Protein AF-A0A317IAN6-F1 (afdb_monomer)

Mean predicted aligned error: 19.65 Å

pLDDT: mean 76.81, std 20.31, range [24.22, 98.81]

Sequence (917 aa):
MLVYQNNLIIELKQSNSSTKDEGGEEIFRGEESPQIKISDEYSNPWDTAHELKKQDPQLGFVEADLESDYHFQNPLADDSDLESFQKLSPCEKYAGYNSLWPFPTQKTGDALNEVWHLGDDFSQLSSARKSVAGLNNTIRIAHFDTGYDPTHICYDDKLIRHDLERNFVDDKTPFSAVDKYHDDLLEMPGHGTGTLGLLAGSVLDEKDWNFKDSIGLRKNIEIVPIRISDSVILFKNSAFAKALDYVISLYDDPSKRCHIVTMSMGGSASKLWADKVNEAYEKGIFIVSAAGNNFGRSTPRTLVYPARFNRVVAACGVTYDFSPYYKTFALETIKEMQGNFGPRKFMKTAIAAFTPNVPWARMGCRDVISLGGAGTSSATPQVASAAAIYYQKYYDLLEALPEAWMKPEAIRNAMFSTALKKINSKDKDIEIYFGNGILQANEMLKIAPDKSKLKKAEKDKISFSLFFQILSEISPFEVFEELGISEDEREMFETELQQLIQNSSKLQELLDHEEKDLEDLDKPTQEKFFNEILRMPEASNALKNVIKKQFNGENAKVAQTSKAATAAIKKPQVAKNMKIEWNQNLTSLNYILAGLYRRNIDEPEAVAEKAGVNTLVFELSGNPITFWYKLLRGVNDQGKMIPFINQILNPNERGGSADPAIKQTIEDLRDNLNTGYFPIIADGDVKSDFKAESGELQRIIGERSTLLPVSFLEKGLRSQKAVVRILVNGGKGSGFLIDNNWIITNNHVLPNEESAKIAVVQFNAQKTMQGIDADIEEFGLIVGVGHFFTSKADDWSCAKLNGDANKKYGSLEFSSAKVEVKDFVNIVQHPEGGPKQIAVYHNIVVGVDDDNINYLTDTLRGSSGSPVFNSDWEVVALHRKGGDTSLKDFENQTIYSNQGVNIKKIAAALKGLKIIN

Radius of gyration: 34.44 Å; Cα contacts (8 Å, |Δi|>4): 1797; chains: 1; bounding box: 71×97×86 Å

Secondary structure (DSSP, 8-state):
-EEEETTEEEEEPS-S-----SS----------------TT-SSHHHHHHHHHHH-TTEEEEEE----------TT--TT--GGG----TT-TT----TTS---B-TTS-B-----TTSTTTT-HHHHHHHHTT--PPEEEEEEES-B-TT-TTB-GGGB-TTT-EE-SSSS-TT--B------TT--TTHHHHHHHHHHBPBPPHHHHS--SBSS--TTEEEEEEE--SSSB-S-HHHHHHHHHHHHHTTT-TTT--SEEEE--BB---HHHHHHHHHHHHTT-EEEEE--EEETTSS-SS--BTTTSTTSEEEEEE-TTS-BS-----TTTTTSEEE----HHHHTTEEEEE-SSEEEE-TT-TT-EEEEE-SHHHHHHHHHHHHHHHHHHTHHHHHT-SSTTHHHHHHHHHHHHS-B----SSS--HHHHHBT-B--HHHHTTS---GGG--PPPPP----TTHHHHT-SS-HHHHHHHHT--HHHHHHHHHHHHHHHHH-HHHHHHTTTTTS-GGGS-HHHHHHHHHHHHH-TTS-HHHHHHHHHHHHHHHHHHHHHTTS--S----PPPPS-PPPP--HHHHHHHHHHHHHTTT-SHHHHHHHHHTT--GGGS---SSHHHHHHHHHHHHHHTT-HHHHHHHHT-TTSGGGSS-HHHHHHHHHHHHHHSS-------TTSB-S-----TT------BSS-----THHHHHHHHHGGGEEEEEETTEEEEEEEEGGGEEEE-TTTS-SHHHHHT-EEEE--SB-TTSSBP--EEEEEE-STTTEEEETTTTEEEEEESS--HHHH--PPBP-SPP-TT-B-EEEE-GGG-S-EEE-SS-BEEEE-SSEEEE-----TT-TTPEEE-TTS-EEEEEEEEEEEEE--STT--EEEEEEEEHHHHHHHHHHTTS--

Foldseek 3Di:
DWDDPDQKIWAADDDDDDPDDPDDDDDPDPDDDPDDDFDPPDPFQLQSQLVSCVVDVRIFFMARQAFQCLPPDDVPDDLQDLPLPPPDPLAPQEPDEDPVFDADADPVRHHAQAQPQCDQVHQVLQVLLVVLQPFQAAAEEEEEEQAAFCLAQFADNVQEPLQQAAELDPPPCGSHSHRDDDPDSQFDTHLSHFLVSQAGTDADDCVRRVGGGGNHHDHNYHYHYYRQDRHLERRTPVSLLVSLVSQLVQLVPPVRHHQEYFRAHAGFFDQSLLVSLLSCLQSQRAYEYEQDKDAALSAQLAGGPPLQWQRYEYEFEAEPVQAGQDDDDDPVRNSHIGGHWDDLVSLQRYAYGYDDQHWTGRPPHRHRIYSSRGGSSSRRSSLRRLLSSLCSLQVVVQVPDPTSSLNNQQLSVLFLVQADQDYDDPVSPCCGRGNSHHNHSNSSNVRHRDPVPGDRGDRDALDQCCPVVLLDVDHPVVSCVVVVPDPSNRSSLSSLVRRVCNSDSVLCVLCVNVNHGLVRHDPVSVVVNLVVLLPDPNRHPVNNVSSVVSVVVVVVVCVVVVVPDPDDDDDDDDDQQDQFPDDPLLLVVLVLVLVLCVPPLPQLVVLLVVLVQDPVVWDQDDHSSSNSSRVCNSCSVVSSNLSSLVSLCPCPGSSVDDDPVSSVSSVVSSVVSVPGDDPPPFVQQAPPDDPDPPDDPDDQGGPDRPDDPPVLVVLVVQLLQQKWWKDFDVAIAIWGFAPQQKIKFFCVRVVDLVRQQRIKIWGQLAADPSRHGDDIDIWGFDGDDLAKDHDPPLGMIMGHTPDDSCVPRNHAAADPDDDDFQFFKKWWFQAVSHHIDIWRPQGTFHDDDPFKTWTGTDHHGRRGHTFIAGSSRHGQFGWHDWFPDFDPDRPRDTDTTTMTTGVVVVVVVCVVSVVDD

Solvent-accessible surface area (backbone atoms only — not comparable to full-atom values): 49976 Å² total; per-residue (Å²): 91,82,45,80,55,96,56,28,38,37,33,45,55,94,81,89,84,86,78,84,68,100,66,100,67,95,72,91,68,95,66,81,74,83,84,72,91,75,81,93,84,59,95,46,57,52,40,49,26,54,50,49,43,68,75,38,73,69,47,44,45,45,40,49,38,48,61,48,77,76,64,84,63,55,99,87,54,62,94,86,62,44,67,72,64,58,88,59,62,68,61,54,62,70,43,60,63,56,80,93,47,63,69,62,57,44,100,88,65,49,77,51,63,50,74,61,60,38,36,79,94,44,29,13,45,54,62,32,48,62,74,43,62,85,55,82,56,69,45,28,34,35,39,43,32,35,16,30,49,92,75,34,60,43,41,61,69,88,32,51,39,69,92,66,19,26,24,54,48,96,75,90,43,54,64,45,18,62,42,75,86,57,100,47,96,84,47,39,67,34,51,22,24,17,37,44,23,43,30,34,9,37,70,47,58,43,92,80,26,74,32,78,50,54,66,26,52,69,76,45,42,37,35,29,45,30,14,40,27,60,27,58,49,34,52,37,60,60,21,57,37,52,51,47,47,51,50,52,70,29,48,88,42,79,95,60,29,50,46,33,40,35,28,49,36,32,36,64,62,46,56,63,49,26,53,44,51,43,51,35,29,55,67,22,32,31,39,35,16,8,9,31,55,23,43,53,88,53,45,52,60,29,45,26,28,66,13,53,37,70,69,20,32,13,15,12,20,22,26,72,73,39,21,56,28,63,79,82,93,45,92,86,46,47,56,36,73,26,32,10,37,26,29,58,91,46,17,80,41,20,31,12,26,60,11,46,52,34,68,23,33,32,46,98,22,47,84,31,51,24,30,56,22,44,48,5,33,45,6,22,29,52,55,46,44,37,48,46,49,45,43,50,69,40,40,71,65,49,72,64,44,95,50,43,41,51,39,33,35,37,47,48,51,22,45,44,74,42,21,42,89,70,64,48,55,94,84,58,57,47,47,46,50,18,23,42,16,32,47,29,34,42,58,22,63,73,51,72,81,51,80,92,76,54,67,88,69,70,81,50,72,54,73,60,95,46,67,68,33,78,58,36,104,51,58,57,72,62,52,32,66,76,69,70,55,50,74,45,57,50,43,39,51,35,28,52,50,47,34,51,41,63,74,26,70,66,52,22,54,78,24,60,59,53,63,41,57,78,84,75,43,54,70,74,54,43,53,50,52,54,53,49,52,66,67,40,83,88,50,31,66,66,57,43,48,55,57,54,56,38,70,57,45,58,64,57,55,54,63,65,61,63,76,75,72,89,73,88,83,79,87,79,78,85,78,89,69,70,64,66,78,93,44,72,59,59,52,51,50,24,5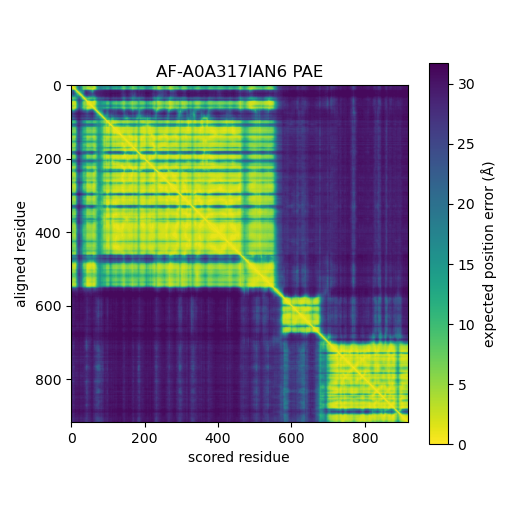2,55,51,24,62,75,44,69,88,49,77,71,58,60,54,55,46,34,42,76,35,72,37,76,64,90,84,52,80,78,62,71,58,55,56,50,23,34,44,42,47,54,48,52,30,23,77,69,40,30,49,67,53,30,53,55,44,41,57,31,68,90,34,81,68,33,56,89,54,72,68,61,47,52,50,53,52,56,43,55,63,59,61,76,65,60,92,68,83,77,78,54,96,60,52,51,61,85,80,74,80,79,70,90,82,74,93,76,81,72,70,39,75,60,76,84,84,70,62,74,65,50,56,56,47,44,66,50,50,52,48,20,40,30,40,36,40,35,95,95,48,52,15,11,20,31,30,26,67,92,28,27,37,36,29,24,10,90,71,40,74,45,62,74,49,37,60,64,23,41,39,28,30,51,49,22,60,43,98,85,70,45,79,38,80,66,47,75,35,45,42,42,66,55,95,93,28,56,50,70,35,77,91,71,43,29,20,38,35,28,44,60,63,73,54,38,85,80,30,42,54,56,51,72,50,85,72,85,84,52,68,71,37,60,39,32,38,49,29,12,44,71,50,44,53,50,46,73,41,76,62,70,23,36,24,75,39,69,58,86,63,34,38,28,26,40,56,84,79,46,63,20,23,37,11,9,47,28,17,38,82,84,60,26,32,51,22,38,29,63,52,69,66,76,47,69,47,84,72,64,87,86,40,82,44,69,26,27,36,16,34,22,33,66,54,54,51,54,51,34,40,76,68,65,70,48,132

Structure (mmCIF, N/CA/C/O backbone):
data_AF-A0A317IAN6-F1
#
_entry.id   AF-A0A317IAN6-F1
#
loop_
_atom_site.group_PDB
_atom_site.id
_atom_site.type_symbol
_atom_site.label_atom_id
_atom_site.label_alt_id
_atom_site.label_comp_id
_atom_site.label_asym_id
_atom_site.label_entity_id
_atom_site.label_seq_id
_atom_site.pdbx_PDB_ins_code
_atom_site.Cartn_x
_atom_site.Cartn_y
_atom_site.Cartn_z
_atom_site.occupancy
_atom_site.B_iso_or_equiv
_atom_site.auth_seq_id
_atom_site.auth_comp_id
_atom_site.auth_asym_id
_atom_site.auth_atom_id
_atom_site.pdbx_PDB_model_num
ATOM 1 N N . MET A 1 1 ? -13.229 -27.203 -6.835 1.00 66.25 1 MET A N 1
ATOM 2 C CA . MET A 1 1 ? -13.668 -26.334 -7.962 1.00 66.25 1 MET A CA 1
ATOM 3 C C . MET A 1 1 ? -13.889 -24.942 -7.394 1.00 66.25 1 MET A C 1
ATOM 5 O O . MET A 1 1 ? -14.358 -24.878 -6.267 1.00 66.25 1 MET A O 1
ATOM 9 N N . LEU A 1 2 ? -13.531 -23.869 -8.106 1.00 74.25 2 LEU A N 1
ATOM 10 C CA . LEU A 1 2 ? -13.764 -22.494 -7.643 1.00 74.25 2 LEU A CA 1
ATOM 11 C C . LEU A 1 2 ? -14.989 -21.899 -8.338 1.00 74.25 2 LEU A C 1
ATOM 13 O O . LEU A 1 2 ? -15.114 -22.010 -9.557 1.00 74.25 2 LEU A O 1
ATOM 17 N N . VAL A 1 3 ? -15.862 -21.263 -7.564 1.00 73.50 3 VAL A N 1
ATOM 18 C CA . VAL A 1 3 ? -17.023 -20.511 -8.050 1.00 73.50 3 VAL A CA 1
ATOM 19 C C . VAL A 1 3 ? -16.843 -19.046 -7.669 1.00 73.50 3 VAL A C 1
ATOM 21 O O . VAL A 1 3 ? -16.521 -18.736 -6.527 1.00 73.50 3 VAL A O 1
ATOM 24 N N . TYR A 1 4 ? -17.046 -18.148 -8.631 1.00 74.19 4 TYR A N 1
ATOM 25 C CA . TYR A 1 4 ? -17.002 -16.700 -8.426 1.00 74.19 4 TYR A CA 1
ATOM 26 C C . TYR A 1 4 ? -18.425 -16.157 -8.561 1.00 74.19 4 TYR A C 1
ATOM 28 O O . TYR A 1 4 ? -18.990 -16.220 -9.655 1.00 74.19 4 TYR A O 1
ATOM 36 N N . GLN A 1 5 ? -19.018 -15.669 -7.472 1.00 67.94 5 GLN A N 1
ATOM 37 C CA . GLN A 1 5 ? -20.414 -15.219 -7.459 1.00 67.94 5 GLN A CA 1
ATOM 38 C C . GLN A 1 5 ? -20.626 -14.132 -6.395 1.00 67.94 5 GLN A C 1
ATOM 40 O O . GLN A 1 5 ? -20.137 -14.282 -5.285 1.00 67.94 5 GLN A O 1
ATOM 45 N N . ASN A 1 6 ? -21.363 -13.059 -6.720 1.00 66.19 6 ASN A N 1
ATOM 46 C CA . ASN A 1 6 ? -21.745 -11.969 -5.800 1.00 66.19 6 ASN A CA 1
ATOM 47 C C . ASN A 1 6 ? -20.590 -11.443 -4.917 1.00 66.19 6 ASN A C 1
ATOM 49 O O . ASN A 1 6 ? -20.734 -11.352 -3.702 1.00 66.19 6 ASN A O 1
ATOM 53 N N . ASN A 1 7 ? -19.439 -11.118 -5.519 1.00 72.19 7 ASN A N 1
ATOM 54 C CA . ASN A 1 7 ? -18.226 -10.674 -4.813 1.00 72.19 7 ASN A CA 1
ATOM 55 C C . ASN A 1 7 ? -17.695 -11.681 -3.776 1.00 72.19 7 ASN A C 1
ATOM 57 O O . ASN A 1 7 ? -17.078 -11.295 -2.787 1.00 72.19 7 ASN A O 1
ATOM 61 N N . LEU A 1 8 ? -17.919 -12.976 -3.998 1.00 75.88 8 LEU A N 1
ATOM 62 C CA . LEU A 1 8 ? -17.329 -14.061 -3.224 1.00 75.88 8 LEU A CA 1
ATOM 63 C C . LEU A 1 8 ? -16.551 -15.010 -4.132 1.00 75.88 8 LEU A C 1
ATOM 65 O O . LEU A 1 8 ? -16.915 -15.249 -5.291 1.00 75.88 8 LEU A O 1
ATOM 69 N N . ILE A 1 9 ? -15.511 -15.605 -3.556 1.00 79.44 9 ILE A N 1
ATOM 70 C CA . ILE A 1 9 ? -14.750 -16.705 -4.134 1.00 79.44 9 ILE A CA 1
ATOM 71 C C . ILE A 1 9 ? -14.991 -17.947 -3.281 1.00 79.44 9 ILE A C 1
ATOM 73 O O . ILE A 1 9 ? -14.632 -17.982 -2.109 1.00 79.44 9 ILE A O 1
ATOM 77 N N . ILE A 1 10 ? -15.613 -18.966 -3.865 1.00 81.25 10 ILE A N 1
ATOM 78 C CA . ILE A 1 10 ? -16.128 -20.127 -3.138 1.00 81.25 10 ILE A CA 1
ATOM 79 C C . ILE A 1 10 ? -15.387 -21.377 -3.604 1.00 81.25 10 ILE A C 1
ATOM 81 O O . ILE A 1 10 ? -15.433 -21.740 -4.783 1.00 81.25 10 ILE A O 1
ATOM 85 N N . GLU A 1 11 ? -14.730 -22.068 -2.680 1.00 82.06 11 GLU A N 1
ATOM 86 C CA . GLU A 1 11 ? -14.150 -23.380 -2.933 1.00 82.06 11 GLU A CA 1
ATOM 87 C C . GLU A 1 11 ? -15.191 -24.480 -2.688 1.00 82.06 11 GLU A C 1
ATOM 89 O O . GLU A 1 11 ? -15.732 -24.626 -1.597 1.00 82.06 11 GLU A O 1
ATOM 94 N N . LEU A 1 12 ? -15.468 -25.296 -3.705 1.00 78.50 12 LEU A N 1
ATOM 95 C CA . LEU A 1 12 ? -16.311 -26.485 -3.585 1.00 78.50 12 LEU A CA 1
ATOM 96 C C . LEU A 1 12 ? -15.444 -27.713 -3.279 1.00 78.50 12 LEU A C 1
ATOM 98 O O . LEU A 1 12 ? -14.609 -28.098 -4.115 1.00 78.50 12 LEU A O 1
ATOM 102 N N . LYS A 1 13 ? -15.686 -28.360 -2.127 1.00 71.75 13 LYS A N 1
ATOM 103 C CA . LYS A 1 13 ? -15.127 -29.681 -1.802 1.00 71.75 13 LYS A CA 1
ATOM 104 C C . LYS A 1 13 ? -15.731 -30.713 -2.755 1.00 71.75 13 LYS A C 1
ATOM 106 O O . LYS A 1 13 ? -16.942 -30.762 -2.951 1.00 71.75 13 LYS A O 1
ATOM 111 N N . GLN A 1 14 ? -14.895 -31.519 -3.408 1.00 53.16 14 GLN A N 1
ATOM 112 C CA . GLN A 1 14 ? -15.376 -32.518 -4.365 1.00 53.16 14 GLN A CA 1
ATOM 113 C C . GLN A 1 14 ? -16.208 -33.610 -3.670 1.00 53.16 14 GLN A C 1
ATOM 115 O O . GLN A 1 14 ? -15.669 -34.598 -3.183 1.00 53.16 14 GLN A O 1
ATOM 120 N N . SER A 1 15 ? -17.532 -33.477 -3.723 1.00 44.19 15 SER A N 1
ATOM 121 C CA . SER A 1 15 ? -18.470 -34.601 -3.767 1.00 44.19 15 SER A CA 1
ATOM 122 C C . SER A 1 15 ? -19.781 -34.164 -4.422 1.00 44.19 15 SER A C 1
ATOM 124 O O . SER A 1 15 ? -20.711 -33.783 -3.723 1.00 44.19 15 SER A O 1
ATOM 126 N N . ASN A 1 16 ? -19.828 -34.159 -5.763 1.00 37.53 16 ASN A N 1
ATOM 127 C CA . ASN A 1 16 ? -21.004 -34.484 -6.595 1.00 37.53 16 ASN A CA 1
ATOM 128 C C . ASN A 1 16 ? -20.764 -34.109 -8.069 1.00 37.53 16 ASN A C 1
ATOM 130 O O . ASN A 1 16 ? -21.054 -32.999 -8.499 1.00 37.53 16 ASN A O 1
ATOM 134 N N . SER A 1 17 ? -20.225 -35.056 -8.841 1.00 35.28 17 SER A N 1
ATOM 135 C CA . SER A 1 17 ? -20.629 -35.367 -10.230 1.00 35.28 17 SER A CA 1
ATOM 136 C C . SER A 1 17 ? -19.626 -36.346 -10.844 1.00 35.28 17 SER A C 1
ATOM 138 O O . SER A 1 17 ? -18.781 -36.012 -11.664 1.00 35.28 17 SER A O 1
ATOM 140 N N . SER A 1 18 ? -19.719 -37.610 -10.431 1.00 29.70 18 SER A N 1
ATOM 141 C CA . SER A 1 18 ? -19.303 -38.708 -11.304 1.00 29.70 18 SER A CA 1
ATOM 142 C C . SER A 1 18 ? -20.559 -39.395 -11.827 1.00 29.70 18 SER A C 1
ATOM 144 O O . SER A 1 18 ? -20.943 -40.465 -11.371 1.00 29.70 18 SER A O 1
ATOM 146 N N . THR A 1 19 ? -21.228 -38.774 -12.795 1.00 28.28 19 THR A N 1
ATOM 147 C CA . THR A 1 19 ? -22.022 -39.539 -13.759 1.00 28.28 19 THR A CA 1
ATOM 148 C C . THR A 1 19 ? -21.132 -39.782 -14.962 1.00 28.28 19 THR A C 1
ATOM 150 O O . THR A 1 19 ? -20.947 -38.921 -15.815 1.00 28.28 19 THR A O 1
ATOM 153 N N . LYS A 1 20 ? -20.509 -40.963 -14.975 1.00 28.11 20 LYS A N 1
ATOM 154 C CA . LYS A 1 20 ? -19.954 -41.539 -16.197 1.00 28.11 20 LYS A CA 1
ATOM 155 C C . LYS A 1 20 ? -21.129 -41.866 -17.112 1.00 28.11 20 LYS A C 1
ATOM 157 O O . LYS A 1 20 ? -21.906 -42.746 -16.756 1.00 28.11 20 LYS A O 1
ATOM 162 N N . ASP A 1 21 ? -21.217 -41.208 -18.261 1.00 31.52 21 ASP A N 1
ATOM 163 C CA . ASP A 1 21 ? -21.993 -41.725 -19.387 1.00 31.52 21 ASP A CA 1
ATOM 164 C C . ASP A 1 21 ? -21.082 -42.513 -20.336 1.00 31.52 21 ASP A C 1
ATOM 166 O O . ASP A 1 21 ? -19.878 -42.267 -20.462 1.00 31.52 21 ASP A O 1
ATOM 170 N N . GLU A 1 22 ? -21.671 -43.537 -20.947 1.00 35.91 22 GLU A N 1
ATOM 171 C CA . GLU A 1 22 ? -21.025 -44.531 -21.798 1.00 35.91 22 GLU A CA 1
ATOM 172 C C . GLU A 1 22 ? -20.526 -43.913 -23.117 1.00 35.91 22 GLU A C 1
ATOM 174 O O . GLU A 1 22 ? -21.216 -43.908 -24.131 1.00 35.91 22 GLU A O 1
ATOM 179 N N . GLY A 1 23 ? -19.295 -43.401 -23.116 1.00 38.41 23 GLY A N 1
ATOM 180 C CA . GLY A 1 23 ? -18.594 -42.964 -24.326 1.00 38.41 23 GLY A CA 1
ATOM 181 C C . GLY A 1 23 ? -17.428 -42.047 -23.980 1.00 38.41 23 GLY A C 1
ATOM 182 O O . GLY A 1 23 ? -17.611 -40.849 -23.824 1.00 38.41 23 GLY A O 1
ATOM 183 N N . GLY A 1 24 ? -16.238 -42.620 -23.795 1.00 31.66 24 GLY A N 1
ATOM 184 C CA . GLY A 1 24 ? -15.072 -41.940 -23.226 1.00 31.66 24 GLY A CA 1
ATOM 185 C C . GLY A 1 24 ? -14.471 -40.807 -24.065 1.00 31.66 24 GLY A C 1
ATOM 186 O O . GLY A 1 24 ? -13.436 -41.012 -24.692 1.00 31.66 24 GLY A O 1
ATOM 187 N N . GLU A 1 25 ? -15.042 -39.606 -23.970 1.00 26.06 25 GLU A N 1
ATOM 188 C CA . GLU A 1 25 ? -14.387 -38.330 -24.295 1.00 26.06 25 GLU A CA 1
ATOM 189 C C . GLU A 1 25 ? -14.640 -37.300 -23.174 1.00 26.06 25 GLU A C 1
ATOM 191 O O . GLU A 1 25 ? -15.785 -36.983 -22.851 1.00 26.06 25 GLU A O 1
ATOM 196 N N . GLU A 1 26 ? -13.568 -36.764 -22.574 1.00 26.11 26 GLU A N 1
ATOM 197 C CA . GLU A 1 26 ? -13.634 -35.599 -21.678 1.00 26.11 26 GLU A CA 1
ATOM 198 C C . GLU A 1 26 ? -13.856 -34.333 -22.515 1.00 26.11 26 GLU A C 1
ATOM 200 O O . GLU A 1 26 ? -12.926 -33.742 -23.064 1.00 26.11 26 GLU A O 1
ATOM 205 N N . ILE A 1 27 ? -15.115 -33.915 -22.625 1.00 24.22 27 ILE A N 1
ATOM 206 C CA . ILE A 1 27 ? -15.494 -32.630 -23.211 1.00 24.22 27 ILE A CA 1
ATOM 207 C C . ILE A 1 27 ? -15.608 -31.616 -22.066 1.00 24.22 27 ILE A C 1
ATOM 209 O O . ILE A 1 27 ? -16.507 -31.727 -21.233 1.00 24.22 27 ILE A O 1
ATOM 213 N N . PHE A 1 28 ? -14.740 -30.597 -22.042 1.00 28.23 28 PHE A N 1
ATOM 214 C CA . PHE A 1 28 ? -14.951 -29.377 -21.250 1.00 28.23 28 PHE A CA 1
ATOM 215 C C . PHE A 1 28 ? -16.198 -28.655 -21.785 1.00 28.23 28 PHE A C 1
ATOM 217 O O . PHE A 1 28 ? -16.122 -27.843 -22.708 1.00 28.23 28 PHE A O 1
ATOM 224 N N . ARG A 1 29 ? -17.372 -28.984 -21.241 1.00 27.88 29 ARG A N 1
ATOM 225 C CA . ARG A 1 29 ? -18.595 -28.214 -21.467 1.00 27.88 29 ARG A CA 1
ATOM 226 C C . ARG A 1 29 ? -18.596 -27.002 -20.543 1.00 27.88 29 ARG A C 1
ATOM 228 O O . ARG A 1 29 ? -18.507 -27.143 -19.329 1.00 27.88 29 ARG A O 1
ATOM 235 N N . GLY A 1 30 ? -18.714 -25.816 -21.138 1.00 31.77 30 GLY A N 1
ATOM 236 C CA . GLY A 1 30 ? -19.088 -24.594 -20.434 1.00 31.77 30 GLY A CA 1
ATOM 237 C C . GLY A 1 30 ? -20.537 -24.681 -19.959 1.00 31.77 30 GLY A C 1
ATOM 238 O O . GLY A 1 30 ? -21.435 -24.194 -20.639 1.00 31.77 30 GLY A O 1
ATOM 239 N N . GLU A 1 31 ? -20.754 -25.332 -18.820 1.00 29.56 31 GLU A N 1
ATOM 240 C CA . GLU A 1 31 ? -22.033 -25.351 -18.112 1.00 29.56 31 GLU A CA 1
ATOM 241 C C . GLU A 1 31 ? -21.972 -24.374 -16.931 1.00 29.56 31 GLU A C 1
ATOM 243 O O . GLU A 1 31 ? -20.952 -24.255 -16.252 1.00 29.56 31 GLU A O 1
ATOM 248 N N . GLU A 1 32 ? -23.054 -23.612 -16.770 1.00 33.75 32 GLU A N 1
ATOM 249 C CA . GLU A 1 32 ? -23.240 -22.543 -15.789 1.00 33.75 32 GLU A CA 1
ATOM 250 C C . GLU A 1 32 ? -22.744 -22.949 -14.393 1.00 33.75 32 GLU A C 1
ATOM 252 O O . GLU A 1 32 ? -23.099 -24.010 -13.877 1.00 33.75 32 GLU A O 1
ATOM 257 N N . SER A 1 33 ? -21.935 -22.083 -13.769 1.00 38.72 33 SER A N 1
ATOM 258 C CA . SER A 1 33 ? -21.527 -22.234 -12.371 1.00 38.72 33 SER A CA 1
ATOM 259 C C . SER A 1 33 ? -22.756 -22.517 -11.495 1.00 38.72 33 SER A C 1
ATOM 261 O O . SER A 1 33 ? -23.781 -21.854 -11.688 1.00 38.72 33 SER A O 1
ATOM 263 N N . PRO A 1 34 ? -22.685 -23.444 -10.519 1.00 43.47 34 PRO A N 1
ATOM 264 C CA . PRO A 1 34 ? -23.796 -23.698 -9.608 1.00 43.47 34 PRO A CA 1
ATOM 265 C C . PRO A 1 34 ? -24.256 -22.378 -8.982 1.00 43.47 34 PRO A C 1
ATOM 267 O O . PRO A 1 34 ? -23.462 -21.717 -8.317 1.00 43.47 34 PRO A O 1
ATOM 270 N N . GLN A 1 35 ? -25.509 -21.970 -9.211 1.00 44.44 35 GLN A N 1
ATOM 271 C CA . GLN A 1 35 ? -26.035 -20.763 -8.576 1.00 44.44 35 GLN A CA 1
ATOM 272 C C . GLN A 1 35 ? -26.285 -21.043 -7.097 1.00 44.44 35 GLN A C 1
ATOM 274 O O . GLN A 1 35 ? -27.269 -21.685 -6.721 1.00 44.44 35 GLN A O 1
ATOM 279 N N . ILE A 1 36 ? -25.382 -20.550 -6.256 1.00 57.94 36 ILE A N 1
ATOM 280 C CA . ILE A 1 36 ? -25.521 -20.599 -4.806 1.00 57.94 36 ILE A CA 1
ATOM 281 C C . ILE A 1 36 ? -26.448 -19.448 -4.407 1.00 57.94 36 ILE A C 1
ATOM 283 O O . ILE A 1 36 ? -26.264 -18.309 -4.840 1.00 57.94 36 ILE A O 1
ATOM 287 N N . LYS A 1 37 ? -27.497 -19.731 -3.627 1.00 53.53 37 LYS A N 1
ATOM 288 C CA . LYS A 1 37 ? -28.382 -18.677 -3.111 1.00 53.53 37 LYS A CA 1
ATOM 289 C C . LYS A 1 37 ? -27.639 -17.899 -2.030 1.00 53.53 37 LYS A C 1
ATOM 291 O O . LYS A 1 37 ? -27.295 -18.473 -1.006 1.00 53.53 37 LYS A O 1
ATOM 296 N N . ILE A 1 38 ? -27.429 -16.608 -2.263 1.00 57.47 38 ILE A N 1
ATOM 297 C CA . ILE A 1 38 ? -26.755 -15.688 -1.342 1.00 57.47 38 ILE A CA 1
ATOM 298 C C . ILE A 1 38 ? -27.786 -14.630 -0.927 1.00 57.47 38 ILE A C 1
ATOM 300 O O . ILE A 1 38 ? -28.511 -14.120 -1.780 1.00 57.47 38 ILE A O 1
ATOM 304 N N . SER A 1 39 ? -27.912 -14.352 0.372 1.00 51.88 39 SER A N 1
ATOM 305 C CA . SER A 1 39 ? -28.810 -13.315 0.899 1.00 51.88 39 SER A CA 1
ATOM 306 C C . SER A 1 39 ? -28.146 -11.937 0.832 1.00 51.88 39 SER A C 1
ATOM 308 O O . SER A 1 39 ? -27.089 -11.755 1.430 1.00 51.88 39 SER A O 1
ATOM 310 N N . ASP A 1 40 ? -28.795 -10.951 0.209 1.00 52.28 40 ASP A N 1
ATOM 311 C CA . ASP A 1 40 ? -28.307 -9.560 0.097 1.00 52.28 40 ASP A CA 1
ATOM 312 C C . ASP A 1 40 ? -28.440 -8.742 1.411 1.00 52.28 40 ASP A C 1
ATOM 314 O O . ASP A 1 40 ? -28.536 -7.517 1.390 1.00 52.28 40 ASP A O 1
ATOM 318 N N . GLU A 1 41 ? -28.507 -9.398 2.576 1.00 47.62 41 GLU A N 1
ATOM 319 C CA . GLU A 1 41 ? -28.814 -8.749 3.865 1.00 47.62 41 GLU A CA 1
ATOM 320 C C . GLU A 1 41 ? -27.611 -8.059 4.535 1.00 47.62 41 GLU A C 1
ATOM 322 O O . GLU A 1 41 ? -27.806 -7.240 5.435 1.00 47.62 41 GLU A O 1
ATOM 327 N N . TYR A 1 42 ? -26.375 -8.355 4.121 1.00 53.19 42 TYR A N 1
ATOM 328 C CA . TYR A 1 42 ? -25.168 -7.907 4.823 1.00 53.19 42 TYR A CA 1
ATOM 329 C C . TYR A 1 42 ? -24.416 -6.812 4.060 1.00 53.19 42 TYR A C 1
ATOM 331 O O . TYR A 1 42 ? -24.103 -6.956 2.883 1.00 53.19 42 TYR A O 1
ATOM 339 N N . SER A 1 43 ? -24.063 -5.724 4.754 1.00 62.81 43 SER A N 1
ATOM 340 C CA . SER A 1 43 ? -23.248 -4.633 4.194 1.00 62.81 43 SER A CA 1
ATOM 341 C C . SER A 1 43 ? -21.746 -4.947 4.148 1.00 62.81 43 SER A C 1
ATOM 343 O O . SER A 1 43 ? -21.016 -4.275 3.429 1.00 62.81 43 SER A O 1
ATOM 345 N N . ASN A 1 44 ? -21.271 -5.925 4.931 1.00 76.56 44 ASN A N 1
ATOM 346 C CA . ASN A 1 44 ? -19.871 -6.355 4.969 1.00 76.56 44 ASN A CA 1
ATOM 347 C C . ASN A 1 44 ? -19.694 -7.669 4.165 1.00 76.56 44 ASN A C 1
ATOM 349 O O . ASN A 1 44 ? -20.343 -8.669 4.491 1.00 76.56 44 ASN A O 1
ATOM 353 N N . PRO A 1 45 ? -18.814 -7.718 3.146 1.00 79.81 45 PRO A N 1
ATOM 354 C CA . PRO A 1 45 ? -18.608 -8.925 2.339 1.00 79.81 45 PRO A CA 1
ATOM 355 C C . PRO A 1 45 ? -18.071 -10.134 3.124 1.00 79.81 45 PRO A C 1
ATOM 357 O O . PRO A 1 45 ? -18.456 -11.266 2.831 1.00 79.81 45 PRO A O 1
ATOM 360 N N . TRP A 1 46 ? -17.250 -9.921 4.160 1.00 87.19 46 TRP A N 1
ATOM 361 C CA . TRP A 1 46 ? -16.780 -11.008 5.027 1.00 87.19 46 TRP A CA 1
ATOM 362 C C . TRP A 1 46 ? -17.897 -11.587 5.897 1.00 87.19 46 TRP A C 1
ATOM 364 O O . TRP A 1 46 ? -17.915 -12.795 6.119 1.00 87.19 46 TRP A O 1
ATOM 374 N N . ASP A 1 47 ? -18.872 -10.778 6.332 1.00 86.62 47 ASP A N 1
ATOM 375 C CA . ASP A 1 47 ? -20.066 -11.310 7.011 1.00 86.62 47 ASP A CA 1
ATOM 376 C C . ASP A 1 47 ? -20.841 -12.261 6.090 1.00 86.62 47 ASP A C 1
ATOM 378 O O . ASP A 1 47 ? -21.265 -13.332 6.524 1.00 86.62 47 ASP A O 1
ATOM 382 N N . THR A 1 48 ? -20.950 -11.914 4.805 1.00 84.38 48 THR A N 1
ATOM 383 C CA . THR A 1 48 ? -21.584 -12.776 3.796 1.00 84.38 48 THR A CA 1
ATOM 384 C C . THR A 1 48 ? -20.796 -14.075 3.598 1.00 84.38 48 THR A C 1
ATOM 386 O O . THR A 1 48 ? -21.391 -15.151 3.559 1.00 84.38 48 THR A O 1
ATOM 389 N N . ALA A 1 49 ? -19.463 -13.997 3.517 1.00 87.62 49 ALA A N 1
ATOM 390 C CA . ALA A 1 49 ? -18.593 -15.163 3.356 1.00 87.62 49 ALA A CA 1
ATOM 391 C C . ALA A 1 49 ? -18.707 -16.144 4.539 1.00 87.62 49 ALA A C 1
ATOM 393 O O . ALA A 1 49 ? -18.917 -17.344 4.338 1.00 87.62 49 ALA A O 1
ATOM 394 N N . HIS A 1 50 ? -18.621 -15.631 5.773 1.00 88.75 50 HIS A N 1
ATOM 395 C CA . HIS A 1 50 ? -18.740 -16.431 6.998 1.00 88.75 50 HIS A CA 1
ATOM 396 C C . HIS A 1 50 ? -20.135 -17.038 7.162 1.00 88.75 50 HIS A C 1
ATOM 398 O O . HIS A 1 50 ? -20.258 -18.210 7.519 1.00 88.75 50 HIS A O 1
ATOM 404 N N . GLU A 1 51 ? -21.195 -16.280 6.875 1.00 86.12 51 GLU A N 1
ATOM 405 C CA . GLU A 1 51 ? -22.562 -16.797 6.969 1.00 86.12 51 GLU A CA 1
ATOM 406 C C . GLU A 1 51 ? -22.829 -17.874 5.905 1.00 86.12 51 GLU A C 1
ATOM 408 O O . GLU A 1 51 ? -23.413 -18.910 6.222 1.00 86.12 51 GLU A O 1
ATOM 413 N N . LEU A 1 52 ? -22.320 -17.705 4.679 1.00 84.12 52 LEU A N 1
ATOM 414 C CA . LEU A 1 52 ? -22.441 -18.720 3.632 1.00 84.12 52 LEU A CA 1
ATOM 415 C C . LEU A 1 52 ? -21.752 -20.035 4.028 1.00 84.12 52 LEU A C 1
ATOM 417 O O . LEU A 1 52 ? -22.352 -21.107 3.921 1.00 84.12 52 LEU A O 1
ATOM 421 N N . LYS A 1 53 ? -20.517 -19.957 4.541 1.00 87.44 53 LYS A N 1
ATOM 422 C CA . LYS A 1 53 ? -19.776 -21.122 5.047 1.00 87.44 53 LYS A CA 1
ATOM 423 C C . LYS A 1 53 ? -20.530 -21.845 6.168 1.00 87.44 53 LYS A C 1
ATOM 425 O O . LYS A 1 53 ? -20.538 -23.073 6.229 1.00 87.44 53 LYS A O 1
ATOM 430 N N . LYS A 1 54 ? -21.177 -21.087 7.049 1.00 84.62 54 LYS A N 1
ATOM 431 C CA . LYS A 1 54 ? -21.955 -21.622 8.168 1.00 84.62 54 LYS A CA 1
ATOM 432 C C . LYS A 1 54 ? -23.265 -22.281 7.721 1.00 84.62 54 LYS A C 1
ATOM 434 O O . LYS A 1 54 ? -23.686 -23.262 8.334 1.00 84.62 54 LYS A O 1
ATOM 439 N N . GLN A 1 55 ? -23.912 -21.753 6.682 1.00 83.50 55 GLN A N 1
ATOM 440 C CA . GLN A 1 55 ? -25.149 -22.309 6.122 1.00 83.50 55 GLN A CA 1
ATOM 441 C C . GLN A 1 55 ? -24.914 -23.611 5.353 1.00 83.50 55 GLN A C 1
ATOM 443 O O . GLN A 1 55 ? -25.753 -24.512 5.422 1.00 83.50 55 GLN A O 1
ATOM 448 N N . ASP A 1 56 ? -23.776 -23.729 4.666 1.00 81.94 56 ASP A N 1
ATOM 449 C CA . ASP A 1 56 ? -23.382 -24.945 3.958 1.00 81.94 56 ASP A CA 1
ATOM 450 C C . ASP A 1 56 ? -21.981 -25.428 4.385 1.00 81.94 56 ASP A C 1
ATOM 452 O O . ASP A 1 56 ? -20.969 -25.094 3.758 1.00 81.94 56 ASP A O 1
ATOM 456 N N . PRO A 1 57 ? -21.905 -26.285 5.423 1.00 78.31 57 PRO A N 1
ATOM 457 C CA . PRO A 1 57 ? -20.644 -26.854 5.897 1.00 78.31 57 PRO A CA 1
ATOM 458 C C . PRO A 1 57 ? -19.903 -27.721 4.863 1.00 78.31 57 PRO A C 1
ATOM 460 O O . PRO A 1 57 ? -18.744 -28.079 5.095 1.00 78.31 57 PRO A O 1
ATOM 463 N N . GLN A 1 58 ? -20.548 -28.101 3.749 1.00 79.19 58 GLN A N 1
ATOM 464 C CA . GLN A 1 58 ? -19.904 -28.864 2.673 1.00 79.19 58 GLN A CA 1
ATOM 465 C C . GLN A 1 58 ? -19.030 -27.985 1.775 1.00 79.19 58 GLN A C 1
ATOM 467 O O . GLN A 1 58 ? -18.166 -28.511 1.068 1.00 79.19 58 GLN A O 1
ATOM 472 N N . LEU A 1 59 ? -19.204 -26.661 1.820 1.00 82.31 59 LEU A N 1
ATOM 473 C CA . LEU A 1 59 ? -18.289 -25.735 1.165 1.00 82.31 59 LEU A CA 1
ATOM 474 C C . LEU A 1 59 ? -16.883 -25.861 1.770 1.00 82.31 59 LEU A C 1
ATOM 476 O O . LEU A 1 59 ? -16.703 -26.269 2.920 1.00 82.31 59 LEU A O 1
ATOM 480 N N . GLY A 1 60 ? -15.868 -25.547 0.974 1.00 84.44 60 GLY A N 1
ATOM 481 C CA . GLY A 1 60 ? -14.485 -25.355 1.402 1.00 84.44 60 GLY A CA 1
ATOM 482 C C . GLY A 1 60 ? -14.268 -23.946 1.940 1.00 84.44 60 GLY A C 1
ATOM 483 O O . GLY A 1 60 ? -15.125 -23.416 2.647 1.00 84.44 60 GLY A O 1
ATOM 484 N N . PHE A 1 61 ? -13.120 -23.353 1.633 1.00 85.81 61 PHE A N 1
ATOM 485 C CA . PHE A 1 61 ? -12.822 -21.958 1.940 1.00 85.81 61 PHE A CA 1
ATOM 486 C C . PHE A 1 61 ? -13.736 -20.994 1.160 1.00 85.81 61 PHE A C 1
ATOM 488 O O . PHE A 1 61 ? -14.043 -21.229 -0.012 1.00 85.81 61 PHE A O 1
ATOM 495 N N . VAL A 1 62 ? -14.155 -19.899 1.801 1.00 84.88 62 VAL A N 1
ATOM 496 C CA . VAL A 1 62 ? -14.949 -18.831 1.179 1.00 84.88 62 VAL A CA 1
ATOM 497 C C . VAL A 1 62 ? -14.243 -17.496 1.410 1.00 84.88 62 VAL A C 1
ATOM 499 O O . VAL A 1 62 ? -14.078 -17.072 2.549 1.00 84.88 62 VAL A O 1
ATOM 502 N N . GLU A 1 63 ? -13.819 -16.829 0.341 1.00 84.94 63 GLU A N 1
ATOM 503 C CA . GLU A 1 63 ? -13.184 -15.508 0.397 1.00 84.94 63 GLU A CA 1
ATOM 504 C C . GLU A 1 63 ? -14.175 -14.425 -0.010 1.00 84.94 63 GLU A C 1
ATOM 506 O O . GLU A 1 63 ? -14.914 -14.595 -0.982 1.00 84.94 63 GLU A O 1
ATOM 511 N N . ALA A 1 64 ? -14.129 -13.277 0.661 1.00 79.69 64 ALA A N 1
ATOM 512 C CA . ALA A 1 64 ? -14.677 -12.061 0.086 1.00 79.69 64 ALA A CA 1
ATOM 513 C C . ALA A 1 64 ? -13.788 -11.598 -1.087 1.00 79.69 64 ALA A C 1
ATOM 515 O O . ALA A 1 64 ? -12.593 -11.362 -0.910 1.00 79.69 64 ALA A O 1
ATOM 516 N N . ASP A 1 65 ? -14.366 -11.459 -2.283 1.00 71.81 65 ASP A N 1
ATOM 517 C CA . ASP A 1 65 ? -13.726 -10.837 -3.453 1.00 71.81 65 ASP A CA 1
ATOM 518 C C . ASP A 1 65 ? -13.810 -9.314 -3.288 1.00 71.81 65 ASP A C 1
ATOM 520 O O . ASP A 1 65 ? -14.599 -8.633 -3.945 1.00 71.81 65 ASP A O 1
ATOM 524 N N . LEU A 1 66 ? -13.071 -8.811 -2.297 1.00 63.84 66 LEU A N 1
ATOM 525 C CA . LEU A 1 66 ? -13.050 -7.401 -1.933 1.00 63.84 66 LEU A CA 1
ATOM 526 C C . LEU A 1 66 ? -12.379 -6.562 -3.018 1.00 63.84 66 LEU A C 1
ATOM 528 O O . LEU A 1 66 ? -11.368 -6.961 -3.600 1.00 63.84 66 LEU A O 1
ATOM 532 N N . GLU A 1 67 ? -12.898 -5.350 -3.195 1.00 57.38 67 GLU A N 1
ATOM 533 C CA . GLU A 1 67 ? -12.128 -4.268 -3.791 1.00 57.38 67 GLU A CA 1
ATOM 534 C C . GLU A 1 67 ? -11.003 -3.896 -2.827 1.00 57.38 67 GLU A C 1
ATOM 536 O O . GLU A 1 67 ? -11.251 -3.609 -1.653 1.00 57.38 67 GLU A O 1
ATOM 541 N N . SER A 1 68 ? -9.748 -3.962 -3.290 1.00 49.50 68 SER A N 1
ATOM 542 C CA . SER A 1 68 ? -8.617 -3.446 -2.515 1.00 49.50 68 SER A CA 1
ATOM 543 C C . SER A 1 68 ? -8.743 -1.922 -2.461 1.00 49.50 68 SER A C 1
ATOM 545 O O . SER A 1 68 ? -8.134 -1.213 -3.256 1.00 49.50 68 SER A O 1
ATOM 547 N N . ASP A 1 69 ? -9.559 -1.407 -1.547 1.00 38.56 69 ASP A N 1
ATOM 548 C CA . ASP A 1 69 ? -9.719 0.024 -1.305 1.00 38.56 69 ASP A CA 1
ATOM 549 C C . ASP A 1 69 ? -8.494 0.535 -0.530 1.00 38.56 69 ASP A C 1
ATOM 551 O O . ASP A 1 69 ? -8.523 0.791 0.676 1.00 38.56 69 ASP A O 1
ATOM 555 N N . TYR A 1 70 ? -7.360 0.692 -1.218 1.00 42.47 70 TYR A N 1
ATOM 556 C CA . TYR A 1 70 ? -6.341 1.620 -0.736 1.00 42.47 70 TYR A CA 1
ATOM 557 C C . TYR A 1 70 ? -6.892 3.023 -0.970 1.00 42.47 70 TYR A C 1
ATOM 559 O O . TYR A 1 70 ? -6.586 3.661 -1.975 1.00 42.47 70 TYR A O 1
ATOM 567 N N . HIS A 1 71 ? -7.758 3.495 -0.072 1.00 31.06 71 HIS A N 1
ATOM 568 C CA . HIS A 1 71 ? -8.248 4.864 -0.120 1.00 31.06 71 HIS A CA 1
ATOM 569 C C . HIS A 1 71 ? -7.052 5.822 -0.055 1.00 31.06 71 HIS A C 1
ATOM 571 O O . HIS A 1 71 ? -6.490 6.090 1.010 1.00 31.06 71 HIS A O 1
ATOM 577 N N . PHE A 1 72 ? -6.678 6.368 -1.211 1.00 33.78 72 PHE A N 1
ATOM 578 C CA . PHE A 1 72 ? -5.802 7.522 -1.325 1.00 33.78 72 PHE A CA 1
ATOM 579 C C . PHE A 1 72 ? -6.541 8.748 -0.788 1.00 33.78 72 PHE A C 1
ATOM 581 O O . PHE A 1 72 ? -7.022 9.585 -1.538 1.00 33.78 72 PHE A O 1
ATOM 588 N N . GLN A 1 73 ? -6.655 8.871 0.531 1.00 27.09 73 GLN A N 1
ATOM 589 C CA . GLN A 1 73 ? -6.996 10.148 1.144 1.00 27.09 73 GLN A CA 1
ATOM 590 C C . GLN A 1 73 ? -5.722 10.741 1.730 1.00 27.09 73 GLN A C 1
ATOM 592 O O . GLN A 1 73 ? -5.243 10.364 2.803 1.00 27.09 73 GLN A O 1
ATOM 597 N N . ASN A 1 74 ? -5.135 11.667 0.975 1.00 32.66 74 ASN A N 1
ATOM 598 C CA . ASN A 1 74 ? -4.159 12.609 1.492 1.00 32.66 74 ASN A CA 1
ATOM 599 C C . ASN A 1 74 ? -4.932 13.866 1.931 1.00 32.66 74 ASN A C 1
ATOM 601 O O . ASN A 1 74 ? -5.354 14.634 1.074 1.00 32.66 74 ASN A O 1
ATOM 605 N N . PRO A 1 75 ? -5.113 14.133 3.239 1.00 32.12 75 PRO A N 1
ATOM 606 C CA . PRO A 1 75 ? -5.882 15.287 3.724 1.00 32.12 75 PRO A CA 1
ATOM 607 C C . PRO A 1 75 ? -5.258 16.653 3.377 1.00 32.12 75 PRO A C 1
ATOM 609 O O . PRO A 1 75 ? -5.795 17.690 3.758 1.00 32.12 75 PRO A O 1
ATOM 612 N N . LEU A 1 76 ? -4.084 16.652 2.734 1.00 30.78 76 LEU A N 1
ATOM 613 C CA . LEU A 1 76 ? -3.280 17.822 2.378 1.00 30.78 76 LEU A CA 1
ATOM 614 C C . LEU A 1 76 ? -3.038 17.950 0.863 1.00 30.78 76 LEU A C 1
ATOM 616 O O . LEU A 1 76 ? -2.294 18.844 0.450 1.00 30.78 76 LEU A O 1
ATOM 620 N N . ALA A 1 77 ? -3.617 17.073 0.040 1.00 29.86 77 ALA A N 1
ATOM 621 C CA . ALA A 1 77 ? -3.550 17.184 -1.411 1.00 29.86 77 ALA A CA 1
ATOM 622 C C . ALA A 1 77 ? -4.960 17.364 -1.976 1.00 29.86 77 ALA A C 1
ATOM 624 O O . ALA A 1 77 ? -5.829 16.528 -1.756 1.00 29.86 77 ALA A O 1
ATOM 625 N N . ASP A 1 78 ? -5.164 18.456 -2.708 1.00 29.98 78 ASP A N 1
ATOM 626 C CA . ASP A 1 78 ? -6.146 18.465 -3.788 1.00 29.98 78 ASP A CA 1
ATOM 627 C C . ASP A 1 78 ? -5.696 17.401 -4.807 1.00 29.98 78 ASP A C 1
ATOM 629 O O . ASP A 1 78 ? -4.498 17.313 -5.107 1.00 29.98 78 ASP A O 1
ATOM 633 N N . ASP A 1 79 ? -6.621 16.613 -5.365 1.00 32.66 79 ASP A N 1
ATOM 634 C CA . ASP A 1 79 ? -6.330 15.551 -6.354 1.00 32.66 79 ASP A CA 1
ATOM 635 C C . ASP A 1 79 ? -5.615 16.076 -7.624 1.00 32.66 79 ASP A C 1
ATOM 637 O O . ASP A 1 79 ? -5.167 15.312 -8.479 1.00 32.66 79 ASP A O 1
ATOM 641 N N . SER A 1 80 ? -5.463 17.396 -7.772 1.00 30.58 80 SER A N 1
ATOM 642 C CA . SER A 1 80 ? -4.701 18.031 -8.848 1.00 30.58 80 SER A CA 1
ATOM 643 C C . SER A 1 80 ? -3.183 18.091 -8.644 1.00 30.58 80 SER A C 1
ATOM 645 O O . SER A 1 80 ? -2.493 18.383 -9.622 1.00 30.58 80 SER A O 1
ATOM 647 N N . ASP A 1 81 ? -2.669 17.826 -7.436 1.00 30.56 81 ASP A N 1
ATOM 648 C CA . ASP A 1 81 ? -1.319 18.239 -7.008 1.00 30.56 81 ASP A CA 1
ATOM 649 C C . ASP A 1 81 ? -0.360 17.080 -6.644 1.00 30.56 81 ASP A C 1
ATOM 651 O O . ASP A 1 81 ? 0.645 17.292 -5.956 1.00 30.56 81 ASP A O 1
ATOM 655 N N . LEU A 1 82 ? -0.632 15.844 -7.074 1.00 36.22 82 LEU A N 1
ATOM 656 C CA . LEU A 1 82 ? 0.329 14.738 -6.946 1.00 36.22 82 LEU A CA 1
ATOM 657 C C . LEU A 1 82 ? 1.514 14.959 -7.909 1.00 36.22 82 LEU A C 1
ATOM 659 O O . LEU A 1 82 ? 1.453 14.606 -9.083 1.00 36.22 82 LEU A O 1
ATOM 663 N N . GLU A 1 83 ? 2.613 15.539 -7.416 1.00 36.91 83 GLU A N 1
ATOM 664 C CA . GLU A 1 83 ? 3.803 15.890 -8.219 1.00 36.91 83 GLU A CA 1
ATOM 665 C C . GLU A 1 83 ? 4.476 14.691 -8.912 1.00 36.91 83 GLU A C 1
ATOM 667 O O . GLU A 1 83 ? 5.104 14.850 -9.955 1.00 36.91 83 GLU A O 1
ATOM 672 N N . SER A 1 84 ? 4.319 13.473 -8.393 1.00 41.12 84 SER A N 1
ATOM 673 C CA . SER A 1 84 ? 4.883 12.257 -9.011 1.00 41.12 84 SER A CA 1
ATOM 674 C C . SER A 1 84 ? 4.057 11.743 -10.200 1.00 41.12 84 SER A C 1
ATOM 676 O O . SER A 1 84 ? 4.570 10.986 -11.026 1.00 41.12 84 SER A O 1
ATOM 678 N N . PHE A 1 85 ? 2.822 12.231 -10.344 1.00 39.31 85 PHE A N 1
ATOM 679 C CA . PHE A 1 85 ? 1.982 12.103 -11.532 1.00 39.31 85 PHE A CA 1
ATOM 680 C C . PHE A 1 85 ? 1.699 13.488 -12.104 1.00 39.31 85 PHE A C 1
ATOM 682 O O . PHE A 1 85 ? 0.535 13.835 -12.308 1.00 39.31 85 PHE A O 1
ATOM 689 N N . GLN A 1 86 ? 2.743 14.306 -12.327 1.00 38.44 86 GLN A N 1
ATOM 690 C CA . GLN A 1 86 ? 2.584 15.575 -13.042 1.00 38.44 86 GLN A CA 1
ATOM 691 C C . GLN A 1 86 ? 1.588 15.372 -14.188 1.00 38.44 86 GLN A C 1
ATOM 693 O O . GLN A 1 86 ? 1.797 14.495 -15.034 1.00 38.44 86 GLN A O 1
ATOM 698 N N . LYS A 1 87 ? 0.518 16.182 -14.189 1.00 36.88 87 LYS A N 1
ATOM 699 C CA . LYS A 1 87 ? -0.413 16.387 -15.307 1.00 36.88 87 LYS A CA 1
ATOM 700 C C . LYS A 1 87 ? 0.342 16.997 -16.490 1.00 36.88 87 LYS A C 1
ATOM 702 O O . LYS A 1 87 ? 0.052 18.104 -16.935 1.00 36.88 87 LYS A O 1
ATOM 707 N N . LEU A 1 88 ? 1.366 16.301 -16.956 1.00 41.31 88 LEU A N 1
ATOM 708 C CA . LEU A 1 88 ? 1.925 16.516 -18.265 1.00 41.31 88 LEU A CA 1
ATOM 709 C C . LEU A 1 88 ? 0.859 16.061 -19.246 1.00 41.31 88 LEU A C 1
ATOM 711 O O . LEU A 1 88 ? 0.157 15.070 -19.014 1.00 41.31 88 LEU A O 1
ATOM 715 N N . SER A 1 89 ? 0.733 16.794 -20.343 1.00 50.75 89 SER A N 1
ATOM 716 C CA . SER A 1 89 ? -0.032 16.287 -21.475 1.00 50.75 89 SER A CA 1
ATOM 717 C C . SER A 1 89 ? 0.475 14.870 -21.779 1.00 50.75 89 SER A C 1
ATOM 719 O O . SER A 1 89 ? 1.698 14.682 -21.790 1.00 50.75 89 SER A O 1
ATOM 721 N N . PRO A 1 90 ? -0.400 13.876 -22.043 1.00 56.38 90 PRO A N 1
ATOM 722 C CA . PRO A 1 90 ? 0.019 12.504 -22.336 1.00 56.38 90 PRO A CA 1
ATOM 723 C C . PRO A 1 90 ? 1.163 12.432 -23.360 1.00 56.38 90 PRO A C 1
ATOM 725 O O . PRO A 1 90 ? 1.987 11.520 -23.313 1.00 56.38 90 PRO A O 1
ATOM 728 N N . CYS A 1 91 ? 1.244 13.427 -24.257 1.00 64.25 91 CYS A N 1
ATOM 729 C CA . CYS A 1 91 ? 2.198 13.488 -25.358 1.00 64.25 91 CYS A CA 1
ATOM 730 C C . CYS A 1 91 ? 3.330 14.517 -25.184 1.00 64.25 91 CYS A C 1
ATOM 732 O O . CYS A 1 91 ? 3.990 14.865 -26.169 1.00 64.25 91 CYS A O 1
ATOM 734 N N . GLU A 1 92 ? 3.587 15.033 -23.980 1.00 60.22 92 GLU A N 1
ATOM 735 C CA . GLU A 1 92 ? 4.784 15.847 -23.751 1.00 60.22 92 GLU A CA 1
ATOM 736 C C . GLU A 1 92 ? 6.044 14.985 -23.891 1.00 60.22 92 GLU A C 1
ATOM 738 O O . GLU A 1 92 ? 6.372 14.145 -23.055 1.00 60.22 92 GLU A O 1
ATOM 743 N N . LYS A 1 93 ? 6.762 15.214 -24.998 1.00 49.72 93 LYS A N 1
ATOM 744 C CA . LYS A 1 93 ? 7.910 14.413 -25.446 1.00 49.72 93 LYS A CA 1
ATOM 745 C C . LYS A 1 93 ? 9.077 14.378 -24.445 1.00 49.72 93 LYS A C 1
ATOM 747 O O . LYS A 1 93 ? 9.925 13.499 -24.538 1.00 49.72 93 LYS A O 1
ATOM 752 N N . TYR A 1 94 ? 9.106 15.311 -23.490 1.00 53.41 94 TYR A N 1
ATOM 753 C CA . TYR A 1 94 ? 10.154 15.438 -22.479 1.00 53.41 94 TYR A CA 1
ATOM 754 C C . TYR A 1 94 ? 9.568 15.802 -21.107 1.00 53.41 94 TYR A C 1
ATOM 756 O O . TYR A 1 94 ? 9.717 16.930 -20.641 1.00 53.41 94 TYR A O 1
ATOM 764 N N . ALA A 1 95 ? 8.946 14.837 -20.425 1.00 57.53 95 ALA A N 1
ATOM 765 C CA . ALA A 1 95 ? 8.954 14.872 -18.963 1.00 57.53 95 ALA A CA 1
ATOM 766 C C . ALA A 1 95 ? 10.416 14.705 -18.528 1.00 57.53 95 ALA A C 1
ATOM 768 O O . ALA A 1 95 ? 10.995 13.631 -18.735 1.00 57.53 95 ALA A O 1
ATOM 769 N N . GLY A 1 96 ? 11.040 15.771 -18.027 1.00 64.94 96 GLY A N 1
ATOM 770 C CA . GLY A 1 96 ? 12.383 15.693 -17.455 1.00 64.94 96 GLY A CA 1
ATOM 771 C C . GLY A 1 96 ? 12.425 14.749 -16.250 1.00 64.94 96 GLY A C 1
ATOM 772 O O . GLY A 1 96 ? 11.394 14.264 -15.785 1.00 64.94 96 GLY A O 1
ATOM 773 N N . TYR A 1 97 ? 13.624 14.487 -15.730 1.00 80.12 97 TYR A N 1
ATOM 774 C CA . TYR A 1 97 ? 13.758 13.750 -14.476 1.00 80.12 97 TYR A CA 1
ATOM 775 C C . TYR A 1 97 ? 12.972 14.422 -13.348 1.00 80.12 97 TYR A C 1
ATOM 777 O O . TYR A 1 97 ? 12.955 15.651 -13.239 1.00 80.12 97 TYR A O 1
ATOM 785 N N . ASN A 1 98 ? 12.390 13.611 -12.467 1.00 80.75 98 ASN A N 1
ATOM 786 C CA . ASN A 1 98 ? 11.887 14.097 -11.194 1.00 80.75 98 ASN A CA 1
ATOM 787 C C . ASN A 1 98 ? 13.084 14.560 -10.353 1.00 80.75 98 ASN A C 1
ATOM 789 O O . ASN A 1 98 ? 13.922 13.751 -9.937 1.00 80.75 98 ASN A O 1
ATOM 793 N N . SER A 1 99 ? 13.154 15.871 -10.121 1.00 81.06 99 SER A N 1
ATOM 794 C CA . SER A 1 99 ? 14.272 16.525 -9.446 1.00 81.06 99 SER A CA 1
ATOM 795 C C . SER A 1 99 ? 14.343 16.247 -7.944 1.00 81.06 99 SER A C 1
ATOM 797 O O . SER A 1 99 ? 15.382 16.496 -7.330 1.00 81.06 99 SER A O 1
ATOM 799 N N . LEU A 1 100 ? 13.281 15.688 -7.351 1.00 80.44 100 LEU A N 1
ATOM 800 C CA . LEU A 1 100 ? 13.299 15.211 -5.969 1.00 80.44 100 LEU A CA 1
ATOM 801 C C . LEU A 1 100 ? 14.192 13.980 -5.807 1.00 80.44 100 LEU A C 1
ATOM 803 O O . LEU A 1 100 ? 14.696 13.735 -4.708 1.00 80.44 100 LEU A O 1
ATOM 807 N N . TRP A 1 101 ? 14.430 13.223 -6.874 1.00 86.38 101 TRP A N 1
ATOM 808 C CA . TRP A 1 101 ? 15.256 12.022 -6.844 1.00 86.38 101 TRP A CA 1
ATOM 809 C C . TRP A 1 101 ? 16.595 12.245 -7.537 1.00 86.38 101 TRP A C 1
ATOM 811 O O . TRP A 1 101 ? 16.670 13.051 -8.454 1.00 86.38 101 TRP A O 1
ATOM 821 N N . PRO A 1 102 ? 17.668 11.545 -7.138 1.00 89.19 102 PRO A N 1
ATOM 822 C CA . PRO A 1 102 ? 18.940 11.618 -7.847 1.00 89.19 102 PRO A CA 1
ATOM 823 C C . PRO A 1 102 ? 18.789 11.218 -9.323 1.00 89.19 102 PRO A C 1
ATOM 825 O O . PRO A 1 102 ? 18.076 10.265 -9.649 1.00 89.19 102 PRO A O 1
ATOM 828 N N . PHE A 1 103 ? 19.481 11.931 -10.211 1.00 89.00 103 PHE A N 1
ATOM 829 C CA . PHE A 1 103 ? 19.505 11.663 -11.649 1.00 89.00 103 PHE A CA 1
ATOM 830 C C . PHE A 1 103 ? 20.876 12.007 -12.262 1.00 89.00 103 PHE A C 1
ATOM 832 O O . PHE A 1 103 ? 21.650 12.765 -11.661 1.00 89.00 103 PHE A O 1
ATOM 839 N N . PRO A 1 104 ? 21.193 11.475 -13.456 1.00 85.12 104 PRO A N 1
ATOM 840 C CA . PRO A 1 104 ? 22.408 11.824 -14.184 1.00 85.12 104 PRO A CA 1
ATOM 841 C C . PRO A 1 104 ? 22.533 13.323 -14.484 1.00 85.12 104 PRO A C 1
ATOM 843 O O . PRO A 1 104 ? 21.666 13.927 -15.119 1.00 85.12 104 PRO A O 1
ATOM 846 N N . THR A 1 105 ? 23.654 13.922 -14.079 1.00 83.44 105 THR A N 1
ATOM 847 C CA . THR A 1 105 ? 23.972 15.341 -14.312 1.00 83.44 105 THR A CA 1
ATOM 848 C C . THR A 1 105 ? 25.340 15.514 -14.969 1.00 83.44 105 THR A C 1
ATOM 850 O O . THR A 1 105 ? 26.279 14.751 -14.735 1.00 83.44 105 THR A O 1
ATOM 853 N N . GLN A 1 106 ? 25.469 16.547 -15.799 1.00 70.62 106 GLN A N 1
ATOM 854 C CA . GLN A 1 106 ? 26.741 17.029 -16.323 1.00 70.62 106 GLN A CA 1
ATOM 855 C C . GLN A 1 106 ? 27.586 17.642 -15.201 1.00 70.62 106 GLN A C 1
ATOM 857 O O . GLN A 1 106 ? 27.075 18.050 -14.161 1.00 70.62 106 GLN A O 1
ATOM 862 N N . LYS A 1 107 ? 28.892 17.826 -15.444 1.00 67.00 107 LYS A N 1
ATOM 863 C CA . LYS A 1 107 ? 29.778 18.558 -14.513 1.00 67.00 107 LYS A CA 1
ATOM 864 C C . LYS A 1 107 ? 29.317 19.997 -14.236 1.00 67.00 107 LYS A C 1
ATOM 866 O O . LYS A 1 107 ? 29.718 20.568 -13.229 1.00 67.00 107 LYS A O 1
ATOM 871 N N . THR A 1 108 ? 28.523 20.578 -15.134 1.00 63.78 108 THR A N 1
ATOM 872 C CA . THR A 1 108 ? 27.906 21.905 -14.997 1.00 63.78 108 THR A CA 1
ATOM 873 C C . THR A 1 108 ? 26.657 21.903 -14.110 1.00 63.78 108 THR A C 1
ATOM 875 O O . THR A 1 108 ? 26.224 22.975 -13.702 1.00 63.78 108 THR A O 1
ATOM 878 N N . GLY A 1 109 ? 26.109 20.726 -13.782 1.00 61.22 109 GLY A N 1
ATOM 879 C CA . GLY A 1 109 ? 24.867 20.545 -13.025 1.00 61.22 109 GLY A CA 1
ATOM 880 C C . GLY A 1 109 ? 23.626 20.288 -13.889 1.00 61.22 109 GLY A C 1
ATOM 881 O O . GLY A 1 109 ? 22.581 19.951 -13.344 1.00 61.22 109 GLY A O 1
ATOM 882 N N . ASP A 1 110 ? 23.730 20.400 -15.218 1.00 68.38 110 ASP A N 1
ATOM 883 C CA . ASP A 1 110 ? 22.601 20.202 -16.139 1.00 68.38 110 ASP A CA 1
ATOM 884 C C . ASP A 1 110 ? 22.220 18.718 -16.275 1.00 68.38 110 ASP A C 1
ATOM 886 O O . ASP A 1 110 ? 23.095 17.852 -16.289 1.00 68.38 110 ASP A O 1
ATOM 890 N N . ALA A 1 111 ? 20.929 18.404 -16.419 1.00 72.19 111 ALA A N 1
ATOM 891 C CA . ALA A 1 111 ? 20.463 17.027 -16.606 1.00 72.19 111 ALA A CA 1
ATOM 892 C C . ALA A 1 111 ? 21.010 16.395 -17.904 1.00 72.19 111 ALA A C 1
ATOM 894 O O . ALA A 1 111 ? 21.026 17.024 -18.966 1.00 72.19 111 ALA A O 1
ATOM 895 N N . LEU A 1 112 ? 21.433 15.130 -17.826 1.00 75.38 112 LEU A N 1
ATOM 896 C CA . LEU A 1 112 ? 21.769 14.301 -18.986 1.00 75.38 112 LEU A CA 1
ATOM 897 C C . LEU A 1 112 ? 20.559 13.443 -19.356 1.00 75.38 112 LEU A C 1
ATOM 899 O O . LEU A 1 112 ? 20.211 12.535 -18.607 1.00 75.38 112 LEU A O 1
ATOM 903 N N . ASN A 1 113 ? 19.923 13.700 -20.500 1.00 75.50 113 ASN A N 1
ATOM 904 C CA . ASN A 1 113 ? 18.853 12.838 -21.014 1.00 75.50 113 ASN A CA 1
ATOM 905 C C . ASN A 1 113 ? 19.454 11.489 -21.428 1.00 75.50 113 ASN A C 1
ATOM 907 O O . ASN A 1 113 ? 19.918 11.357 -22.557 1.00 75.50 113 ASN A O 1
ATOM 911 N N . GLU A 1 114 ? 19.493 10.515 -20.515 1.00 82.88 114 GLU A N 1
ATOM 912 C CA . GLU A 1 114 ? 20.157 9.232 -20.731 1.00 82.88 114 GLU A CA 1
ATOM 913 C C . GLU A 1 114 ? 19.407 8.046 -20.121 1.00 82.88 114 GLU A C 1
ATOM 915 O O . GLU A 1 114 ? 18.770 8.135 -19.072 1.00 82.88 114 GLU A O 1
ATOM 920 N N . VAL A 1 115 ? 19.525 6.886 -20.766 1.00 88.50 115 VAL A N 1
ATOM 921 C CA . VAL A 1 115 ? 19.046 5.616 -20.207 1.00 88.50 115 VAL A CA 1
ATOM 922 C C . VAL A 1 115 ? 20.149 4.995 -19.349 1.00 88.50 115 VAL A C 1
ATOM 924 O O . VAL A 1 115 ? 20.885 4.110 -19.782 1.00 88.50 115 VAL A O 1
ATOM 927 N N . TRP A 1 116 ? 20.271 5.476 -18.115 1.00 91.69 116 TRP A N 1
ATOM 928 C CA . TRP A 1 116 ? 21.376 5.135 -17.211 1.00 91.69 116 TRP A CA 1
ATOM 929 C C . TRP A 1 116 ? 21.271 3.725 -16.604 1.00 91.69 116 TRP A C 1
ATOM 931 O O . TRP A 1 116 ? 22.257 2.992 -16.531 1.00 91.69 116 TRP A O 1
ATOM 941 N N . HIS A 1 117 ? 20.064 3.301 -16.215 1.00 95.31 117 HIS A N 1
ATOM 942 C CA . HIS A 1 117 ? 19.846 2.111 -15.380 1.00 95.31 117 HIS A CA 1
ATOM 943 C C . HIS A 1 117 ? 20.306 0.775 -15.994 1.00 95.31 117 HIS A C 1
ATOM 945 O O . HIS A 1 117 ? 20.511 -0.198 -15.267 1.00 95.31 117 HIS A O 1
ATOM 951 N N . LEU A 1 118 ? 20.484 0.702 -17.318 1.00 95.88 118 LEU A N 1
ATOM 952 C CA . LEU A 1 118 ? 20.876 -0.514 -18.049 1.00 95.88 118 LEU A CA 1
ATOM 953 C C . LEU A 1 118 ? 22.391 -0.768 -18.075 1.00 95.88 118 LEU A C 1
ATOM 955 O O . LEU A 1 118 ? 22.810 -1.864 -18.465 1.00 95.88 118 LEU A O 1
ATOM 959 N N . GLY A 1 119 ? 23.193 0.244 -17.731 1.00 94.88 119 GLY A N 1
ATOM 960 C CA . GLY A 1 119 ? 24.652 0.216 -17.832 1.00 94.88 119 GLY A CA 1
ATOM 961 C C . GLY A 1 119 ? 25.328 -0.752 -16.858 1.00 94.88 119 GLY A C 1
ATOM 962 O O . GLY A 1 119 ? 24.716 -1.232 -15.902 1.00 94.88 119 GLY A O 1
ATOM 963 N N . ASP A 1 120 ? 26.614 -1.021 -17.098 1.00 95.88 120 ASP A N 1
ATOM 964 C CA . ASP A 1 120 ? 27.407 -1.983 -16.315 1.00 95.88 120 ASP A CA 1
ATOM 965 C C . ASP A 1 120 ? 27.712 -1.512 -14.884 1.00 95.88 120 ASP A C 1
ATOM 967 O O . ASP A 1 120 ? 27.920 -2.338 -13.997 1.00 95.88 120 ASP A O 1
ATOM 971 N N . ASP A 1 121 ? 27.661 -0.200 -14.643 1.00 95.06 121 ASP A N 1
ATOM 972 C CA . ASP A 1 121 ? 27.734 0.386 -13.298 1.00 95.06 121 ASP A CA 1
ATOM 973 C C . ASP A 1 121 ? 26.400 0.277 -12.527 1.00 95.06 121 ASP A C 1
ATOM 975 O O . ASP A 1 121 ? 26.345 0.564 -11.329 1.00 95.06 121 ASP A O 1
ATOM 979 N N . PHE A 1 122 ? 25.326 -0.143 -13.208 1.00 97.25 122 PHE A N 1
ATOM 980 C CA . PHE A 1 122 ? 23.960 -0.251 -12.696 1.00 97.25 122 PHE A CA 1
ATOM 981 C C . PHE A 1 122 ? 23.450 -1.693 -12.830 1.00 97.25 122 PHE A C 1
ATOM 983 O O . PHE A 1 122 ? 24.050 -2.598 -12.259 1.00 97.25 122 PHE A O 1
ATOM 990 N N . SER A 1 123 ? 22.332 -1.946 -13.525 1.00 97.94 123 SER A N 1
ATOM 991 C CA . SER A 1 123 ? 21.710 -3.283 -13.577 1.00 97.94 123 SER A CA 1
ATOM 992 C C . SER A 1 123 ? 22.474 -4.300 -14.426 1.00 97.94 123 SER A C 1
ATOM 994 O O . SER A 1 123 ? 22.209 -5.499 -14.316 1.00 97.94 123 SER A O 1
ATOM 996 N N . GLN A 1 124 ? 23.392 -3.847 -15.290 1.00 98.44 124 GLN A N 1
ATOM 997 C CA . GLN A 1 124 ? 24.112 -4.663 -16.276 1.00 98.44 124 GLN A CA 1
ATOM 998 C C . GLN A 1 124 ? 23.206 -5.350 -17.317 1.00 98.44 124 GLN A C 1
ATOM 1000 O O . GLN A 1 124 ? 23.623 -6.290 -18.000 1.00 98.44 124 GLN A O 1
ATOM 1005 N N . LEU A 1 125 ? 21.947 -4.922 -17.454 1.00 97.75 125 LEU A N 1
ATOM 1006 C CA . LEU A 1 125 ? 20.990 -5.554 -18.366 1.00 97.75 125 LEU A CA 1
ATOM 1007 C C . LEU A 1 125 ? 21.411 -5.434 -19.836 1.00 97.75 125 LEU A C 1
ATOM 1009 O O . LEU A 1 125 ? 21.198 -6.376 -20.603 1.00 97.75 125 LEU A O 1
ATOM 1013 N N . SER A 1 126 ? 22.045 -4.325 -20.238 1.00 95.44 126 SER A N 1
ATOM 1014 C CA . SER A 1 126 ? 22.510 -4.148 -21.622 1.00 95.44 126 SER A CA 1
ATOM 1015 C C . SER A 1 126 ? 23.572 -5.188 -22.004 1.00 95.44 126 SER A C 1
ATOM 1017 O O . SER A 1 126 ? 23.434 -5.866 -23.029 1.00 95.44 126 SER A O 1
ATOM 1019 N N . SER A 1 127 ? 24.614 -5.357 -21.183 1.00 96.75 127 SER A N 1
ATOM 1020 C CA . SER A 1 127 ? 25.684 -6.329 -21.443 1.00 96.75 127 SER A CA 1
ATOM 1021 C C . SER A 1 127 ? 25.182 -7.770 -21.328 1.00 96.75 127 SER A C 1
ATOM 1023 O O . SER A 1 127 ? 25.457 -8.581 -22.219 1.00 96.75 127 SER A O 1
ATOM 1025 N N . ALA A 1 128 ? 24.356 -8.068 -20.319 1.00 97.25 128 ALA A N 1
ATOM 1026 C CA . ALA A 1 128 ? 23.745 -9.382 -20.141 1.00 97.25 128 ALA A CA 1
ATOM 1027 C C . ALA A 1 128 ? 22.901 -9.785 -21.363 1.00 97.25 128 ALA A C 1
ATOM 1029 O O . ALA A 1 128 ? 23.121 -10.856 -21.936 1.00 97.25 128 ALA A O 1
ATOM 1030 N N . ARG A 1 129 ? 22.007 -8.903 -21.839 1.00 95.81 129 ARG A N 1
ATOM 1031 C CA . ARG A 1 129 ? 21.181 -9.133 -23.038 1.00 95.81 129 ARG A CA 1
ATOM 1032 C C . ARG A 1 129 ? 22.034 -9.368 -24.282 1.00 95.81 129 ARG A C 1
ATOM 1034 O O . ARG A 1 129 ? 21.758 -10.281 -25.060 1.00 95.81 129 ARG A O 1
ATOM 1041 N N . LYS A 1 130 ? 23.077 -8.557 -24.490 1.00 95.00 130 LYS A N 1
ATOM 1042 C CA . LYS A 1 130 ? 23.996 -8.717 -25.630 1.00 95.00 130 LYS A CA 1
ATOM 1043 C C . LYS A 1 130 ? 24.706 -10.071 -25.599 1.00 95.00 130 LYS A C 1
ATOM 1045 O O . LYS A 1 130 ? 24.885 -10.672 -26.655 1.00 95.00 130 LYS A O 1
ATOM 1050 N N . SER A 1 131 ? 25.054 -10.573 -24.413 1.00 95.19 131 SER A N 1
ATOM 1051 C CA . SER A 1 131 ? 25.759 -11.853 -24.257 1.00 95.19 131 SER A CA 1
ATOM 1052 C C . SER A 1 131 ? 24.931 -13.077 -24.678 1.00 95.19 131 SER A C 1
ATOM 1054 O O . SER A 1 131 ? 25.504 -14.078 -25.105 1.00 95.19 131 SER A O 1
ATOM 1056 N N . VAL A 1 132 ? 23.597 -12.990 -24.615 1.00 94.19 132 VAL A N 1
ATOM 1057 C CA . VAL A 1 132 ? 22.673 -14.086 -24.971 1.00 94.19 132 VAL A CA 1
ATOM 1058 C C . VAL A 1 132 ? 22.013 -13.911 -26.342 1.00 94.19 132 VAL A C 1
ATOM 1060 O O . VAL A 1 132 ? 21.306 -14.795 -26.811 1.00 94.19 132 VAL A O 1
ATOM 1063 N N . ALA A 1 133 ? 22.292 -12.809 -27.043 1.00 89.31 133 ALA A N 1
ATOM 1064 C CA . ALA A 1 133 ? 21.646 -12.429 -28.303 1.00 89.31 133 ALA A CA 1
ATOM 1065 C C . ALA A 1 133 ? 21.842 -13.413 -29.481 1.00 89.31 133 ALA A C 1
ATOM 1067 O O . ALA A 1 133 ? 21.232 -13.217 -30.537 1.00 89.31 133 ALA A O 1
ATOM 1068 N N . GLY A 1 134 ? 22.731 -14.402 -29.346 1.00 89.38 134 GLY A N 1
ATOM 1069 C CA . GLY A 1 134 ? 22.978 -15.462 -30.332 1.00 89.38 134 GLY A CA 1
ATOM 1070 C C . GLY A 1 134 ? 22.343 -16.816 -29.993 1.00 89.38 134 GLY A C 1
ATOM 1071 O O . GLY A 1 134 ? 22.498 -17.753 -30.770 1.00 89.38 134 GLY A O 1
ATOM 1072 N N . LEU A 1 135 ? 21.671 -16.944 -28.846 1.00 92.00 135 LEU A N 1
ATOM 1073 C CA . LEU A 1 135 ? 20.996 -18.175 -28.426 1.00 92.00 135 LEU A CA 1
ATOM 1074 C C . LEU A 1 135 ? 19.600 -18.238 -29.035 1.00 92.00 135 LEU A C 1
ATOM 1076 O O . LEU A 1 135 ? 18.955 -17.204 -29.123 1.00 92.00 135 LEU A O 1
ATOM 1080 N N . ASN A 1 136 ? 19.124 -19.427 -29.413 1.00 88.88 136 ASN A N 1
ATOM 1081 C CA . ASN A 1 136 ? 17.878 -19.601 -30.180 1.00 88.88 136 ASN A CA 1
ATOM 1082 C C . ASN A 1 136 ? 16.652 -19.992 -29.339 1.00 88.88 136 ASN A C 1
ATOM 1084 O O . ASN A 1 136 ? 15.563 -20.120 -29.888 1.00 88.88 136 ASN A O 1
ATOM 1088 N N . ASN A 1 137 ? 16.814 -20.206 -28.033 1.00 89.88 137 ASN A N 1
ATOM 1089 C CA . ASN A 1 137 ? 15.713 -20.637 -27.175 1.00 89.88 137 ASN A CA 1
ATOM 1090 C C . ASN A 1 137 ? 14.780 -19.466 -26.858 1.00 89.88 137 ASN A C 1
ATOM 1092 O O . ASN A 1 137 ? 15.227 -18.430 -26.359 1.00 89.88 137 ASN A O 1
ATOM 1096 N N . THR A 1 138 ? 13.489 -19.643 -27.134 1.00 93.75 138 THR A N 1
ATOM 1097 C CA . THR A 1 138 ? 12.470 -18.624 -26.879 1.00 93.75 138 THR A CA 1
ATOM 1098 C C . THR A 1 138 ? 12.033 -18.643 -25.422 1.00 93.75 138 THR A C 1
ATOM 1100 O O . THR A 1 138 ? 11.544 -19.660 -24.935 1.00 93.75 138 THR A O 1
ATOM 1103 N N . ILE A 1 139 ? 12.134 -17.497 -24.746 1.00 97.62 139 ILE A N 1
ATOM 1104 C CA . ILE A 1 139 ? 11.560 -17.307 -23.411 1.00 97.62 139 ILE A CA 1
ATOM 1105 C C . ILE A 1 139 ? 10.287 -16.487 -23.514 1.00 97.62 139 ILE A C 1
ATOM 1107 O O . ILE A 1 139 ? 10.268 -15.379 -24.043 1.00 97.62 139 ILE A O 1
ATOM 1111 N N . ARG A 1 140 ? 9.221 -17.058 -22.967 1.00 98.31 140 ARG A N 1
ATOM 1112 C CA . ARG A 1 140 ? 7.897 -16.450 -22.897 1.00 98.31 140 ARG A CA 1
ATOM 1113 C C . ARG A 1 140 ? 7.601 -15.891 -21.514 1.00 98.31 140 ARG A C 1
ATOM 1115 O O . ARG A 1 140 ? 7.778 -16.606 -20.523 1.00 98.31 140 ARG A O 1
ATOM 1122 N N . ILE A 1 141 ? 7.141 -14.647 -21.471 1.00 98.75 141 ILE A N 1
ATOM 1123 C CA . ILE A 1 141 ? 6.892 -13.874 -20.255 1.00 98.75 141 ILE A CA 1
ATOM 1124 C C . ILE A 1 141 ? 5.424 -13.452 -20.238 1.00 98.75 141 ILE A C 1
ATOM 1126 O O . ILE A 1 141 ? 4.966 -12.763 -21.145 1.00 98.75 141 ILE A O 1
ATOM 1130 N N . ALA A 1 142 ? 4.694 -13.856 -19.205 1.00 98.69 142 ALA A N 1
ATOM 1131 C CA . ALA A 1 142 ? 3.364 -13.341 -18.926 1.00 98.69 142 ALA A CA 1
ATOM 1132 C C . ALA A 1 142 ? 3.483 -11.980 -18.230 1.00 98.69 142 ALA A C 1
ATOM 1134 O O . ALA A 1 142 ? 4.131 -11.866 -17.185 1.00 98.69 142 ALA A O 1
ATOM 1135 N N . HIS A 1 143 ? 2.884 -10.952 -18.825 1.00 98.06 143 HIS A N 1
ATOM 1136 C CA . HIS A 1 143 ? 2.919 -9.577 -18.331 1.00 98.06 143 HIS A CA 1
ATOM 1137 C C . HIS A 1 143 ? 1.544 -9.224 -17.770 1.00 98.06 143 HIS A C 1
ATOM 1139 O O . HIS A 1 143 ? 0.594 -9.037 -18.524 1.00 98.06 143 HIS A O 1
ATOM 1145 N N . PHE A 1 144 ? 1.440 -9.241 -16.440 1.00 96.06 144 PHE A N 1
ATOM 1146 C CA . PHE A 1 144 ? 0.207 -8.963 -15.707 1.00 96.06 144 PHE A CA 1
ATOM 1147 C C . PHE A 1 144 ? 0.170 -7.477 -15.376 1.00 96.06 144 PHE A C 1
ATOM 1149 O O . PHE A 1 144 ? 0.979 -7.008 -14.570 1.00 96.06 144 PHE A O 1
ATOM 1156 N N . ASP A 1 145 ? -0.731 -6.738 -16.016 1.00 93.19 145 ASP A N 1
ATOM 1157 C CA . ASP A 1 145 ? -0.782 -5.285 -15.863 1.00 93.19 145 ASP A CA 1
ATOM 1158 C C . ASP A 1 145 ? -2.162 -4.699 -16.232 1.00 93.19 145 ASP A C 1
ATOM 1160 O O . ASP A 1 145 ? -3.141 -5.443 -16.352 1.00 93.19 145 ASP A O 1
ATOM 1164 N N . THR A 1 146 ? -2.251 -3.377 -16.419 1.00 89.12 146 THR A N 1
ATOM 1165 C CA . THR A 1 146 ? -3.480 -2.670 -16.836 1.00 89.12 146 THR A CA 1
ATOM 1166 C C . THR A 1 146 ? -3.865 -2.885 -18.302 1.00 89.12 146 THR A C 1
ATOM 1168 O O . THR A 1 146 ? -4.837 -2.327 -18.800 1.00 89.12 146 THR A O 1
ATOM 1171 N N . GLY A 1 147 ? -3.109 -3.725 -19.007 1.00 89.38 147 GLY A N 1
ATOM 1172 C CA . GLY A 1 147 ? -3.162 -3.857 -20.454 1.00 89.38 147 GLY A CA 1
ATOM 1173 C C . GLY A 1 147 ? -2.070 -3.043 -21.139 1.00 89.38 147 GLY A C 1
ATOM 1174 O O . GLY A 1 147 ? -1.100 -2.618 -20.512 1.00 89.38 147 GLY A O 1
ATOM 1175 N N . TYR A 1 148 ? -2.180 -2.871 -22.451 1.00 91.31 148 TYR A N 1
ATOM 1176 C CA . TYR A 1 148 ? -1.167 -2.165 -23.236 1.00 91.31 148 TYR A CA 1
ATOM 1177 C C . TYR A 1 148 ? -1.756 -1.450 -24.460 1.00 91.31 148 TYR A C 1
ATOM 1179 O O . TYR A 1 148 ? -2.865 -1.749 -24.899 1.00 91.31 148 TYR A O 1
ATOM 1187 N N . ASP A 1 149 ? -0.985 -0.514 -25.015 1.00 91.00 149 ASP A N 1
ATOM 1188 C CA . ASP A 1 149 ? -1.280 0.239 -26.235 1.00 91.00 149 ASP A CA 1
ATOM 1189 C C . ASP A 1 149 ? -0.610 -0.405 -27.464 1.00 91.00 149 ASP A C 1
ATOM 1191 O O . ASP A 1 149 ? 0.542 -0.086 -27.781 1.00 91.00 149 ASP A O 1
ATOM 1195 N N . PRO A 1 150 ? -1.311 -1.252 -28.237 1.00 90.06 150 PRO A N 1
ATOM 1196 C CA . PRO A 1 150 ? -0.721 -1.937 -29.388 1.00 90.06 150 PRO A CA 1
ATOM 1197 C C . PRO A 1 150 ? -0.229 -0.981 -30.486 1.00 90.06 150 PRO A C 1
ATOM 1199 O O . PRO A 1 150 ? 0.475 -1.403 -31.404 1.00 90.06 150 PRO A O 1
ATOM 1202 N N . THR A 1 151 ? -0.594 0.303 -30.434 1.00 88.44 151 THR A N 1
ATOM 1203 C CA . THR A 1 151 ? -0.165 1.295 -31.423 1.00 88.44 151 THR A CA 1
ATOM 1204 C C . THR A 1 151 ? 1.180 1.939 -31.086 1.00 88.44 151 THR A C 1
ATOM 1206 O O . THR A 1 151 ? 1.806 2.534 -31.975 1.00 88.44 151 THR A O 1
ATOM 1209 N N . HIS A 1 152 ? 1.652 1.815 -29.841 1.00 89.38 152 HIS A N 1
ATOM 1210 C CA . HIS A 1 152 ? 2.871 2.465 -29.378 1.00 89.38 152 HIS A CA 1
ATOM 1211 C C . HIS A 1 152 ? 4.122 1.800 -29.971 1.00 89.38 152 HIS A C 1
ATOM 1213 O O . HIS A 1 152 ? 4.352 0.603 -29.835 1.00 89.38 152 HIS A O 1
ATOM 1219 N N . ILE A 1 153 ? 5.014 2.595 -30.571 1.00 87.06 153 ILE A N 1
ATOM 1220 C CA . ILE A 1 153 ? 6.231 2.083 -31.233 1.00 87.06 153 ILE A CA 1
ATOM 1221 C C . ILE A 1 153 ? 7.331 1.629 -30.265 1.00 87.06 153 ILE A C 1
ATOM 1223 O O . ILE A 1 153 ? 8.399 1.217 -30.718 1.00 87.06 153 ILE A O 1
ATOM 1227 N N . CYS A 1 154 ? 7.113 1.755 -28.949 1.00 85.06 154 CYS A N 1
ATOM 1228 C CA . CYS A 1 154 ? 8.133 1.435 -27.959 1.00 85.06 154 CYS A CA 1
ATOM 1229 C C . CYS A 1 154 ? 8.456 -0.055 -27.986 1.00 85.06 154 CYS A C 1
ATOM 1231 O O . CYS A 1 154 ? 9.580 -0.413 -27.711 1.00 85.06 154 CYS A O 1
ATOM 1233 N N . TYR A 1 155 ? 7.554 -0.946 -28.371 1.00 85.81 155 TYR A N 1
ATOM 1234 C CA . TYR A 1 155 ? 7.848 -2.376 -28.484 1.00 85.81 155 TYR A CA 1
ATOM 1235 C C . TYR A 1 155 ? 7.586 -2.868 -29.903 1.00 85.81 155 TYR A C 1
ATOM 1237 O O . TYR A 1 155 ? 6.860 -2.256 -30.681 1.00 85.81 155 TYR A O 1
ATOM 1245 N N . ASP A 1 156 ? 8.268 -3.953 -30.273 1.00 87.81 156 ASP A N 1
ATOM 1246 C CA . ASP A 1 156 ? 8.016 -4.610 -31.553 1.00 87.81 156 ASP A CA 1
ATOM 1247 C C . ASP A 1 156 ? 6.814 -5.538 -31.378 1.00 87.81 156 ASP A C 1
ATOM 1249 O O . ASP A 1 156 ? 6.859 -6.457 -30.560 1.00 87.81 156 ASP A O 1
ATOM 1253 N N . ASP A 1 157 ? 5.760 -5.296 -32.153 1.00 89.62 157 ASP A N 1
ATOM 1254 C CA . ASP A 1 157 ? 4.526 -6.085 -32.154 1.00 89.62 157 ASP A CA 1
ATOM 1255 C C . ASP A 1 157 ? 4.783 -7.589 -32.357 1.00 89.62 157 ASP A C 1
ATOM 1257 O O . ASP A 1 157 ? 4.075 -8.429 -31.812 1.00 89.62 157 ASP A O 1
ATOM 1261 N N . LYS A 1 158 ? 5.874 -7.960 -33.043 1.00 92.31 158 LYS A N 1
ATOM 1262 C CA . LYS A 1 158 ? 6.271 -9.366 -33.240 1.00 92.31 158 LYS A CA 1
ATOM 1263 C C . LYS A 1 158 ? 6.647 -10.099 -31.955 1.00 92.31 158 LYS A C 1
ATOM 1265 O O . LYS A 1 158 ? 6.735 -11.324 -31.972 1.00 92.31 158 LYS A O 1
ATOM 1270 N N . LEU A 1 159 ? 6.940 -9.371 -30.879 1.00 94.44 159 LEU A N 1
ATOM 1271 C CA . LEU A 1 159 ? 7.200 -9.965 -29.570 1.00 94.44 159 LEU A CA 1
ATOM 1272 C C . LEU A 1 159 ? 5.896 -10.338 -28.862 1.00 94.44 159 LEU A C 1
ATOM 1274 O O . LEU A 1 159 ? 5.939 -11.114 -27.915 1.00 94.44 159 LEU A O 1
ATOM 1278 N N . ILE A 1 160 ? 4.752 -9.800 -29.289 1.00 96.38 160 ILE A N 1
ATOM 1279 C CA . ILE A 1 160 ? 3.472 -9.974 -28.610 1.00 96.38 160 ILE A CA 1
ATOM 1280 C C . ILE A 1 160 ? 2.754 -11.223 -29.129 1.00 96.38 160 ILE A C 1
ATOM 1282 O O . ILE A 1 160 ? 2.537 -11.404 -30.328 1.00 96.38 160 ILE A O 1
ATOM 1286 N N . ARG A 1 161 ? 2.348 -12.100 -28.209 1.00 97.25 161 ARG A N 1
ATOM 1287 C CA . ARG A 1 161 ? 1.526 -13.283 -28.488 1.00 97.25 161 ARG A CA 1
ATOM 1288 C C . ARG A 1 161 ? 0.044 -12.945 -28.387 1.00 97.25 161 ARG A C 1
ATOM 1290 O O . ARG A 1 161 ? -0.625 -13.326 -27.430 1.00 97.25 161 ARG A O 1
ATOM 1297 N N . HIS A 1 162 ? -0.458 -12.262 -29.414 1.00 95.56 162 HIS A N 1
ATOM 1298 C CA . HIS A 1 162 ? -1.875 -11.894 -29.564 1.00 95.56 162 HIS A CA 1
ATOM 1299 C C . HIS A 1 162 ? -2.834 -13.091 -29.480 1.00 95.56 162 HIS A C 1
ATOM 1301 O O . HIS A 1 162 ? -3.963 -12.963 -29.036 1.00 95.56 162 HIS A O 1
ATOM 1307 N N . ASP A 1 163 ? -2.401 -14.296 -29.854 1.00 95.94 163 ASP A N 1
ATOM 1308 C CA . ASP A 1 163 ? -3.220 -15.508 -29.718 1.00 95.94 163 ASP A CA 1
ATOM 1309 C C . ASP A 1 163 ? -3.397 -15.969 -28.256 1.00 95.94 163 ASP A C 1
ATOM 1311 O O . ASP A 1 163 ? -4.329 -16.717 -27.936 1.00 95.94 163 ASP A O 1
ATOM 1315 N N . LEU A 1 164 ? -2.517 -15.516 -27.359 1.00 97.38 164 LEU A N 1
ATOM 1316 C CA . LEU A 1 164 ? -2.499 -15.876 -25.943 1.00 97.38 164 LEU A CA 1
ATOM 1317 C C . LEU A 1 164 ? -2.919 -14.735 -25.012 1.00 97.38 164 LEU A C 1
ATOM 1319 O O . LEU A 1 164 ? -3.039 -14.983 -23.812 1.00 97.38 164 LEU A O 1
ATOM 1323 N N . GLU A 1 165 ? -3.146 -13.523 -25.515 1.00 96.44 165 GLU A N 1
ATOM 1324 C CA . GLU A 1 165 ? -3.529 -12.396 -24.666 1.00 96.44 165 GLU A CA 1
ATOM 1325 C C . GLU A 1 165 ? -4.889 -12.630 -23.992 1.00 96.44 165 GLU A C 1
ATOM 1327 O O . GLU A 1 165 ? -5.779 -13.285 -24.549 1.00 96.44 165 GLU A O 1
ATOM 1332 N N . ARG A 1 166 ? -5.064 -12.129 -22.768 1.00 95.44 166 ARG A N 1
ATOM 1333 C CA . ARG A 1 166 ? -6.317 -12.289 -22.015 1.00 95.44 166 ARG A CA 1
ATOM 1334 C C . ARG A 1 166 ? -6.663 -11.046 -21.223 1.00 95.44 166 ARG A C 1
ATOM 1336 O O . ARG A 1 166 ? -5.784 -10.308 -20.787 1.00 95.44 166 ARG A O 1
ATOM 1343 N N . ASN A 1 167 ? -7.956 -10.874 -21.003 1.00 91.19 167 ASN A N 1
ATOM 1344 C CA . ASN A 1 167 ? -8.502 -9.823 -20.169 1.00 91.19 167 ASN A CA 1
ATOM 1345 C C . ASN A 1 167 ? -9.395 -10.431 -19.093 1.00 91.19 167 ASN A C 1
ATOM 1347 O O . ASN A 1 167 ? -10.330 -11.173 -19.398 1.00 91.19 167 ASN A O 1
ATOM 1351 N N . PHE A 1 168 ? -9.084 -10.116 -17.843 1.00 88.31 168 PHE A N 1
ATOM 1352 C CA . PHE A 1 168 ? -9.848 -10.528 -16.671 1.00 88.31 168 PHE A CA 1
ATOM 1353 C C . PHE A 1 168 ? -10.620 -9.362 -16.033 1.00 88.31 168 PHE A C 1
ATOM 1355 O O . PHE A 1 168 ? -11.260 -9.563 -15.001 1.00 88.31 168 PHE A O 1
ATOM 1362 N N . VAL A 1 169 ? -10.600 -8.181 -16.662 1.00 81.62 169 VAL A N 1
ATOM 1363 C CA . VAL A 1 169 ? -11.488 -7.052 -16.360 1.00 81.62 169 VAL A CA 1
ATOM 1364 C C . VAL A 1 169 ? -12.848 -7.282 -17.028 1.00 81.62 169 VAL A C 1
ATOM 1366 O O . VAL A 1 169 ? -12.934 -7.791 -18.148 1.00 81.62 169 VAL A O 1
ATOM 1369 N N . ASP A 1 170 ? -13.933 -6.919 -16.342 1.00 76.12 170 ASP A N 1
ATOM 1370 C CA . ASP A 1 170 ? -15.308 -7.106 -16.823 1.00 76.12 170 ASP A CA 1
ATOM 1371 C C . ASP A 1 170 ? -15.729 -6.008 -17.819 1.00 76.12 170 ASP A C 1
ATOM 1373 O O . ASP A 1 170 ? -16.577 -5.162 -17.547 1.00 76.12 170 ASP A O 1
ATOM 1377 N N . ASP A 1 171 ? -15.100 -6.009 -18.998 1.00 77.19 171 ASP A N 1
ATOM 1378 C CA . ASP A 1 171 ? -15.315 -5.008 -20.055 1.00 77.19 171 ASP A CA 1
ATOM 1379 C C . ASP A 1 171 ? -15.808 -5.620 -21.385 1.00 77.19 171 ASP A C 1
ATOM 1381 O O . ASP A 1 171 ? -15.765 -4.987 -22.451 1.00 77.19 171 ASP A O 1
ATOM 1385 N N . LYS A 1 172 ? -16.258 -6.881 -21.314 1.00 80.50 172 LYS A N 1
ATOM 1386 C CA . LYS A 1 172 ? -16.739 -7.719 -22.427 1.00 80.50 172 LYS A CA 1
ATOM 1387 C C . LYS A 1 172 ? -15.691 -8.039 -23.504 1.00 80.50 172 LYS A C 1
ATOM 1389 O O . LYS A 1 172 ? -16.069 -8.482 -24.590 1.00 80.50 172 LYS A O 1
ATOM 1394 N N . THR A 1 173 ? -14.392 -7.875 -23.231 1.00 84.88 173 THR A N 1
ATOM 1395 C CA . THR A 1 173 ? -13.310 -8.218 -24.179 1.00 84.88 173 THR A CA 1
ATOM 1396 C C . THR A 1 173 ? -12.308 -9.247 -23.635 1.00 84.88 173 THR A C 1
ATOM 1398 O O . THR A 1 173 ? -11.114 -8.972 -23.581 1.00 84.88 173 THR A O 1
ATOM 1401 N N . PRO A 1 174 ? -12.747 -10.478 -23.300 1.00 88.06 174 PRO A N 1
ATOM 1402 C CA . PRO A 1 174 ? -11.937 -11.465 -22.563 1.00 88.06 174 PRO A CA 1
ATOM 1403 C C . PRO A 1 174 ? -10.668 -11.953 -23.290 1.00 88.06 174 PRO A C 1
ATOM 1405 O O . PRO A 1 174 ? -9.771 -12.523 -22.668 1.00 88.06 174 PRO A O 1
ATOM 1408 N N . PHE A 1 175 ? -10.581 -11.745 -24.605 1.00 92.38 175 PHE A N 1
ATOM 1409 C CA . PHE A 1 175 ? -9.472 -12.190 -25.460 1.00 92.38 175 PHE A CA 1
ATOM 1410 C C . PHE A 1 175 ? -8.602 -11.038 -25.977 1.00 92.38 175 PHE A C 1
ATOM 1412 O O . PHE A 1 175 ? -7.928 -11.216 -26.980 1.00 92.38 175 PHE A O 1
ATOM 1419 N N . SER A 1 176 ? -8.665 -9.860 -25.352 1.00 91.94 176 SER A N 1
ATOM 1420 C CA . SER A 1 176 ? -7.888 -8.685 -25.760 1.00 91.94 176 SER A CA 1
ATOM 1421 C C . SER A 1 176 ? -7.345 -7.974 -24.532 1.00 91.94 176 SER A C 1
ATOM 1423 O O . SER A 1 176 ? -8.117 -7.367 -23.793 1.00 91.94 176 SER A O 1
ATOM 1425 N N . ALA A 1 177 ? -6.028 -7.984 -24.343 1.00 92.06 177 ALA A N 1
ATOM 1426 C CA . ALA A 1 177 ? -5.376 -7.282 -23.239 1.00 92.06 177 ALA A CA 1
ATOM 1427 C C . ALA A 1 177 ? -5.126 -5.795 -23.545 1.00 92.06 177 ALA A C 1
ATOM 1429 O O . ALA A 1 177 ? -4.427 -5.120 -22.791 1.00 92.06 177 ALA A O 1
ATOM 1430 N N . VAL A 1 178 ? -5.672 -5.279 -24.648 1.00 90.38 178 VAL A N 1
ATOM 1431 C CA . VAL A 1 178 ? -5.585 -3.860 -24.997 1.00 90.38 178 VAL A CA 1
ATOM 1432 C C . VAL A 1 178 ? -6.201 -3.010 -23.889 1.00 90.38 178 VAL A C 1
ATOM 1434 O O . VAL A 1 178 ? -7.320 -3.266 -23.431 1.00 90.38 178 VAL A O 1
ATOM 1437 N N . ASP A 1 179 ? -5.447 -1.998 -23.476 1.00 85.56 179 ASP A N 1
ATOM 1438 C CA . ASP A 1 179 ? -5.889 -0.983 -22.531 1.00 85.56 179 ASP A CA 1
ATOM 1439 C C . ASP A 1 179 ? -6.819 -0.006 -23.270 1.00 85.56 179 ASP A C 1
ATOM 1441 O O . ASP A 1 179 ? -6.454 0.607 -24.281 1.00 85.56 179 ASP A O 1
ATOM 1445 N N . LYS A 1 180 ? -8.072 0.066 -22.819 1.00 75.94 180 LYS A N 1
ATOM 1446 C CA . LYS A 1 180 ? -9.061 0.989 -23.371 1.00 75.94 180 LYS A CA 1
ATOM 1447 C C . LYS A 1 180 ? -8.878 2.292 -22.616 1.00 75.94 180 LYS A C 1
ATOM 1449 O O . LYS A 1 180 ? -9.261 2.381 -21.464 1.00 75.94 180 LYS A O 1
ATOM 1454 N N . TYR A 1 181 ? -8.273 3.282 -23.258 1.00 61.66 181 TYR A N 1
ATOM 1455 C CA . TYR A 1 181 ? -8.054 4.587 -22.641 1.00 61.66 181 TYR A CA 1
ATOM 1456 C C . TYR A 1 181 ? -9.361 5.156 -22.052 1.00 61.66 181 TYR A C 1
ATOM 1458 O O . TYR A 1 181 ? -10.306 5.435 -22.797 1.00 61.66 181 TYR A O 1
ATOM 1466 N N . HIS A 1 182 ? -9.382 5.348 -20.735 1.00 60.09 182 HIS A N 1
ATOM 1467 C CA . HIS A 1 182 ? -10.474 5.934 -19.961 1.00 60.09 182 HIS A CA 1
ATOM 1468 C C . HIS A 1 182 ? -9.900 7.090 -19.122 1.00 60.09 182 HIS A C 1
ATOM 1470 O O . HIS A 1 182 ? -8.854 6.946 -18.499 1.00 60.09 182 HIS A O 1
ATOM 1476 N N . ASP A 1 183 ? -10.520 8.272 -19.185 1.00 47.19 183 ASP A N 1
ATOM 1477 C CA . ASP A 1 183 ? -10.020 9.516 -18.565 1.00 47.19 183 ASP A CA 1
ATOM 1478 C C . ASP A 1 183 ? -10.664 9.733 -17.182 1.00 47.19 183 ASP A C 1
ATOM 1480 O O . ASP A 1 183 ? -11.301 10.757 -16.935 1.00 47.19 183 ASP A O 1
ATOM 1484 N N . ASP A 1 184 ? -10.559 8.729 -16.305 1.00 44.25 184 ASP A N 1
ATOM 1485 C CA . ASP A 1 184 ? -11.101 8.754 -14.941 1.00 44.25 184 ASP A CA 1
ATOM 1486 C C . ASP A 1 184 ? -9.965 8.771 -13.894 1.00 44.25 184 ASP A C 1
ATOM 1488 O O . ASP A 1 184 ? -8.992 8.029 -13.986 1.00 44.25 184 ASP A O 1
ATOM 1492 N N . LEU A 1 185 ? -10.086 9.630 -12.868 1.00 35.47 185 LEU A N 1
ATOM 1493 C CA . LEU A 1 185 ? -9.021 9.989 -11.900 1.00 35.47 185 LEU A CA 1
ATOM 1494 C C . LEU A 1 185 ? -8.465 8.833 -11.039 1.00 35.47 185 LEU A C 1
ATOM 1496 O O . LEU A 1 185 ? -7.395 8.985 -10.452 1.00 35.47 185 LEU A O 1
ATOM 1500 N N . LEU A 1 186 ? -9.186 7.713 -10.929 1.00 42.00 186 LEU A N 1
ATOM 1501 C CA . LEU A 1 186 ? -8.788 6.529 -10.146 1.00 42.00 186 LEU A CA 1
ATOM 1502 C C . LEU A 1 186 ? -8.207 5.401 -11.015 1.00 42.00 186 LEU A C 1
ATOM 1504 O O . LEU A 1 186 ? -7.631 4.444 -10.487 1.00 42.00 186 LEU A O 1
ATOM 1508 N N . GLU A 1 187 ? -8.352 5.507 -12.334 1.00 54.44 187 GLU A N 1
ATOM 1509 C CA . GLU A 1 187 ? -7.799 4.564 -13.297 1.00 54.44 187 GLU A CA 1
ATOM 1510 C C . GLU A 1 187 ? -6.379 5.009 -13.673 1.00 54.44 187 GLU A C 1
ATOM 1512 O O . GLU A 1 187 ? -6.051 6.197 -13.673 1.00 54.44 187 GLU A O 1
ATOM 1517 N N . MET A 1 188 ? -5.488 4.053 -13.954 1.00 55.69 188 MET A N 1
ATOM 1518 C CA . MET A 1 188 ? -4.106 4.349 -14.360 1.00 55.69 188 MET A CA 1
ATOM 1519 C C . MET A 1 188 ? -3.852 3.867 -15.791 1.00 55.69 188 MET A C 1
ATOM 1521 O O . MET A 1 188 ? -2.984 3.009 -16.008 1.00 55.69 188 MET A O 1
ATOM 1525 N N . PRO A 1 189 ? -4.597 4.412 -16.773 1.00 61.09 189 PRO A N 1
ATOM 1526 C CA . PRO A 1 189 ? -4.499 4.010 -18.166 1.00 61.09 189 PRO A CA 1
ATOM 1527 C C . PRO A 1 189 ? -3.055 4.177 -18.658 1.00 61.09 189 PRO A C 1
ATOM 1529 O O . PRO A 1 189 ? -2.413 5.217 -18.480 1.00 61.09 189 PRO A O 1
ATOM 1532 N N . GLY A 1 190 ? -2.517 3.133 -19.285 1.00 74.25 190 GLY A N 1
ATOM 1533 C CA . GLY A 1 190 ? -1.178 3.139 -19.863 1.00 74.25 190 GLY A CA 1
ATOM 1534 C C . GLY A 1 190 ? -0.049 2.739 -18.920 1.00 74.25 190 GLY A C 1
ATOM 1535 O O . GLY A 1 190 ? 1.108 2.742 -19.354 1.00 74.25 190 GLY A O 1
ATOM 1536 N N . HIS A 1 191 ? -0.342 2.349 -17.676 1.00 86.12 191 HIS A N 1
ATOM 1537 C CA . HIS A 1 191 ? 0.675 1.809 -16.778 1.00 86.12 191 HIS A CA 1
ATOM 1538 C C . HIS A 1 191 ? 1.349 0.561 -17.375 1.00 86.12 191 HIS A C 1
ATOM 1540 O O . HIS A 1 191 ? 2.579 0.520 -17.482 1.00 86.12 191 HIS A O 1
ATOM 1546 N N . GLY A 1 192 ? 0.561 -0.396 -17.875 1.00 89.25 192 GLY A N 1
ATOM 1547 C CA . GLY A 1 192 ? 1.107 -1.590 -18.518 1.00 89.25 192 GLY A CA 1
ATOM 1548 C C . GLY A 1 192 ? 1.872 -1.307 -19.811 1.00 89.25 192 GLY A C 1
ATOM 1549 O O . GLY A 1 192 ? 2.880 -1.956 -20.082 1.00 89.25 192 GLY A O 1
ATOM 1550 N N . THR A 1 193 ? 1.515 -0.258 -20.556 1.00 91.12 193 THR A N 1
ATOM 1551 C CA . THR A 1 193 ? 2.330 0.227 -21.685 1.00 91.12 193 THR A CA 1
ATOM 1552 C C . THR A 1 193 ? 3.723 0.668 -21.229 1.00 91.12 193 THR A C 1
ATOM 1554 O O . THR A 1 193 ? 4.721 0.329 -21.872 1.00 91.12 193 THR A O 1
ATOM 1557 N N . GLY A 1 194 ? 3.813 1.389 -20.108 1.00 90.81 194 GLY A N 1
ATOM 1558 C CA . GLY A 1 194 ? 5.074 1.844 -19.526 1.00 90.81 194 GLY A CA 1
ATOM 1559 C C . GLY A 1 194 ? 5.972 0.699 -19.056 1.00 90.81 194 GLY A C 1
ATOM 1560 O O . GLY A 1 194 ? 7.148 0.636 -19.430 1.00 90.81 194 GLY A O 1
ATOM 1561 N N . THR A 1 195 ? 5.411 -0.251 -18.303 1.00 94.81 195 THR A N 1
ATOM 1562 C CA . THR A 1 195 ? 6.149 -1.417 -17.790 1.00 94.81 195 THR A CA 1
ATOM 1563 C C . THR A 1 195 ? 6.541 -2.387 -18.907 1.00 94.81 195 THR A C 1
ATOM 1565 O O . THR A 1 195 ? 7.665 -2.898 -18.899 1.00 94.81 195 THR A O 1
ATOM 1568 N N . LEU A 1 196 ? 5.690 -2.569 -19.925 1.00 95.12 196 LEU A N 1
ATOM 1569 C CA . LEU A 1 196 ? 6.023 -3.310 -21.145 1.00 95.12 196 LEU A CA 1
ATOM 1570 C C . LEU A 1 196 ? 7.152 -2.628 -21.929 1.00 95.12 196 LEU A C 1
ATOM 1572 O O . LEU A 1 196 ? 8.036 -3.306 -22.455 1.00 95.12 196 LEU A O 1
ATOM 1576 N N . GLY A 1 197 ? 7.178 -1.293 -21.961 1.00 93.62 197 GLY A N 1
ATOM 1577 C CA . GLY A 1 197 ? 8.284 -0.519 -22.524 1.00 93.62 197 GLY A CA 1
ATOM 1578 C C . GLY A 1 197 ? 9.619 -0.786 -21.819 1.00 93.62 197 GLY A C 1
ATOM 1579 O O . GLY A 1 197 ? 10.644 -0.946 -22.477 1.00 93.62 197 GLY A O 1
ATOM 1580 N N . LEU A 1 198 ? 9.628 -0.920 -20.493 1.00 94.75 198 LEU A N 1
ATOM 1581 C CA . LEU A 1 198 ? 10.833 -1.319 -19.753 1.00 94.75 198 LEU A CA 1
ATOM 1582 C C . LEU A 1 198 ? 11.201 -2.795 -19.987 1.00 94.75 198 LEU A C 1
ATOM 1584 O O . LEU A 1 198 ? 12.381 -3.126 -20.099 1.00 94.75 198 LEU A O 1
ATOM 1588 N N . LEU A 1 199 ? 10.204 -3.677 -20.105 1.00 97.00 199 LEU A N 1
ATOM 1589 C CA . LEU A 1 199 ? 10.400 -5.115 -20.309 1.00 97.00 199 LEU A CA 1
ATOM 1590 C C . LEU A 1 199 ? 10.927 -5.455 -21.711 1.00 97.00 199 LEU A C 1
ATOM 1592 O O . LEU A 1 199 ? 11.851 -6.253 -21.846 1.00 97.00 199 LEU A O 1
ATOM 1596 N N . ALA A 1 200 ? 10.338 -4.873 -22.758 1.00 94.56 200 ALA A N 1
ATOM 1597 C CA . ALA A 1 200 ? 10.518 -5.266 -24.162 1.00 94.56 200 ALA A CA 1
ATOM 1598 C C . ALA A 1 200 ? 10.702 -4.069 -25.125 1.00 94.56 200 ALA A C 1
ATOM 1600 O O . ALA A 1 200 ? 10.525 -4.190 -26.345 1.00 94.56 200 ALA A O 1
ATOM 1601 N N . GLY A 1 201 ? 11.074 -2.905 -24.584 1.00 91.94 201 GLY A N 1
ATOM 1602 C CA . GLY A 1 201 ? 11.191 -1.661 -25.338 1.00 91.94 201 GLY A CA 1
ATOM 1603 C C . GLY A 1 201 ? 12.275 -1.641 -26.416 1.00 91.94 201 GLY A C 1
ATOM 1604 O O . GLY A 1 201 ? 13.239 -2.415 -26.410 1.00 91.94 201 GLY A O 1
ATOM 1605 N N . SER A 1 202 ? 12.120 -0.717 -27.356 1.00 86.81 202 SER A N 1
ATOM 1606 C CA . SER A 1 202 ? 12.809 -0.658 -28.631 1.00 86.81 202 SER A CA 1
ATOM 1607 C C . SER A 1 202 ? 14.145 0.028 -28.558 1.00 86.81 202 SER A C 1
ATOM 1609 O O . SER A 1 202 ? 14.559 0.529 -27.518 1.00 86.81 202 SER A O 1
ATOM 1611 N N . VAL A 1 203 ? 14.860 -0.019 -29.682 1.00 84.19 203 VAL A N 1
ATOM 1612 C CA . VAL A 1 203 ? 16.095 0.739 -29.834 1.00 84.19 203 VAL A CA 1
ATOM 1613 C C . VAL A 1 203 ? 15.743 2.217 -29.876 1.00 84.19 203 VAL A C 1
ATOM 1615 O O . VAL A 1 203 ? 14.923 2.617 -30.702 1.00 84.19 203 VAL A O 1
ATOM 1618 N N . LEU A 1 204 ? 16.346 2.996 -28.983 1.00 79.31 204 LEU A N 1
ATOM 1619 C CA . LEU A 1 204 ? 16.272 4.454 -29.020 1.00 79.31 204 LEU A CA 1
ATOM 1620 C C . LEU A 1 204 ? 17.430 5.027 -29.845 1.00 79.31 204 LEU A C 1
ATOM 1622 O O . LEU A 1 204 ? 18.487 4.400 -29.968 1.00 79.31 204 LEU A O 1
ATOM 1626 N N . ASP A 1 205 ? 17.210 6.204 -30.436 1.00 70.00 205 ASP A N 1
ATOM 1627 C CA . ASP A 1 205 ? 18.243 6.952 -31.159 1.00 70.00 205 ASP A CA 1
ATOM 1628 C C . ASP A 1 205 ? 19.072 7.797 -30.175 1.00 70.00 205 ASP A C 1
ATOM 1630 O O . ASP A 1 205 ? 18.537 8.491 -29.306 1.00 70.00 205 ASP A O 1
ATOM 1634 N N . GLU A 1 206 ? 20.391 7.767 -30.361 1.00 62.84 206 GLU A N 1
ATOM 1635 C CA . GLU A 1 206 ? 21.394 8.477 -29.564 1.00 62.84 206 GLU A CA 1
ATOM 1636 C C . GLU A 1 206 ? 21.145 9.989 -29.531 1.00 62.84 206 GLU A C 1
ATOM 1638 O O . GLU A 1 206 ? 21.447 10.643 -28.535 1.00 62.84 206 GLU A O 1
ATOM 1643 N N . LYS A 1 207 ? 20.553 10.537 -30.600 1.00 69.31 207 LYS A N 1
ATOM 1644 C CA . LYS A 1 207 ? 20.270 11.974 -30.736 1.00 69.31 207 LYS A CA 1
ATOM 1645 C C . LYS A 1 207 ? 19.308 12.516 -29.682 1.00 69.31 207 LYS A C 1
ATOM 1647 O O . LYS A 1 207 ? 19.449 13.674 -29.301 1.00 69.31 207 LYS A O 1
ATOM 1652 N N . ASP A 1 208 ? 18.361 11.695 -29.234 1.00 67.44 208 ASP A N 1
ATOM 1653 C CA . ASP A 1 208 ? 17.315 12.113 -28.297 1.00 67.44 208 ASP A CA 1
ATOM 1654 C C . ASP A 1 208 ? 17.635 11.706 -26.845 1.00 67.44 208 ASP A C 1
ATOM 1656 O O . ASP A 1 208 ? 17.165 12.360 -25.915 1.00 67.44 208 ASP A O 1
ATOM 1660 N N . TRP A 1 209 ? 18.450 10.655 -26.650 1.00 69.81 209 TRP A N 1
ATOM 1661 C CA . TRP A 1 209 ? 18.592 9.957 -25.360 1.00 69.81 209 TRP A CA 1
ATOM 1662 C C . TRP A 1 209 ? 20.029 9.620 -24.941 1.00 69.81 209 TRP A C 1
ATOM 1664 O O . TRP A 1 209 ? 20.198 8.815 -24.029 1.00 69.81 209 TRP A O 1
ATOM 1674 N N . ASN A 1 210 ? 21.062 10.121 -25.635 1.00 75.62 210 ASN A N 1
ATOM 1675 C CA . ASN A 1 210 ? 22.472 9.754 -25.397 1.00 75.62 210 ASN A CA 1
ATOM 1676 C C . ASN A 1 210 ? 22.678 8.229 -25.206 1.00 75.62 210 ASN A C 1
ATOM 1678 O O . ASN A 1 210 ? 23.482 7.762 -24.401 1.00 75.62 210 ASN A O 1
ATOM 1682 N N . PHE A 1 211 ? 21.868 7.437 -25.908 1.00 81.38 211 PHE A N 1
ATOM 1683 C CA . PHE A 1 211 ? 21.733 6.002 -25.721 1.00 81.38 211 PHE A CA 1
ATOM 1684 C C . PHE A 1 211 ? 21.390 5.367 -27.061 1.00 81.38 211 PHE A C 1
ATOM 1686 O O . PHE A 1 211 ? 20.476 5.810 -27.751 1.00 81.38 211 PHE A O 1
ATOM 1693 N N . LYS A 1 212 ? 22.133 4.321 -27.430 1.00 85.56 212 LYS A N 1
ATOM 1694 C CA . LYS A 1 212 ? 21.991 3.626 -28.714 1.00 85.56 212 LYS A CA 1
ATOM 1695 C C . LYS A 1 212 ? 21.937 2.120 -28.517 1.00 85.56 212 LYS A C 1
ATOM 1697 O O . LYS A 1 212 ? 22.868 1.384 -28.849 1.00 85.56 212 LYS A O 1
ATOM 1702 N N . ASP A 1 213 ? 20.848 1.662 -27.927 1.00 88.44 213 ASP A N 1
ATOM 1703 C CA . ASP A 1 213 ? 20.580 0.250 -27.680 1.00 88.44 213 ASP A CA 1
ATOM 1704 C C . ASP A 1 213 ? 19.077 0.058 -27.423 1.00 88.44 213 ASP A C 1
ATOM 1706 O O . ASP A 1 213 ? 18.328 1.036 -27.399 1.00 88.44 213 ASP A O 1
ATOM 1710 N N . SER A 1 214 ? 18.606 -1.181 -27.260 1.00 90.31 214 SER A N 1
ATOM 1711 C CA . SER A 1 214 ? 17.221 -1.418 -26.838 1.00 90.31 214 SER A CA 1
ATOM 1712 C C . SER A 1 214 ? 17.024 -1.137 -25.350 1.00 90.31 214 SER A C 1
ATOM 1714 O O . SER A 1 214 ? 17.908 -1.440 -24.540 1.00 90.31 214 SER A O 1
ATOM 1716 N N . ILE A 1 215 ? 15.857 -0.594 -24.990 1.00 90.31 215 ILE A N 1
ATOM 1717 C CA . ILE A 1 215 ? 15.461 -0.418 -23.585 1.00 90.31 215 ILE A CA 1
ATOM 1718 C C . ILE A 1 215 ? 15.304 -1.798 -22.938 1.00 90.31 215 ILE A C 1
ATOM 1720 O O . ILE A 1 215 ? 15.993 -2.115 -21.973 1.00 90.31 215 ILE A O 1
ATOM 1724 N N . GLY A 1 216 ? 14.476 -2.656 -23.535 1.00 92.88 216 GLY A N 1
ATOM 1725 C CA . GLY A 1 216 ? 14.138 -3.962 -22.982 1.00 92.88 216 GLY A CA 1
ATOM 1726 C C . GLY A 1 216 ? 14.719 -5.144 -23.757 1.00 92.88 216 GLY A C 1
ATOM 1727 O O . GLY A 1 216 ? 15.687 -5.044 -24.527 1.00 92.88 216 GLY A O 1
ATOM 1728 N N . LEU A 1 217 ? 14.107 -6.294 -23.519 1.00 94.62 217 LEU A N 1
ATOM 1729 C CA . LEU A 1 217 ? 14.323 -7.567 -24.189 1.00 94.62 217 LEU A CA 1
ATOM 1730 C C . LEU A 1 217 ? 13.885 -7.533 -25.665 1.00 94.62 217 LEU A C 1
ATOM 1732 O O . LEU A 1 217 ? 13.000 -6.771 -26.044 1.00 94.62 217 LEU A O 1
ATOM 1736 N N . ARG A 1 218 ? 14.515 -8.354 -26.523 1.00 89.81 218 ARG A N 1
ATOM 1737 C CA . ARG A 1 218 ? 14.220 -8.376 -27.974 1.00 89.81 218 ARG A CA 1
ATOM 1738 C C . ARG A 1 218 ? 14.322 -9.763 -28.604 1.00 89.81 218 ARG A C 1
ATOM 1740 O O . ARG A 1 218 ? 13.355 -10.278 -29.139 1.00 89.81 218 ARG A O 1
ATOM 1747 N N . LYS A 1 219 ? 15.514 -10.362 -28.618 1.00 90.81 219 LYS A N 1
ATOM 1748 C CA . LYS A 1 219 ? 15.751 -11.598 -29.380 1.00 90.81 219 LYS A CA 1
ATOM 1749 C C . LYS A 1 219 ? 15.269 -12.829 -28.619 1.00 90.81 219 LYS A C 1
ATOM 1751 O O . LYS A 1 219 ? 15.673 -13.012 -27.475 1.00 90.81 219 LYS A O 1
ATOM 1756 N N . ASN A 1 220 ? 14.483 -13.673 -29.293 1.00 93.12 220 ASN A N 1
ATOM 1757 C CA . ASN A 1 220 ? 13.932 -14.930 -28.768 1.00 93.12 220 ASN A CA 1
ATOM 1758 C C . ASN A 1 220 ? 13.148 -14.723 -27.467 1.00 93.12 220 ASN A C 1
ATOM 1760 O O . ASN A 1 220 ? 13.317 -15.431 -26.474 1.00 93.12 220 ASN A O 1
ATOM 1764 N N . ILE A 1 221 ? 12.315 -13.685 -27.488 1.00 95.81 221 ILE A N 1
ATOM 1765 C CA . ILE A 1 221 ? 11.440 -13.287 -26.395 1.00 95.81 221 ILE A CA 1
ATOM 1766 C C . ILE A 1 221 ? 10.030 -13.179 -26.944 1.00 95.81 221 ILE A C 1
ATOM 1768 O O . ILE A 1 221 ? 9.824 -12.636 -28.026 1.00 95.81 221 ILE A O 1
ATOM 1772 N N . GLU A 1 222 ? 9.082 -13.694 -26.176 1.00 97.88 222 GLU A N 1
ATOM 1773 C CA . GLU A 1 222 ? 7.658 -13.546 -26.427 1.00 97.88 222 GLU A CA 1
ATOM 1774 C C . GLU A 1 222 ? 6.980 -13.010 -25.168 1.00 97.88 222 GLU A C 1
ATOM 1776 O O . GLU A 1 222 ? 7.246 -13.479 -24.060 1.00 97.88 222 GLU A O 1
ATOM 1781 N N . ILE A 1 223 ? 6.093 -12.041 -25.331 1.00 98.31 223 ILE A N 1
ATOM 1782 C CA . ILE A 1 223 ? 5.292 -11.458 -24.264 1.00 98.31 223 ILE A CA 1
ATOM 1783 C C . ILE A 1 223 ? 3.851 -11.920 -24.445 1.00 98.31 223 ILE A C 1
ATOM 1785 O O . ILE A 1 223 ? 3.312 -11.862 -25.549 1.00 98.31 223 ILE A O 1
ATOM 1789 N N . VAL A 1 224 ? 3.231 -12.371 -23.359 1.00 98.50 224 VAL A N 1
ATOM 1790 C CA . VAL A 1 224 ? 1.799 -12.668 -23.272 1.00 98.50 224 VAL A CA 1
ATOM 1791 C C . VAL A 1 224 ? 1.170 -11.587 -22.391 1.00 98.50 224 VAL A C 1
ATOM 1793 O O . VAL A 1 224 ? 1.268 -11.695 -21.164 1.00 98.50 224 VAL A O 1
ATOM 1796 N N . PRO A 1 225 ? 0.590 -10.522 -22.975 1.00 97.62 225 PRO A N 1
ATOM 1797 C CA . PRO A 1 225 ? -0.063 -9.477 -22.200 1.00 97.62 225 PRO A CA 1
ATOM 1798 C C . PRO A 1 225 ? -1.348 -10.020 -21.572 1.00 97.62 225 PRO A C 1
ATOM 1800 O O . PRO A 1 225 ? -2.164 -10.658 -22.244 1.00 97.62 225 PRO A O 1
ATOM 1803 N N . ILE A 1 226 ? -1.514 -9.805 -20.271 1.00 96.44 226 ILE A N 1
ATOM 1804 C CA . ILE A 1 226 ? -2.685 -10.243 -19.518 1.00 96.44 226 ILE A CA 1
ATOM 1805 C C . ILE A 1 226 ? -3.175 -9.064 -18.678 1.00 96.44 226 ILE A C 1
ATOM 1807 O O . ILE A 1 226 ? -2.531 -8.657 -17.710 1.00 96.44 226 ILE A O 1
ATOM 1811 N N . ARG A 1 227 ? -4.325 -8.510 -19.069 1.00 91.88 227 ARG A N 1
ATOM 1812 C CA . ARG A 1 227 ? -4.967 -7.384 -18.387 1.00 91.88 227 ARG A CA 1
ATOM 1813 C C . ARG A 1 227 ? -5.771 -7.899 -17.198 1.00 91.88 227 ARG A C 1
ATOM 1815 O O . ARG A 1 227 ? -6.643 -8.751 -17.378 1.00 91.88 227 ARG A O 1
ATOM 1822 N N . ILE A 1 228 ? -5.464 -7.418 -15.993 1.00 87.00 228 ILE A N 1
ATOM 1823 C CA . ILE A 1 228 ? -6.109 -7.891 -14.750 1.00 87.00 228 ILE A CA 1
ATOM 1824 C C . ILE A 1 228 ? -6.758 -6.789 -13.906 1.00 87.00 228 ILE A C 1
ATOM 1826 O O . ILE A 1 228 ? -7.446 -7.112 -12.942 1.00 87.00 228 ILE A O 1
ATOM 1830 N N . SER A 1 229 ? -6.559 -5.516 -14.250 1.00 81.00 229 SER A N 1
ATOM 1831 C CA . SER A 1 229 ? -7.152 -4.359 -13.567 1.00 81.00 229 SER A CA 1
ATOM 1832 C C . SER A 1 229 ? -7.112 -3.124 -14.475 1.00 81.00 229 SER A C 1
ATOM 1834 O O . SER A 1 229 ? -6.361 -3.121 -15.447 1.00 81.00 229 SER A O 1
ATOM 1836 N N . ASP A 1 230 ? -7.872 -2.082 -14.141 1.00 70.19 230 ASP A N 1
ATOM 1837 C CA . ASP A 1 230 ? -7.789 -0.746 -14.762 1.00 70.19 230 ASP A CA 1
ATOM 1838 C C . ASP A 1 230 ? -6.870 0.208 -13.974 1.00 70.19 230 ASP A C 1
ATOM 1840 O O . ASP A 1 230 ? -6.558 1.318 -14.408 1.00 70.19 230 ASP A O 1
ATOM 1844 N N . SER A 1 231 ? -6.365 -0.234 -12.816 1.00 62.03 231 SER A N 1
ATOM 1845 C CA . SER A 1 231 ? -5.311 0.467 -12.079 1.00 62.03 231 SER A CA 1
ATOM 1846 C C . SER A 1 231 ? -4.265 -0.486 -11.492 1.00 62.03 231 SER A C 1
ATOM 1848 O O . SER A 1 231 ? -4.381 -1.711 -11.554 1.00 62.03 231 SER A O 1
ATOM 1850 N N . VAL A 1 232 ? -3.192 0.088 -10.942 1.00 51.44 232 VAL A N 1
ATOM 1851 C CA . VAL A 1 232 ? -2.088 -0.643 -10.290 1.00 51.44 232 VAL A CA 1
ATOM 1852 C C . VAL A 1 232 ? -2.464 -1.233 -8.931 1.00 51.44 232 VAL A C 1
ATOM 1854 O O . VAL A 1 232 ? -1.688 -1.990 -8.342 1.00 51.44 232 VAL A O 1
ATOM 1857 N N . ILE A 1 233 ? -3.640 -0.873 -8.425 1.00 55.12 233 ILE A N 1
ATOM 1858 C CA . ILE A 1 233 ? -4.277 -1.534 -7.299 1.00 55.12 233 ILE A CA 1
ATOM 1859 C C . ILE A 1 233 ? -5.199 -2.606 -7.868 1.00 55.12 233 ILE A C 1
ATOM 1861 O O . ILE A 1 233 ? -6.005 -2.349 -8.764 1.00 55.12 233 ILE A O 1
ATOM 1865 N N . LEU A 1 234 ? -5.072 -3.831 -7.361 1.00 53.31 234 LEU A N 1
ATOM 1866 C CA . LEU A 1 234 ? -5.965 -4.907 -7.769 1.00 53.31 234 LEU A CA 1
ATOM 1867 C C . LEU A 1 234 ? -7.339 -4.758 -7.115 1.00 53.31 234 LEU A C 1
ATOM 1869 O O . LEU A 1 234 ? -7.528 -5.105 -5.952 1.00 53.31 234 LEU A O 1
ATOM 1873 N N . PHE A 1 235 ? -8.314 -4.304 -7.902 1.00 54.00 235 PHE A N 1
ATOM 1874 C CA . PHE A 1 235 ? -9.706 -4.163 -7.468 1.00 54.00 235 PHE A CA 1
ATOM 1875 C C . PHE A 1 235 ? -10.440 -5.498 -7.278 1.00 54.00 235 PHE A C 1
ATOM 1877 O O . PHE A 1 235 ? -11.506 -5.504 -6.691 1.00 54.00 235 PHE A O 1
ATOM 1884 N N . LYS A 1 236 ? -9.931 -6.638 -7.767 1.00 62.88 236 LYS A N 1
ATOM 1885 C CA . LYS A 1 236 ? -10.550 -7.952 -7.501 1.00 62.88 236 LYS A CA 1
ATOM 1886 C C . LYS A 1 236 ? -9.499 -9.023 -7.267 1.00 62.88 236 LYS A C 1
ATOM 1888 O O . LYS A 1 236 ? -8.672 -9.291 -8.147 1.00 62.88 236 LYS A O 1
ATOM 1893 N N . ASN A 1 237 ? -9.582 -9.706 -6.128 1.00 69.69 237 ASN A N 1
ATOM 1894 C CA . ASN A 1 237 ? -8.730 -10.856 -5.821 1.00 69.69 237 ASN A CA 1
ATOM 1895 C C . ASN A 1 237 ? -8.925 -11.978 -6.856 1.00 69.69 237 ASN A C 1
ATOM 1897 O O . ASN A 1 237 ? -7.975 -12.688 -7.203 1.00 69.69 237 ASN A O 1
ATOM 1901 N N . SER A 1 238 ? -10.123 -12.112 -7.426 1.00 77.06 238 SER A N 1
ATOM 1902 C CA . SER A 1 238 ? -10.403 -13.121 -8.446 1.00 77.06 238 SER A CA 1
ATOM 1903 C C . SER A 1 238 ? -9.641 -12.928 -9.763 1.00 77.06 238 SER A C 1
ATOM 1905 O O . SER A 1 238 ? -9.321 -13.926 -10.414 1.00 77.06 238 SER A O 1
ATOM 1907 N N . ALA A 1 239 ? -9.310 -11.694 -10.161 1.00 82.38 239 ALA A N 1
ATOM 1908 C CA . ALA A 1 239 ? -8.671 -11.419 -11.450 1.00 82.38 239 ALA A CA 1
ATOM 1909 C C . ALA A 1 239 ? -7.241 -11.979 -11.522 1.00 82.38 239 ALA A C 1
ATOM 1911 O O . ALA A 1 239 ? -6.913 -12.718 -12.453 1.00 82.38 239 ALA A O 1
ATOM 1912 N N . PHE A 1 240 ? -6.415 -11.716 -10.502 1.00 87.38 240 PHE A N 1
ATOM 1913 C CA . PHE A 1 240 ? -5.059 -12.272 -10.411 1.00 87.38 240 PHE A CA 1
ATOM 1914 C C . PHE A 1 240 ? -5.069 -13.804 -10.384 1.00 87.38 240 PHE A C 1
ATOM 1916 O O . PHE A 1 240 ? -4.301 -14.447 -11.100 1.00 87.38 240 PHE A O 1
ATOM 1923 N N . ALA A 1 241 ? -5.966 -14.398 -9.593 1.00 86.75 241 ALA A N 1
ATOM 1924 C CA . ALA A 1 241 ? -6.066 -15.847 -9.489 1.00 86.75 241 ALA A CA 1
ATOM 1925 C C . ALA A 1 241 ? -6.427 -16.502 -10.830 1.00 86.75 241 ALA A C 1
ATOM 1927 O O . ALA A 1 241 ? -5.778 -17.469 -11.224 1.00 86.75 241 ALA A O 1
ATOM 1928 N N . LYS A 1 242 ? -7.413 -15.951 -11.554 1.00 87.69 242 LYS A N 1
ATOM 1929 C CA . LYS A 1 242 ? -7.806 -16.419 -12.895 1.00 87.69 242 LYS A CA 1
ATOM 1930 C C . LYS A 1 242 ? -6.680 -16.245 -13.914 1.00 87.69 242 LYS A C 1
ATOM 1932 O O . LYS A 1 242 ? -6.454 -17.134 -14.731 1.00 87.69 242 LYS A O 1
ATOM 1937 N N . ALA A 1 243 ? -5.950 -15.134 -13.849 1.00 92.12 243 ALA A N 1
ATOM 1938 C CA . ALA A 1 243 ? -4.809 -14.886 -14.721 1.00 92.12 243 ALA A CA 1
ATOM 1939 C C . ALA A 1 243 ? -3.678 -15.891 -14.496 1.00 92.12 243 ALA A C 1
ATOM 1941 O O . ALA A 1 243 ? -3.133 -16.439 -15.457 1.00 92.12 243 ALA A O 1
ATOM 1942 N N . LEU A 1 244 ? -3.346 -16.176 -13.236 1.00 93.62 244 LEU A N 1
ATOM 1943 C CA . LEU A 1 244 ? -2.312 -17.150 -12.914 1.00 93.62 244 LEU A CA 1
ATOM 1944 C C . LEU A 1 244 ? -2.755 -18.576 -13.260 1.00 93.62 244 LEU A C 1
ATOM 1946 O O . LEU A 1 244 ? -1.966 -19.323 -13.830 1.00 93.62 244 LEU A O 1
ATOM 1950 N N . ASP A 1 245 ? -4.020 -18.921 -13.010 1.00 92.50 245 ASP A N 1
ATOM 1951 C CA . ASP A 1 245 ? -4.622 -20.192 -13.430 1.00 92.50 245 ASP A CA 1
ATOM 1952 C C . ASP A 1 245 ? -4.556 -20.379 -14.954 1.00 92.50 245 ASP A C 1
ATOM 1954 O O . ASP A 1 245 ? -4.127 -21.425 -15.441 1.00 92.50 245 ASP A O 1
ATOM 1958 N N . TYR A 1 246 ? -4.860 -19.329 -15.722 1.00 96.06 246 TYR A N 1
ATOM 1959 C CA . TYR A 1 246 ? -4.686 -19.336 -17.171 1.00 96.06 246 TYR A CA 1
ATOM 1960 C C . TYR A 1 246 ? -3.229 -19.598 -17.565 1.00 96.06 246 TYR A C 1
ATOM 1962 O O . TYR A 1 246 ? -2.972 -20.498 -18.361 1.00 96.06 246 TYR A O 1
ATOM 1970 N N . VAL A 1 247 ? -2.261 -18.888 -16.978 1.00 97.56 247 VAL A N 1
ATOM 1971 C CA . VAL A 1 247 ? -0.835 -19.116 -17.266 1.00 97.56 247 VAL A CA 1
ATOM 1972 C C . VAL A 1 247 ? -0.401 -20.546 -16.920 1.00 97.56 247 VAL A C 1
ATOM 1974 O O . VAL A 1 247 ? 0.335 -21.164 -17.692 1.00 97.56 247 VAL A O 1
ATOM 1977 N N . ILE A 1 248 ? -0.876 -21.090 -15.798 1.00 97.19 248 ILE A N 1
ATOM 1978 C CA . ILE A 1 248 ? -0.627 -22.478 -15.394 1.00 97.19 248 ILE A CA 1
ATOM 1979 C C . ILE A 1 248 ? -1.227 -23.452 -16.416 1.00 97.19 248 ILE A C 1
ATOM 1981 O O . ILE A 1 248 ? -0.558 -24.413 -16.799 1.00 97.19 248 ILE A O 1
ATOM 1985 N N . SER A 1 249 ? -2.436 -23.186 -16.921 1.00 96.31 249 SER A N 1
ATOM 1986 C CA . SER A 1 249 ? -3.099 -24.030 -17.927 1.00 96.31 249 SER A CA 1
ATOM 1987 C C . SER A 1 249 ? -2.320 -24.125 -19.247 1.00 96.31 249 SER A C 1
ATOM 1989 O O . SER A 1 249 ? -2.407 -25.128 -19.954 1.00 96.31 249 SER A O 1
ATOM 1991 N N . LEU A 1 250 ? -1.498 -23.116 -19.566 1.00 96.88 250 LEU A N 1
ATOM 1992 C CA . LEU A 1 250 ? -0.637 -23.116 -20.752 1.00 96.88 250 LEU A CA 1
ATOM 1993 C C . LEU A 1 250 ? 0.627 -23.974 -20.583 1.00 96.88 250 LEU A C 1
ATOM 1995 O O . LEU A 1 250 ? 1.372 -24.158 -21.547 1.00 96.88 250 LEU A O 1
ATOM 1999 N N . TYR A 1 251 ? 0.912 -24.476 -19.379 1.00 95.19 251 TYR A N 1
ATOM 2000 C CA . TYR A 1 251 ? 2.193 -25.101 -19.059 1.00 95.19 251 TYR A CA 1
ATOM 2001 C C . TYR A 1 251 ? 2.481 -26.377 -19.856 1.00 95.19 251 TYR A C 1
ATOM 2003 O O . TYR A 1 251 ? 3.619 -26.593 -20.279 1.00 95.19 251 TYR A O 1
ATOM 2011 N N . ASP A 1 252 ? 1.490 -27.245 -20.051 1.00 93.19 252 ASP A N 1
ATOM 2012 C CA . ASP A 1 252 ? 1.727 -28.560 -20.656 1.00 93.19 252 ASP A CA 1
ATOM 2013 C C . ASP A 1 252 ? 1.990 -28.478 -22.176 1.00 93.19 252 ASP A C 1
ATOM 2015 O O . ASP A 1 252 ? 2.521 -29.424 -22.754 1.00 93.19 252 ASP A O 1
ATOM 2019 N N . ASP A 1 253 ? 1.725 -27.328 -22.810 1.00 95.75 253 ASP A N 1
ATOM 2020 C CA . ASP A 1 253 ? 2.037 -27.041 -24.215 1.00 95.75 253 ASP A CA 1
ATOM 2021 C C . ASP A 1 253 ? 3.315 -26.179 -24.327 1.00 95.75 253 ASP A C 1
ATOM 2023 O O . ASP A 1 253 ? 3.270 -24.969 -24.080 1.00 95.75 253 ASP A O 1
ATOM 2027 N N . PRO A 1 254 ? 4.470 -26.735 -24.749 1.00 92.38 254 PRO A N 1
ATOM 2028 C CA . PRO A 1 254 ? 5.725 -25.981 -24.853 1.00 92.38 254 PRO A CA 1
ATOM 2029 C C . PRO A 1 254 ? 5.647 -24.744 -25.765 1.00 92.38 254 PRO A C 1
ATOM 2031 O O . PRO A 1 254 ? 6.367 -23.765 -25.557 1.00 92.38 254 PRO A O 1
ATOM 2034 N N . SER A 1 255 ? 4.750 -24.748 -26.759 1.00 94.31 255 SER A N 1
ATOM 2035 C CA . SER A 1 255 ? 4.559 -23.613 -27.673 1.00 94.31 255 SER A CA 1
ATOM 2036 C C . SER A 1 255 ? 3.810 -22.434 -27.036 1.00 94.31 255 SER A C 1
ATOM 2038 O O . SER A 1 255 ? 3.811 -21.330 -27.591 1.00 94.31 255 SER A O 1
ATOM 2040 N N . LYS A 1 256 ? 3.197 -22.646 -25.864 1.00 96.81 256 LYS A N 1
ATOM 2041 C CA . LYS A 1 256 ? 2.403 -21.649 -25.128 1.00 96.81 256 LYS A CA 1
ATOM 2042 C C . LYS A 1 256 ? 2.899 -21.397 -23.709 1.00 96.81 256 LYS A C 1
ATOM 2044 O O . LYS A 1 256 ? 2.639 -20.326 -23.173 1.00 96.81 256 LYS A O 1
ATOM 2049 N N . ARG A 1 257 ? 3.650 -22.333 -23.125 1.00 96.31 257 ARG A N 1
ATOM 2050 C CA . ARG A 1 257 ? 4.205 -22.257 -21.769 1.00 96.31 257 ARG A CA 1
ATOM 2051 C C . ARG A 1 257 ? 4.885 -20.915 -21.505 1.00 96.31 257 ARG A C 1
ATOM 2053 O O . ARG A 1 257 ? 5.802 -20.528 -22.234 1.00 96.31 257 ARG A O 1
ATOM 2060 N N . CYS A 1 258 ? 4.476 -20.240 -20.438 1.00 98.31 258 CYS A N 1
ATOM 2061 C CA . CYS A 1 258 ? 5.201 -19.097 -19.891 1.00 98.31 258 CYS A CA 1
ATOM 2062 C C . CYS A 1 258 ? 6.256 -19.580 -18.892 1.00 98.31 258 CYS A C 1
ATOM 2064 O O . CYS A 1 258 ? 6.036 -20.534 -18.149 1.00 98.31 258 CYS A O 1
ATOM 2066 N N . HIS A 1 259 ? 7.403 -18.908 -18.873 1.00 98.56 259 HIS A N 1
ATOM 2067 C CA . HIS A 1 259 ? 8.519 -19.221 -17.974 1.00 98.56 259 HIS A CA 1
ATOM 2068 C C . HIS A 1 259 ? 8.563 -18.245 -16.799 1.00 98.56 259 HIS A C 1
ATOM 2070 O O . HIS A 1 259 ? 9.023 -18.588 -15.710 1.00 98.56 259 HIS A O 1
ATOM 2076 N N . ILE A 1 260 ? 8.105 -17.015 -17.042 1.00 98.81 260 ILE A N 1
ATOM 2077 C CA . ILE A 1 260 ? 8.158 -15.900 -16.104 1.00 98.81 260 ILE A CA 1
ATOM 2078 C C . ILE A 1 260 ? 6.793 -15.223 -16.067 1.00 98.81 260 ILE A C 1
ATOM 2080 O O . ILE A 1 260 ? 6.170 -15.038 -17.112 1.00 98.81 260 ILE A O 1
ATOM 2084 N N . VAL A 1 261 ? 6.369 -14.829 -14.873 1.00 98.75 261 VAL A N 1
ATOM 2085 C CA . VAL A 1 261 ? 5.274 -13.891 -14.630 1.00 98.75 261 VAL A CA 1
ATOM 2086 C C . VAL A 1 261 ? 5.881 -12.631 -14.023 1.00 98.75 261 VAL A C 1
ATOM 2088 O O . VAL A 1 261 ? 6.636 -12.702 -13.052 1.00 98.75 261 VAL A O 1
ATOM 2091 N N . THR A 1 262 ? 5.558 -11.483 -14.605 1.00 98.31 262 THR A N 1
ATOM 2092 C CA . THR A 1 262 ? 5.924 -10.168 -14.075 1.00 98.31 262 THR A CA 1
ATOM 2093 C C . THR A 1 262 ? 4.662 -9.367 -13.809 1.00 98.31 262 THR A C 1
ATOM 2095 O O . THR A 1 262 ? 3.787 -9.298 -14.672 1.00 98.31 262 THR A O 1
ATOM 2098 N N . MET A 1 263 ? 4.579 -8.772 -12.620 1.00 94.50 263 MET A N 1
ATOM 2099 C CA . MET A 1 263 ? 3.391 -8.066 -12.152 1.00 94.50 263 MET A CA 1
ATOM 2100 C C . MET A 1 263 ? 3.773 -6.760 -11.454 1.00 94.50 263 MET A C 1
ATOM 2102 O O . MET A 1 263 ? 4.315 -6.755 -10.351 1.00 94.50 263 MET A O 1
ATOM 2106 N N . SER A 1 264 ? 3.477 -5.630 -12.084 1.00 88.50 264 SER A N 1
ATOM 2107 C CA . SER A 1 264 ? 3.838 -4.308 -11.559 1.00 88.50 264 SER A CA 1
ATOM 2108 C C . SER A 1 264 ? 2.696 -3.666 -10.759 1.00 88.50 264 SER A C 1
ATOM 2110 O O . SER A 1 264 ? 2.375 -2.495 -10.931 1.00 88.50 264 SER A O 1
ATOM 2112 N N . MET A 1 265 ? 2.060 -4.457 -9.901 1.00 81.75 265 MET A N 1
ATOM 2113 C CA . MET A 1 265 ? 0.886 -4.086 -9.108 1.00 81.75 265 MET A CA 1
ATOM 2114 C C . MET A 1 265 ? 0.819 -4.949 -7.846 1.00 81.75 265 MET A C 1
ATOM 2116 O O . MET A 1 265 ? 1.597 -5.895 -7.695 1.00 81.75 265 MET A O 1
ATOM 2120 N N . GLY A 1 266 ? -0.093 -4.623 -6.935 1.00 81.94 266 GLY A N 1
ATOM 2121 C CA . GLY A 1 266 ? -0.300 -5.391 -5.713 1.00 81.94 266 GLY A CA 1
ATOM 2122 C C . GLY A 1 266 ? -1.695 -5.210 -5.129 1.00 81.94 266 GLY A C 1
ATOM 2123 O O . GLY A 1 266 ? -2.471 -4.362 -5.569 1.00 81.94 266 GLY A O 1
ATOM 2124 N N . GLY A 1 267 ? -2.010 -6.036 -4.141 1.00 78.69 267 GLY A N 1
ATOM 2125 C CA . GLY A 1 267 ? -3.280 -6.002 -3.428 1.00 78.69 267 GLY A CA 1
ATOM 2126 C C . GLY A 1 267 ? -3.179 -6.642 -2.051 1.00 78.69 267 GLY A C 1
ATOM 2127 O O . GLY A 1 267 ? -2.083 -6.840 -1.505 1.00 78.69 267 GLY A O 1
ATOM 2128 N N . SER A 1 268 ? -4.343 -6.950 -1.491 1.00 77.81 268 SER A N 1
ATOM 2129 C CA . SER A 1 268 ? -4.465 -7.517 -0.153 1.00 77.81 268 SER A CA 1
ATOM 2130 C C . SER A 1 268 ? -4.176 -9.023 -0.112 1.00 77.81 268 SER A C 1
ATOM 2132 O O . SER A 1 268 ? -4.086 -9.714 -1.127 1.00 77.81 268 SER A O 1
ATOM 2134 N N . ALA A 1 269 ? -3.993 -9.544 1.098 1.00 82.81 269 ALA A N 1
ATOM 2135 C CA . ALA A 1 269 ? -3.800 -10.963 1.350 1.00 82.81 269 ALA A CA 1
ATOM 2136 C C . ALA A 1 269 ? -4.962 -11.799 0.805 1.00 82.81 269 ALA A C 1
ATOM 2138 O O . ALA A 1 269 ? -6.122 -11.497 1.067 1.00 82.81 269 ALA A O 1
ATOM 2139 N N . SER A 1 270 ? -4.638 -12.882 0.103 1.00 86.44 270 SER A N 1
ATOM 2140 C CA . SER A 1 270 ? -5.616 -13.841 -0.410 1.00 86.44 270 SER A CA 1
ATOM 2141 C C . SER A 1 270 ? -5.046 -15.251 -0.318 1.00 86.44 270 SER A C 1
ATOM 2143 O O . SER A 1 270 ? -3.924 -15.518 -0.772 1.00 86.44 270 SER A O 1
ATOM 2145 N N . LYS A 1 271 ? -5.821 -16.174 0.263 1.00 86.94 271 LYS A N 1
ATOM 2146 C CA . LYS A 1 271 ? -5.464 -17.598 0.284 1.00 86.94 271 LYS A CA 1
ATOM 2147 C C . LYS A 1 271 ? -5.430 -18.147 -1.137 1.00 86.94 271 LYS A C 1
ATOM 2149 O O . LYS A 1 271 ? -4.514 -18.896 -1.481 1.00 86.94 271 LYS A O 1
ATOM 2154 N N . LEU A 1 272 ? -6.376 -17.735 -1.981 1.00 85.44 272 LEU A N 1
ATOM 2155 C CA . LEU A 1 272 ? -6.407 -18.172 -3.368 1.00 85.44 272 LEU A CA 1
ATOM 2156 C C . LEU A 1 272 ? -5.148 -17.736 -4.131 1.00 85.44 272 LEU A C 1
ATOM 2158 O O . LEU A 1 272 ? -4.603 -18.514 -4.917 1.00 85.44 272 LEU A O 1
ATOM 2162 N N . TRP A 1 273 ? -4.650 -16.522 -3.878 1.00 89.50 273 TRP A N 1
ATOM 2163 C CA . TRP A 1 273 ? -3.383 -16.084 -4.466 1.00 89.50 273 TRP A CA 1
ATOM 2164 C C . TRP A 1 273 ? -2.228 -16.958 -4.001 1.00 89.50 273 TRP A C 1
ATOM 2166 O O . TRP A 1 273 ? -1.429 -17.376 -4.836 1.00 89.50 273 TRP A O 1
ATOM 2176 N N . ALA A 1 274 ? -2.164 -17.280 -2.704 1.00 91.69 274 ALA A N 1
ATOM 2177 C CA . ALA A 1 274 ? -1.149 -18.184 -2.177 1.00 91.69 274 ALA A CA 1
ATOM 2178 C C . ALA A 1 274 ? -1.215 -19.545 -2.886 1.00 91.69 274 ALA A C 1
ATOM 2180 O O . ALA A 1 274 ? -0.199 -20.028 -3.382 1.00 91.69 274 ALA A O 1
ATOM 2181 N N . ASP A 1 275 ? -2.396 -20.153 -3.013 1.00 91.00 275 ASP A N 1
ATOM 2182 C CA . ASP A 1 275 ? -2.560 -21.445 -3.685 1.00 91.00 275 ASP A CA 1
ATOM 2183 C C . ASP A 1 275 ? -2.133 -21.406 -5.160 1.00 91.00 275 ASP A C 1
ATOM 2185 O O . ASP A 1 275 ? -1.392 -22.290 -5.599 1.00 91.00 275 ASP A O 1
ATOM 2189 N N . LYS A 1 276 ? -2.494 -20.357 -5.909 1.00 93.25 276 LYS A N 1
ATOM 2190 C CA . LYS A 1 276 ? -2.095 -20.228 -7.320 1.00 93.25 276 LYS A CA 1
ATOM 2191 C C . LYS A 1 276 ? -0.615 -19.895 -7.502 1.00 93.25 276 LYS A C 1
ATOM 2193 O O . LYS A 1 276 ? 0.025 -20.445 -8.397 1.00 93.25 276 LYS A O 1
ATOM 2198 N N . VAL A 1 277 ? -0.030 -19.083 -6.622 1.00 96.62 277 VAL A N 1
ATOM 2199 C CA . VAL A 1 277 ? 1.425 -18.846 -6.570 1.00 96.62 277 VAL A CA 1
ATOM 2200 C C . VAL A 1 277 ? 2.169 -20.145 -6.283 1.00 96.62 277 VAL A C 1
ATOM 2202 O O . VAL A 1 277 ? 3.164 -20.452 -6.942 1.00 96.62 277 VAL A O 1
ATOM 2205 N N . ASN A 1 278 ? 1.668 -20.943 -5.339 1.00 97.56 278 ASN A N 1
ATOM 2206 C CA . ASN A 1 278 ? 2.241 -22.242 -5.029 1.00 97.56 278 ASN A CA 1
ATOM 2207 C C . ASN A 1 278 ? 2.210 -23.167 -6.247 1.00 97.56 278 ASN A C 1
ATOM 2209 O O . ASN A 1 278 ? 3.237 -23.758 -6.566 1.00 97.56 278 ASN A O 1
ATOM 2213 N N . GLU A 1 279 ? 1.074 -23.267 -6.934 1.00 97.25 279 GLU A N 1
ATOM 2214 C CA . GLU A 1 279 ? 0.908 -24.099 -8.127 1.00 97.25 279 GLU A CA 1
ATOM 2215 C C . GLU A 1 279 ? 1.845 -23.671 -9.272 1.00 97.25 279 GLU A C 1
ATOM 2217 O O . GLU A 1 279 ? 2.568 -24.503 -9.828 1.00 97.25 279 GLU A O 1
ATOM 2222 N N . ALA A 1 280 ? 1.920 -22.371 -9.567 1.00 97.94 280 ALA A N 1
ATOM 2223 C CA . ALA A 1 280 ? 2.831 -21.828 -10.575 1.00 97.94 280 ALA A CA 1
ATOM 2224 C C . ALA A 1 280 ? 4.310 -22.097 -10.235 1.00 97.94 280 ALA A C 1
ATOM 2226 O O . ALA A 1 280 ? 5.094 -22.487 -11.106 1.00 97.94 280 ALA A O 1
ATOM 2227 N N . TYR A 1 281 ? 4.686 -21.962 -8.962 1.00 98.50 281 TYR A N 1
ATOM 2228 C CA . TYR A 1 281 ? 6.023 -22.301 -8.482 1.00 98.50 281 TYR A CA 1
ATOM 2229 C C . TYR A 1 281 ? 6.347 -23.789 -8.657 1.00 98.50 281 TYR A C 1
ATOM 2231 O O . TYR A 1 281 ? 7.434 -24.127 -9.128 1.00 98.50 281 TYR A O 1
ATOM 2239 N N . GLU A 1 282 ? 5.412 -24.690 -8.333 1.00 98.12 282 GLU A N 1
ATOM 2240 C CA . GLU A 1 282 ? 5.598 -26.134 -8.540 1.00 98.12 282 GLU A CA 1
ATOM 2241 C C . GLU A 1 282 ? 5.755 -26.482 -10.028 1.00 98.12 282 GLU A C 1
ATOM 2243 O O . GLU A 1 282 ? 6.488 -27.410 -10.368 1.00 98.12 282 GLU A O 1
ATOM 2248 N N . LYS A 1 283 ? 5.142 -25.701 -10.926 1.00 97.62 283 LYS A N 1
ATOM 2249 C CA . LYS A 1 283 ? 5.347 -25.787 -12.381 1.00 97.62 283 LYS A CA 1
ATOM 2250 C C . LYS A 1 283 ? 6.664 -25.144 -12.848 1.00 97.62 283 LYS A C 1
ATOM 2252 O O . LYS A 1 283 ? 7.032 -25.276 -14.012 1.00 97.62 283 LYS A O 1
ATOM 2257 N N . GLY A 1 284 ? 7.439 -24.518 -11.966 1.00 98.00 284 GLY A N 1
ATOM 2258 C CA . GLY A 1 284 ? 8.732 -23.923 -12.304 1.00 98.00 284 GLY A CA 1
ATOM 2259 C C . GLY A 1 284 ? 8.638 -22.560 -12.987 1.00 98.00 284 GLY A C 1
ATOM 2260 O O . GLY A 1 284 ? 9.558 -22.178 -13.714 1.00 98.00 284 GLY A O 1
ATOM 2261 N N . ILE A 1 285 ? 7.534 -21.846 -12.771 1.00 98.69 285 ILE A N 1
ATOM 2262 C CA . ILE A 1 285 ? 7.334 -20.480 -13.252 1.00 98.69 285 ILE A CA 1
ATOM 2263 C C . ILE A 1 285 ? 7.984 -19.520 -12.252 1.00 98.69 285 ILE A C 1
ATOM 2265 O O . ILE A 1 285 ? 7.716 -19.578 -11.052 1.00 98.69 285 ILE A O 1
ATOM 2269 N N . PHE A 1 286 ? 8.852 -18.633 -12.739 1.00 98.81 286 PHE A N 1
ATOM 2270 C CA . PHE A 1 286 ? 9.444 -17.576 -11.920 1.00 98.81 286 PHE A CA 1
ATOM 2271 C C . PHE A 1 286 ? 8.489 -16.386 -11.833 1.00 98.81 286 PHE A C 1
ATOM 2273 O O . PHE A 1 286 ? 8.075 -15.857 -12.862 1.00 98.81 286 PHE A O 1
ATOM 2280 N N . ILE A 1 287 ? 8.154 -15.949 -10.620 1.00 98.75 287 ILE A N 1
ATOM 2281 C CA . ILE A 1 287 ? 7.221 -14.842 -10.395 1.00 98.75 287 ILE A CA 1
ATOM 2282 C C . ILE A 1 287 ? 7.965 -13.689 -9.729 1.00 98.75 287 ILE A C 1
ATOM 2284 O O . ILE A 1 287 ? 8.618 -13.873 -8.698 1.00 98.75 287 ILE A O 1
ATOM 2288 N N . VAL A 1 288 ? 7.828 -12.495 -10.298 1.00 98.69 288 VAL A N 1
ATOM 2289 C CA . VAL A 1 288 ? 8.280 -11.244 -9.687 1.00 98.69 288 VAL A CA 1
ATOM 2290 C C . VAL A 1 288 ? 7.134 -10.244 -9.630 1.00 98.69 288 VAL A C 1
ATOM 2292 O O . VAL A 1 288 ? 6.379 -10.096 -10.594 1.00 98.69 288 VAL A O 1
ATOM 2295 N N . SER A 1 289 ? 7.024 -9.556 -8.496 1.00 97.25 289 SER A N 1
ATOM 2296 C CA . SER A 1 289 ? 6.010 -8.534 -8.264 1.00 97.25 289 SER A CA 1
ATOM 2297 C C . SER A 1 289 ? 6.623 -7.263 -7.689 1.00 97.25 289 SER A C 1
ATOM 2299 O O . SER A 1 289 ? 7.606 -7.321 -6.943 1.00 97.25 289 SER A O 1
ATOM 2301 N N . ALA A 1 290 ? 6.016 -6.118 -7.994 1.00 95.31 290 ALA A N 1
ATOM 2302 C CA . ALA A 1 290 ? 6.363 -4.847 -7.366 1.00 95.31 290 ALA A CA 1
ATOM 2303 C C . ALA A 1 290 ? 6.199 -4.937 -5.843 1.00 95.31 290 ALA A C 1
ATOM 2305 O O . ALA A 1 290 ? 5.199 -5.464 -5.357 1.00 95.31 290 ALA A O 1
ATOM 2306 N N . ALA A 1 291 ? 7.165 -4.409 -5.084 1.00 93.56 291 ALA A N 1
ATOM 2307 C CA . ALA A 1 291 ? 7.078 -4.399 -3.622 1.00 93.56 291 ALA A CA 1
ATOM 2308 C C . ALA A 1 291 ? 5.934 -3.510 -3.095 1.00 93.56 291 ALA A C 1
ATOM 2310 O O . ALA A 1 291 ? 5.527 -3.669 -1.950 1.00 93.56 291 ALA A O 1
ATOM 2311 N N . GLY A 1 292 ? 5.392 -2.609 -3.918 1.00 88.31 292 GLY A N 1
ATOM 2312 C CA . GLY A 1 292 ? 4.389 -1.616 -3.533 1.00 88.31 292 GLY A CA 1
ATOM 2313 C C . GLY A 1 292 ? 4.990 -0.215 -3.482 1.00 88.31 292 GLY A C 1
ATOM 2314 O O . GLY A 1 292 ? 6.214 -0.051 -3.526 1.00 88.31 292 GLY A O 1
ATOM 2315 N N . ASN A 1 293 ? 4.133 0.798 -3.429 1.00 83.50 293 ASN A N 1
ATOM 2316 C CA . ASN A 1 293 ? 4.545 2.192 -3.304 1.00 83.50 293 ASN A CA 1
ATOM 2317 C C . ASN A 1 293 ? 3.733 2.881 -2.208 1.00 83.50 293 ASN A C 1
ATOM 2319 O O . ASN A 1 293 ? 2.601 2.483 -1.928 1.00 83.50 293 ASN A O 1
ATOM 2323 N N . ASN A 1 294 ? 4.298 3.941 -1.633 1.00 74.19 294 ASN A N 1
ATOM 2324 C CA . ASN A 1 294 ? 3.628 4.767 -0.648 1.00 74.19 294 ASN A CA 1
ATOM 2325 C C . ASN A 1 294 ? 3.721 6.269 -0.922 1.00 74.19 294 ASN A C 1
ATOM 2327 O O . ASN A 1 294 ? 4.703 6.748 -1.486 1.00 74.19 294 ASN A O 1
ATOM 2331 N N . PHE A 1 295 ? 2.689 6.996 -0.487 1.00 66.56 295 PHE A N 1
ATOM 2332 C CA . PHE A 1 295 ? 2.586 8.456 -0.555 1.00 66.56 295 PHE A CA 1
ATOM 2333 C C . PHE A 1 295 ? 2.325 8.993 0.852 1.00 66.56 295 PHE A C 1
ATOM 2335 O O . PHE A 1 295 ? 1.275 8.741 1.449 1.00 66.56 295 PHE A O 1
ATOM 2342 N N . GLY A 1 296 ? 3.285 9.717 1.426 1.00 55.66 296 GLY A N 1
ATOM 2343 C CA . GLY A 1 296 ? 3.130 10.237 2.787 1.00 55.66 296 GLY A CA 1
ATOM 2344 C C . GLY A 1 296 ? 2.806 9.131 3.810 1.00 55.66 296 GLY A C 1
ATOM 2345 O O . GLY A 1 296 ? 3.459 8.090 3.842 1.00 55.66 296 GLY A O 1
ATOM 2346 N N . ARG A 1 297 ? 1.843 9.355 4.717 1.00 48.16 297 ARG A N 1
ATOM 2347 C CA . ARG A 1 297 ? 1.422 8.369 5.744 1.00 48.16 297 ARG A CA 1
ATOM 2348 C C . ARG A 1 297 ? 0.176 7.547 5.351 1.00 48.16 297 ARG A C 1
ATOM 2350 O O . ARG A 1 297 ? -0.311 6.803 6.194 1.00 48.16 297 ARG A O 1
ATOM 2357 N N . SER A 1 298 ? -0.334 7.679 4.124 1.00 43.91 298 SER A N 1
ATOM 2358 C CA . SER A 1 298 ? -1.687 7.220 3.756 1.00 43.91 298 SER A CA 1
ATOM 2359 C C . SER A 1 298 ? -1.773 5.809 3.150 1.00 43.91 298 SER A C 1
ATOM 2361 O O . SER A 1 298 ? -2.869 5.333 2.894 1.00 43.91 298 SER A O 1
ATOM 2363 N N . THR A 1 299 ? -0.654 5.121 2.927 1.00 53.56 299 THR A N 1
ATOM 2364 C CA . THR A 1 299 ? -0.599 3.785 2.294 1.00 53.56 299 THR A CA 1
ATOM 2365 C C . THR A 1 299 ? 0.363 2.863 3.052 1.00 53.56 299 THR A C 1
ATOM 2367 O O . THR A 1 299 ? 1.237 3.373 3.769 1.00 53.56 299 THR A O 1
ATOM 2370 N N . PRO A 1 300 ? 0.270 1.524 2.889 1.00 60.34 300 PRO A N 1
ATOM 2371 C CA . PRO A 1 300 ? 1.206 0.600 3.525 1.00 60.34 300 PRO A CA 1
ATOM 2372 C C . PRO A 1 300 ? 2.637 0.964 3.135 1.00 60.34 300 PRO A C 1
ATOM 2374 O O . PRO A 1 300 ? 2.921 1.175 1.958 1.00 60.34 300 PRO A O 1
ATOM 2377 N N . ARG A 1 301 ? 3.535 1.060 4.118 1.00 70.62 301 ARG A N 1
ATOM 2378 C CA . ARG A 1 301 ? 4.969 1.351 3.892 1.00 70.62 301 ARG A CA 1
ATOM 2379 C C . ARG A 1 301 ? 5.786 0.094 3.596 1.00 70.62 301 ARG A C 1
ATOM 2381 O O . ARG A 1 301 ? 6.936 0.170 3.176 1.00 70.62 301 ARG A O 1
ATOM 2388 N N . THR A 1 302 ? 5.156 -1.045 3.819 1.00 84.88 302 THR A N 1
ATOM 2389 C CA . THR A 1 302 ? 5.698 -2.389 3.759 1.00 84.88 302 THR A CA 1
ATOM 2390 C C . THR A 1 302 ? 5.322 -3.085 2.459 1.00 84.88 302 THR A C 1
ATOM 2392 O O . THR A 1 302 ? 4.441 -2.629 1.730 1.00 84.88 302 THR A O 1
ATOM 2395 N N . LEU A 1 303 ? 5.989 -4.198 2.151 1.00 89.06 303 LEU A N 1
ATOM 2396 C CA . LEU A 1 303 ? 5.701 -5.036 0.987 1.00 89.06 303 LEU A CA 1
ATOM 2397 C C . LEU A 1 303 ? 4.191 -5.300 0.870 1.00 89.06 303 LEU A C 1
ATOM 2399 O O . LEU A 1 303 ? 3.519 -5.464 1.884 1.00 89.06 303 LEU A O 1
ATOM 2403 N N . VAL A 1 304 ? 3.650 -5.382 -0.341 1.00 87.94 304 VAL A N 1
ATOM 2404 C CA . VAL A 1 304 ? 2.246 -5.776 -0.594 1.00 87.94 304 VAL A CA 1
ATOM 2405 C C . VAL A 1 304 ? 2.163 -7.212 -1.129 1.00 87.94 304 VAL A C 1
ATOM 2407 O O . VAL A 1 304 ? 3.188 -7.804 -1.477 1.00 87.94 304 VAL A O 1
ATOM 2410 N N . TYR A 1 305 ? 0.976 -7.827 -1.178 1.00 89.19 305 TYR A N 1
ATOM 2411 C CA . TYR A 1 305 ? 0.827 -9.110 -1.880 1.00 89.19 305 TYR A CA 1
ATOM 2412 C C . TYR A 1 305 ? 0.725 -8.872 -3.395 1.00 89.19 305 TYR A C 1
ATOM 2414 O O . TYR A 1 305 ? 0.211 -7.834 -3.808 1.00 89.19 305 TYR A O 1
ATOM 2422 N N . PRO A 1 306 ? 1.209 -9.801 -4.241 1.00 92.69 306 PRO A N 1
ATOM 2423 C CA . PRO A 1 306 ? 1.826 -11.086 -3.901 1.00 92.69 306 PRO A CA 1
ATOM 2424 C C . PRO A 1 306 ? 3.327 -11.008 -3.554 1.00 92.69 306 PRO A C 1
ATOM 2426 O O . PRO A 1 306 ? 3.922 -12.039 -3.256 1.00 92.69 306 PRO A O 1
ATOM 2429 N N . ALA A 1 307 ? 3.956 -9.826 -3.547 1.00 94.12 307 ALA A N 1
ATOM 2430 C CA . ALA A 1 307 ? 5.394 -9.673 -3.281 1.00 94.12 307 ALA A CA 1
ATOM 2431 C C . ALA A 1 307 ? 5.846 -10.198 -1.900 1.00 94.12 307 ALA A C 1
ATOM 2433 O O . ALA A 1 307 ? 7.000 -10.581 -1.740 1.00 94.12 307 ALA A O 1
ATOM 2434 N N . ARG A 1 308 ? 4.942 -10.275 -0.913 1.00 91.75 308 ARG A N 1
ATOM 2435 C CA . ARG A 1 308 ? 5.205 -10.901 0.399 1.00 91.75 308 ARG A CA 1
ATOM 2436 C C . ARG A 1 308 ? 5.375 -12.424 0.369 1.00 91.75 308 ARG A C 1
ATOM 2438 O O . ARG A 1 308 ? 5.884 -12.986 1.338 1.00 91.75 308 ARG A O 1
ATOM 2445 N N . PHE A 1 309 ? 4.916 -13.107 -0.678 1.00 93.94 309 PHE A N 1
ATOM 2446 C CA . PHE A 1 309 ? 4.987 -14.564 -0.746 1.00 93.94 309 PHE A CA 1
ATOM 2447 C C . PHE A 1 309 ? 6.430 -15.055 -0.914 1.00 93.94 309 PHE A C 1
ATOM 2449 O O . PHE A 1 309 ? 7.213 -14.524 -1.697 1.00 93.94 309 PHE A O 1
ATOM 2456 N N . ASN A 1 310 ? 6.777 -16.134 -0.218 1.00 94.19 310 ASN A N 1
ATOM 2457 C CA . ASN A 1 310 ? 8.094 -16.765 -0.239 1.00 94.19 310 ASN A CA 1
ATOM 2458 C C . ASN A 1 310 ? 8.488 -17.287 -1.629 1.00 94.19 310 ASN A C 1
ATOM 2460 O O . ASN A 1 310 ? 9.681 -17.437 -1.928 1.00 94.19 310 ASN A O 1
ATOM 2464 N N . ARG A 1 311 ? 7.498 -17.607 -2.465 1.00 97.50 311 ARG A N 1
ATOM 2465 C CA . ARG A 1 311 ? 7.676 -18.084 -3.843 1.00 97.50 311 ARG A CA 1
ATOM 2466 C C . ARG A 1 311 ? 7.597 -16.966 -4.886 1.00 97.50 311 ARG A C 1
ATOM 2468 O O . ARG A 1 311 ? 7.690 -17.251 -6.078 1.00 97.50 311 ARG A O 1
ATOM 2475 N N . VAL A 1 312 ? 7.491 -15.711 -4.448 1.00 98.06 312 VAL A N 1
ATOM 2476 C CA . VAL A 1 312 ? 7.526 -14.513 -5.294 1.00 98.06 312 VAL A CA 1
ATOM 2477 C C . VAL A 1 312 ? 8.770 -13.695 -4.956 1.00 98.06 312 VAL A C 1
ATOM 2479 O O . VAL A 1 312 ? 9.174 -13.574 -3.798 1.00 98.06 312 VAL A O 1
ATOM 2482 N N . VAL A 1 313 ? 9.414 -13.145 -5.984 1.00 98.69 313 VAL A N 1
ATOM 2483 C CA . VAL A 1 313 ? 10.486 -12.162 -5.804 1.00 98.69 313 VAL A CA 1
ATOM 2484 C C . VAL A 1 313 ? 9.865 -10.773 -5.687 1.00 98.69 313 VAL A C 1
ATOM 2486 O O . VAL A 1 313 ? 9.161 -10.333 -6.596 1.00 98.69 313 VAL A O 1
ATOM 2489 N N . ALA A 1 314 ? 10.133 -10.078 -4.584 1.00 98.31 314 ALA A N 1
ATOM 2490 C CA . ALA A 1 314 ? 9.723 -8.688 -4.406 1.00 98.31 314 ALA A CA 1
ATOM 2491 C C . ALA A 1 314 ? 10.744 -7.744 -5.053 1.00 98.31 314 ALA A C 1
ATOM 2493 O O . ALA A 1 314 ? 11.931 -7.788 -4.721 1.00 98.31 314 ALA A O 1
ATOM 2494 N N . ALA A 1 315 ? 10.293 -6.880 -5.960 1.00 98.38 315 ALA A N 1
ATOM 2495 C CA . ALA A 1 315 ? 11.130 -5.858 -6.578 1.00 98.38 315 ALA A CA 1
ATOM 2496 C C . ALA A 1 315 ? 11.035 -4.535 -5.797 1.00 98.38 315 ALA A C 1
ATOM 2498 O O . ALA A 1 315 ? 10.050 -3.802 -5.909 1.00 98.38 315 ALA A O 1
ATOM 2499 N N . CYS A 1 316 ? 12.070 -4.231 -5.013 1.00 98.12 316 CYS A N 1
ATOM 2500 C CA . CYS A 1 316 ? 12.241 -2.958 -4.308 1.00 98.12 316 CYS A CA 1
ATOM 2501 C C . CYS A 1 316 ? 12.932 -1.913 -5.202 1.00 98.12 316 CYS A C 1
ATOM 2503 O O . CYS A 1 316 ? 13.516 -2.243 -6.238 1.00 98.12 316 CYS A O 1
ATOM 2505 N N . GLY A 1 317 ? 12.884 -0.641 -4.797 1.00 97.12 317 GLY A N 1
ATOM 2506 C CA . GLY A 1 317 ? 13.460 0.465 -5.564 1.00 97.12 317 GLY A CA 1
ATOM 2507 C C . GLY A 1 317 ? 14.805 0.972 -5.037 1.00 97.12 317 GLY A C 1
ATOM 2508 O O . GLY A 1 317 ? 14.957 1.211 -3.838 1.00 97.12 317 GLY A O 1
ATOM 2509 N N . VAL A 1 318 ? 15.760 1.199 -5.943 1.00 97.81 318 VAL A N 1
ATOM 2510 C CA . VAL A 1 318 ? 17.031 1.895 -5.672 1.00 97.81 318 VAL A CA 1
ATOM 2511 C C . VAL A 1 318 ? 17.266 3.016 -6.683 1.00 97.81 318 VAL A C 1
ATOM 2513 O O . VAL A 1 318 ? 17.069 2.832 -7.879 1.00 97.81 318 VAL A O 1
ATOM 2516 N N . THR A 1 319 ? 17.709 4.179 -6.221 1.00 96.88 319 THR A N 1
ATOM 2517 C CA . THR A 1 319 ? 17.865 5.366 -7.071 1.00 96.88 319 THR A CA 1
ATOM 2518 C C . THR A 1 319 ? 19.227 5.400 -7.777 1.00 96.88 319 THR A C 1
ATOM 2520 O O . THR A 1 319 ? 20.108 4.571 -7.526 1.00 96.88 319 THR A O 1
ATOM 2523 N N . TYR A 1 320 ? 19.423 6.390 -8.656 1.00 95.31 320 TYR A N 1
ATOM 2524 C CA . TYR A 1 320 ? 20.668 6.603 -9.404 1.00 95.31 320 TYR A CA 1
ATOM 2525 C C . TYR A 1 320 ? 21.926 6.676 -8.517 1.00 95.31 320 TYR A C 1
ATOM 2527 O O . TYR A 1 320 ? 22.979 6.162 -8.888 1.00 95.31 320 TYR A O 1
ATOM 2535 N N . ASP A 1 321 ? 21.841 7.274 -7.326 1.00 94.88 321 ASP A N 1
ATOM 2536 C CA . ASP A 1 321 ? 22.992 7.407 -6.422 1.00 94.88 321 ASP A CA 1
ATOM 2537 C C . ASP A 1 321 ? 23.121 6.245 -5.420 1.00 94.88 321 ASP A C 1
ATOM 2539 O O . ASP A 1 321 ? 23.897 6.325 -4.463 1.00 94.88 321 ASP A O 1
ATOM 2543 N N . PHE A 1 322 ? 22.406 5.141 -5.667 1.00 96.31 322 PHE A N 1
ATOM 2544 C CA . PHE A 1 322 ? 22.346 3.949 -4.822 1.00 96.31 322 PHE A CA 1
ATOM 2545 C C . PHE A 1 322 ? 21.658 4.171 -3.466 1.00 96.31 322 PHE A C 1
ATOM 2547 O O . PHE A 1 322 ? 21.794 3.332 -2.568 1.00 96.31 322 PHE A O 1
ATOM 2554 N N . SER A 1 323 ? 20.929 5.276 -3.283 1.00 96.00 323 SER A N 1
ATOM 2555 C CA . SER A 1 323 ? 20.050 5.442 -2.122 1.00 96.00 323 SER A CA 1
ATOM 2556 C C . SER A 1 323 ? 18.771 4.616 -2.283 1.00 96.00 323 SER A C 1
ATOM 2558 O O . SER A 1 323 ? 18.335 4.365 -3.411 1.00 96.00 323 SER A O 1
ATOM 2560 N N . PRO A 1 324 ? 18.157 4.155 -1.180 1.00 94.81 324 PRO A N 1
ATOM 2561 C CA . PRO A 1 324 ? 16.817 3.587 -1.236 1.00 94.81 324 PRO A CA 1
ATOM 2562 C C . PRO A 1 324 ? 15.840 4.540 -1.921 1.00 94.81 324 PRO A C 1
ATOM 2564 O O . PRO A 1 324 ? 15.965 5.756 -1.777 1.00 94.81 324 PRO A O 1
ATOM 2567 N N . TYR A 1 325 ? 14.848 4.004 -2.637 1.00 92.75 325 TYR A N 1
ATOM 2568 C CA . TYR A 1 325 ? 13.738 4.798 -3.177 1.00 92.75 325 TYR A CA 1
ATOM 2569 C C . TYR A 1 325 ? 12.775 5.220 -2.050 1.00 92.75 325 TYR A C 1
ATOM 2571 O O . TYR A 1 325 ? 11.606 4.848 -2.008 1.00 92.75 325 TYR A O 1
ATOM 2579 N N . TYR A 1 326 ? 13.322 5.943 -1.077 1.00 87.69 326 TYR A N 1
ATOM 2580 C CA . TYR A 1 326 ? 12.700 6.350 0.170 1.00 87.69 326 TYR A CA 1
ATOM 2581 C C . TYR A 1 326 ? 13.434 7.567 0.751 1.00 87.69 326 TYR A C 1
ATOM 2583 O O . TYR A 1 326 ? 14.662 7.661 0.689 1.00 87.69 326 TYR A O 1
ATOM 2591 N N . LYS A 1 327 ? 12.688 8.492 1.360 1.00 76.88 327 LYS A N 1
ATOM 2592 C CA . LYS A 1 327 ? 13.202 9.648 2.098 1.00 76.88 327 LYS A CA 1
ATOM 2593 C C . LYS A 1 327 ? 12.463 9.810 3.426 1.00 76.88 327 LYS A C 1
ATOM 2595 O O . LYS A 1 327 ? 11.244 9.687 3.512 1.00 76.88 327 LYS A O 1
ATOM 2600 N N . THR A 1 328 ? 13.206 10.165 4.474 1.00 65.06 328 THR A N 1
ATOM 2601 C CA . THR A 1 328 ? 12.624 10.531 5.774 1.00 65.06 328 THR A CA 1
ATOM 2602 C C . THR A 1 328 ? 11.715 11.759 5.652 1.00 65.06 328 THR A C 1
ATOM 2604 O O . THR A 1 328 ? 11.976 12.654 4.850 1.00 65.06 328 THR A O 1
ATOM 2607 N N . PHE A 1 329 ? 10.652 11.789 6.458 1.00 52.34 329 PHE A N 1
ATOM 2608 C CA . PHE A 1 329 ? 9.555 12.757 6.377 1.00 52.34 329 PHE A CA 1
ATOM 2609 C C . PHE A 1 329 ? 10.026 14.224 6.442 1.00 52.34 329 PHE A C 1
ATOM 2611 O O . PHE A 1 329 ? 10.619 14.649 7.433 1.00 52.34 329 PHE A O 1
ATOM 2618 N N . ALA A 1 330 ? 9.711 14.988 5.396 1.00 51.44 330 ALA A N 1
ATOM 2619 C CA . ALA A 1 330 ? 9.836 16.440 5.303 1.00 51.44 330 ALA A CA 1
ATOM 2620 C C . ALA A 1 330 ? 8.585 16.992 4.592 1.00 51.44 330 ALA A C 1
ATOM 2622 O O . ALA A 1 330 ? 7.928 16.263 3.851 1.00 51.44 330 ALA A O 1
ATOM 2623 N N . LEU A 1 331 ? 8.250 18.274 4.788 1.00 46.62 331 LEU A N 1
ATOM 2624 C CA . LEU A 1 331 ? 7.107 18.922 4.113 1.00 46.62 331 LEU A CA 1
ATOM 2625 C C . LEU A 1 331 ? 7.157 18.767 2.578 1.00 46.62 331 LEU A C 1
ATOM 2627 O O . LEU A 1 331 ? 6.115 18.669 1.943 1.00 46.62 331 LEU A O 1
ATOM 2631 N N . GLU A 1 332 ? 8.361 18.672 2.009 1.00 47.50 332 GLU A N 1
ATOM 2632 C CA . GLU A 1 332 ? 8.626 18.491 0.574 1.00 47.50 332 GLU A CA 1
ATOM 2633 C C . GLU A 1 332 ? 8.415 17.046 0.072 1.00 47.50 332 GLU A C 1
ATOM 2635 O O . GLU A 1 332 ? 8.275 16.837 -1.124 1.00 47.50 332 GLU A O 1
ATOM 2640 N N . THR A 1 333 ? 8.377 16.028 0.947 1.00 52.62 333 THR A N 1
ATOM 2641 C CA . THR A 1 333 ? 8.271 14.602 0.552 1.00 52.62 333 THR A CA 1
ATOM 2642 C C . THR A 1 333 ? 6.898 13.984 0.820 1.00 52.62 333 THR A C 1
ATOM 2644 O O . THR A 1 333 ? 6.682 12.805 0.544 1.00 52.62 333 THR A O 1
ATOM 2647 N N . ILE A 1 334 ? 5.942 14.761 1.340 1.00 57.56 334 ILE A N 1
ATOM 2648 C CA . ILE A 1 334 ? 4.604 14.265 1.703 1.00 57.56 334 ILE A CA 1
ATOM 2649 C C . ILE A 1 334 ? 3.728 13.923 0.487 1.00 57.56 334 ILE A C 1
ATOM 2651 O O . ILE A 1 334 ? 2.792 13.137 0.618 1.00 57.56 334 ILE A O 1
ATOM 2655 N N . LYS A 1 335 ? 4.042 14.498 -0.681 1.00 61.53 335 LYS A N 1
ATOM 2656 C CA . LYS A 1 335 ? 3.328 14.296 -1.954 1.00 61.53 335 LYS A CA 1
ATOM 2657 C C . LYS A 1 335 ? 4.077 13.388 -2.941 1.00 61.53 335 LYS A C 1
ATOM 2659 O O . LYS A 1 335 ? 3.559 13.098 -4.015 1.00 61.53 335 LYS A O 1
ATOM 2664 N N . GLU A 1 336 ? 5.285 12.945 -2.595 1.00 72.12 336 GLU A N 1
ATOM 2665 C CA . GLU A 1 336 ? 6.148 12.179 -3.497 1.00 72.12 336 GLU A CA 1
ATOM 2666 C C . GLU A 1 336 ? 5.964 10.670 -3.299 1.00 72.12 336 GLU A C 1
ATOM 2668 O O . GLU A 1 336 ? 5.965 10.180 -2.163 1.00 72.12 336 GLU A O 1
ATOM 2673 N N . MET A 1 337 ? 5.836 9.941 -4.411 1.00 80.50 337 MET A N 1
ATOM 2674 C CA . MET A 1 337 ? 5.778 8.483 -4.415 1.00 80.50 337 MET A CA 1
ATOM 2675 C C . MET A 1 337 ? 7.116 7.894 -3.962 1.00 80.50 337 MET A C 1
ATOM 2677 O O . MET A 1 337 ? 8.184 8.295 -4.423 1.00 80.50 337 MET A O 1
ATOM 2681 N N . GLN A 1 338 ? 7.054 6.902 -3.083 1.00 86.19 338 GLN A N 1
ATOM 2682 C CA . GLN A 1 338 ? 8.207 6.179 -2.551 1.00 86.19 338 GLN A CA 1
ATOM 2683 C C . GLN A 1 338 ? 7.974 4.675 -2.670 1.00 86.19 338 GLN A C 1
ATOM 2685 O O . GLN A 1 338 ? 6.835 4.225 -2.737 1.00 86.19 338 GLN A O 1
ATOM 2690 N N . GLY A 1 339 ? 9.040 3.884 -2.706 1.00 88.88 339 GLY A N 1
ATOM 2691 C CA . GLY A 1 339 ? 8.955 2.429 -2.786 1.00 88.88 339 GLY A CA 1
ATOM 2692 C C . GLY A 1 339 ? 8.753 1.798 -1.416 1.00 88.88 339 GLY A C 1
ATOM 2693 O O . GLY A 1 339 ? 9.331 2.247 -0.426 1.00 88.88 339 GLY A O 1
ATOM 2694 N N . ASN A 1 340 ? 7.968 0.727 -1.372 1.00 90.50 340 ASN A N 1
ATOM 2695 C CA . ASN A 1 340 ? 7.802 -0.072 -0.167 1.00 90.50 340 ASN A CA 1
ATOM 2696 C C . ASN A 1 340 ? 8.988 -1.018 0.042 1.00 90.50 340 ASN A C 1
ATOM 2698 O O . ASN A 1 340 ? 9.608 -1.514 -0.907 1.00 90.50 340 ASN A O 1
ATOM 2702 N N . PHE A 1 341 ? 9.277 -1.281 1.309 1.00 91.50 341 PHE A N 1
ATOM 2703 C CA . PHE A 1 341 ? 10.312 -2.197 1.774 1.00 91.50 341 PHE A CA 1
ATOM 2704 C C . PHE A 1 341 ? 9.942 -2.694 3.181 1.00 91.50 341 PHE A C 1
ATOM 2706 O O . PHE A 1 341 ? 9.116 -2.086 3.857 1.00 91.50 341 PHE A O 1
ATOM 2713 N N . GLY A 1 342 ? 10.532 -3.802 3.628 1.00 89.81 342 GLY A N 1
ATOM 2714 C CA . GLY A 1 342 ? 10.161 -4.455 4.889 1.00 89.81 342 GLY A CA 1
ATOM 2715 C C . GLY A 1 342 ? 8.728 -5.026 4.918 1.00 89.81 342 GLY A C 1
ATOM 2716 O O . GLY A 1 342 ? 7.963 -4.855 3.969 1.00 89.81 342 GLY A O 1
ATOM 2717 N N . PRO A 1 343 ? 8.309 -5.711 5.994 1.00 88.00 343 PRO A N 1
ATOM 2718 C CA . PRO A 1 343 ? 9.091 -6.103 7.157 1.00 88.00 343 PRO A CA 1
ATOM 2719 C C . PRO A 1 343 ? 10.272 -7.006 6.835 1.00 88.00 343 PRO A C 1
ATOM 2721 O O . PRO A 1 343 ? 10.232 -7.748 5.845 1.00 88.00 343 PRO A O 1
ATOM 2724 N N . ARG A 1 344 ? 11.290 -7.028 7.702 1.00 89.75 344 ARG A N 1
ATOM 2725 C CA . ARG A 1 344 ? 12.508 -7.828 7.480 1.00 89.75 344 ARG A CA 1
ATOM 2726 C C . ARG A 1 344 ? 12.209 -9.300 7.188 1.00 89.75 344 ARG A C 1
ATOM 2728 O O . ARG A 1 344 ? 12.825 -9.879 6.294 1.00 89.75 344 ARG A O 1
ATOM 2735 N N . LYS A 1 345 ? 11.211 -9.892 7.858 1.00 87.56 345 LYS A N 1
ATOM 2736 C CA . LYS A 1 345 ? 10.800 -11.297 7.652 1.00 87.56 345 LYS A CA 1
ATOM 2737 C C . LYS A 1 345 ? 10.393 -11.632 6.208 1.00 87.56 345 LYS A C 1
ATOM 2739 O O . LYS A 1 345 ? 10.573 -12.773 5.780 1.00 87.56 345 LYS A O 1
ATOM 2744 N N . PHE A 1 346 ? 9.916 -10.650 5.440 1.00 90.44 346 PHE A N 1
ATOM 2745 C CA . PHE A 1 346 ? 9.539 -10.819 4.032 1.00 90.44 346 PHE A CA 1
ATOM 2746 C C . PHE A 1 346 ? 10.652 -10.410 3.053 1.00 90.44 346 PHE A C 1
ATOM 2748 O O . PHE A 1 346 ? 10.617 -10.790 1.886 1.00 90.44 346 PHE A O 1
ATOM 2755 N N . MET A 1 347 ? 11.698 -9.716 3.514 1.00 95.25 347 MET A N 1
ATOM 2756 C CA . MET A 1 347 ? 12.780 -9.224 2.647 1.00 95.25 347 MET A CA 1
ATOM 2757 C C . MET A 1 347 ? 13.737 -10.315 2.154 1.00 95.25 347 MET A C 1
ATOM 2759 O O . MET A 1 347 ? 14.513 -10.082 1.225 1.00 95.25 347 MET A O 1
ATOM 2763 N N . LYS A 1 348 ? 13.661 -11.537 2.701 1.00 95.31 348 LYS A N 1
ATOM 2764 C CA . LYS A 1 348 ? 14.513 -12.668 2.284 1.00 95.31 348 LYS A CA 1
ATOM 2765 C C . LYS A 1 348 ? 14.366 -13.033 0.801 1.00 95.31 348 LYS A C 1
ATOM 2767 O O . LYS A 1 348 ? 15.270 -13.636 0.224 1.00 95.31 348 LYS A O 1
ATOM 2772 N N . THR A 1 349 ? 13.237 -12.690 0.181 1.00 96.12 349 THR A N 1
ATOM 2773 C CA . THR A 1 349 ? 12.957 -12.939 -1.242 1.00 96.12 349 THR A CA 1
ATOM 2774 C C . THR A 1 349 ? 13.003 -11.668 -2.086 1.00 96.12 349 THR A C 1
ATOM 2776 O O . THR A 1 349 ? 12.773 -11.733 -3.292 1.00 96.12 349 THR A O 1
ATOM 2779 N N . ALA A 1 350 ? 13.332 -10.529 -1.474 1.00 98.38 350 ALA A N 1
ATOM 2780 C CA . ALA A 1 350 ? 13.372 -9.238 -2.134 1.00 98.38 350 ALA A CA 1
ATOM 2781 C C . ALA A 1 350 ? 14.725 -8.968 -2.805 1.00 98.38 350 ALA A C 1
ATOM 2783 O O . ALA A 1 350 ? 15.774 -9.472 -2.380 1.00 98.38 350 ALA A O 1
ATOM 2784 N N . ILE A 1 351 ? 14.687 -8.142 -3.847 1.00 98.75 351 ILE A N 1
ATOM 2785 C CA . ILE A 1 351 ? 15.852 -7.573 -4.522 1.00 98.75 351 ILE A CA 1
ATOM 2786 C C . ILE A 1 351 ? 15.525 -6.157 -5.005 1.00 98.75 351 ILE A C 1
ATOM 2788 O O . ILE A 1 351 ? 14.397 -5.880 -5.409 1.00 98.75 351 ILE A O 1
ATOM 2792 N N . ALA A 1 352 ? 16.504 -5.256 -4.988 1.00 98.69 352 ALA A N 1
ATOM 2793 C CA . ALA A 1 352 ? 16.337 -3.908 -5.516 1.00 98.69 352 ALA A CA 1
ATOM 2794 C C . ALA A 1 352 ? 16.726 -3.808 -6.998 1.00 98.69 352 ALA A C 1
ATOM 2796 O O . ALA A 1 352 ? 17.752 -4.347 -7.426 1.00 98.69 352 ALA A O 1
ATOM 2797 N N . ALA A 1 353 ? 15.941 -3.056 -7.766 1.00 98.62 353 ALA A N 1
ATOM 2798 C CA . ALA A 1 353 ? 16.293 -2.604 -9.110 1.00 98.62 353 ALA A CA 1
ATOM 2799 C C . ALA A 1 353 ? 16.002 -1.104 -9.275 1.00 98.62 353 ALA A C 1
ATOM 2801 O O . ALA A 1 353 ? 15.394 -0.464 -8.413 1.00 98.62 353 ALA A O 1
ATOM 2802 N N . PHE A 1 354 ? 16.524 -0.522 -10.351 1.00 97.94 354 PHE A N 1
ATOM 2803 C CA . PHE A 1 354 ? 16.717 0.919 -10.434 1.00 97.94 354 PHE A CA 1
ATOM 2804 C C . PHE A 1 354 ? 15.426 1.690 -10.741 1.00 97.94 354 PHE A C 1
ATOM 2806 O O . PHE A 1 354 ? 14.734 1.386 -11.708 1.00 97.94 354 PHE A O 1
ATOM 2813 N N . THR A 1 355 ? 15.102 2.677 -9.907 1.00 94.81 355 THR A N 1
ATOM 2814 C CA . THR A 1 355 ? 13.922 3.558 -9.982 1.00 94.81 355 THR A CA 1
ATOM 2815 C C . THR A 1 355 ? 14.113 4.728 -8.998 1.00 94.81 355 THR A C 1
ATOM 2817 O O . THR A 1 355 ? 14.783 4.548 -7.977 1.00 94.81 355 THR A O 1
ATOM 2820 N N . PRO A 1 356 ? 13.559 5.928 -9.230 1.00 91.69 356 PRO A N 1
ATOM 2821 C CA . PRO A 1 356 ? 12.744 6.364 -10.363 1.00 91.69 356 PRO A CA 1
ATOM 2822 C C . PRO A 1 356 ? 13.641 6.883 -11.487 1.00 91.69 356 PRO A C 1
ATOM 2824 O O . PRO A 1 356 ? 14.800 6.496 -11.554 1.00 91.69 356 PRO A O 1
ATOM 2827 N N . ASN A 1 357 ? 13.137 7.771 -12.342 1.00 90.12 357 ASN A N 1
ATOM 2828 C CA . ASN A 1 357 ? 13.892 8.429 -13.406 1.00 90.12 357 ASN A CA 1
ATOM 2829 C C . ASN A 1 357 ? 14.354 7.484 -14.532 1.00 90.12 357 ASN A C 1
ATOM 2831 O O . ASN A 1 357 ? 15.428 7.668 -15.107 1.00 90.12 357 ASN A O 1
ATOM 2835 N N . VAL A 1 358 ? 13.555 6.459 -14.851 1.00 90.75 358 VAL A N 1
ATOM 2836 C CA . VAL A 1 358 ? 13.815 5.510 -15.951 1.00 90.75 358 VAL A CA 1
ATOM 2837 C C . VAL A 1 358 ? 12.858 5.729 -17.138 1.00 90.75 358 VAL A C 1
ATOM 2839 O O . VAL A 1 358 ? 11.856 6.432 -16.989 1.00 90.75 358 VAL A O 1
ATOM 2842 N N . PRO A 1 359 ? 13.139 5.168 -18.334 1.00 89.69 359 PRO A N 1
ATOM 2843 C CA . PRO A 1 359 ? 12.255 5.292 -19.489 1.00 89.69 359 PRO A CA 1
ATOM 2844 C C . PRO A 1 359 ? 10.831 4.811 -19.207 1.00 89.69 359 PRO A C 1
ATOM 2846 O O . PRO A 1 359 ? 10.629 3.782 -18.569 1.00 89.69 359 PRO A O 1
ATOM 2849 N N . TRP A 1 360 ? 9.846 5.528 -19.737 1.00 89.00 360 TRP A N 1
ATOM 2850 C CA . TRP A 1 360 ? 8.434 5.199 -19.580 1.00 89.00 360 TRP A CA 1
ATOM 2851 C C . TRP A 1 360 ? 7.653 5.550 -20.842 1.00 89.00 360 TRP A C 1
ATOM 2853 O O . TRP A 1 360 ? 7.569 6.725 -21.215 1.00 89.00 360 TRP A O 1
ATOM 2863 N N . ALA A 1 361 ? 7.108 4.527 -21.499 1.00 88.81 361 ALA A N 1
ATOM 2864 C CA . ALA A 1 361 ? 6.253 4.662 -22.675 1.00 88.81 361 ALA A CA 1
ATOM 2865 C C . ALA A 1 361 ? 4.904 5.289 -22.288 1.00 88.81 361 ALA A C 1
ATOM 2867 O O . ALA A 1 361 ? 4.308 4.902 -21.281 1.00 88.81 361 ALA A O 1
ATOM 2868 N N . ARG A 1 362 ? 4.434 6.272 -23.062 1.00 83.50 362 ARG A N 1
ATOM 2869 C CA . ARG A 1 362 ? 3.201 7.016 -22.769 1.00 83.50 362 ARG A CA 1
ATOM 2870 C C . ARG A 1 362 ? 2.078 6.557 -23.692 1.00 83.50 362 ARG A C 1
ATOM 2872 O O . ARG A 1 362 ? 2.126 6.756 -24.902 1.00 83.50 362 ARG A O 1
ATOM 2879 N N . MET A 1 363 ? 1.057 5.939 -23.110 1.00 80.62 363 MET A N 1
ATOM 2880 C CA . MET A 1 363 ? -0.126 5.510 -23.854 1.00 80.62 363 MET A CA 1
ATOM 2881 C C . MET A 1 363 ? -0.867 6.692 -24.488 1.00 80.62 363 MET A C 1
ATOM 2883 O O . MET A 1 363 ? -0.893 7.789 -23.931 1.00 80.62 363 MET A O 1
ATOM 2887 N N . GLY A 1 364 ? -1.463 6.463 -25.662 1.00 76.56 364 GLY A N 1
ATOM 2888 C CA . GLY A 1 364 ? -2.168 7.497 -26.428 1.00 76.56 364 GLY A CA 1
ATOM 2889 C C . GLY A 1 364 ? -1.234 8.372 -27.271 1.00 76.56 364 GLY A C 1
ATOM 2890 O O . GLY A 1 364 ? -1.698 9.188 -28.068 1.00 76.56 364 GLY A O 1
ATOM 2891 N N . CYS A 1 365 ? 0.081 8.171 -27.145 1.00 79.19 365 CYS A N 1
ATOM 2892 C CA . CYS A 1 365 ? 1.112 8.955 -27.810 1.00 79.19 365 CYS A CA 1
ATOM 2893 C C . CYS A 1 365 ? 2.131 8.015 -28.442 1.00 79.19 365 CYS A C 1
ATOM 2895 O O . CYS A 1 365 ? 3.139 7.643 -27.848 1.00 79.19 365 CYS A O 1
ATOM 2897 N N . ARG A 1 366 ? 1.843 7.642 -29.689 1.00 83.88 366 ARG A N 1
ATOM 2898 C CA . ARG A 1 366 ? 2.499 6.566 -30.439 1.00 83.88 366 ARG A CA 1
ATOM 2899 C C . ARG A 1 366 ? 4.027 6.483 -30.295 1.00 83.88 366 ARG A C 1
ATOM 2901 O O . ARG A 1 366 ? 4.557 5.374 -30.295 1.00 83.88 366 ARG A O 1
ATOM 2908 N N . ASP A 1 367 ? 4.734 7.606 -30.245 1.00 83.38 367 ASP A N 1
ATOM 2909 C CA . ASP A 1 367 ? 6.197 7.702 -30.255 1.00 83.38 367 ASP A CA 1
ATOM 2910 C C . ASP A 1 367 ? 6.799 8.432 -29.043 1.00 83.38 367 ASP A C 1
ATOM 2912 O O . ASP A 1 367 ? 7.975 8.802 -29.071 1.00 83.38 367 ASP A O 1
ATOM 2916 N N . VAL A 1 368 ? 6.029 8.615 -27.965 1.00 83.69 368 VAL A N 1
ATOM 2917 C CA . VAL A 1 368 ? 6.486 9.353 -26.781 1.00 83.69 368 VAL A CA 1
ATOM 2918 C C . VAL A 1 368 ? 6.979 8.406 -25.693 1.00 83.69 368 VAL A C 1
ATOM 2920 O O . VAL A 1 368 ? 6.243 7.598 -25.136 1.00 83.69 368 VAL A O 1
ATOM 2923 N N . ILE A 1 369 ? 8.251 8.560 -25.343 1.00 83.94 369 ILE A N 1
ATOM 2924 C CA . ILE A 1 369 ? 8.876 7.922 -24.186 1.00 83.94 369 ILE A CA 1
ATOM 2925 C C . ILE A 1 369 ? 9.390 9.053 -23.307 1.00 83.94 369 ILE A C 1
ATOM 2927 O O . ILE A 1 369 ? 9.965 10.009 -23.811 1.00 83.94 369 ILE A O 1
ATOM 2931 N N . SER A 1 370 ? 9.151 8.970 -22.005 1.00 82.50 370 SER A N 1
ATOM 2932 C CA . SER A 1 370 ? 9.598 9.963 -21.021 1.00 82.50 370 SER A CA 1
ATOM 2933 C C . SER A 1 370 ? 10.644 9.369 -20.075 1.00 82.50 370 SER A C 1
ATOM 2935 O O . SER A 1 370 ? 10.761 8.150 -20.016 1.00 82.50 370 SER A O 1
ATOM 2937 N N . LEU A 1 371 ? 11.369 10.189 -19.302 1.00 80.81 371 LEU A N 1
ATOM 2938 C CA . LEU A 1 371 ? 12.261 9.717 -18.221 1.00 80.81 371 LEU A CA 1
ATOM 2939 C C . LEU A 1 371 ? 11.615 9.836 -16.837 1.00 80.81 371 LEU A C 1
ATOM 2941 O O . LEU A 1 371 ? 12.305 9.904 -15.828 1.00 80.81 371 LEU A O 1
ATOM 2945 N N . GLY A 1 372 ? 10.283 9.870 -16.792 1.00 76.25 372 GLY A N 1
ATOM 2946 C CA . GLY A 1 372 ? 9.508 9.953 -15.555 1.00 76.25 372 GLY A CA 1
ATOM 2947 C C . GLY A 1 372 ? 9.098 8.597 -14.980 1.00 76.25 372 GLY A C 1
ATOM 2948 O O . GLY A 1 372 ? 8.252 8.567 -14.094 1.00 76.25 372 GLY A O 1
ATOM 2949 N N . GLY A 1 373 ? 9.624 7.477 -15.490 1.00 85.88 373 GLY A N 1
ATOM 2950 C CA . GLY A 1 373 ? 9.303 6.151 -14.964 1.00 85.88 373 GLY A CA 1
ATOM 2951 C C . GLY A 1 373 ? 9.732 6.041 -13.506 1.00 85.88 373 GLY A C 1
ATOM 2952 O O . GLY A 1 373 ? 10.902 6.250 -13.179 1.00 85.88 373 GLY A O 1
ATOM 2953 N N . ALA A 1 374 ? 8.773 5.758 -12.631 1.00 87.19 374 ALA A N 1
ATOM 2954 C CA . ALA A 1 374 ? 8.943 5.754 -11.185 1.00 87.19 374 ALA A CA 1
ATOM 2955 C C . ALA A 1 374 ? 8.238 4.548 -10.548 1.00 87.19 374 ALA A C 1
ATOM 2957 O O . ALA A 1 374 ? 7.608 3.738 -11.236 1.00 87.19 374 ALA A O 1
ATOM 2958 N N . GLY A 1 375 ? 8.368 4.398 -9.231 1.00 88.94 375 GLY A N 1
ATOM 2959 C CA . GLY A 1 375 ? 7.735 3.302 -8.504 1.00 88.94 375 GLY A CA 1
ATOM 2960 C C . GLY A 1 375 ? 8.512 1.988 -8.578 1.00 88.94 375 GLY A C 1
ATOM 2961 O O . GLY A 1 375 ? 9.359 1.762 -9.449 1.00 88.94 375 GLY A O 1
ATOM 2962 N N . THR A 1 376 ? 8.175 1.068 -7.680 1.00 93.00 376 THR A N 1
ATOM 2963 C CA . THR A 1 376 ? 8.617 -0.336 -7.734 1.00 93.00 376 THR A CA 1
ATOM 2964 C C . THR A 1 376 ? 8.094 -1.060 -8.984 1.00 93.00 376 THR A C 1
ATOM 2966 O O . THR A 1 376 ? 8.712 -2.012 -9.468 1.00 93.00 376 THR A O 1
ATOM 2969 N N . SER A 1 377 ? 7.040 -0.531 -9.609 1.00 91.75 377 SER A N 1
ATOM 2970 C CA . SER A 1 377 ? 6.550 -0.918 -10.936 1.00 91.75 377 SER A CA 1
ATOM 2971 C C . SER A 1 377 ? 7.577 -0.738 -12.055 1.00 91.75 377 SER A C 1
ATOM 2973 O O . SER A 1 377 ? 7.573 -1.518 -13.004 1.00 91.75 377 SER A O 1
ATOM 2975 N N . SER A 1 378 ? 8.495 0.228 -11.934 1.00 94.38 378 SER A N 1
ATOM 2976 C CA . SER A 1 378 ? 9.609 0.411 -12.877 1.00 94.38 378 SER A CA 1
ATOM 2977 C C . SER A 1 378 ? 10.792 -0.530 -12.603 1.00 94.38 378 SER A C 1
ATOM 2979 O O . SER A 1 378 ? 11.537 -0.899 -13.513 1.00 94.38 378 SER A O 1
ATOM 2981 N N . ALA A 1 379 ? 10.959 -0.961 -11.350 1.00 97.62 379 ALA A N 1
ATOM 2982 C CA . ALA A 1 379 ? 11.982 -1.925 -10.941 1.00 97.62 379 ALA A CA 1
ATOM 2983 C C . ALA A 1 379 ? 11.623 -3.365 -11.369 1.00 97.62 379 ALA A C 1
ATOM 2985 O O . ALA A 1 379 ? 12.489 -4.150 -11.756 1.00 97.62 379 ALA A O 1
ATOM 2986 N N . THR A 1 380 ? 10.335 -3.707 -11.350 1.00 98.50 380 THR A N 1
ATOM 2987 C CA . THR A 1 380 ? 9.829 -5.073 -11.572 1.00 98.50 380 THR A CA 1
ATOM 2988 C C . THR A 1 380 ? 10.189 -5.664 -12.951 1.00 98.50 380 THR A C 1
ATOM 2990 O O . THR A 1 380 ? 10.771 -6.756 -12.991 1.00 98.50 380 THR A O 1
ATOM 2993 N N . PRO A 1 381 ? 9.987 -4.956 -14.085 1.00 98.25 381 PRO A N 1
ATOM 2994 C CA . PRO A 1 381 ? 10.379 -5.442 -15.412 1.00 98.25 381 PRO A CA 1
ATOM 2995 C C . PRO A 1 381 ? 11.879 -5.718 -15.568 1.00 98.25 381 PRO A C 1
ATOM 2997 O O . PRO A 1 381 ? 12.271 -6.583 -16.353 1.00 98.25 381 PRO A O 1
ATOM 3000 N N . GLN A 1 382 ? 12.736 -5.016 -14.820 1.00 98.38 382 GLN A N 1
ATOM 3001 C CA . GLN A 1 382 ? 14.188 -5.221 -14.860 1.00 98.38 382 GLN A CA 1
ATOM 3002 C C . GLN A 1 382 ? 14.571 -6.570 -14.242 1.00 98.38 382 GLN A C 1
ATOM 3004 O O . GLN A 1 382 ? 15.376 -7.313 -14.807 1.00 98.38 382 GLN A O 1
ATOM 3009 N N . VAL A 1 383 ? 13.948 -6.920 -13.114 1.00 98.81 383 VAL A N 1
ATOM 3010 C CA . VAL A 1 383 ? 14.136 -8.219 -12.453 1.00 98.81 383 VAL A CA 1
ATOM 3011 C C . VAL A 1 383 ? 13.608 -9.354 -13.337 1.00 98.81 383 VAL A C 1
ATOM 3013 O O . VAL A 1 383 ? 14.305 -10.353 -13.531 1.00 98.81 383 VAL A O 1
ATOM 3016 N N . ALA A 1 384 ? 12.432 -9.175 -13.952 1.00 98.81 384 ALA A N 1
ATOM 3017 C CA . ALA A 1 384 ? 11.889 -10.119 -14.931 1.00 98.81 384 ALA A CA 1
ATOM 3018 C C . ALA A 1 384 ? 12.828 -10.297 -16.138 1.00 98.81 384 ALA A C 1
ATOM 3020 O O . ALA A 1 384 ? 13.068 -11.419 -16.588 1.00 98.81 384 ALA A O 1
ATOM 3021 N N . SER A 1 385 ? 13.421 -9.202 -16.621 1.00 98.50 385 SER A N 1
ATOM 3022 C CA . SER A 1 385 ? 14.373 -9.223 -17.733 1.00 98.50 385 SER A CA 1
ATOM 3023 C C . SER A 1 385 ? 15.639 -10.004 -17.401 1.00 98.50 385 SER A C 1
ATOM 3025 O O . SER A 1 385 ? 16.082 -10.828 -18.203 1.00 98.50 385 SER A O 1
ATOM 3027 N N . ALA A 1 386 ? 16.204 -9.806 -16.208 1.00 98.75 386 ALA A N 1
ATOM 3028 C CA . ALA A 1 386 ? 17.364 -10.571 -15.761 1.00 98.75 386 ALA A CA 1
ATOM 3029 C C . ALA A 1 386 ? 17.049 -12.071 -15.648 1.00 98.75 386 ALA A C 1
ATOM 3031 O O . ALA A 1 386 ? 17.830 -12.897 -16.126 1.00 98.75 386 ALA A O 1
ATOM 3032 N N . ALA A 1 387 ? 15.888 -12.426 -15.085 1.00 98.81 387 ALA A N 1
ATOM 3033 C CA . ALA A 1 387 ? 15.424 -13.811 -15.023 1.00 98.81 387 ALA A CA 1
ATOM 3034 C C . ALA A 1 387 ? 15.302 -14.435 -16.424 1.00 98.81 387 ALA A C 1
ATOM 3036 O O . ALA A 1 387 ? 15.788 -15.546 -16.642 1.00 98.81 387 ALA A O 1
ATOM 3037 N N . ALA A 1 388 ? 14.735 -13.707 -17.392 1.00 98.50 388 ALA A N 1
ATOM 3038 C CA . ALA A 1 388 ? 14.582 -14.179 -18.767 1.00 98.50 388 ALA A CA 1
ATOM 3039 C C . ALA A 1 388 ? 15.932 -14.404 -19.456 1.00 98.50 388 ALA A C 1
ATOM 3041 O O . ALA A 1 388 ? 16.142 -15.441 -20.083 1.00 98.50 388 ALA A O 1
ATOM 3042 N N . ILE A 1 389 ? 16.870 -13.468 -19.293 1.00 98.31 389 ILE A N 1
ATOM 3043 C CA . ILE A 1 389 ? 18.225 -13.554 -19.855 1.00 98.31 389 ILE A CA 1
ATOM 3044 C C . ILE A 1 389 ? 18.985 -14.759 -19.277 1.00 98.31 389 ILE A C 1
ATOM 3046 O O . ILE A 1 389 ? 19.656 -15.488 -20.011 1.00 98.31 389 ILE A O 1
ATOM 3050 N N . TYR A 1 390 ? 18.852 -15.020 -17.977 1.00 98.62 390 TYR A N 1
ATOM 3051 C CA . TYR A 1 390 ? 19.441 -16.206 -17.355 1.00 98.62 390 TYR A CA 1
ATOM 3052 C C . TYR A 1 390 ? 18.815 -17.501 -17.844 1.00 98.62 390 TYR A C 1
ATOM 3054 O O . TYR A 1 390 ? 19.541 -18.451 -18.148 1.00 98.62 390 TYR A O 1
ATOM 3062 N N . TYR A 1 391 ? 17.488 -17.521 -17.978 1.00 98.19 391 TYR A N 1
ATOM 3063 C CA . TYR A 1 391 ? 16.788 -18.669 -18.533 1.00 98.19 391 TYR A CA 1
ATOM 3064 C C . TYR A 1 391 ? 17.254 -18.952 -19.961 1.00 98.19 391 TYR A C 1
ATOM 3066 O O . TYR A 1 391 ? 17.604 -20.086 -20.267 1.00 98.19 391 TYR A O 1
ATOM 3074 N N . GLN A 1 392 ? 17.365 -17.929 -20.815 1.00 97.00 392 GLN A N 1
ATOM 3075 C CA . GLN A 1 392 ? 17.913 -18.079 -22.167 1.00 97.00 392 GLN A CA 1
ATOM 3076 C C . GLN A 1 392 ? 19.309 -18.709 -22.149 1.00 97.00 392 GLN A C 1
ATOM 3078 O O . GLN A 1 392 ? 19.562 -19.652 -22.900 1.00 97.00 392 GLN A O 1
ATOM 3083 N N . LYS A 1 393 ? 20.208 -18.214 -21.284 1.00 97.50 393 LYS A N 1
ATOM 3084 C CA . LYS A 1 393 ? 21.586 -18.715 -21.190 1.00 97.50 393 LYS A CA 1
ATOM 3085 C C . LYS A 1 393 ? 21.657 -20.187 -20.799 1.00 97.50 393 LYS A C 1
ATOM 3087 O O . LYS A 1 393 ? 22.474 -20.923 -21.347 1.00 97.50 393 LYS A O 1
ATOM 3092 N N . TYR A 1 394 ? 20.840 -20.593 -19.834 1.00 98.00 394 TYR A N 1
ATOM 3093 C CA . TYR A 1 394 ? 20.908 -21.914 -19.217 1.00 98.00 394 TYR A CA 1
ATOM 3094 C C . TYR A 1 394 ? 19.711 -22.800 -19.545 1.00 98.00 394 TYR A C 1
ATOM 3096 O O . TYR A 1 394 ? 19.444 -23.742 -18.806 1.00 98.00 394 TYR A O 1
ATOM 3104 N N . TYR A 1 395 ? 19.022 -22.524 -20.653 1.00 97.56 395 TYR A N 1
ATOM 3105 C CA . TYR A 1 395 ? 17.764 -23.167 -21.026 1.00 97.56 395 TYR A CA 1
ATOM 3106 C C . TYR A 1 395 ? 17.824 -24.692 -20.897 1.00 97.56 395 TYR A C 1
ATOM 3108 O O . TYR A 1 395 ? 17.072 -25.270 -20.120 1.00 97.56 395 TYR A O 1
ATOM 3116 N N . ASP A 1 396 ? 18.790 -25.333 -21.562 1.00 96.25 396 ASP A N 1
ATOM 3117 C CA . ASP A 1 396 ? 18.921 -26.795 -21.552 1.00 96.25 396 ASP A CA 1
ATOM 3118 C C . ASP A 1 396 ? 19.217 -27.347 -20.150 1.00 96.25 396 ASP A C 1
ATOM 3120 O O . ASP A 1 396 ? 18.711 -28.402 -19.777 1.00 96.25 396 ASP A O 1
ATOM 3124 N N . LEU A 1 397 ? 20.012 -26.630 -19.345 1.00 97.69 397 LEU A N 1
ATOM 3125 C CA . LEU A 1 397 ? 20.321 -27.043 -17.972 1.00 97.69 397 LEU A CA 1
ATOM 3126 C C . LEU A 1 397 ? 19.111 -26.897 -17.048 1.00 97.69 397 LEU A C 1
ATOM 3128 O O . LEU A 1 397 ? 18.915 -27.746 -16.185 1.00 97.69 397 LEU A O 1
ATOM 3132 N N . LEU A 1 398 ? 18.314 -25.839 -17.221 1.00 97.81 398 LEU A N 1
ATOM 3133 C CA . LEU A 1 398 ? 17.098 -25.593 -16.448 1.00 97.81 398 LEU A CA 1
ATOM 3134 C C . LEU A 1 398 ? 15.991 -26.583 -16.820 1.00 97.81 398 LEU A C 1
ATOM 3136 O O . LEU A 1 398 ? 15.333 -27.121 -15.932 1.00 97.81 398 LEU A O 1
ATOM 3140 N N . GLU A 1 399 ? 15.804 -26.862 -18.111 1.00 95.50 399 GLU A N 1
ATOM 3141 C CA . GLU A 1 399 ? 14.847 -27.865 -18.589 1.00 95.50 399 GLU A CA 1
ATOM 3142 C C . GLU A 1 399 ? 15.242 -29.293 -18.190 1.00 95.50 399 GLU A C 1
ATOM 3144 O O . GLU A 1 399 ? 14.368 -30.134 -17.996 1.00 95.50 399 GLU A O 1
ATOM 3149 N N . ALA A 1 400 ? 16.536 -29.566 -17.996 1.00 96.88 400 ALA A N 1
ATOM 3150 C CA . ALA A 1 400 ? 17.031 -30.857 -17.520 1.00 96.88 400 ALA A CA 1
ATOM 3151 C C . ALA A 1 400 ? 16.958 -31.046 -15.989 1.00 96.88 400 ALA A C 1
ATOM 3153 O O . ALA A 1 400 ? 17.341 -32.111 -15.489 1.00 96.88 400 ALA A O 1
ATOM 3154 N N . LEU A 1 401 ? 16.511 -30.044 -15.219 1.00 97.69 401 LEU A N 1
ATOM 3155 C CA . LEU A 1 401 ? 16.347 -30.192 -13.770 1.00 97.69 401 LEU A CA 1
ATOM 3156 C C . LEU A 1 401 ? 15.245 -31.221 -13.454 1.00 97.69 401 LEU A C 1
ATOM 3158 O O . LEU A 1 401 ? 14.198 -31.219 -14.098 1.00 97.69 401 LEU A O 1
ATOM 3162 N N . PRO A 1 402 ? 15.452 -32.098 -12.452 1.00 97.00 402 PRO A N 1
ATOM 3163 C CA . PRO A 1 402 ? 14.551 -33.221 -12.187 1.00 97.00 402 PRO A CA 1
ATOM 3164 C C . PRO A 1 402 ? 13.174 -32.796 -11.666 1.00 97.00 402 PRO A C 1
ATOM 3166 O O . PRO A 1 402 ? 12.204 -33.526 -11.844 1.00 97.00 402 PRO A O 1
ATOM 3169 N N . GLU A 1 403 ? 13.083 -31.635 -11.017 1.00 97.56 403 GLU A N 1
ATOM 3170 C CA . GLU A 1 403 ? 11.837 -31.102 -10.475 1.00 97.56 403 GLU A CA 1
ATOM 3171 C C . GLU A 1 403 ? 11.655 -29.656 -10.940 1.00 97.56 403 GLU A C 1
ATOM 3173 O O . GLU A 1 403 ? 12.580 -28.847 -10.858 1.00 97.56 403 GLU A O 1
ATOM 3178 N N . ALA A 1 404 ? 10.460 -29.310 -11.421 1.00 97.25 404 ALA A N 1
ATOM 3179 C CA . ALA A 1 404 ? 10.237 -28.026 -12.078 1.00 97.25 404 ALA A CA 1
ATOM 3180 C C . ALA A 1 404 ? 10.426 -26.818 -11.141 1.00 97.25 404 ALA A C 1
ATOM 3182 O O . ALA A 1 404 ? 10.989 -25.813 -11.576 1.00 97.25 404 ALA A O 1
ATOM 3183 N N . TRP A 1 405 ? 10.082 -26.931 -9.852 1.00 98.06 405 TRP A N 1
ATOM 3184 C CA . TRP A 1 405 ? 10.325 -25.883 -8.846 1.00 98.06 405 TRP A CA 1
ATOM 3185 C C . TRP A 1 405 ? 11.801 -25.469 -8.725 1.00 98.06 405 TRP A C 1
ATOM 3187 O O . TRP A 1 405 ? 12.104 -24.369 -8.266 1.00 98.06 405 TRP A O 1
ATOM 3197 N N . MET A 1 406 ? 12.743 -26.310 -9.165 1.00 98.69 406 MET A N 1
ATOM 3198 C CA . MET A 1 406 ? 14.167 -25.972 -9.149 1.00 98.69 406 MET A CA 1
ATOM 3199 C C . MET A 1 406 ? 14.513 -24.848 -10.135 1.00 98.69 406 MET A C 1
ATOM 3201 O O . MET A 1 406 ? 15.507 -24.152 -9.938 1.00 98.69 406 MET A O 1
ATOM 3205 N N . LYS A 1 407 ? 13.709 -24.642 -11.184 1.00 98.56 407 LYS A N 1
ATOM 3206 C CA . LYS A 1 407 ? 13.930 -23.604 -12.201 1.00 98.56 407 LYS A CA 1
ATOM 3207 C C . LYS A 1 407 ? 13.903 -22.187 -11.599 1.00 98.56 407 LYS A C 1
ATOM 3209 O O . LYS A 1 407 ? 14.912 -21.487 -11.726 1.00 98.56 407 LYS A O 1
ATOM 3214 N N . PRO A 1 408 ? 12.835 -21.753 -10.896 1.00 98.44 408 PRO A N 1
ATOM 3215 C CA . PRO A 1 408 ? 12.827 -20.453 -10.235 1.00 98.44 408 PRO A CA 1
ATOM 3216 C C . PRO A 1 408 ? 13.887 -20.353 -9.130 1.00 98.44 408 PRO A C 1
ATOM 3218 O O . PRO A 1 408 ? 14.487 -19.294 -8.978 1.00 98.44 408 PRO A O 1
ATOM 3221 N N . GLU A 1 409 ? 14.203 -21.435 -8.411 1.00 98.56 409 GLU A N 1
ATOM 3222 C CA . GLU A 1 409 ? 15.257 -21.407 -7.383 1.00 98.56 409 GLU A CA 1
ATOM 3223 C C . GLU A 1 409 ? 16.669 -21.259 -7.954 1.00 98.56 409 GLU A C 1
ATOM 3225 O O . GLU A 1 409 ? 17.507 -20.598 -7.345 1.00 98.56 409 GLU A O 1
ATOM 3230 N N . ALA A 1 410 ? 16.953 -21.817 -9.133 1.00 98.81 410 ALA A N 1
ATOM 3231 C CA . ALA A 1 410 ? 18.228 -21.603 -9.814 1.00 98.81 410 ALA A CA 1
ATOM 3232 C C . ALA A 1 410 ? 18.410 -20.130 -10.202 1.00 98.81 410 ALA A C 1
ATOM 3234 O O . ALA A 1 410 ? 19.474 -19.554 -9.963 1.00 98.81 410 ALA A O 1
ATOM 3235 N N . ILE A 1 411 ? 17.346 -19.506 -10.722 1.00 98.75 411 ILE A N 1
ATOM 3236 C CA . ILE A 1 411 ? 17.324 -18.072 -11.030 1.00 98.75 411 ILE A CA 1
ATOM 3237 C C . ILE A 1 411 ? 17.571 -17.263 -9.753 1.00 98.75 411 ILE A C 1
ATOM 3239 O O . ILE A 1 411 ? 18.473 -16.429 -9.730 1.00 98.75 411 ILE A O 1
ATOM 3243 N N . ARG A 1 412 ? 16.824 -17.536 -8.674 1.00 98.50 412 ARG A N 1
ATOM 3244 C CA . ARG A 1 412 ? 16.964 -16.844 -7.380 1.00 98.50 412 ARG A CA 1
ATOM 3245 C C . ARG A 1 412 ? 18.354 -17.016 -6.783 1.00 98.50 412 ARG A C 1
ATOM 3247 O O . ARG A 1 412 ? 18.937 -16.044 -6.318 1.00 98.50 412 ARG A O 1
ATOM 3254 N N . ASN A 1 413 ? 18.912 -18.225 -6.824 1.00 98.50 413 ASN A N 1
ATOM 3255 C CA . ASN A 1 413 ? 20.246 -18.502 -6.303 1.00 98.50 413 ASN A CA 1
ATOM 3256 C C . ASN A 1 413 ? 21.307 -17.647 -7.003 1.00 98.50 413 ASN A C 1
ATOM 3258 O O . ASN A 1 413 ? 22.091 -16.977 -6.328 1.00 98.50 413 ASN A O 1
ATOM 3262 N N . ALA A 1 414 ? 21.304 -17.634 -8.337 1.00 98.69 414 ALA A N 1
ATOM 3263 C CA . ALA A 1 414 ? 22.215 -16.801 -9.107 1.00 98.69 414 ALA A CA 1
ATOM 3264 C C . ALA A 1 414 ? 21.973 -15.315 -8.808 1.00 98.69 414 ALA A C 1
ATOM 3266 O O . ALA A 1 414 ? 22.902 -14.611 -8.429 1.00 98.69 414 ALA A O 1
ATOM 3267 N N . MET A 1 415 ? 20.718 -14.869 -8.885 1.00 98.62 415 MET A N 1
ATOM 3268 C CA . MET A 1 415 ? 20.322 -13.473 -8.706 1.00 98.62 415 MET A CA 1
ATOM 3269 C C . MET A 1 415 ? 20.727 -12.909 -7.340 1.00 98.62 415 MET A C 1
ATOM 3271 O O . MET A 1 415 ? 21.306 -11.828 -7.258 1.00 98.62 415 MET A O 1
ATOM 3275 N N . PHE A 1 416 ? 20.438 -13.641 -6.265 1.00 98.38 416 PHE A N 1
ATOM 3276 C CA . PHE A 1 416 ? 20.661 -13.183 -4.896 1.00 98.38 416 PHE A CA 1
ATOM 3277 C C . PHE A 1 416 ? 22.124 -13.296 -4.473 1.00 98.38 416 PHE A C 1
ATOM 3279 O O . PHE A 1 416 ? 22.615 -12.445 -3.732 1.00 98.38 416 PHE A O 1
ATOM 3286 N N . SER A 1 417 ? 22.844 -14.318 -4.948 1.00 97.94 417 SER A N 1
ATOM 3287 C CA . SER A 1 417 ? 24.259 -14.501 -4.601 1.00 97.94 417 SER A CA 1
ATOM 3288 C C . SER A 1 417 ? 25.187 -13.497 -5.289 1.00 97.94 417 SER A C 1
ATOM 3290 O O . SER A 1 417 ? 26.259 -13.213 -4.756 1.00 97.94 417 SER A O 1
ATOM 3292 N N . THR A 1 418 ? 24.779 -12.937 -6.432 1.00 98.50 418 THR A N 1
ATOM 3293 C CA . THR A 1 418 ? 25.571 -11.952 -7.187 1.00 98.50 418 THR A CA 1
ATOM 3294 C C . THR A 1 418 ? 25.098 -10.512 -7.014 1.00 98.50 418 THR A C 1
ATOM 3296 O O . THR A 1 418 ? 25.699 -9.603 -7.586 1.00 98.50 418 THR A O 1
ATOM 3299 N N . ALA A 1 419 ? 24.020 -10.286 -6.264 1.00 98.62 419 ALA A N 1
ATOM 3300 C CA . ALA A 1 419 ? 23.474 -8.957 -6.046 1.00 98.62 419 ALA A CA 1
ATOM 3301 C C . ALA A 1 419 ? 24.491 -8.034 -5.349 1.00 98.62 419 ALA A C 1
ATOM 3303 O O . ALA A 1 419 ? 25.164 -8.406 -4.381 1.00 98.62 419 ALA A O 1
ATOM 3304 N N . LEU A 1 420 ? 24.590 -6.799 -5.840 1.00 98.50 420 LEU A N 1
ATOM 3305 C CA . LEU A 1 420 ? 25.536 -5.808 -5.350 1.00 98.50 420 LEU A CA 1
ATOM 3306 C C . LEU A 1 420 ? 25.131 -5.333 -3.950 1.00 98.50 420 LEU A C 1
ATOM 3308 O O . LEU A 1 420 ? 24.025 -4.839 -3.726 1.00 98.50 420 LEU A O 1
ATOM 3312 N N . LYS A 1 421 ? 26.068 -5.431 -3.004 1.00 97.75 421 LYS A N 1
ATOM 3313 C CA . LYS A 1 421 ? 25.901 -4.993 -1.612 1.00 97.75 421 LYS A CA 1
ATOM 3314 C C . LYS A 1 421 ? 26.361 -3.543 -1.430 1.00 97.75 421 LYS A C 1
ATOM 3316 O O . LYS A 1 421 ? 27.321 -3.269 -0.713 1.00 97.75 421 LYS A O 1
ATOM 3321 N N . LYS A 1 422 ? 25.694 -2.617 -2.119 1.00 96.50 422 LYS A N 1
ATOM 3322 C CA . LYS A 1 422 ? 25.960 -1.172 -2.053 1.00 96.50 422 LYS A CA 1
ATOM 3323 C C . LYS A 1 422 ? 24.689 -0.440 -1.641 1.00 96.50 422 LYS A C 1
ATOM 3325 O O . LYS A 1 422 ? 23.625 -0.741 -2.160 1.00 96.50 422 LYS A O 1
ATOM 3330 N N . ILE A 1 423 ? 24.817 0.518 -0.728 1.00 96.19 423 ILE A N 1
ATOM 3331 C CA . ILE A 1 423 ? 23.717 1.385 -0.303 1.00 96.19 423 ILE A CA 1
ATOM 3332 C C . ILE A 1 423 ? 24.252 2.768 0.061 1.00 96.19 423 ILE A C 1
ATOM 3334 O O . ILE A 1 423 ? 25.274 2.890 0.740 1.00 96.19 423 ILE A O 1
ATOM 3338 N N . ASN A 1 424 ? 23.548 3.802 -0.387 1.00 95.12 424 ASN A N 1
ATOM 3339 C CA . ASN A 1 424 ? 23.734 5.178 0.048 1.00 95.12 424 ASN A CA 1
ATOM 3340 C C . ASN A 1 424 ? 22.620 5.549 1.041 1.00 95.12 424 ASN A C 1
ATOM 3342 O O . ASN A 1 424 ? 21.615 6.155 0.685 1.00 95.12 424 ASN A O 1
ATOM 3346 N N . SER A 1 425 ? 22.777 5.117 2.292 1.00 89.88 425 SER A N 1
ATOM 3347 C CA . SER A 1 425 ? 21.876 5.436 3.408 1.00 89.88 425 SER A CA 1
ATOM 3348 C C . SER A 1 425 ? 22.689 5.663 4.683 1.00 89.88 425 SER A C 1
ATOM 3350 O O . SER A 1 425 ? 23.811 5.163 4.811 1.00 89.88 425 SER A O 1
ATOM 3352 N N . LYS A 1 426 ? 22.126 6.408 5.641 1.00 83.50 426 LYS A N 1
ATOM 3353 C CA . LYS A 1 426 ? 22.754 6.667 6.947 1.00 83.50 426 LYS A CA 1
ATOM 3354 C C . LYS A 1 426 ? 22.877 5.397 7.797 1.00 83.50 426 LYS A C 1
ATOM 3356 O O . LYS A 1 426 ? 23.914 5.201 8.424 1.00 83.50 426 LYS A O 1
ATOM 3361 N N . ASP A 1 427 ? 21.847 4.552 7.803 1.00 86.69 427 ASP A N 1
ATOM 3362 C CA . ASP A 1 427 ? 21.788 3.292 8.569 1.00 86.69 427 ASP A CA 1
ATOM 3363 C C . ASP A 1 427 ? 22.545 2.127 7.898 1.00 86.69 427 ASP A C 1
ATOM 3365 O O . ASP A 1 427 ? 22.954 1.187 8.576 1.00 86.69 427 ASP A O 1
ATOM 3369 N N . LYS A 1 428 ? 22.793 2.224 6.583 1.00 90.12 428 LYS A N 1
ATOM 3370 C CA . LYS A 1 428 ? 23.458 1.217 5.737 1.00 90.12 428 LYS A CA 1
ATOM 3371 C C . LYS A 1 428 ? 22.793 -0.167 5.750 1.00 90.12 428 LYS A C 1
ATOM 3373 O O . LYS A 1 428 ? 23.459 -1.165 5.465 1.00 90.12 428 LYS A O 1
ATOM 3378 N N . ASP A 1 429 ? 21.498 -0.242 6.037 1.00 93.38 429 ASP A N 1
ATOM 3379 C CA . ASP A 1 429 ? 20.794 -1.518 6.180 1.00 93.38 429 ASP A CA 1
ATOM 3380 C C . ASP A 1 429 ? 20.345 -2.079 4.819 1.00 93.38 429 ASP A C 1
ATOM 3382 O O . ASP A 1 429 ? 19.250 -1.839 4.327 1.00 93.38 429 ASP A O 1
ATOM 3386 N N . ILE A 1 430 ? 21.227 -2.826 4.157 1.00 95.69 430 ILE A N 1
ATOM 3387 C CA . ILE A 1 430 ? 20.932 -3.402 2.834 1.00 95.69 430 ILE A CA 1
ATOM 3388 C C . ILE A 1 430 ? 19.748 -4.372 2.892 1.00 95.69 430 ILE A C 1
ATOM 3390 O O . ILE A 1 430 ? 18.966 -4.431 1.948 1.00 95.69 430 ILE A O 1
ATOM 3394 N N . GLU A 1 431 ? 19.620 -5.141 3.968 1.00 95.00 431 GLU A N 1
ATOM 3395 C CA . GLU A 1 431 ? 18.607 -6.190 4.058 1.00 95.00 431 GLU A CA 1
ATOM 3396 C C . GLU A 1 431 ? 17.201 -5.597 4.147 1.00 95.00 431 GLU A C 1
ATOM 3398 O O . GLU A 1 431 ? 16.303 -6.077 3.458 1.00 95.00 431 GLU A O 1
ATOM 3403 N N . ILE A 1 432 ? 17.007 -4.525 4.921 1.00 93.38 432 ILE A N 1
ATOM 3404 C CA . ILE A 1 432 ? 15.675 -3.928 5.051 1.00 93.38 432 ILE A CA 1
ATOM 3405 C C . ILE A 1 432 ? 15.224 -3.202 3.782 1.00 93.38 432 ILE A C 1
ATOM 3407 O O . ILE A 1 432 ? 14.062 -3.327 3.417 1.00 93.38 432 ILE A O 1
ATOM 3411 N N . TYR A 1 433 ? 16.117 -2.485 3.088 1.00 94.44 433 TYR A N 1
ATOM 3412 C CA . TYR A 1 433 ? 15.735 -1.692 1.909 1.00 94.44 433 TYR A CA 1
ATOM 3413 C C . TYR A 1 433 ? 15.824 -2.477 0.600 1.00 94.44 433 TYR A C 1
ATOM 3415 O O . TYR A 1 433 ? 15.009 -2.280 -0.298 1.00 94.44 433 TYR A O 1
ATOM 3423 N N . PHE A 1 434 ? 16.832 -3.343 0.468 1.00 97.56 434 PHE A N 1
ATOM 3424 C CA . PHE A 1 434 ? 17.172 -4.017 -0.788 1.00 97.56 434 PHE A CA 1
ATOM 3425 C C . PHE A 1 434 ? 17.086 -5.543 -0.702 1.00 97.56 434 PHE A C 1
ATOM 3427 O O . PHE A 1 434 ? 17.331 -6.210 -1.709 1.00 97.56 434 PHE A O 1
ATOM 3434 N N . GLY A 1 435 ? 16.776 -6.117 0.466 1.00 97.56 435 GLY A N 1
ATOM 3435 C CA . GLY A 1 435 ? 16.747 -7.563 0.673 1.00 97.56 435 GLY A CA 1
ATOM 3436 C C . GLY A 1 435 ? 18.091 -8.197 0.334 1.00 97.56 435 GLY A C 1
ATOM 3437 O O . GLY A 1 435 ? 19.109 -7.994 1.004 1.00 97.56 435 GLY A O 1
ATOM 3438 N N . ASN A 1 436 ? 18.124 -8.938 -0.771 1.00 98.38 436 ASN A N 1
ATOM 3439 C CA . ASN A 1 436 ? 19.341 -9.564 -1.267 1.00 98.38 436 ASN A CA 1
ATOM 3440 C C . ASN A 1 436 ? 20.322 -8.581 -1.930 1.00 98.38 436 ASN A C 1
ATOM 3442 O O . ASN A 1 436 ? 21.431 -8.994 -2.253 1.00 98.38 436 ASN A O 1
ATOM 3446 N N . GLY A 1 437 ? 20.017 -7.291 -2.052 1.00 98.56 437 GLY A N 1
ATOM 3447 C CA . GLY A 1 437 ? 20.906 -6.272 -2.621 1.00 98.56 437 GLY A CA 1
ATOM 3448 C C . GLY A 1 437 ? 20.400 -5.758 -3.964 1.00 98.56 437 GLY A C 1
ATOM 3449 O O . GLY A 1 437 ? 19.216 -5.863 -4.266 1.00 98.56 437 GLY A O 1
ATOM 3450 N N . ILE A 1 438 ? 21.288 -5.183 -4.770 1.00 98.81 438 ILE A N 1
ATOM 3451 C CA . ILE A 1 438 ? 20.922 -4.564 -6.050 1.00 98.81 438 ILE A CA 1
ATOM 3452 C C . ILE A 1 438 ? 21.179 -5.540 -7.201 1.00 98.81 438 ILE A C 1
ATOM 3454 O O . ILE A 1 438 ? 22.241 -6.159 -7.268 1.00 98.81 438 ILE A O 1
ATOM 3458 N N . LEU A 1 439 ? 20.222 -5.663 -8.121 1.00 98.81 439 LEU A N 1
ATOM 3459 C CA . LEU A 1 439 ? 20.297 -6.530 -9.298 1.00 98.81 439 LEU A CA 1
ATOM 3460 C C . LEU A 1 439 ? 21.576 -6.298 -10.123 1.00 98.81 439 LEU A C 1
ATOM 3462 O O . LEU A 1 439 ? 21.898 -5.162 -10.466 1.00 98.81 439 LEU A O 1
ATOM 3466 N N . GLN A 1 440 ? 22.273 -7.384 -10.478 1.00 98.69 440 GLN A N 1
ATOM 3467 C CA . GLN A 1 440 ? 23.451 -7.401 -11.359 1.00 98.69 440 GLN A CA 1
ATOM 3468 C C . GLN A 1 440 ? 23.287 -8.516 -12.406 1.00 98.69 440 GLN A C 1
ATOM 3470 O O . GLN A 1 440 ? 23.678 -9.665 -12.184 1.00 98.69 440 GLN A O 1
ATOM 3475 N N . ALA A 1 441 ? 22.646 -8.202 -13.533 1.00 98.62 441 ALA A N 1
ATOM 3476 C CA . ALA A 1 441 ? 22.198 -9.201 -14.502 1.00 98.62 441 ALA A CA 1
ATOM 3477 C C . ALA A 1 441 ? 23.353 -9.965 -15.168 1.00 98.62 441 ALA A C 1
ATOM 3479 O O . ALA A 1 441 ? 23.230 -11.162 -15.415 1.00 98.62 441 ALA A O 1
ATOM 3480 N N . ASN A 1 442 ? 24.484 -9.312 -15.447 1.00 98.06 442 ASN A N 1
ATOM 3481 C CA . ASN A 1 442 ? 25.612 -9.959 -16.116 1.00 98.06 442 ASN A CA 1
ATOM 3482 C C . ASN A 1 442 ? 26.442 -10.814 -15.140 1.00 98.06 442 ASN A C 1
ATOM 3484 O O . ASN A 1 442 ? 26.894 -11.900 -15.506 1.00 98.06 442 ASN A O 1
ATOM 3488 N N . GLU A 1 443 ? 26.582 -10.389 -13.880 1.00 98.44 443 GLU A N 1
ATOM 3489 C CA . GLU A 1 443 ? 27.172 -11.223 -12.822 1.00 98.44 443 GLU A CA 1
ATOM 3490 C C . GLU A 1 443 ? 26.360 -12.501 -12.585 1.00 98.44 443 GLU A C 1
ATOM 3492 O O . GLU A 1 443 ? 26.936 -13.588 -12.503 1.00 98.44 443 GLU A O 1
ATOM 3497 N N . MET A 1 444 ? 25.028 -12.395 -12.577 1.00 97.81 444 MET A N 1
ATOM 3498 C CA . MET A 1 444 ? 24.114 -13.532 -12.432 1.00 97.81 444 MET A CA 1
ATOM 3499 C C . MET A 1 444 ? 24.395 -14.630 -13.470 1.00 97.81 444 MET A C 1
ATOM 3501 O O . MET A 1 444 ? 24.377 -15.822 -13.159 1.00 97.81 444 MET A O 1
ATOM 3505 N N . LEU A 1 445 ? 24.755 -14.245 -14.699 1.00 98.31 445 LEU A N 1
ATOM 3506 C CA . LEU A 1 445 ? 25.089 -15.184 -15.769 1.00 98.31 445 LEU A CA 1
ATOM 3507 C C . LEU A 1 445 ? 26.368 -15.994 -15.512 1.00 98.31 445 LEU A C 1
ATOM 3509 O O . LEU A 1 445 ? 26.611 -16.959 -16.241 1.00 98.31 445 LEU A O 1
ATOM 3513 N N . LYS A 1 446 ? 27.200 -15.651 -14.524 1.00 97.94 446 LYS A N 1
ATOM 3514 C CA . LYS A 1 446 ? 28.408 -16.419 -14.168 1.00 97.94 446 LYS A CA 1
ATOM 3515 C C . LYS A 1 446 ? 28.098 -17.643 -13.301 1.00 97.94 446 LYS A C 1
ATOM 3517 O O . LYS A 1 446 ? 28.953 -18.516 -13.168 1.00 97.94 446 LYS A O 1
ATOM 3522 N N . ILE A 1 447 ? 26.888 -17.731 -12.748 1.00 98.06 447 ILE A N 1
ATOM 3523 C CA . ILE A 1 447 ? 26.461 -18.815 -11.862 1.00 98.06 447 ILE A CA 1
ATOM 3524 C C . ILE A 1 447 ? 25.585 -19.800 -12.640 1.00 98.06 447 ILE A C 1
ATOM 3526 O O . ILE A 1 447 ? 24.421 -19.525 -12.914 1.00 98.06 447 ILE A O 1
ATOM 3530 N N . ALA A 1 448 ? 26.130 -20.956 -13.014 1.00 97.88 448 ALA A N 1
ATOM 3531 C CA . ALA A 1 448 ? 25.341 -22.010 -13.654 1.00 97.88 448 ALA A CA 1
ATOM 3532 C C . ALA A 1 448 ? 24.372 -22.684 -12.656 1.00 97.88 448 ALA A C 1
ATOM 3534 O O . ALA A 1 448 ? 24.706 -22.767 -11.469 1.00 97.88 448 ALA A O 1
ATOM 3535 N N . PRO A 1 449 ? 23.213 -23.205 -13.112 1.00 97.56 449 PRO A N 1
ATOM 3536 C CA . PRO A 1 449 ? 22.303 -23.964 -12.259 1.00 97.56 449 PRO A CA 1
ATOM 3537 C C . PRO A 1 449 ? 22.998 -25.174 -11.627 1.00 97.56 449 PRO A C 1
ATOM 3539 O O . PRO A 1 449 ? 23.574 -26.011 -12.322 1.00 97.56 449 PRO A O 1
ATOM 3542 N N . ASP A 1 450 ? 22.917 -25.287 -10.303 1.00 94.31 450 ASP A N 1
ATOM 3543 C CA . ASP A 1 450 ? 23.502 -26.388 -9.537 1.00 94.31 450 ASP A CA 1
ATOM 3544 C C . ASP A 1 450 ? 22.466 -26.947 -8.566 1.00 94.31 450 ASP A C 1
ATOM 3546 O O . ASP A 1 450 ? 22.237 -26.389 -7.493 1.00 94.31 450 ASP A O 1
ATOM 3550 N N . LYS A 1 451 ? 21.870 -28.089 -8.933 1.00 94.06 451 LYS A N 1
ATOM 3551 C CA . LYS A 1 451 ? 20.822 -28.758 -8.149 1.00 94.06 451 LYS A CA 1
ATOM 3552 C C . LYS A 1 451 ? 21.210 -29.024 -6.691 1.00 94.06 451 LYS A C 1
ATOM 3554 O O . LYS A 1 451 ? 20.328 -29.089 -5.846 1.00 94.06 451 LYS A O 1
ATOM 3559 N N . SER A 1 452 ? 22.503 -29.169 -6.380 1.00 94.44 452 SER A N 1
ATOM 3560 C CA . SER A 1 452 ? 22.963 -29.436 -5.008 1.00 94.44 452 SER A CA 1
ATOM 3561 C C . SER A 1 452 ? 22.845 -28.223 -4.079 1.00 94.44 452 SER A C 1
ATOM 3563 O O . SER A 1 452 ? 22.863 -28.377 -2.858 1.00 94.44 452 SER A O 1
ATOM 3565 N N . LYS A 1 453 ? 22.703 -27.019 -4.648 1.00 92.56 453 LYS A N 1
ATOM 3566 C CA . LYS A 1 453 ? 22.589 -25.751 -3.917 1.00 92.56 453 LYS A CA 1
ATOM 3567 C C . LYS A 1 453 ? 21.154 -25.239 -3.815 1.00 92.56 453 LYS A C 1
ATOM 3569 O O . LYS A 1 453 ? 20.917 -24.269 -3.097 1.00 92.56 453 LYS A O 1
ATOM 3574 N N . LEU A 1 454 ? 20.213 -25.858 -4.528 1.00 96.56 454 LEU A N 1
ATOM 3575 C CA . LEU A 1 454 ? 18.827 -25.402 -4.588 1.00 96.56 454 LEU A CA 1
ATOM 3576 C C . LEU A 1 454 ? 18.035 -25.957 -3.410 1.00 96.56 454 LEU A C 1
ATOM 3578 O O . LEU A 1 454 ? 18.140 -27.134 -3.066 1.00 96.56 454 LEU A O 1
ATOM 3582 N N . LYS A 1 455 ? 17.223 -25.097 -2.801 1.00 96.06 455 LYS A N 1
ATOM 3583 C CA . LYS A 1 455 ? 16.326 -25.461 -1.707 1.00 96.06 455 LYS A CA 1
ATOM 3584 C C . LYS A 1 455 ? 14.916 -25.068 -2.092 1.00 96.06 455 LYS A C 1
ATOM 3586 O O . LYS A 1 455 ? 14.690 -23.936 -2.504 1.00 96.06 455 LYS A O 1
ATOM 3591 N N . LYS A 1 456 ? 13.987 -26.008 -1.947 1.00 97.31 456 LYS A N 1
ATOM 3592 C CA . LYS A 1 456 ? 12.577 -25.752 -2.211 1.00 97.31 456 LYS A CA 1
ATOM 3593 C C . LYS A 1 456 ? 12.045 -24.748 -1.192 1.00 97.31 456 LYS A C 1
ATOM 3595 O O . LYS A 1 456 ? 12.231 -24.941 0.009 1.00 97.31 456 LYS A O 1
ATOM 3600 N N . ALA A 1 457 ? 11.400 -23.694 -1.674 1.00 95.06 457 ALA A N 1
ATOM 3601 C CA . ALA A 1 457 ? 10.733 -22.723 -0.826 1.00 95.06 457 ALA A CA 1
ATOM 3602 C C . ALA A 1 457 ? 9.495 -23.352 -0.171 1.00 95.06 457 ALA A C 1
ATOM 3604 O O . ALA A 1 457 ? 8.772 -24.153 -0.781 1.00 95.06 457 ALA A O 1
ATOM 3605 N N . GLU A 1 458 ? 9.246 -22.970 1.080 1.00 92.50 458 GLU A N 1
ATOM 3606 C CA . GLU A 1 458 ? 8.055 -23.388 1.816 1.00 92.50 458 GLU A CA 1
ATOM 3607 C C . GLU A 1 458 ? 6.780 -22.983 1.067 1.00 92.50 458 GLU A C 1
ATOM 3609 O O . GLU A 1 458 ? 6.779 -22.041 0.268 1.00 92.50 458 GLU A O 1
ATOM 3614 N N . LYS A 1 459 ? 5.704 -23.756 1.262 1.00 92.69 459 LYS A N 1
ATOM 3615 C CA . LYS A 1 459 ? 4.405 -23.444 0.662 1.00 92.69 459 LYS A CA 1
ATOM 3616 C C . LYS A 1 459 ? 3.889 -22.152 1.294 1.00 92.69 459 LYS A C 1
ATOM 3618 O O . LYS A 1 459 ? 3.808 -22.063 2.516 1.00 92.69 459 LYS A O 1
ATOM 3623 N N . ASP A 1 460 ? 3.529 -21.185 0.462 1.00 90.69 460 ASP A N 1
ATOM 3624 C CA . ASP A 1 460 ? 2.920 -19.946 0.920 1.00 90.69 460 ASP A CA 1
ATOM 3625 C C . ASP A 1 460 ? 1.534 -20.206 1.505 1.00 90.69 460 ASP A C 1
ATOM 3627 O O . ASP A 1 460 ? 0.758 -20.997 0.962 1.00 90.69 460 ASP A O 1
ATOM 3631 N N . LYS A 1 461 ? 1.240 -19.536 2.618 1.00 85.19 461 LYS A N 1
ATOM 3632 C CA . LYS A 1 461 ? -0.051 -19.541 3.304 1.00 85.19 461 LYS A CA 1
ATOM 3633 C C . LYS A 1 461 ? -0.334 -18.137 3.824 1.00 85.19 461 LYS A C 1
ATOM 3635 O O . LYS A 1 461 ? 0.597 -17.404 4.156 1.00 85.19 461 LYS A O 1
ATOM 3640 N N . ILE A 1 462 ? -1.610 -17.785 3.922 1.00 80.00 462 ILE A N 1
ATOM 3641 C CA . ILE A 1 462 ? -2.050 -16.637 4.712 1.00 80.00 462 ILE A CA 1
ATOM 3642 C C . ILE A 1 462 ? -2.391 -17.197 6.086 1.00 80.00 462 ILE A C 1
ATOM 3644 O O . ILE A 1 462 ? -3.484 -17.712 6.276 1.00 80.00 462 ILE A O 1
ATOM 3648 N N . SER A 1 463 ? -1.419 -17.225 6.998 1.00 60.88 463 SER A N 1
ATOM 3649 C CA . SER A 1 463 ? -1.659 -17.776 8.331 1.00 60.88 463 SER A CA 1
ATOM 3650 C C . SER A 1 463 ? -0.983 -16.987 9.432 1.00 60.88 463 SER A C 1
ATOM 3652 O O . SER A 1 463 ? 0.187 -16.625 9.304 1.00 60.88 463 SER A O 1
ATOM 3654 N N . PHE A 1 464 ? -1.693 -16.839 10.547 1.00 62.47 464 PHE A N 1
ATOM 3655 C CA . PHE A 1 464 ? -1.166 -16.333 11.809 1.00 62.47 464 PHE A CA 1
ATOM 3656 C C . PHE A 1 464 ? -1.096 -17.499 12.799 1.00 62.47 464 PHE A C 1
ATOM 3658 O O . PHE A 1 464 ? -2.090 -17.867 13.422 1.00 62.47 464 PHE A O 1
ATOM 3665 N N . SER A 1 465 ? 0.087 -18.106 12.935 1.00 50.75 465 SER A N 1
ATOM 3666 C CA . SER A 1 465 ? 0.280 -19.360 13.683 1.00 50.75 465 SER A CA 1
ATOM 3667 C C . SER A 1 465 ? -0.270 -19.317 15.115 1.00 50.75 465 SER A C 1
ATOM 3669 O O . SER A 1 465 ? -0.704 -20.353 15.618 1.00 50.75 465 SER A O 1
ATOM 3671 N N . LEU A 1 466 ? -0.280 -18.144 15.761 1.00 51.53 466 LEU A N 1
ATOM 3672 C CA . LEU A 1 466 ? -0.634 -17.991 17.172 1.00 51.53 466 LEU A CA 1
ATOM 3673 C C . LEU A 1 466 ? -1.842 -17.078 17.444 1.00 51.53 466 LEU A C 1
ATOM 3675 O O . LEU A 1 466 ? -2.109 -16.818 18.614 1.00 51.53 466 LEU A O 1
ATOM 3679 N N . PHE A 1 467 ? -2.617 -16.631 16.440 1.00 57.91 467 PHE A N 1
ATOM 3680 C CA . PHE A 1 467 ? -3.784 -15.752 16.687 1.00 57.91 467 PHE A CA 1
ATOM 3681 C C . PHE A 1 467 ? -4.736 -16.345 17.737 1.00 57.91 467 PHE A C 1
ATOM 3683 O O . PHE A 1 467 ? -5.094 -15.676 18.701 1.00 57.91 467 PHE A O 1
ATOM 3690 N N . PHE A 1 468 ? -5.051 -17.637 17.623 1.00 54.97 468 PHE A N 1
ATOM 3691 C CA . PHE A 1 468 ? -5.891 -18.344 18.593 1.00 54.97 468 PHE A CA 1
ATOM 3692 C C . PHE A 1 468 ? -5.136 -18.825 19.847 1.00 54.97 468 PHE A C 1
ATOM 3694 O O . PHE A 1 468 ? -5.771 -19.071 20.869 1.00 54.97 468 PHE A O 1
ATOM 3701 N N . GLN A 1 469 ? -3.800 -18.922 19.797 1.00 53.56 469 GLN A N 1
ATOM 3702 C CA . GLN A 1 469 ? -2.955 -19.343 20.927 1.00 53.56 469 GLN A CA 1
ATOM 3703 C C . GLN A 1 469 ? -2.658 -18.194 21.900 1.00 53.56 469 GLN A C 1
ATOM 3705 O O . GLN A 1 469 ? -2.542 -18.407 23.097 1.00 53.56 469 GLN A O 1
ATOM 3710 N N . ILE A 1 470 ? -2.573 -16.957 21.415 1.00 52.06 470 ILE A N 1
ATOM 3711 C CA . ILE A 1 470 ? -2.459 -15.762 22.268 1.00 52.06 470 ILE A CA 1
ATOM 3712 C C . ILE A 1 470 ? -3.737 -15.566 23.092 1.00 52.06 470 ILE A C 1
ATOM 3714 O O . ILE A 1 470 ? -3.702 -15.045 24.202 1.00 52.06 470 ILE A O 1
ATOM 3718 N N . LEU A 1 471 ? -4.865 -16.030 22.555 1.00 51.75 471 LEU A N 1
ATOM 3719 C CA . LEU A 1 471 ? -6.186 -15.883 23.146 1.00 51.75 471 LEU A CA 1
ATOM 3720 C C . LEU A 1 471 ? -6.553 -17.024 24.131 1.00 51.75 471 LEU A C 1
ATOM 3722 O O . LEU A 1 471 ? -7.665 -17.030 24.661 1.00 51.75 471 LEU A O 1
ATOM 3726 N N . SER A 1 472 ? -5.655 -17.990 24.398 1.00 48.06 472 SER A N 1
ATOM 3727 C CA . SER A 1 472 ? -5.797 -18.984 25.484 1.00 48.06 472 SER A CA 1
ATOM 3728 C C . SER A 1 472 ? -4.482 -19.714 25.808 1.00 48.06 472 SER A C 1
ATOM 3730 O O . SER A 1 472 ? -3.765 -20.091 24.894 1.00 48.06 472 SER A O 1
ATOM 3732 N N . GLU A 1 473 ? -4.206 -20.053 27.077 1.00 47.62 473 GLU A N 1
ATOM 3733 C CA . GLU A 1 473 ? -3.028 -20.861 27.499 1.00 47.62 473 GLU A CA 1
ATOM 3734 C C . GLU A 1 473 ? -3.054 -22.346 27.044 1.00 47.62 473 GLU A C 1
ATOM 3736 O O . GLU A 1 473 ? -2.395 -23.207 27.626 1.00 47.62 473 GLU A O 1
ATOM 3741 N N . ILE A 1 474 ? -3.849 -22.667 26.027 1.00 47.59 474 ILE A N 1
ATOM 3742 C CA . ILE A 1 474 ? -4.144 -24.012 25.539 1.00 47.59 474 ILE A CA 1
ATOM 3743 C C . ILE A 1 474 ? -3.599 -24.163 24.112 1.00 47.59 474 ILE A C 1
ATOM 3745 O O . ILE A 1 474 ? -3.471 -23.182 23.378 1.00 47.59 474 ILE A O 1
ATOM 3749 N N . SER A 1 475 ? -3.228 -25.388 23.717 1.00 50.97 475 SER A N 1
ATOM 3750 C CA . SER A 1 475 ? -2.711 -25.630 22.366 1.00 50.97 475 SER A CA 1
ATOM 3751 C C . SER A 1 475 ? -3.760 -25.249 21.304 1.00 50.97 475 SER A C 1
ATOM 3753 O O . SER A 1 475 ? -4.947 -25.487 21.533 1.00 50.97 475 SER A O 1
ATOM 3755 N N . PRO A 1 476 ? -3.365 -24.712 20.130 1.00 49.94 476 PRO A N 1
ATOM 3756 C CA . PRO A 1 476 ? -4.307 -24.284 19.092 1.00 49.94 476 PRO A CA 1
ATOM 3757 C C . PRO A 1 476 ? -5.364 -25.347 18.769 1.00 49.94 476 PRO A C 1
ATOM 3759 O O . PRO A 1 476 ? -6.540 -25.036 18.636 1.00 49.94 476 PRO A O 1
ATOM 3762 N N . PHE A 1 477 ? -4.949 -26.617 18.720 1.00 49.81 477 PHE A N 1
ATOM 3763 C CA . PHE A 1 477 ? -5.804 -27.759 18.396 1.00 49.81 477 PHE A CA 1
ATOM 3764 C C . PHE A 1 477 ? -6.990 -27.928 19.363 1.00 49.81 477 PHE A C 1
ATOM 3766 O O . PHE A 1 477 ? -8.113 -28.159 18.925 1.00 49.81 477 PHE A O 1
ATOM 3773 N N . GLU A 1 478 ? -6.761 -27.750 20.664 1.00 51.84 478 GLU A N 1
ATOM 3774 C CA . GLU A 1 478 ? -7.794 -27.899 21.699 1.00 51.84 478 GLU A CA 1
ATOM 3775 C C . GLU A 1 478 ? -8.779 -26.711 21.700 1.00 51.84 478 GLU A C 1
ATOM 3777 O O . GLU A 1 478 ? -9.967 -26.892 21.960 1.00 51.84 478 GLU A O 1
ATOM 3782 N N . VAL A 1 479 ? -8.328 -25.510 21.318 1.00 55.41 479 VAL A N 1
ATOM 3783 C CA . VAL A 1 479 ? -9.191 -24.320 21.161 1.00 55.41 479 VAL A CA 1
ATOM 3784 C C . VAL A 1 479 ? -10.168 -24.486 19.997 1.00 55.41 479 VAL A C 1
ATOM 3786 O O . VAL A 1 479 ? -11.327 -24.080 20.092 1.00 55.41 479 VAL A O 1
ATOM 3789 N N . PHE A 1 480 ? -9.717 -25.088 18.893 1.00 59.81 480 PHE A N 1
ATOM 3790 C CA . PHE A 1 480 ? -10.545 -25.282 17.701 1.00 59.81 480 PHE A CA 1
ATOM 3791 C C . PHE A 1 480 ? -11.654 -26.310 17.923 1.00 59.81 480 PHE A C 1
ATOM 3793 O O . PHE A 1 480 ? -12.796 -26.056 17.534 1.00 59.81 480 PHE A O 1
ATOM 3800 N N . GLU A 1 481 ? -11.352 -27.421 18.603 1.00 60.25 481 GLU A N 1
ATOM 3801 C CA . GLU A 1 481 ? -12.378 -28.386 19.014 1.00 60.25 481 GLU A CA 1
ATOM 3802 C C . GLU A 1 481 ? -13.370 -27.775 20.018 1.00 60.25 481 GLU A C 1
ATOM 3804 O O . GLU A 1 481 ? -14.575 -27.983 19.873 1.00 60.25 481 GLU A O 1
ATOM 3809 N N . GLU A 1 482 ? -12.906 -26.972 20.988 1.00 61.47 482 GLU A N 1
ATOM 3810 C CA . GLU A 1 482 ? -13.789 -26.301 21.959 1.00 61.47 482 GLU A CA 1
ATOM 3811 C C . GLU A 1 482 ? -14.722 -25.262 21.307 1.00 61.47 482 GLU A C 1
ATOM 3813 O O . GLU A 1 482 ? -15.870 -25.107 21.735 1.00 61.47 482 GLU A O 1
ATOM 3818 N N . LEU A 1 483 ? -14.258 -24.546 20.275 1.00 64.44 483 LEU A N 1
ATOM 3819 C CA . LEU A 1 483 ? -15.049 -23.532 19.566 1.00 64.44 483 LEU A CA 1
ATOM 3820 C C . LEU A 1 483 ? -15.871 -24.095 18.395 1.00 64.44 483 LEU A C 1
ATOM 3822 O O . LEU A 1 483 ? -16.741 -23.384 17.885 1.00 64.44 483 LEU A O 1
ATOM 3826 N N . GLY A 1 484 ? -15.623 -25.342 17.984 1.00 70.69 484 GLY A N 1
ATOM 3827 C CA . GLY A 1 484 ? -16.281 -25.978 16.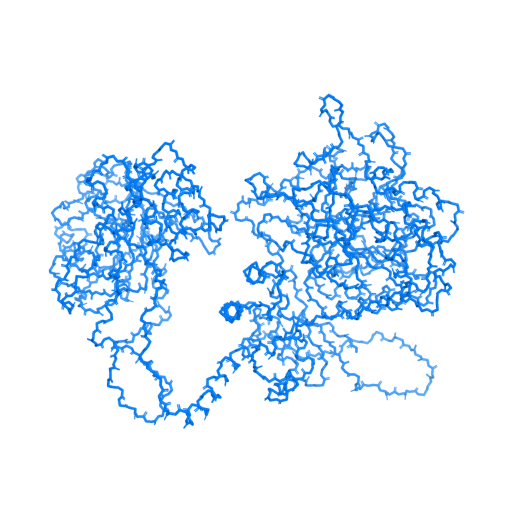840 1.00 70.69 484 GLY A CA 1
ATOM 3828 C C . GLY A 1 484 ? -15.932 -25.337 15.492 1.00 70.69 484 GLY A C 1
ATOM 3829 O O . GLY A 1 484 ? -16.765 -25.363 14.591 1.00 70.69 484 GLY A O 1
ATOM 3830 N N . ILE A 1 485 ? -14.743 -24.736 15.372 1.00 76.75 485 ILE A N 1
ATOM 3831 C CA . ILE A 1 485 ? -14.276 -24.031 14.167 1.00 76.75 485 ILE A CA 1
ATOM 3832 C C . ILE A 1 485 ? -13.507 -25.017 13.279 1.00 76.75 485 ILE A C 1
ATOM 3834 O O . ILE A 1 485 ? -12.543 -25.640 13.728 1.00 76.75 485 ILE A O 1
ATOM 3838 N N . SER A 1 486 ? -13.914 -25.154 12.016 1.00 80.94 486 SER A N 1
ATOM 3839 C CA . SER A 1 486 ? -13.210 -25.975 11.021 1.00 80.94 486 SER A CA 1
ATOM 3840 C C . SER A 1 486 ? -11.909 -25.324 10.523 1.00 80.94 486 SER A C 1
ATOM 3842 O O . SER A 1 486 ? -11.698 -24.122 10.674 1.00 80.94 486 SER A O 1
ATOM 3844 N N . GLU A 1 487 ? -11.028 -26.109 9.889 1.00 80.69 487 GLU A N 1
ATOM 3845 C CA . GLU A 1 487 ? -9.776 -25.593 9.306 1.00 80.69 487 GLU A CA 1
ATOM 3846 C C . GLU A 1 487 ? -10.033 -24.494 8.258 1.00 80.69 487 GLU A C 1
ATOM 3848 O O . GLU A 1 487 ? -9.371 -23.461 8.290 1.00 80.69 487 GLU A O 1
ATOM 3853 N N . ASP A 1 488 ? -11.057 -24.652 7.410 1.00 84.31 488 ASP A N 1
ATOM 3854 C CA . ASP A 1 488 ? -11.424 -23.631 6.418 1.00 84.31 488 ASP A CA 1
ATOM 3855 C C . ASP A 1 488 ? -11.876 -22.322 7.088 1.00 84.31 488 ASP A C 1
ATOM 3857 O O . ASP A 1 488 ? -11.483 -21.240 6.664 1.00 84.31 488 ASP A O 1
ATOM 3861 N N . GLU A 1 489 ? -12.699 -22.403 8.143 1.00 84.88 489 GLU A N 1
ATOM 3862 C CA . GLU A 1 489 ? -13.170 -21.219 8.880 1.00 84.88 489 GLU A CA 1
ATOM 3863 C C . GLU A 1 489 ? -12.015 -20.503 9.584 1.00 84.88 489 GLU A C 1
ATOM 3865 O O . GLU A 1 489 ? -11.960 -19.273 9.612 1.00 84.88 489 GLU A O 1
ATOM 3870 N N . ARG A 1 490 ? -11.056 -21.264 10.120 1.00 81.38 490 ARG A N 1
ATOM 3871 C CA . ARG A 1 490 ? -9.828 -20.707 10.688 1.00 81.38 490 ARG A CA 1
ATOM 3872 C C . ARG A 1 490 ? -9.056 -19.910 9.636 1.00 81.38 490 ARG A C 1
ATOM 3874 O O . ARG A 1 490 ? -8.689 -18.766 9.898 1.00 81.38 490 ARG A O 1
ATOM 3881 N N . GLU A 1 491 ? -8.818 -20.493 8.465 1.00 84.88 491 GLU A N 1
ATOM 3882 C CA . GLU A 1 491 ? -8.114 -19.811 7.376 1.00 84.88 491 GLU A CA 1
ATOM 3883 C C . GLU A 1 491 ? -8.882 -18.566 6.899 1.00 84.88 491 GLU A C 1
ATOM 3885 O O . GLU A 1 491 ? -8.257 -17.565 6.538 1.00 84.88 491 GLU A O 1
ATOM 3890 N N . MET A 1 492 ? -10.222 -18.589 6.925 1.00 88.31 492 MET A N 1
ATOM 3891 C CA . MET A 1 492 ? -11.056 -17.421 6.607 1.00 88.31 492 MET A CA 1
ATOM 3892 C C . MET A 1 492 ? -10.814 -16.280 7.602 1.00 88.31 492 MET A C 1
ATOM 3894 O O . MET A 1 492 ? -10.548 -15.157 7.176 1.00 88.31 492 MET A O 1
ATOM 3898 N N . PHE A 1 493 ? -10.814 -16.559 8.912 1.00 87.06 493 PHE A N 1
ATOM 3899 C CA . PHE A 1 493 ? -10.494 -15.551 9.933 1.00 87.06 493 PHE A CA 1
ATOM 3900 C C . PHE A 1 493 ? -9.067 -15.008 9.807 1.00 87.06 493 PHE A C 1
ATOM 3902 O O . PHE A 1 493 ? -8.854 -13.805 9.944 1.00 87.06 493 PHE A O 1
ATOM 3909 N N . GLU A 1 494 ? -8.084 -15.875 9.548 1.00 85.38 494 GLU A N 1
ATOM 3910 C CA . GLU A 1 494 ? -6.685 -15.463 9.380 1.00 85.38 494 GLU A CA 1
ATOM 3911 C C . GLU A 1 494 ? -6.499 -14.593 8.124 1.00 85.38 494 GLU A C 1
ATOM 3913 O O . GLU A 1 494 ? -5.756 -13.608 8.158 1.00 85.38 494 GLU A O 1
ATOM 3918 N N . THR A 1 495 ? -7.218 -14.904 7.041 1.00 87.19 495 THR A N 1
ATOM 3919 C CA . THR A 1 495 ? -7.208 -14.101 5.809 1.00 87.19 495 THR A CA 1
ATOM 3920 C C . THR A 1 495 ? -7.851 -12.736 6.033 1.00 87.19 495 THR A C 1
ATOM 3922 O O . THR A 1 495 ? -7.232 -11.720 5.715 1.00 87.19 495 THR A O 1
ATOM 3925 N N . GLU A 1 496 ? -9.039 -12.695 6.640 1.00 87.81 496 GLU A N 1
ATOM 3926 C CA . GLU A 1 496 ? -9.726 -11.450 6.996 1.00 87.81 496 GLU A CA 1
ATOM 3927 C C . GLU A 1 496 ? -8.843 -10.555 7.879 1.00 87.81 496 GLU A C 1
ATOM 3929 O O . GLU A 1 496 ? -8.644 -9.375 7.587 1.00 87.81 496 GLU A O 1
ATOM 3934 N N . LEU A 1 497 ? -8.249 -11.122 8.934 1.00 86.56 497 LEU A N 1
ATOM 3935 C CA . LEU A 1 497 ? -7.365 -10.392 9.837 1.00 86.56 497 LEU A CA 1
ATOM 3936 C C . LEU A 1 497 ? -6.168 -9.783 9.101 1.00 86.56 497 LEU A C 1
ATOM 3938 O O . LEU A 1 497 ? -5.822 -8.625 9.341 1.00 86.56 497 LEU A O 1
ATOM 3942 N N . GLN A 1 498 ? -5.534 -10.544 8.207 1.00 84.56 498 GLN A N 1
ATOM 3943 C CA . GLN A 1 498 ? -4.390 -10.044 7.454 1.00 84.56 498 GLN A CA 1
ATOM 3944 C C . GLN A 1 498 ? -4.790 -8.888 6.528 1.00 84.56 498 GLN A C 1
ATOM 3946 O O . GLN A 1 498 ? -4.046 -7.912 6.426 1.00 84.56 498 GLN A O 1
ATOM 3951 N N . GLN A 1 499 ? -5.961 -8.963 5.893 1.00 83.19 499 GLN A N 1
ATOM 3952 C CA . GLN A 1 499 ? -6.490 -7.868 5.077 1.00 83.19 499 GLN A CA 1
ATOM 3953 C C . GLN A 1 499 ? -6.748 -6.610 5.928 1.00 83.19 499 GLN A C 1
ATOM 3955 O O . GLN A 1 499 ? -6.348 -5.513 5.533 1.00 83.19 499 GLN A O 1
ATOM 3960 N N . LEU A 1 500 ? -7.306 -6.759 7.137 1.00 83.75 500 LEU A N 1
ATOM 3961 C CA . LEU A 1 500 ? -7.502 -5.647 8.080 1.00 83.75 500 LEU A CA 1
ATOM 3962 C C . LEU A 1 500 ? -6.172 -5.006 8.511 1.00 83.75 500 LEU A C 1
ATOM 3964 O O . LEU A 1 500 ? -6.062 -3.779 8.526 1.00 83.75 500 LEU A O 1
ATOM 3968 N N . ILE A 1 501 ? -5.147 -5.809 8.828 1.00 82.19 501 ILE A N 1
ATOM 3969 C CA . ILE A 1 501 ? -3.806 -5.307 9.182 1.00 82.19 501 ILE A CA 1
ATOM 3970 C C . ILE A 1 501 ? -3.206 -4.519 8.013 1.00 82.19 501 ILE A C 1
ATOM 3972 O O . ILE A 1 501 ? -2.661 -3.433 8.209 1.00 82.19 501 ILE A O 1
ATOM 3976 N N . GLN A 1 502 ? -3.318 -5.024 6.785 1.00 76.69 502 GLN A N 1
ATOM 3977 C CA . GLN A 1 502 ? -2.755 -4.354 5.612 1.00 76.69 502 GLN A CA 1
ATOM 3978 C C . GLN A 1 502 ? -3.422 -3.018 5.294 1.00 76.69 502 GLN A C 1
ATOM 3980 O O . GLN A 1 502 ? -2.750 -2.120 4.788 1.00 76.69 502 GLN A O 1
ATOM 3985 N N . ASN A 1 503 ? -4.698 -2.871 5.636 1.00 73.56 503 ASN A N 1
ATOM 3986 C CA . ASN A 1 503 ? -5.464 -1.666 5.337 1.00 73.56 503 ASN A CA 1
ATOM 3987 C C . ASN A 1 503 ? -5.535 -0.685 6.525 1.00 73.56 503 ASN A C 1
ATOM 3989 O O . ASN A 1 503 ? -6.038 0.424 6.373 1.00 73.56 503 ASN A O 1
ATOM 3993 N N . SER A 1 504 ? -4.987 -1.039 7.697 1.00 76.75 504 SER A N 1
ATOM 3994 C CA . SER A 1 504 ? -4.992 -0.186 8.893 1.00 76.75 504 SER A CA 1
ATOM 3995 C C . SER A 1 504 ? -3.588 0.242 9.317 1.00 76.75 504 SER A C 1
ATOM 3997 O O . SER A 1 504 ? -2.833 -0.520 9.925 1.00 76.75 504 SER A O 1
ATOM 3999 N N . SER A 1 505 ? -3.266 1.521 9.103 1.00 71.69 505 SER A N 1
ATOM 4000 C CA . SER A 1 505 ? -2.026 2.133 9.608 1.00 71.69 505 SER A CA 1
ATOM 4001 C C . SER A 1 505 ? -1.899 2.014 11.131 1.00 71.69 505 SER A C 1
ATOM 4003 O O . SER A 1 505 ? -0.795 1.847 11.647 1.00 71.69 505 SER A O 1
ATOM 4005 N N . LYS A 1 506 ? -3.025 2.012 11.859 1.00 76.75 506 LYS A N 1
ATOM 4006 C CA . LYS A 1 506 ? -3.055 1.846 13.315 1.00 76.75 506 LYS A CA 1
ATOM 4007 C C . LYS A 1 506 ? -2.661 0.437 13.753 1.00 76.75 506 LYS A C 1
ATOM 4009 O O . LYS A 1 506 ? -1.871 0.300 14.689 1.00 76.75 506 LYS A O 1
ATOM 4014 N N . LEU A 1 507 ? -3.187 -0.595 13.089 1.00 80.56 507 LEU A N 1
ATOM 4015 C CA . LEU A 1 507 ? -2.804 -1.983 13.367 1.00 80.56 507 LEU A CA 1
ATOM 4016 C C . LEU A 1 507 ? -1.335 -2.226 13.001 1.00 80.56 507 LEU A C 1
ATOM 4018 O O . LEU A 1 507 ? -0.618 -2.856 13.775 1.00 80.56 507 LEU A O 1
ATOM 4022 N N . GLN A 1 508 ? -0.866 -1.660 11.885 1.00 77.69 508 GLN A N 1
ATOM 4023 C CA . GLN A 1 508 ? 0.547 -1.718 11.495 1.00 77.69 508 GLN A CA 1
ATOM 4024 C C . GLN A 1 508 ? 1.446 -1.052 12.540 1.00 77.69 508 GLN A C 1
ATOM 4026 O O . GLN A 1 508 ? 2.429 -1.656 12.949 1.00 77.69 508 GLN A O 1
ATOM 4031 N N . GLU A 1 509 ? 1.109 0.149 13.026 1.00 78.56 509 GLU A N 1
ATOM 4032 C CA . GLU A 1 509 ? 1.854 0.833 14.098 1.00 78.56 509 GLU A CA 1
ATOM 4033 C C . GLU A 1 509 ? 1.955 -0.012 15.377 1.00 78.56 509 GLU A C 1
ATOM 4035 O O . GLU A 1 509 ? 3.017 -0.071 15.995 1.00 78.56 509 GLU A O 1
ATOM 4040 N N . LEU A 1 510 ? 0.866 -0.678 15.781 1.00 80.25 510 LEU A N 1
ATOM 4041 C CA . LEU A 1 510 ? 0.865 -1.557 16.958 1.00 80.25 510 LEU A CA 1
ATOM 4042 C C . LEU A 1 510 ? 1.778 -2.776 16.780 1.00 80.25 510 LEU A C 1
ATOM 4044 O O . LEU A 1 510 ? 2.344 -3.254 17.761 1.00 80.25 510 LEU A O 1
ATOM 4048 N N . LEU A 1 511 ? 1.950 -3.231 15.539 1.00 78.38 511 LEU A N 1
ATOM 4049 C CA . LEU A 1 511 ? 2.867 -4.300 15.146 1.00 78.38 511 LEU A CA 1
ATOM 4050 C C . LEU A 1 511 ? 4.268 -3.787 14.775 1.00 78.38 511 LEU A C 1
ATOM 4052 O O . LEU A 1 511 ? 5.020 -4.508 14.126 1.00 78.38 511 LEU A O 1
ATOM 4056 N N . ASP A 1 512 ? 4.628 -2.558 15.166 1.00 80.06 512 ASP A N 1
ATOM 4057 C CA . ASP A 1 512 ? 5.917 -1.937 14.825 1.00 80.06 512 ASP A CA 1
ATOM 4058 C C . ASP A 1 512 ? 6.143 -1.878 13.304 1.00 80.06 512 ASP A C 1
ATOM 4060 O O . ASP A 1 512 ? 7.129 -2.371 12.767 1.00 80.06 512 ASP A O 1
ATOM 4064 N N . HIS A 1 513 ? 5.144 -1.352 12.591 1.00 76.38 513 HIS A N 1
ATOM 4065 C CA . HIS A 1 513 ? 5.049 -1.393 11.129 1.00 76.38 513 HIS A CA 1
ATOM 4066 C C . HIS A 1 513 ? 5.187 -2.816 10.563 1.00 76.38 513 HIS A C 1
ATOM 4068 O O . HIS A 1 513 ? 5.841 -3.035 9.548 1.00 76.38 513 HIS A O 1
ATOM 4074 N N . GLU A 1 514 ? 4.536 -3.774 11.228 1.00 77.62 514 GLU A N 1
ATOM 4075 C CA . GLU A 1 514 ? 4.533 -5.210 10.905 1.00 77.62 514 GLU A CA 1
ATOM 4076 C C . GLU A 1 514 ? 5.893 -5.928 11.068 1.00 77.62 514 GLU A C 1
ATOM 4078 O O . GLU A 1 514 ? 6.020 -7.091 10.665 1.00 77.62 514 GLU A O 1
ATOM 4083 N N . GLU A 1 515 ? 6.896 -5.285 11.683 1.00 82.00 515 GLU A N 1
ATOM 4084 C CA . GLU A 1 515 ? 8.158 -5.935 12.077 1.00 82.00 515 GLU A CA 1
ATOM 4085 C C . GLU A 1 515 ? 7.969 -6.947 13.214 1.00 82.00 515 GLU A C 1
ATOM 4087 O O . GLU A 1 515 ? 8.754 -7.888 13.328 1.00 82.00 515 GLU A O 1
ATOM 4092 N N . LYS A 1 516 ? 6.918 -6.792 14.026 1.00 80.81 516 LYS A N 1
ATOM 4093 C CA . LYS A 1 516 ? 6.549 -7.738 15.086 1.00 80.81 516 LYS A CA 1
ATOM 4094 C C . LYS A 1 516 ? 5.350 -8.577 14.684 1.00 80.81 516 LYS A C 1
ATOM 4096 O O . LYS A 1 516 ? 4.432 -8.091 14.020 1.00 80.81 516 LYS A O 1
ATOM 4101 N N . ASP A 1 517 ? 5.341 -9.828 15.124 1.00 77.88 517 ASP A N 1
ATOM 4102 C CA . ASP A 1 517 ? 4.135 -10.643 15.114 1.00 77.88 517 ASP A CA 1
ATOM 4103 C C . ASP A 1 517 ? 3.308 -10.386 16.381 1.00 77.88 517 ASP A C 1
ATOM 4105 O O . ASP A 1 517 ? 3.794 -9.861 17.384 1.00 77.88 517 ASP A O 1
ATOM 4109 N N . LEU A 1 518 ? 2.020 -10.738 16.340 1.00 74.00 518 LEU A N 1
ATOM 4110 C CA . LEU A 1 518 ? 1.102 -10.564 17.473 1.00 74.00 518 LEU A CA 1
ATOM 4111 C C . LEU A 1 518 ? 1.620 -11.220 18.758 1.00 74.00 518 LEU A C 1
ATOM 4113 O O . LEU A 1 518 ? 1.392 -10.714 19.855 1.00 74.00 518 LEU A O 1
ATOM 4117 N N . GLU A 1 519 ? 2.322 -12.339 18.617 1.00 74.62 519 GLU A N 1
ATOM 4118 C CA . GLU A 1 519 ? 2.924 -13.109 19.706 1.00 74.62 519 GLU A CA 1
ATOM 4119 C C . GLU A 1 519 ? 4.107 -12.413 20.380 1.00 74.62 519 GLU A C 1
ATOM 4121 O O . GLU A 1 519 ? 4.360 -12.653 21.560 1.00 74.62 519 GLU A O 1
ATOM 4126 N N . ASP A 1 520 ? 4.774 -11.508 19.664 1.00 79.94 520 ASP A N 1
ATOM 4127 C CA . ASP A 1 520 ? 5.900 -10.728 20.177 1.00 79.94 520 ASP A CA 1
ATOM 4128 C C . ASP A 1 520 ? 5.444 -9.483 20.951 1.00 79.94 520 ASP A C 1
ATOM 4130 O O . ASP A 1 520 ? 6.252 -8.795 21.587 1.00 79.94 520 ASP A O 1
ATOM 4134 N N . LEU A 1 521 ? 4.153 -9.151 20.877 1.00 78.31 521 LEU A N 1
ATOM 4135 C CA . LEU A 1 521 ? 3.578 -8.015 21.581 1.00 78.31 521 LEU A CA 1
ATOM 4136 C C . LEU A 1 521 ? 3.383 -8.332 23.068 1.00 78.31 521 LEU A C 1
ATOM 4138 O O . LEU A 1 521 ? 2.977 -9.426 23.454 1.00 78.31 521 LEU A O 1
ATOM 4142 N N . ASP A 1 522 ? 3.596 -7.332 23.925 1.00 80.06 522 ASP A N 1
ATOM 4143 C CA . ASP A 1 522 ? 3.181 -7.440 25.322 1.00 80.06 522 ASP A CA 1
ATOM 4144 C C . ASP A 1 522 ? 1.646 -7.521 25.444 1.00 80.06 522 ASP A C 1
ATOM 4146 O O . ASP A 1 522 ? 0.912 -7.013 24.592 1.00 80.06 522 ASP A O 1
ATOM 4150 N N . LYS A 1 523 ? 1.144 -8.147 26.521 1.00 75.12 523 LYS A N 1
ATOM 4151 C CA . LYS A 1 523 ? -0.306 -8.311 26.749 1.00 75.12 523 LYS A CA 1
ATOM 4152 C C . LYS A 1 523 ? -1.100 -6.996 26.604 1.00 75.12 523 LYS A C 1
ATOM 4154 O O . LYS A 1 523 ? -2.111 -7.003 25.907 1.00 75.12 523 LYS A O 1
ATOM 4159 N N . PRO A 1 524 ? -0.659 -5.849 27.167 1.00 77.62 524 PRO A N 1
ATOM 4160 C CA . PRO A 1 524 ? -1.356 -4.575 26.968 1.00 77.62 524 PRO A CA 1
ATOM 4161 C C . PRO A 1 524 ? -1.453 -4.130 25.502 1.00 77.62 524 PRO A C 1
ATOM 4163 O O . PRO A 1 524 ? -2.434 -3.501 25.103 1.00 77.62 524 PRO A O 1
ATOM 4166 N N . THR A 1 525 ? -0.431 -4.401 24.694 1.00 76.31 525 THR A N 1
ATOM 4167 C CA . THR A 1 525 ? -0.419 -4.055 23.269 1.00 76.31 525 THR A CA 1
ATOM 4168 C C . THR A 1 525 ? -1.268 -5.035 22.463 1.00 76.31 525 THR A C 1
ATOM 4170 O O . THR A 1 525 ? -2.008 -4.586 21.589 1.00 76.31 525 THR A O 1
ATOM 4173 N N . GLN A 1 526 ? -1.278 -6.326 22.817 1.00 77.62 526 GLN A N 1
ATOM 4174 C CA . GLN A 1 526 ? -2.222 -7.312 22.270 1.00 77.62 526 GLN A CA 1
ATOM 4175 C C . GLN A 1 526 ? -3.678 -6.899 22.540 1.00 77.62 526 GLN A C 1
ATOM 4177 O O . GLN A 1 526 ? -4.494 -6.861 21.623 1.00 77.62 526 GLN A O 1
ATOM 4182 N N . GLU A 1 527 ? -4.007 -6.491 23.769 1.00 77.56 527 GLU A N 1
ATOM 4183 C CA . GLU A 1 527 ? -5.343 -5.986 24.112 1.00 77.56 527 GLU A CA 1
ATOM 4184 C C . GLU A 1 527 ? -5.728 -4.757 23.279 1.00 77.56 527 GLU A C 1
ATOM 4186 O O . GLU A 1 527 ? -6.858 -4.663 22.797 1.00 77.56 527 GLU A O 1
ATOM 4191 N N . LYS A 1 528 ? -4.807 -3.805 23.075 1.00 81.44 528 LYS A N 1
ATOM 4192 C CA . LYS A 1 528 ? -5.052 -2.646 22.198 1.00 81.44 528 LYS A CA 1
ATOM 4193 C C . LYS A 1 528 ? -5.297 -3.071 20.756 1.00 81.44 528 LYS A C 1
ATOM 4195 O O . LYS A 1 528 ? -6.205 -2.533 20.132 1.00 81.44 528 LYS A O 1
ATOM 4200 N N . PHE A 1 529 ? -4.518 -4.026 20.258 1.00 83.25 529 PHE A N 1
ATOM 4201 C CA . PHE A 1 529 ? -4.649 -4.559 18.908 1.00 83.25 529 PHE A CA 1
ATOM 4202 C C . PHE A 1 529 ? -6.038 -5.170 18.677 1.00 83.25 529 PHE A C 1
ATOM 4204 O O . PHE A 1 529 ? -6.740 -4.777 17.747 1.00 83.25 529 PHE A O 1
ATOM 4211 N N . PHE A 1 530 ? -6.497 -6.051 19.569 1.00 83.44 530 PHE A N 1
ATOM 4212 C CA . PHE A 1 530 ? -7.830 -6.645 19.445 1.00 83.44 530 PHE A CA 1
ATOM 4213 C C . PHE A 1 530 ? -8.959 -5.629 19.655 1.00 83.44 530 PHE A C 1
ATOM 4215 O O . PHE A 1 530 ? -9.965 -5.675 18.948 1.00 83.44 530 PHE A O 1
ATOM 4222 N N . ASN A 1 531 ? -8.803 -4.684 20.587 1.00 80.31 531 ASN A N 1
ATOM 4223 C CA . ASN A 1 531 ? -9.784 -3.615 20.786 1.00 80.31 531 ASN A CA 1
ATOM 4224 C C . ASN A 1 531 ? -9.924 -2.707 19.561 1.00 80.31 531 ASN A C 1
ATOM 4226 O O . ASN A 1 531 ? -11.020 -2.208 19.308 1.00 80.31 531 ASN A O 1
ATOM 4230 N N . GLU A 1 532 ? -8.843 -2.496 18.811 1.00 84.44 532 GLU A N 1
ATOM 4231 C CA . GLU A 1 532 ? -8.889 -1.761 17.551 1.00 84.44 532 GLU A CA 1
ATOM 4232 C C . GLU A 1 532 ? -9.735 -2.520 16.519 1.00 84.44 532 GLU A C 1
ATOM 4234 O O . GLU A 1 532 ? -10.699 -1.959 16.004 1.00 84.44 532 GLU A O 1
ATOM 4239 N N . ILE A 1 533 ? -9.499 -3.826 16.333 1.00 84.44 533 ILE A N 1
ATOM 4240 C CA . ILE A 1 533 ? -10.311 -4.678 15.438 1.00 84.44 533 ILE A CA 1
ATOM 4241 C C . ILE A 1 533 ? -11.796 -4.657 15.825 1.00 84.44 533 ILE A C 1
ATOM 4243 O O . ILE A 1 533 ? -12.671 -4.560 14.966 1.00 84.44 533 ILE A O 1
ATOM 4247 N N . LEU A 1 534 ? -12.113 -4.702 17.124 1.00 82.44 534 LEU A N 1
ATOM 4248 C CA . LEU A 1 534 ? -13.501 -4.660 17.598 1.00 82.44 534 LEU A CA 1
ATOM 4249 C C . LEU A 1 534 ? -14.237 -3.361 17.227 1.00 82.44 534 LEU A C 1
ATOM 4251 O O . LEU A 1 534 ? -15.472 -3.368 17.179 1.00 82.44 534 LEU A O 1
ATOM 4255 N N . ARG A 1 535 ? -13.506 -2.269 16.973 1.00 83.44 535 ARG A N 1
ATOM 4256 C CA . ARG A 1 535 ? -14.046 -0.957 16.581 1.00 83.44 535 ARG A CA 1
ATOM 4257 C C . ARG A 1 535 ? -14.115 -0.759 15.069 1.00 83.44 535 ARG A C 1
ATOM 4259 O O . ARG A 1 535 ? -14.884 0.094 14.634 1.00 83.44 535 A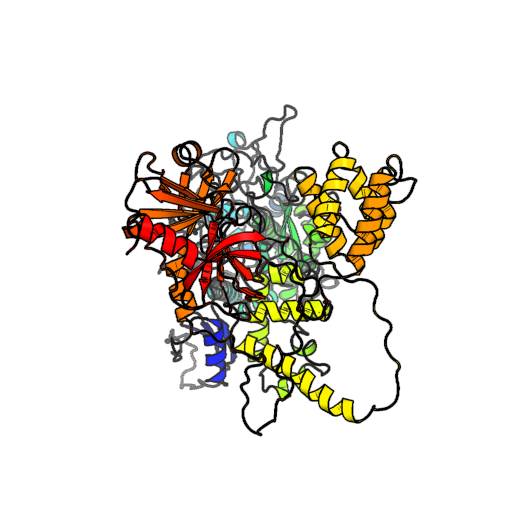RG A O 1
ATOM 4266 N N . MET A 1 536 ? -13.355 -1.529 14.292 1.00 81.56 536 MET A N 1
ATOM 4267 C CA . MET A 1 536 ? -13.313 -1.417 12.832 1.00 81.56 536 MET A CA 1
ATOM 4268 C C . MET A 1 536 ? -14.655 -1.849 12.220 1.00 81.56 536 MET A C 1
ATOM 4270 O O . MET A 1 536 ? -15.070 -2.993 12.436 1.00 81.56 536 MET A O 1
ATOM 4274 N N . PRO A 1 537 ? -15.382 -0.988 11.485 1.00 80.50 537 PRO A N 1
ATOM 4275 C CA . PRO A 1 537 ? -16.599 -1.393 10.774 1.00 80.50 537 PRO A CA 1
ATOM 4276 C C . PRO A 1 537 ? -16.331 -2.448 9.687 1.00 80.50 537 PRO A C 1
ATOM 4278 O O . PRO A 1 537 ? -17.201 -3.277 9.425 1.00 80.50 537 PRO A O 1
ATOM 4281 N N . GLU A 1 538 ? -15.121 -2.467 9.129 1.00 80.50 538 GLU A N 1
ATOM 4282 C CA . GLU A 1 538 ? -14.657 -3.395 8.092 1.00 80.50 538 GLU A CA 1
ATOM 4283 C C . GLU A 1 538 ? -14.453 -4.822 8.624 1.00 80.50 538 GLU A C 1
ATOM 4285 O O . GLU A 1 538 ? -14.512 -5.778 7.855 1.00 80.50 538 GLU A O 1
ATOM 4290 N N . ALA A 1 539 ? -14.261 -4.994 9.938 1.00 85.56 539 ALA A N 1
ATOM 4291 C CA . ALA A 1 539 ? -14.152 -6.313 10.555 1.00 85.56 539 ALA A CA 1
ATOM 4292 C C . ALA A 1 539 ? -15.532 -6.982 10.685 1.00 85.56 539 ALA A C 1
ATOM 4294 O O . ALA A 1 539 ? -16.483 -6.377 11.200 1.00 85.56 539 ALA A O 1
ATOM 4295 N N . SER A 1 540 ? -15.628 -8.244 10.274 1.00 89.88 540 SER A N 1
ATOM 4296 C CA . SER A 1 540 ? -16.849 -9.043 10.310 1.00 89.88 540 SER A CA 1
ATOM 4297 C C . SER A 1 540 ? -17.352 -9.247 11.737 1.00 89.88 540 SER A C 1
ATOM 4299 O O . SER A 1 540 ? -16.606 -9.296 12.726 1.00 89.88 540 SER A O 1
ATOM 4301 N N . ASN A 1 541 ? -18.665 -9.393 11.865 1.00 88.50 541 ASN A N 1
ATOM 4302 C CA . ASN A 1 541 ? -19.306 -9.772 13.112 1.00 88.50 541 ASN A CA 1
ATOM 4303 C C . ASN A 1 541 ? -18.846 -11.158 13.574 1.00 88.50 541 ASN A C 1
ATOM 4305 O O . ASN A 1 541 ? -18.719 -11.378 14.780 1.00 88.50 541 ASN A O 1
ATOM 4309 N N . ALA A 1 542 ? -18.557 -12.075 12.645 1.00 86.81 542 ALA A N 1
ATOM 4310 C CA . ALA A 1 542 ? -17.998 -13.386 12.960 1.00 86.81 542 ALA A CA 1
ATOM 4311 C C . ALA A 1 542 ? -16.641 -13.257 13.677 1.00 86.81 542 ALA A C 1
ATOM 4313 O O . ALA A 1 542 ? -16.500 -13.755 14.800 1.00 86.81 542 ALA A O 1
ATOM 4314 N N . LEU A 1 543 ? -15.698 -12.495 13.108 1.00 87.31 543 LEU A N 1
ATOM 4315 C CA . LEU A 1 543 ? -14.381 -12.244 13.699 1.00 87.31 543 LEU A CA 1
ATOM 4316 C C . LEU A 1 543 ? -14.500 -11.528 15.053 1.00 87.31 543 LEU A C 1
ATOM 4318 O O . LEU A 1 543 ? -13.920 -11.958 16.054 1.00 87.31 543 LEU A O 1
ATOM 4322 N N . LYS A 1 544 ? -15.331 -10.482 15.130 1.00 87.19 544 LYS A N 1
ATOM 4323 C CA . LYS A 1 544 ? -15.604 -9.758 16.384 1.00 87.19 544 LYS A CA 1
ATOM 4324 C C . LYS A 1 544 ? -16.154 -10.674 17.478 1.00 87.19 544 LYS A C 1
ATOM 4326 O O . LYS A 1 544 ? -15.810 -10.510 18.649 1.00 87.19 544 LYS A O 1
ATOM 4331 N N . ASN A 1 545 ? -17.021 -11.621 17.127 1.00 83.69 545 ASN A N 1
ATOM 4332 C CA . ASN A 1 545 ? -17.610 -12.556 18.082 1.00 83.69 545 ASN A CA 1
ATOM 4333 C C . ASN A 1 545 ? -16.592 -13.575 18.599 1.00 83.69 545 ASN A C 1
ATOM 4335 O O . ASN A 1 545 ? -16.613 -13.876 19.793 1.00 83.69 545 ASN A O 1
ATOM 4339 N N . VAL A 1 546 ? -15.702 -14.068 17.734 1.00 79.50 546 VAL A N 1
ATOM 4340 C CA . VAL A 1 546 ? -14.577 -14.930 18.128 1.00 79.50 546 VAL A CA 1
ATOM 4341 C C . VAL A 1 546 ? -13.694 -14.206 19.145 1.00 79.50 546 VAL A C 1
ATOM 4343 O O . VAL A 1 546 ? -13.512 -14.706 20.255 1.00 79.50 546 VAL A O 1
ATOM 4346 N N . ILE A 1 547 ? -13.271 -12.978 18.825 1.00 80.81 547 ILE A N 1
ATOM 4347 C CA . ILE A 1 547 ? -12.454 -12.141 19.715 1.00 80.81 547 ILE A CA 1
ATOM 4348 C C . ILE A 1 547 ? -13.164 -11.944 21.072 1.00 80.81 547 ILE A C 1
ATOM 4350 O O . ILE A 1 547 ? -12.593 -12.219 22.126 1.00 80.81 547 ILE A O 1
ATOM 4354 N N . LYS A 1 548 ? -14.448 -11.550 21.077 1.00 77.44 548 LYS A N 1
ATOM 4355 C CA . LYS A 1 548 ? -15.231 -11.318 22.313 1.00 77.44 548 LYS A CA 1
ATOM 4356 C C . LYS A 1 548 ? -15.417 -12.568 23.180 1.00 77.44 548 LYS A C 1
ATOM 4358 O O . LYS A 1 548 ? -15.383 -12.463 24.407 1.00 77.44 548 LYS A O 1
ATOM 4363 N N . LYS A 1 549 ? -15.670 -13.736 22.577 1.00 68.62 549 LYS A N 1
ATOM 4364 C CA . LYS A 1 549 ? -15.888 -14.991 23.320 1.00 68.62 549 LYS A CA 1
ATOM 4365 C C . LYS A 1 549 ? -14.644 -15.396 24.112 1.00 68.62 549 LYS A C 1
ATOM 4367 O O . LYS A 1 549 ? -14.786 -15.863 25.240 1.00 68.62 549 LYS A O 1
ATOM 4372 N N . GLN A 1 550 ? -13.453 -15.161 23.567 1.00 60.66 550 GLN A N 1
ATOM 4373 C CA . GLN A 1 550 ? -12.196 -15.531 24.215 1.00 60.66 550 GLN A CA 1
ATOM 4374 C C . GLN A 1 550 ? -11.800 -14.586 25.361 1.00 60.66 550 GLN A C 1
ATOM 4376 O O . GLN A 1 550 ? -11.462 -15.074 26.439 1.00 60.66 550 GLN A O 1
ATOM 4381 N N . PHE A 1 551 ? -11.988 -13.265 25.219 1.00 57.59 551 PHE A N 1
ATOM 4382 C CA . PHE A 1 551 ? -11.779 -12.309 26.327 1.00 57.59 551 PHE A CA 1
ATOM 4383 C C . PHE A 1 551 ? -12.689 -12.569 27.543 1.00 57.59 551 PHE A C 1
ATOM 4385 O O . PHE A 1 551 ? -12.313 -12.302 28.685 1.00 57.59 551 PHE A O 1
ATOM 4392 N N . ASN A 1 552 ? -13.883 -13.129 27.327 1.00 50.88 552 ASN A N 1
ATOM 4393 C CA . ASN A 1 552 ? -14.788 -13.520 28.412 1.00 50.88 552 ASN A CA 1
ATOM 4394 C C . ASN A 1 552 ? -14.469 -14.908 29.008 1.00 50.88 552 ASN A C 1
ATOM 4396 O O . ASN A 1 552 ? -14.891 -15.197 30.130 1.00 50.88 552 ASN A O 1
ATOM 4400 N N . GLY A 1 553 ? -13.716 -15.755 28.295 1.00 44.53 553 GLY A N 1
ATOM 4401 C CA . GLY A 1 553 ? -13.327 -17.103 28.723 1.00 44.53 553 GLY A CA 1
ATOM 4402 C C . GLY A 1 553 ? -12.232 -17.131 29.798 1.00 44.53 553 GLY A C 1
ATOM 4403 O O . GLY A 1 553 ? -12.305 -17.949 30.720 1.00 44.53 553 GLY A O 1
ATOM 4404 N N . GLU A 1 554 ? -11.268 -16.201 29.760 1.00 38.75 554 GLU A N 1
ATOM 4405 C CA . GLU A 1 554 ? -10.235 -16.076 30.807 1.00 38.75 554 GLU A CA 1
ATOM 4406 C C . GLU A 1 554 ? -10.841 -15.710 32.175 1.00 38.75 554 GLU A C 1
ATOM 4408 O O . GLU A 1 554 ? -10.449 -16.263 33.207 1.00 38.75 554 GLU A O 1
ATOM 4413 N N . ASN A 1 555 ? -11.896 -14.888 32.193 1.00 36.12 555 ASN A N 1
ATOM 4414 C CA . ASN A 1 555 ? -12.611 -14.522 33.422 1.00 36.12 555 ASN A CA 1
ATOM 4415 C C . ASN A 1 555 ? -13.347 -15.709 34.077 1.00 36.12 555 ASN A C 1
ATOM 4417 O O . ASN A 1 555 ? -13.542 -15.719 35.295 1.00 36.12 555 ASN A O 1
ATOM 4421 N N . ALA A 1 556 ? -13.722 -16.735 33.305 1.00 31.25 556 ALA A N 1
ATOM 4422 C CA . ALA A 1 556 ? -14.403 -17.922 33.823 1.00 31.25 556 ALA A CA 1
ATOM 4423 C C . ALA A 1 556 ? -13.433 -18.955 34.434 1.00 31.25 556 ALA A C 1
ATOM 4425 O O . ALA A 1 556 ? -13.766 -19.582 35.444 1.00 31.25 556 ALA A O 1
ATOM 4426 N N . LYS A 1 557 ? -12.218 -19.108 33.880 1.00 31.67 557 LYS A N 1
ATOM 4427 C CA . LYS A 1 557 ? -11.194 -20.041 34.401 1.00 31.67 557 LYS A CA 1
ATOM 4428 C C . LYS A 1 557 ? -10.484 -19.500 35.654 1.00 31.67 557 LYS A C 1
ATOM 4430 O O . LYS A 1 557 ? -10.276 -20.257 36.604 1.00 31.67 557 LYS A O 1
ATOM 4435 N N . VAL A 1 558 ? -10.228 -18.189 35.738 1.00 33.56 558 VAL A N 1
ATOM 4436 C CA . VAL A 1 558 ? -9.648 -17.534 36.937 1.00 33.56 558 VAL A CA 1
ATOM 4437 C C . VAL A 1 558 ? -10.601 -17.587 38.151 1.00 33.56 558 VAL A C 1
ATOM 4439 O O . VAL A 1 558 ? -10.170 -17.642 39.309 1.00 33.56 558 VAL A O 1
ATOM 4442 N N . ALA A 1 559 ? -11.914 -17.667 37.913 1.00 29.53 559 ALA A N 1
ATOM 4443 C CA . ALA A 1 559 ? -12.921 -17.818 38.966 1.00 29.53 559 ALA A CA 1
ATOM 4444 C C . ALA A 1 559 ? -12.945 -19.221 39.615 1.00 29.53 559 ALA A C 1
ATOM 4446 O O . ALA A 1 559 ? -13.422 -19.363 40.744 1.00 29.53 559 ALA A O 1
ATOM 4447 N N . GLN A 1 560 ? -12.422 -20.259 38.947 1.00 28.42 560 GLN A N 1
ATOM 4448 C CA . GLN A 1 560 ? -12.368 -21.623 39.497 1.00 28.42 560 GLN A CA 1
ATOM 4449 C C . GLN A 1 560 ? -11.074 -21.911 40.272 1.00 28.42 560 GLN A C 1
ATOM 4451 O O . GLN A 1 560 ? -11.123 -22.601 41.291 1.00 28.42 560 GLN A O 1
ATOM 4456 N N . THR A 1 561 ? -9.934 -21.346 39.866 1.00 27.98 561 THR A N 1
ATOM 4457 C CA . THR A 1 561 ? -8.635 -21.539 40.544 1.00 27.98 561 THR A CA 1
ATOM 4458 C C . THR A 1 561 ? -8.450 -20.651 41.781 1.00 27.98 561 THR A C 1
ATOM 4460 O O . THR A 1 561 ? -7.764 -21.041 42.728 1.00 27.98 561 THR A O 1
ATOM 4463 N N . SER A 1 562 ? -9.130 -19.503 41.856 1.00 28.53 562 SER A N 1
ATOM 4464 C CA . SER A 1 562 ? -9.034 -18.564 42.990 1.00 28.53 562 SER A CA 1
ATOM 4465 C C . SER A 1 562 ? -9.729 -19.022 44.285 1.00 28.53 562 SER A C 1
ATOM 4467 O O . SER A 1 562 ? -9.521 -18.418 45.338 1.00 28.53 562 SER A O 1
ATOM 4469 N N . LYS A 1 563 ? -10.484 -20.132 44.267 1.00 28.02 563 LYS A N 1
ATOM 4470 C CA . LYS A 1 563 ? -11.088 -20.727 45.478 1.00 28.02 563 LYS A CA 1
ATOM 4471 C C . LYS A 1 563 ? -10.128 -21.574 46.328 1.00 28.02 563 LYS A C 1
ATOM 4473 O O . LYS A 1 563 ? -10.515 -21.965 47.425 1.00 28.02 563 LYS A O 1
ATOM 4478 N N . ALA A 1 564 ? -8.901 -21.843 45.867 1.00 28.36 564 ALA A N 1
ATOM 4479 C CA . ALA A 1 564 ? -7.966 -22.745 46.557 1.00 28.36 564 ALA A CA 1
ATOM 4480 C C . ALA A 1 564 ? -6.763 -22.061 47.240 1.00 28.36 564 ALA A C 1
ATOM 4482 O O . ALA A 1 564 ? -6.057 -22.712 48.005 1.00 28.36 564 ALA A O 1
ATOM 4483 N N . ALA A 1 565 ? -6.527 -20.763 47.029 1.00 27.23 565 ALA A N 1
ATOM 4484 C CA . ALA A 1 565 ? -5.354 -20.066 47.572 1.00 27.23 565 ALA A CA 1
ATOM 4485 C C . ALA A 1 565 ? -5.742 -18.840 48.412 1.00 27.23 565 ALA A C 1
ATOM 4487 O O . ALA A 1 565 ? -5.314 -17.717 48.161 1.00 27.23 565 ALA A O 1
ATOM 4488 N N . THR A 1 566 ? -6.570 -19.046 49.437 1.00 33.59 566 THR A N 1
ATOM 4489 C CA . THR A 1 566 ? -6.831 -18.043 50.479 1.00 33.59 566 THR A CA 1
ATOM 4490 C C . THR A 1 566 ? -5.897 -18.285 51.665 1.00 33.59 566 THR A C 1
ATOM 4492 O O . THR A 1 566 ? -6.298 -18.856 52.672 1.00 33.59 566 THR A O 1
ATOM 4495 N N . ALA A 1 567 ? -4.633 -17.868 51.559 1.00 28.69 567 ALA A N 1
ATOM 4496 C CA . ALA A 1 567 ? -3.779 -17.658 52.730 1.00 28.69 567 ALA A CA 1
ATOM 4497 C C . ALA A 1 567 ? -2.549 -16.804 52.385 1.00 28.69 567 ALA A C 1
ATOM 4499 O O . ALA A 1 567 ? -1.622 -17.270 51.736 1.00 28.69 567 ALA A O 1
ATOM 4500 N N . ALA A 1 568 ? -2.550 -15.581 52.924 1.00 29.42 568 ALA A N 1
ATOM 4501 C CA . ALA A 1 568 ? -1.407 -14.692 53.134 1.00 29.42 568 ALA A CA 1
ATOM 4502 C C . ALA A 1 568 ? -0.656 -14.168 51.893 1.00 29.42 568 ALA A C 1
ATOM 4504 O O . ALA A 1 568 ? 0.159 -14.873 51.325 1.00 29.42 568 ALA A O 1
ATOM 4505 N N . ILE A 1 569 ? -0.798 -12.865 51.608 1.00 26.56 569 ILE A N 1
ATOM 4506 C CA . ILE A 1 569 ? 0.307 -11.938 51.290 1.00 26.56 569 ILE A CA 1
ATOM 4507 C C . ILE A 1 569 ? -0.156 -10.495 51.591 1.00 26.56 569 ILE A C 1
ATOM 4509 O O . ILE A 1 569 ? -1.328 -10.147 51.491 1.00 26.56 569 ILE A O 1
ATOM 4513 N N . LYS A 1 570 ? 0.802 -9.701 52.077 1.00 25.08 570 LYS A N 1
ATOM 4514 C CA . LYS A 1 570 ? 0.711 -8.361 52.674 1.00 25.08 570 LYS A CA 1
ATOM 4515 C C . LYS A 1 570 ? 0.247 -7.262 51.704 1.00 25.08 570 LYS A C 1
ATOM 4517 O O . LYS A 1 570 ? 0.442 -7.362 50.500 1.00 25.08 570 LYS A O 1
ATOM 4522 N N . LYS A 1 571 ? -0.255 -6.163 52.293 1.00 25.20 571 LYS A N 1
ATOM 4523 C CA . LYS A 1 571 ? -0.491 -4.844 51.667 1.00 25.20 571 LYS A CA 1
ATOM 4524 C C . LYS A 1 571 ? 0.613 -4.478 50.653 1.00 25.20 571 LYS A C 1
ATOM 4526 O O . LYS A 1 571 ? 1.777 -4.456 51.065 1.00 25.20 571 LYS A O 1
ATOM 4531 N N . PRO A 1 572 ? 0.290 -4.110 49.399 1.00 24.86 572 PRO A N 1
ATOM 4532 C CA . PRO A 1 572 ? 1.266 -3.519 48.496 1.00 24.86 572 PRO A CA 1
ATOM 4533 C C . PRO A 1 572 ? 1.542 -2.064 48.887 1.00 24.86 572 PRO A C 1
ATOM 4535 O O . PRO A 1 572 ? 0.629 -1.285 49.163 1.00 24.86 572 PRO A O 1
ATOM 4538 N N . GLN A 1 573 ? 2.826 -1.711 48.902 1.00 25.19 573 GLN A N 1
ATOM 4539 C CA . GLN A 1 573 ? 3.309 -0.336 48.835 1.00 25.19 573 GLN A CA 1
ATOM 4540 C C . GLN A 1 573 ? 2.783 0.337 47.563 1.00 25.19 573 GLN A C 1
ATOM 4542 O O . GLN A 1 573 ? 2.857 -0.231 46.476 1.00 25.19 573 GLN A O 1
ATOM 4547 N N . VAL A 1 574 ? 2.284 1.561 47.720 1.00 27.59 574 VAL A N 1
ATOM 4548 C CA . VAL A 1 574 ? 1.819 2.430 46.635 1.00 27.59 574 VAL A CA 1
ATOM 4549 C C . VAL A 1 574 ? 2.967 2.703 45.653 1.00 27.59 574 VAL A C 1
ATOM 4551 O O . VAL A 1 574 ? 4.069 3.078 46.056 1.00 27.59 574 VAL A O 1
ATOM 4554 N N . ALA A 1 575 ? 2.709 2.464 44.368 1.00 29.84 575 ALA A N 1
ATOM 4555 C CA . ALA A 1 575 ? 3.677 2.518 43.278 1.00 29.84 575 ALA A CA 1
ATOM 4556 C C . ALA A 1 575 ? 4.152 3.950 42.947 1.00 29.84 575 ALA A C 1
ATOM 4558 O O . ALA A 1 575 ? 3.366 4.895 42.923 1.00 29.84 575 ALA A O 1
ATOM 4559 N N . LYS A 1 576 ? 5.451 4.086 42.637 1.00 43.94 576 LYS A N 1
ATOM 4560 C CA . LYS A 1 576 ? 6.055 5.239 41.944 1.00 43.94 576 LYS A CA 1
ATOM 4561 C C . LYS A 1 576 ? 5.756 5.144 40.441 1.00 43.94 576 LYS A C 1
ATOM 4563 O O . LYS A 1 576 ? 5.877 4.057 39.885 1.00 43.94 576 LYS A O 1
ATOM 4568 N N . ASN A 1 577 ? 5.493 6.297 39.818 1.00 46.28 577 ASN A N 1
ATOM 4569 C CA . ASN A 1 577 ? 5.163 6.557 38.400 1.00 46.28 577 ASN A CA 1
ATOM 4570 C C . ASN A 1 577 ? 3.659 6.706 38.124 1.00 46.28 577 ASN A C 1
ATOM 4572 O O . ASN A 1 577 ? 3.048 5.897 37.432 1.00 46.28 577 ASN A O 1
ATOM 4576 N N . MET A 1 578 ? 3.080 7.789 38.642 1.00 49.91 578 MET A N 1
ATOM 4577 C CA . MET A 1 578 ? 1.750 8.257 38.257 1.00 49.91 578 MET A CA 1
ATOM 4578 C C . MET A 1 578 ? 1.908 9.292 37.130 1.00 49.91 578 MET A C 1
ATOM 4580 O O . MET A 1 578 ? 2.702 10.225 37.263 1.00 49.91 578 MET A O 1
ATOM 4584 N N . LYS A 1 579 ? 1.201 9.110 36.006 1.00 53.78 579 LYS A N 1
ATOM 4585 C CA . LYS A 1 579 ? 1.053 10.163 34.987 1.00 53.78 579 LYS A CA 1
ATOM 4586 C C . LYS A 1 579 ? 0.188 11.273 35.575 1.00 53.78 579 LYS A C 1
ATOM 4588 O O . LYS A 1 579 ? -0.821 10.974 36.207 1.00 53.78 579 LYS A O 1
ATOM 4593 N N . ILE A 1 580 ? 0.577 12.527 35.379 1.00 57.97 580 ILE A N 1
ATOM 4594 C CA . ILE A 1 580 ? -0.128 13.673 35.957 1.00 57.97 580 ILE A CA 1
ATOM 4595 C C . ILE A 1 580 ? -1.044 14.259 34.889 1.00 57.97 580 ILE A C 1
ATOM 4597 O O . ILE A 1 580 ? -0.566 14.670 33.837 1.00 57.97 580 ILE A O 1
ATOM 4601 N N . GLU A 1 581 ? -2.355 14.303 35.110 1.00 51.16 581 GLU A N 1
ATOM 4602 C CA . GLU A 1 581 ? -3.244 14.965 34.148 1.00 51.16 581 GLU A CA 1
ATOM 4603 C C . GLU A 1 581 ? -2.866 16.439 33.971 1.00 51.16 581 GLU A C 1
ATOM 4605 O O . GLU A 1 581 ? -2.466 17.122 34.921 1.00 51.16 581 GLU A O 1
ATOM 4610 N N . TRP A 1 582 ? -2.954 16.929 32.731 1.00 50.69 582 TRP A N 1
ATOM 4611 C CA . TRP A 1 582 ? -2.558 18.296 32.417 1.00 50.69 582 TRP A CA 1
ATOM 4612 C C . TRP A 1 582 ? -3.454 19.291 33.161 1.00 50.69 582 TRP A C 1
ATOM 4614 O O . TRP A 1 582 ? -4.637 19.411 32.865 1.00 50.69 582 TRP A O 1
ATOM 4624 N N . ASN A 1 583 ? -2.884 20.020 34.119 1.00 50.66 583 ASN A N 1
ATOM 4625 C CA . ASN A 1 583 ? -3.617 20.896 35.032 1.00 50.66 583 ASN A CA 1
ATOM 4626 C C . ASN A 1 583 ? -3.003 22.310 35.078 1.00 50.66 583 ASN A C 1
ATOM 4628 O O . ASN A 1 583 ? -2.040 22.631 34.367 1.00 50.66 583 ASN A O 1
ATOM 4632 N N . GLN A 1 584 ? -3.560 23.189 35.915 1.00 47.81 584 GLN A N 1
ATOM 4633 C CA . GLN A 1 584 ? -3.058 24.560 36.071 1.00 47.81 584 GLN A CA 1
ATOM 4634 C C . GLN A 1 584 ? -1.598 24.613 36.566 1.00 47.81 584 GLN A C 1
ATOM 4636 O O . GLN A 1 584 ? -0.862 25.522 36.175 1.00 47.81 584 GLN A O 1
ATOM 4641 N N . ASN A 1 585 ? -1.132 23.621 37.335 1.00 54.81 585 ASN A N 1
ATOM 4642 C CA . ASN A 1 585 ? 0.254 23.557 37.813 1.00 54.81 585 ASN A CA 1
ATOM 4643 C C . ASN A 1 585 ? 1.235 23.249 36.669 1.00 54.81 585 ASN A C 1
ATOM 4645 O O . ASN A 1 585 ? 2.239 23.946 36.524 1.00 54.81 585 ASN A O 1
ATOM 4649 N N . LEU A 1 586 ? 0.918 22.281 35.798 1.00 59.78 586 LEU A N 1
ATOM 4650 C CA . LEU A 1 586 ? 1.716 21.991 34.593 1.00 59.78 586 LEU A CA 1
ATOM 4651 C C . LEU A 1 586 ? 1.698 23.153 33.594 1.00 59.78 586 LEU A C 1
ATOM 4653 O O . LEU A 1 586 ? 2.710 23.454 32.961 1.00 59.78 586 LEU A O 1
ATOM 4657 N N . THR A 1 587 ? 0.575 23.864 33.510 1.00 56.31 587 THR A N 1
ATOM 4658 C CA . THR A 1 587 ? 0.450 25.077 32.694 1.00 56.31 587 THR A CA 1
ATOM 4659 C C . THR A 1 587 ? 1.321 26.216 33.235 1.00 56.31 587 THR A C 1
ATOM 4661 O O . THR A 1 587 ? 2.007 26.886 32.467 1.00 56.31 587 THR A O 1
ATOM 4664 N N . SER A 1 588 ? 1.353 26.415 34.554 1.00 54.31 588 SER A N 1
ATOM 4665 C CA . SER A 1 588 ? 2.185 27.443 35.194 1.00 54.31 588 SER A CA 1
ATOM 4666 C C . SER A 1 588 ? 3.674 27.127 35.051 1.00 54.31 588 SER A C 1
ATOM 4668 O O . SER A 1 588 ? 4.464 27.999 34.685 1.00 54.31 588 SER A O 1
ATOM 4670 N N . LEU A 1 589 ? 4.044 25.856 35.235 1.00 66.06 589 LEU A N 1
ATOM 4671 C CA . LEU A 1 589 ? 5.398 25.361 34.999 1.00 66.06 589 LEU A CA 1
ATOM 4672 C C . LEU A 1 589 ? 5.833 25.587 33.540 1.00 66.06 589 LEU A C 1
ATOM 4674 O O . LEU A 1 589 ? 6.937 26.073 33.304 1.00 66.06 589 LEU A O 1
ATOM 4678 N N . ASN A 1 590 ? 4.950 25.323 32.571 1.00 66.38 590 ASN A N 1
ATOM 4679 C CA . ASN A 1 590 ? 5.200 25.568 31.149 1.00 66.38 590 ASN A CA 1
ATOM 4680 C C . ASN A 1 590 ? 5.588 27.030 30.863 1.00 66.38 590 ASN A C 1
ATOM 4682 O O . ASN A 1 590 ? 6.585 27.296 30.192 1.00 66.38 590 ASN A O 1
ATOM 4686 N N . TYR A 1 591 ? 4.845 27.994 31.414 1.00 57.34 591 TYR A N 1
ATOM 4687 C CA . TYR A 1 591 ? 5.136 29.417 31.211 1.00 57.34 591 TYR A CA 1
ATOM 4688 C C . TYR A 1 591 ? 6.435 29.868 31.881 1.00 57.34 591 TYR A C 1
ATOM 4690 O 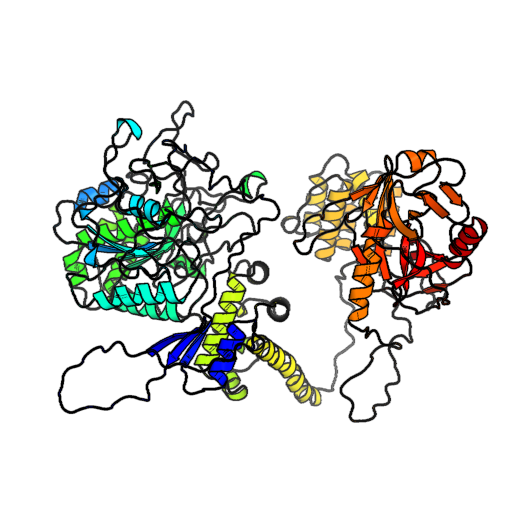O . TYR A 1 591 ? 7.194 30.634 31.280 1.00 57.34 591 TYR A O 1
ATOM 4698 N N . ILE A 1 592 ? 6.710 29.385 33.095 1.00 67.25 592 ILE A N 1
ATOM 4699 C CA . ILE A 1 592 ? 7.945 29.704 33.820 1.00 67.25 592 ILE A CA 1
ATOM 4700 C C . ILE A 1 592 ? 9.160 29.206 33.024 1.00 67.25 592 ILE A C 1
ATOM 4702 O O . ILE A 1 592 ? 10.090 29.974 32.771 1.00 67.25 592 ILE A O 1
ATOM 4706 N N . LEU A 1 593 ? 9.126 27.957 32.551 1.00 72.50 593 LEU A N 1
ATOM 4707 C CA . LEU A 1 593 ? 10.224 27.363 31.784 1.00 72.50 593 LEU A CA 1
ATOM 4708 C C . LEU A 1 593 ? 10.385 28.013 30.399 1.00 72.50 593 LEU A C 1
ATOM 4710 O O . LEU A 1 593 ? 11.503 28.347 30.003 1.00 72.50 593 LEU A O 1
ATOM 4714 N N . ALA A 1 594 ? 9.285 28.318 29.705 1.00 68.12 594 ALA A N 1
ATOM 4715 C CA . ALA A 1 594 ? 9.329 29.056 28.442 1.00 68.12 594 ALA A CA 1
ATOM 4716 C C . ALA A 1 594 ? 9.910 30.473 28.589 1.00 68.12 594 ALA A C 1
ATOM 4718 O O . ALA A 1 594 ? 10.589 30.963 27.681 1.00 68.12 594 ALA A O 1
ATOM 4719 N N . GLY A 1 595 ? 9.676 31.127 29.730 1.00 61.41 595 GLY A N 1
ATOM 4720 C CA . GLY A 1 595 ? 10.276 32.417 30.065 1.00 61.41 595 GLY A CA 1
ATOM 4721 C C . GLY A 1 595 ? 11.778 32.322 30.340 1.00 61.41 595 GLY A C 1
ATOM 4722 O O . GLY A 1 595 ? 12.547 33.131 29.816 1.00 61.41 595 GLY A O 1
ATOM 4723 N N . LEU A 1 596 ? 12.198 31.314 31.110 1.00 66.81 596 LEU A N 1
ATOM 4724 C CA . LEU A 1 596 ? 13.596 31.091 31.499 1.00 66.81 596 LEU A CA 1
ATOM 4725 C C . LEU A 1 596 ? 14.501 30.728 30.312 1.00 66.81 596 LEU A C 1
ATOM 4727 O O . LEU A 1 596 ? 15.628 31.215 30.224 1.00 66.81 596 LEU A O 1
ATOM 4731 N N . TYR A 1 597 ? 13.998 29.924 29.373 1.00 65.44 597 TYR A N 1
ATOM 4732 C CA . TYR A 1 597 ? 14.778 29.379 28.252 1.00 65.44 597 TYR A CA 1
ATOM 4733 C C . TYR A 1 597 ? 14.454 30.034 26.902 1.00 65.44 597 TYR A C 1
ATOM 4735 O O . TYR A 1 597 ? 14.734 29.486 25.839 1.00 65.44 597 TYR A O 1
ATOM 4743 N N . ARG A 1 598 ? 13.906 31.256 26.921 1.00 56.47 598 ARG A N 1
ATOM 4744 C CA . ARG A 1 598 ? 13.375 31.984 25.751 1.00 56.47 598 ARG A CA 1
ATOM 4745 C C . ARG A 1 598 ? 14.317 32.102 24.535 1.00 56.47 598 ARG A C 1
ATOM 4747 O O . ARG A 1 598 ? 13.843 32.432 23.452 1.00 56.47 598 ARG A O 1
ATOM 4754 N N . ARG A 1 599 ? 15.633 31.912 24.696 1.00 51.47 599 ARG A N 1
ATOM 4755 C CA . ARG A 1 599 ? 16.652 32.124 23.646 1.00 51.47 599 ARG A CA 1
ATOM 4756 C C . ARG A 1 599 ? 17.559 30.918 23.351 1.00 51.47 599 ARG A C 1
ATOM 4758 O O . ARG A 1 599 ? 18.465 31.085 22.548 1.00 51.47 599 ARG A O 1
ATOM 4765 N N . ASN A 1 600 ? 17.349 29.754 23.974 1.00 56.28 600 ASN A N 1
ATOM 4766 C CA . ASN A 1 600 ? 18.159 28.552 23.718 1.00 56.28 600 ASN A CA 1
ATOM 4767 C C . ASN A 1 600 ? 17.276 27.302 23.818 1.00 56.28 600 ASN A C 1
ATOM 4769 O O . ASN A 1 600 ? 16.867 26.924 24.913 1.00 56.28 600 ASN A O 1
ATOM 4773 N N . ILE A 1 601 ? 16.949 26.712 22.667 1.00 53.12 601 ILE A N 1
ATOM 4774 C CA . ILE A 1 601 ? 15.958 25.630 22.531 1.00 53.12 601 ILE A CA 1
ATOM 4775 C C . ILE A 1 601 ? 16.618 24.243 22.669 1.00 53.12 601 ILE A C 1
ATOM 4777 O O . ILE A 1 601 ? 15.955 23.294 23.069 1.00 53.12 601 ILE A O 1
ATOM 4781 N N . ASP A 1 602 ? 17.938 24.156 22.467 1.00 53.81 602 ASP A N 1
ATOM 4782 C CA . ASP A 1 602 ? 18.706 22.901 22.553 1.00 53.81 602 ASP A CA 1
ATOM 4783 C C . ASP A 1 602 ? 19.060 22.503 24.008 1.00 53.81 602 ASP A C 1
ATOM 4785 O O . ASP A 1 602 ? 19.315 21.342 24.316 1.00 53.81 602 ASP A O 1
ATOM 4789 N N . GLU A 1 603 ? 19.064 23.461 24.945 1.00 66.44 603 GLU A N 1
ATOM 4790 C CA . GLU A 1 603 ? 19.354 23.213 26.371 1.00 66.44 603 GLU A CA 1
ATOM 4791 C C . GLU A 1 603 ? 18.250 22.391 27.088 1.00 66.44 603 GLU A C 1
ATOM 4793 O O . GLU A 1 603 ? 18.584 21.457 27.820 1.00 66.44 603 GLU A O 1
ATOM 4798 N N . PRO A 1 604 ? 16.947 22.683 26.904 1.00 70.38 604 PRO A N 1
ATOM 4799 C CA . PRO A 1 604 ? 15.839 21.930 27.505 1.00 70.38 604 PRO A CA 1
ATOM 4800 C C . PRO A 1 604 ? 15.767 20.445 27.140 1.00 70.38 604 PRO A C 1
ATOM 4802 O O . PRO A 1 604 ? 15.432 19.627 27.999 1.00 70.38 604 PRO A O 1
ATOM 4805 N N . GLU A 1 605 ? 16.083 20.092 25.892 1.00 75.00 605 GLU A N 1
ATOM 4806 C CA . GLU A 1 605 ? 16.104 18.699 25.425 1.00 75.00 605 GLU A CA 1
ATOM 4807 C C . GLU A 1 605 ? 17.208 17.914 26.133 1.00 75.00 605 GLU A C 1
ATOM 4809 O O . GLU A 1 605 ? 16.942 16.861 26.710 1.00 75.00 605 GLU A O 1
ATOM 4814 N N . ALA A 1 606 ? 18.409 18.492 26.230 1.00 76.44 606 ALA A N 1
ATOM 4815 C CA . ALA A 1 606 ? 19.519 17.891 26.965 1.00 76.44 606 ALA A CA 1
ATOM 4816 C C . ALA A 1 606 ? 19.208 17.714 28.465 1.00 76.44 606 ALA A C 1
ATOM 4818 O O . ALA A 1 606 ? 19.607 16.722 29.079 1.00 76.44 606 ALA A O 1
ATOM 4819 N N . VAL A 1 607 ? 18.477 18.651 29.081 1.00 76.94 607 VAL A N 1
ATOM 4820 C CA . VAL A 1 607 ? 18.010 18.525 30.476 1.00 76.94 607 VAL A CA 1
ATOM 4821 C C . VAL A 1 607 ? 16.977 17.396 30.616 1.00 76.94 607 VAL A C 1
ATOM 4823 O O . VAL A 1 607 ? 17.013 16.657 31.603 1.00 76.94 607 VAL A O 1
ATOM 4826 N N . ALA A 1 608 ? 16.091 17.218 29.631 1.00 80.25 608 ALA A N 1
ATOM 4827 C CA . ALA A 1 608 ? 15.107 16.133 29.605 1.00 80.25 608 ALA A CA 1
ATOM 4828 C C . ALA A 1 608 ? 15.768 14.758 29.430 1.00 80.25 608 ALA A C 1
ATOM 4830 O O . ALA A 1 608 ? 15.462 13.826 30.178 1.00 80.25 608 ALA A O 1
ATOM 4831 N N . GLU A 1 609 ? 16.743 14.650 28.531 1.00 82.38 609 GLU A N 1
ATOM 4832 C CA . GLU A 1 609 ? 17.535 13.436 28.323 1.00 82.38 609 GLU A CA 1
ATOM 4833 C C . GLU A 1 609 ? 18.316 13.041 29.585 1.00 82.38 609 GLU A C 1
ATOM 4835 O O . GLU A 1 609 ? 18.280 11.877 29.993 1.00 82.38 609 GLU A O 1
ATOM 4840 N N . LYS A 1 610 ? 18.937 14.007 30.284 1.00 80.38 610 LYS A N 1
ATOM 4841 C CA . LYS A 1 610 ? 19.597 13.768 31.586 1.00 80.38 610 LYS A CA 1
ATOM 4842 C C . LYS A 1 610 ? 18.627 13.272 32.665 1.00 80.38 610 LYS A C 1
ATOM 4844 O O . LYS A 1 610 ? 19.039 12.533 33.557 1.00 80.38 610 LYS A O 1
ATOM 4849 N N . ALA A 1 611 ? 17.347 13.640 32.582 1.00 79.31 611 ALA A N 1
ATOM 4850 C CA . ALA A 1 611 ? 16.289 13.129 33.456 1.00 79.31 611 ALA A CA 1
ATOM 4851 C C . ALA A 1 611 ? 15.738 11.751 33.021 1.00 79.31 611 ALA A C 1
ATOM 4853 O O . ALA A 1 611 ? 14.825 11.214 33.661 1.00 79.31 611 ALA A O 1
ATOM 4854 N N . GLY A 1 612 ? 16.296 11.159 31.958 1.00 77.69 612 GLY A N 1
ATOM 4855 C CA . GLY A 1 612 ? 15.904 9.858 31.418 1.00 77.69 612 GLY A CA 1
ATOM 4856 C C . GLY A 1 612 ? 14.621 9.897 30.588 1.00 77.69 612 GLY A C 1
ATOM 4857 O O . GLY A 1 612 ? 13.894 8.902 30.565 1.00 77.69 612 GLY A O 1
ATOM 4858 N N . VAL A 1 613 ? 14.315 11.043 29.973 1.00 79.50 613 VAL A N 1
ATOM 4859 C CA . VAL A 1 613 ? 13.196 11.231 29.039 1.00 79.50 613 VAL A CA 1
ATOM 4860 C C . VAL A 1 613 ? 13.709 10.982 27.626 1.00 79.50 613 VAL A C 1
ATOM 4862 O O . VAL A 1 613 ? 14.707 11.570 27.219 1.00 79.50 613 VAL A O 1
ATOM 4865 N N . ASN A 1 614 ? 13.024 10.131 26.866 1.00 78.38 614 ASN A N 1
ATOM 4866 C CA . ASN A 1 614 ? 13.335 9.934 25.456 1.00 78.38 614 ASN A CA 1
ATOM 4867 C C . ASN A 1 614 ? 12.636 11.021 24.628 1.00 78.38 614 ASN A C 1
ATOM 4869 O O . ASN A 1 614 ? 11.430 10.938 24.410 1.00 78.38 614 ASN A O 1
ATOM 4873 N N . THR A 1 615 ? 13.369 12.039 24.193 1.00 73.88 615 THR A N 1
ATOM 4874 C CA . THR A 1 615 ? 12.857 13.164 23.391 1.00 73.88 615 THR A CA 1
ATOM 4875 C C . THR A 1 615 ? 12.546 12.775 21.940 1.00 73.88 615 THR A C 1
ATOM 4877 O O . THR A 1 615 ? 11.753 13.448 21.295 1.00 73.88 615 THR A O 1
ATOM 4880 N N . LEU A 1 616 ? 13.071 11.649 21.435 1.00 64.62 616 LEU A N 1
ATOM 4881 C CA . LEU A 1 616 ? 12.913 11.218 20.035 1.00 64.62 616 LEU A CA 1
ATOM 4882 C C . LEU A 1 616 ? 11.513 10.681 19.694 1.00 64.62 616 LEU A C 1
ATOM 4884 O O . LEU A 1 616 ? 11.192 10.505 18.521 1.00 64.62 616 LEU A O 1
ATOM 4888 N N . VAL A 1 617 ? 10.682 10.395 20.701 1.00 55.47 617 VAL A N 1
ATOM 4889 C CA . VAL A 1 617 ? 9.337 9.812 20.512 1.00 55.47 617 VAL A CA 1
ATOM 4890 C C . VAL A 1 617 ? 8.221 10.859 20.472 1.00 55.47 617 VAL A C 1
ATOM 4892 O O . VAL A 1 617 ? 7.049 10.498 20.372 1.00 55.47 617 VAL A O 1
ATOM 4895 N N . PHE A 1 618 ? 8.551 12.151 20.561 1.00 59.31 618 PHE A N 1
ATOM 4896 C CA . PHE A 1 618 ? 7.579 13.234 20.423 1.00 59.31 618 PHE A CA 1
ATOM 4897 C C . PHE A 1 618 ? 8.197 14.466 19.754 1.00 59.31 618 PHE A C 1
ATOM 4899 O O . PHE A 1 618 ? 9.350 14.814 19.975 1.00 59.31 618 PHE A O 1
ATOM 4906 N N . GLU A 1 619 ? 7.417 15.136 18.906 1.00 60.62 619 GLU A N 1
ATOM 4907 C CA . GLU A 1 619 ? 7.899 16.274 18.124 1.00 60.62 619 GLU A CA 1
ATOM 4908 C C . GLU A 1 619 ? 7.965 17.546 18.978 1.00 60.62 619 GLU A C 1
ATOM 4910 O O . 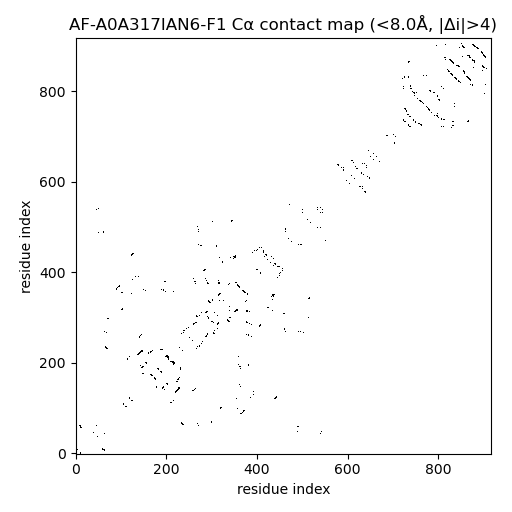GLU A 1 619 ? 6.965 17.968 19.563 1.00 60.62 619 GLU A O 1
ATOM 4915 N N . LEU A 1 620 ? 9.123 18.200 18.996 1.00 67.62 620 LEU A N 1
ATOM 4916 C CA . LEU A 1 620 ? 9.356 19.454 19.702 1.00 67.62 620 LEU A CA 1
ATOM 4917 C C . LEU A 1 620 ? 9.439 20.610 18.700 1.00 67.62 620 LEU A C 1
ATOM 4919 O O . LEU A 1 620 ? 10.489 20.950 18.171 1.00 67.62 620 LEU A O 1
ATOM 4923 N N . SER A 1 621 ? 8.284 21.203 18.394 1.00 63.28 621 SER A N 1
ATOM 4924 C CA . SER A 1 621 ? 8.164 22.285 17.408 1.00 63.28 621 SER A CA 1
ATOM 4925 C C . SER A 1 621 ? 7.136 23.338 17.829 1.00 63.28 621 SER A C 1
ATOM 4927 O O . SER A 1 621 ? 6.120 23.023 18.459 1.00 63.28 621 SER A O 1
ATOM 4929 N N . GLY A 1 622 ? 7.382 24.598 17.463 1.00 59.91 622 GLY A N 1
ATOM 4930 C CA . GLY A 1 622 ? 6.495 25.733 17.736 1.00 59.91 622 GLY A CA 1
ATOM 4931 C C . GLY A 1 622 ? 7.170 26.861 18.521 1.00 59.91 622 GLY A C 1
ATOM 4932 O O . GLY A 1 622 ? 8.364 26.827 18.800 1.00 59.91 622 GLY A O 1
ATOM 4933 N N . ASN A 1 623 ? 6.397 27.893 18.874 1.00 65.12 623 ASN A N 1
ATOM 4934 C CA . ASN A 1 623 ? 6.890 28.981 19.729 1.00 65.12 623 ASN A CA 1
ATOM 4935 C C . ASN A 1 623 ? 7.287 28.447 21.128 1.00 65.12 623 ASN A C 1
ATOM 4937 O O . ASN A 1 623 ? 6.818 27.374 21.502 1.00 65.12 623 ASN A O 1
ATOM 4941 N N . PRO A 1 624 ? 8.083 29.174 21.939 1.00 63.09 624 PRO A N 1
ATOM 4942 C CA . PRO A 1 624 ? 8.610 28.652 23.206 1.00 63.09 624 PRO A CA 1
ATOM 4943 C C . PRO A 1 624 ? 7.556 28.043 24.142 1.00 63.09 624 PRO A C 1
ATOM 4945 O O . PRO A 1 624 ? 7.797 27.004 24.737 1.00 63.09 624 PRO A O 1
ATOM 4948 N N . ILE A 1 625 ? 6.356 28.620 24.228 1.00 55.19 625 ILE A N 1
ATOM 4949 C CA . ILE A 1 625 ? 5.267 28.094 25.071 1.00 55.19 625 ILE A CA 1
ATOM 4950 C C . ILE A 1 625 ? 4.717 26.769 24.517 1.00 55.19 625 ILE A C 1
ATOM 4952 O O . ILE A 1 625 ? 4.389 25.865 25.282 1.00 55.19 625 ILE A O 1
ATOM 4956 N N . THR A 1 626 ? 4.619 26.650 23.191 1.00 58.88 626 THR A N 1
ATOM 4957 C CA . THR A 1 626 ? 4.158 25.434 22.494 1.00 58.88 626 THR A CA 1
ATOM 4958 C C . THR A 1 626 ? 5.213 24.334 22.552 1.00 58.88 626 THR A C 1
ATOM 4960 O O . THR A 1 626 ? 4.887 23.173 22.780 1.00 58.88 626 THR A O 1
ATOM 4963 N N . PHE A 1 627 ? 6.480 24.713 22.393 1.00 75.62 627 PHE A N 1
ATOM 4964 C CA . PHE A 1 627 ? 7.628 23.831 22.540 1.00 75.62 627 PHE A CA 1
ATOM 4965 C C . PHE A 1 627 ? 7.672 23.228 23.949 1.00 75.62 627 PHE A C 1
ATOM 4967 O O . PHE A 1 627 ? 7.661 22.009 24.102 1.00 75.62 627 PHE A O 1
ATOM 4974 N N . TRP A 1 628 ? 7.621 24.069 24.986 1.00 74.88 628 TRP A N 1
ATOM 4975 C CA . TRP A 1 628 ? 7.651 23.610 26.374 1.00 74.88 628 TRP A CA 1
ATOM 4976 C C . TRP A 1 628 ? 6.392 22.835 26.777 1.00 74.88 628 TRP A C 1
ATOM 4978 O O . TRP A 1 628 ? 6.493 21.886 27.554 1.00 74.88 628 TRP A O 1
ATOM 4988 N N . TYR A 1 629 ? 5.231 23.153 26.194 1.00 73.19 629 TYR A N 1
ATOM 4989 C CA . TYR A 1 629 ? 4.007 22.372 26.372 1.00 73.19 629 TYR A CA 1
ATOM 4990 C C . TYR A 1 629 ? 4.202 20.942 25.860 1.00 73.19 629 TYR A C 1
ATOM 4992 O O . TYR A 1 629 ? 3.934 19.982 26.582 1.00 73.19 629 TYR A O 1
ATOM 5000 N N . LYS A 1 630 ? 4.719 20.799 24.633 1.00 75.81 630 LYS A N 1
ATOM 5001 C CA . LYS A 1 630 ? 5.000 19.498 24.015 1.00 75.81 630 LYS A CA 1
ATOM 5002 C C . LYS A 1 630 ? 6.077 18.731 24.787 1.00 75.81 630 LYS A C 1
ATOM 5004 O O . LYS A 1 630 ? 5.897 17.539 25.021 1.00 75.81 630 LYS A O 1
ATOM 5009 N N . LEU A 1 631 ? 7.123 19.413 25.266 1.00 82.12 631 LEU A N 1
ATOM 5010 C CA . LEU A 1 631 ? 8.174 18.804 26.087 1.00 82.12 631 LEU A CA 1
ATOM 5011 C C . LEU A 1 631 ? 7.635 18.297 27.425 1.00 82.12 631 LEU A C 1
ATOM 5013 O O . LEU A 1 631 ? 7.803 17.125 27.740 1.00 82.12 631 LEU A O 1
ATOM 5017 N N . LEU A 1 632 ? 6.934 19.132 28.194 1.00 79.81 632 LEU A N 1
ATOM 5018 C CA . LEU A 1 632 ? 6.335 18.721 29.467 1.00 79.81 632 LEU A CA 1
ATOM 5019 C C . LEU A 1 632 ? 5.301 17.607 29.272 1.00 79.81 632 LEU A C 1
ATOM 5021 O O . LEU A 1 632 ? 5.227 16.697 30.095 1.00 79.81 632 LEU A O 1
ATOM 5025 N N . ARG A 1 633 ? 4.538 17.629 28.174 1.00 75.94 633 ARG A N 1
ATOM 5026 C CA . ARG A 1 633 ? 3.597 16.554 27.846 1.00 75.94 633 ARG A CA 1
ATOM 5027 C C . ARG A 1 633 ? 4.335 15.248 27.560 1.00 75.94 633 ARG A C 1
ATOM 5029 O O . ARG A 1 633 ? 4.004 14.245 28.176 1.00 75.94 633 ARG A O 1
ATOM 5036 N N . GLY A 1 634 ? 5.390 15.279 26.747 1.00 75.94 634 GLY A N 1
ATOM 5037 C CA . GLY A 1 634 ? 6.232 14.111 26.476 1.00 75.94 634 GLY A CA 1
ATOM 5038 C C . GLY A 1 634 ? 6.926 13.557 27.728 1.00 75.94 634 GLY A C 1
ATOM 5039 O O . GLY A 1 634 ? 6.915 12.350 27.971 1.00 75.94 634 GLY A O 1
ATOM 5040 N N . VAL A 1 635 ? 7.446 14.436 28.589 1.00 82.06 635 VAL A N 1
ATOM 5041 C CA . VAL A 1 635 ? 8.014 14.081 29.902 1.00 82.06 635 VAL A CA 1
ATOM 5042 C C . VAL A 1 635 ? 6.960 13.406 30.794 1.00 82.06 635 VAL A C 1
ATOM 5044 O O . VAL A 1 635 ? 7.243 12.408 31.465 1.00 82.06 635 VAL A O 1
ATOM 5047 N N . ASN A 1 636 ? 5.739 13.944 30.821 1.00 77.12 636 ASN A N 1
ATOM 5048 C CA . ASN A 1 636 ? 4.636 13.421 31.620 1.00 77.12 636 ASN A CA 1
ATOM 5049 C C . ASN A 1 636 ? 4.094 12.089 31.086 1.00 77.12 636 ASN A C 1
ATOM 5051 O O . ASN A 1 636 ? 3.830 11.172 31.864 1.00 77.12 636 ASN A O 1
ATOM 5055 N N . ASP A 1 637 ? 3.990 11.953 29.766 1.00 69.38 637 ASP A N 1
ATOM 5056 C CA . ASP A 1 637 ? 3.533 10.741 29.085 1.00 69.38 637 ASP A CA 1
ATOM 5057 C C . ASP A 1 637 ? 4.481 9.561 29.321 1.00 69.38 637 ASP A C 1
ATOM 5059 O O . ASP A 1 637 ? 4.044 8.407 29.312 1.00 69.38 637 ASP A O 1
ATOM 5063 N N . GLN A 1 638 ? 5.749 9.849 29.624 1.00 78.81 638 GLN A N 1
ATOM 5064 C CA . GLN A 1 638 ? 6.753 8.873 30.051 1.00 78.81 638 GLN A CA 1
ATOM 5065 C C . GLN A 1 638 ? 6.824 8.684 31.579 1.00 78.81 638 GLN A C 1
ATOM 5067 O O . GLN A 1 638 ? 7.646 7.909 32.070 1.00 78.81 638 GLN A O 1
ATOM 5072 N N . GLY A 1 639 ? 5.979 9.372 32.357 1.00 74.56 639 GLY A N 1
ATOM 5073 C CA . GLY A 1 639 ? 5.951 9.287 33.822 1.00 74.56 639 GLY A CA 1
ATOM 5074 C C . GLY A 1 639 ? 7.199 9.869 34.499 1.00 74.56 639 GLY A C 1
ATOM 5075 O O . GLY A 1 639 ? 7.535 9.481 35.618 1.00 74.56 639 GLY A O 1
ATOM 5076 N N . LYS A 1 640 ? 7.918 10.777 33.826 1.00 82.50 640 LYS A N 1
ATOM 5077 C CA . LYS A 1 640 ? 9.218 11.322 34.261 1.00 82.50 640 LYS A CA 1
ATOM 5078 C C . LYS A 1 640 ? 9.146 12.763 34.771 1.00 82.50 640 LYS A C 1
ATOM 5080 O O . LYS A 1 640 ? 10.183 13.391 34.962 1.00 82.50 640 LYS A O 1
ATOM 5085 N N . MET A 1 641 ? 7.948 13.274 35.058 1.00 79.06 641 MET A N 1
ATOM 5086 C CA . MET A 1 641 ? 7.739 14.673 35.453 1.00 79.06 641 MET A CA 1
ATOM 5087 C C . MET A 1 641 ? 8.534 15.078 36.703 1.00 79.06 641 MET A C 1
ATOM 5089 O O . MET A 1 641 ? 9.237 16.084 36.697 1.00 79.06 641 MET A O 1
ATOM 5093 N N . ILE A 1 642 ? 8.508 14.257 37.756 1.00 76.94 642 ILE A N 1
ATOM 5094 C CA . ILE A 1 642 ? 9.260 14.535 38.990 1.00 76.94 642 ILE A CA 1
ATOM 5095 C C . ILE A 1 642 ? 10.790 14.437 38.782 1.00 76.94 642 ILE A C 1
ATOM 5097 O O . ILE A 1 642 ? 11.492 15.370 39.178 1.00 76.94 642 ILE A O 1
ATOM 5101 N N . PRO A 1 643 ? 11.342 13.378 38.146 1.00 79.50 643 PRO A N 1
ATOM 5102 C CA . PRO A 1 643 ? 12.755 13.342 37.750 1.00 79.50 643 PRO A CA 1
ATOM 5103 C C . PRO A 1 643 ? 13.207 14.555 36.927 1.00 79.50 643 PRO A C 1
ATOM 5105 O O . PRO A 1 643 ? 14.273 15.106 37.191 1.00 79.50 643 PRO A O 1
ATOM 5108 N N . PHE A 1 644 ? 12.383 15.001 35.978 1.00 85.31 644 PHE A N 1
ATOM 5109 C CA . PHE A 1 644 ? 12.680 16.139 35.111 1.00 85.31 644 PHE A CA 1
ATOM 5110 C C . PHE A 1 644 ? 12.745 17.464 35.870 1.00 85.31 644 PHE A C 1
ATOM 5112 O O . PHE A 1 644 ? 13.724 18.198 35.746 1.00 85.31 644 PHE A O 1
ATOM 5119 N N . ILE A 1 645 ? 11.759 17.743 36.724 1.00 77.69 645 ILE A N 1
ATOM 5120 C CA . ILE A 1 645 ? 11.751 18.965 37.539 1.00 77.69 645 ILE A CA 1
ATOM 5121 C C . ILE A 1 645 ? 12.945 18.989 38.506 1.00 77.69 645 ILE A C 1
ATOM 5123 O O . ILE A 1 645 ? 13.580 20.027 38.679 1.00 77.69 645 ILE A O 1
ATOM 5127 N N . ASN A 1 646 ? 13.311 17.844 39.091 1.00 80.12 646 ASN A N 1
ATOM 5128 C CA . ASN A 1 646 ? 14.494 17.753 39.951 1.00 80.12 646 ASN A CA 1
ATOM 5129 C C . ASN A 1 646 ? 15.801 18.016 39.188 1.00 80.12 646 ASN A C 1
ATOM 5131 O O . ASN A 1 646 ? 16.716 18.613 39.754 1.00 80.12 646 ASN A O 1
ATOM 5135 N N . GLN A 1 647 ? 15.883 17.611 37.917 1.00 82.81 647 GLN A N 1
ATOM 5136 C CA . GLN A 1 647 ? 17.026 17.937 37.068 1.00 82.81 647 GLN A CA 1
ATOM 5137 C C . GLN A 1 647 ? 17.075 19.439 36.753 1.00 82.81 647 GLN A C 1
ATOM 5139 O O . GLN A 1 647 ? 18.147 20.028 36.830 1.00 82.81 647 GLN A O 1
ATOM 5144 N N . ILE A 1 648 ? 15.933 20.085 36.491 1.00 78.56 648 ILE A N 1
ATOM 5145 C CA . ILE A 1 648 ? 15.853 21.545 36.285 1.00 78.56 648 ILE A CA 1
ATOM 5146 C C . ILE A 1 648 ? 16.301 22.324 37.533 1.00 78.56 648 ILE A C 1
ATOM 5148 O O . ILE A 1 648 ? 16.970 23.348 37.405 1.00 78.56 648 ILE A O 1
ATOM 5152 N N . LEU A 1 649 ? 15.952 21.842 38.731 1.00 75.00 649 LEU A N 1
ATOM 5153 C CA . LEU A 1 649 ? 16.310 22.451 40.021 1.00 75.00 649 LEU A CA 1
ATOM 5154 C C . LEU A 1 649 ? 17.777 22.216 40.438 1.00 75.00 649 LEU A C 1
ATOM 5156 O O . LEU A 1 649 ? 18.213 22.735 41.471 1.00 75.00 649 LEU A O 1
ATOM 5160 N N . ASN A 1 650 ? 18.546 21.435 39.671 1.00 76.56 650 ASN A N 1
ATOM 5161 C CA . ASN A 1 650 ? 19.950 21.154 39.957 1.00 76.56 650 ASN A CA 1
ATOM 5162 C C . ASN A 1 650 ? 20.789 22.448 39.852 1.00 76.56 650 ASN A C 1
ATOM 5164 O O . ASN A 1 650 ? 20.759 23.081 38.799 1.00 76.56 650 ASN A O 1
ATOM 5168 N N . PRO A 1 651 ? 21.583 22.830 40.877 1.00 65.06 651 PRO A N 1
ATOM 5169 C CA . PRO A 1 651 ? 22.355 24.082 40.892 1.00 65.06 651 PRO A CA 1
ATOM 5170 C C . PRO A 1 651 ? 23.319 24.282 39.713 1.00 65.06 651 PRO A C 1
ATOM 5172 O O . PRO A 1 651 ? 23.739 25.408 39.462 1.00 65.06 651 PRO A O 1
ATOM 5175 N N . ASN A 1 652 ? 23.689 23.198 39.025 1.00 65.75 652 ASN A N 1
ATOM 5176 C CA . ASN A 1 652 ? 24.593 23.211 37.875 1.00 65.75 652 ASN A CA 1
ATOM 5177 C C . ASN A 1 652 ? 23.869 23.366 36.522 1.00 65.75 652 ASN A C 1
ATOM 5179 O O . ASN A 1 652 ? 24.533 23.492 35.496 1.00 65.75 652 ASN A O 1
ATOM 5183 N N . GLU A 1 653 ? 22.534 23.324 36.501 1.00 67.69 653 GLU A N 1
ATOM 5184 C CA . GLU A 1 653 ? 21.715 23.586 35.314 1.00 67.69 653 GLU A CA 1
ATOM 5185 C C . GLU A 1 653 ? 21.231 25.046 35.334 1.00 67.69 653 GLU A C 1
ATOM 5187 O O . GLU A 1 653 ? 21.068 25.650 36.394 1.00 67.69 653 GLU A O 1
ATOM 5192 N N . ARG A 1 654 ? 20.955 25.635 34.164 1.00 59.00 654 ARG A N 1
ATOM 5193 C CA . ARG A 1 654 ? 20.546 27.051 34.036 1.00 59.00 654 ARG A CA 1
ATOM 5194 C C . ARG A 1 654 ? 19.281 27.395 34.838 1.00 59.00 654 ARG A C 1
ATOM 5196 O O . ARG A 1 654 ? 19.140 28.521 35.307 1.00 59.00 654 ARG A O 1
ATOM 5203 N N . GLY A 1 655 ? 18.390 26.420 35.026 1.00 54.28 655 GLY A N 1
ATOM 5204 C CA . GLY A 1 655 ? 17.203 26.524 35.882 1.00 54.28 655 GLY A CA 1
ATOM 5205 C C . GLY A 1 655 ? 17.499 26.521 37.388 1.00 54.28 655 GLY A C 1
ATOM 5206 O O . GLY A 1 655 ? 16.667 26.980 38.166 1.00 54.28 655 GLY A O 1
ATOM 5207 N N . GLY A 1 656 ? 18.683 26.063 37.804 1.00 56.09 656 GLY A N 1
ATOM 5208 C CA . GLY A 1 656 ? 19.103 25.986 39.201 1.00 56.09 656 GLY A CA 1
ATOM 5209 C C . GLY A 1 656 ? 19.876 27.198 39.723 1.00 56.09 656 GLY A C 1
ATOM 5210 O O . GLY A 1 656 ? 20.103 27.279 40.932 1.00 56.09 656 GLY A O 1
ATOM 5211 N N . SER A 1 657 ? 20.262 28.159 38.874 1.00 53.41 657 SER A N 1
ATOM 5212 C CA . SER A 1 657 ? 21.061 29.317 39.301 1.00 53.41 657 SER A CA 1
ATOM 5213 C C . SER A 1 657 ? 20.580 30.645 38.693 1.00 53.41 657 SER A C 1
ATOM 5215 O O . SER A 1 657 ? 20.931 30.963 37.560 1.00 53.41 657 SER A O 1
ATOM 5217 N N . ALA A 1 658 ? 19.808 31.434 39.456 1.00 49.41 658 ALA A N 1
ATOM 5218 C CA . ALA A 1 658 ? 20.000 32.893 39.612 1.00 49.41 658 ALA A CA 1
ATOM 5219 C C . ALA A 1 658 ? 18.905 33.565 40.466 1.00 49.41 658 ALA A C 1
ATOM 5221 O O . ALA A 1 658 ? 19.217 34.508 41.187 1.00 49.41 658 ALA A O 1
ATOM 5222 N N . ASP A 1 659 ? 17.653 33.094 40.416 1.00 55.50 659 ASP A N 1
ATOM 5223 C CA . ASP A 1 659 ? 16.519 33.746 41.092 1.00 55.50 659 ASP A CA 1
ATOM 5224 C C . ASP A 1 659 ? 15.878 32.828 42.159 1.00 55.50 659 ASP A C 1
ATOM 5226 O O . ASP A 1 659 ? 15.202 31.851 41.813 1.00 55.50 659 ASP A O 1
ATOM 5230 N N . PRO A 1 660 ? 16.074 33.118 43.461 1.00 60.66 660 PRO A N 1
ATOM 5231 C CA . PRO A 1 660 ? 15.488 32.352 44.560 1.00 60.66 660 PRO A CA 1
ATOM 5232 C C . PRO A 1 660 ? 13.956 32.256 44.516 1.00 60.66 660 PRO A C 1
ATOM 5234 O O . PRO A 1 660 ? 13.409 31.249 44.961 1.00 60.66 660 PRO A O 1
ATOM 5237 N N . ALA A 1 661 ? 13.260 33.257 43.965 1.00 53.22 661 ALA A N 1
ATOM 5238 C CA . ALA A 1 661 ? 11.800 33.259 43.888 1.00 53.22 661 ALA A CA 1
ATOM 5239 C C . ALA A 1 661 ? 11.288 32.265 42.835 1.00 53.22 661 ALA A C 1
ATOM 5241 O O . ALA A 1 661 ? 10.314 31.550 43.072 1.00 53.22 661 ALA A O 1
ATOM 5242 N N . ILE A 1 662 ? 11.978 32.165 41.695 1.00 59.50 662 ILE A N 1
ATOM 5243 C CA . ILE A 1 662 ? 11.644 31.202 40.637 1.00 59.50 662 ILE A CA 1
ATOM 5244 C C . ILE A 1 662 ? 11.925 29.774 41.109 1.00 59.50 662 ILE A C 1
ATOM 5246 O O . ILE A 1 662 ? 11.103 28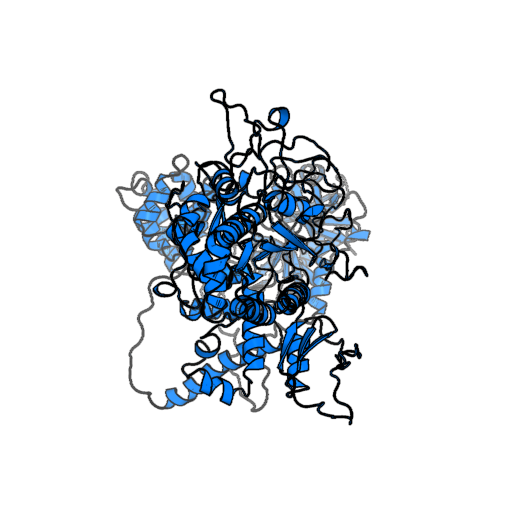.885 40.890 1.00 59.50 662 ILE A O 1
ATOM 5250 N N . LYS A 1 663 ? 13.046 29.562 41.810 1.00 68.75 663 LYS A N 1
ATOM 5251 C CA . LYS A 1 663 ? 13.377 28.262 42.402 1.00 68.75 663 LYS A CA 1
ATOM 5252 C C . LYS A 1 663 ? 12.307 27.808 43.400 1.00 68.75 663 LYS A C 1
ATOM 5254 O O . LYS A 1 663 ? 11.800 26.699 43.256 1.00 68.75 663 LYS A O 1
ATOM 5259 N N . GLN A 1 664 ? 11.921 28.680 44.337 1.00 64.62 664 GLN A N 1
ATOM 5260 C CA . GLN A 1 664 ? 10.859 28.385 45.304 1.00 64.62 664 GLN A CA 1
ATOM 5261 C C . GLN A 1 664 ? 9.528 28.082 44.598 1.00 64.62 664 GLN A C 1
ATOM 5263 O O . GLN A 1 664 ? 8.854 27.121 44.942 1.00 64.62 664 GLN A O 1
ATOM 5268 N N . THR A 1 665 ? 9.191 28.829 43.542 1.00 58.12 665 THR A N 1
ATOM 5269 C CA . THR A 1 665 ? 7.959 28.608 42.764 1.00 58.12 665 THR A CA 1
ATOM 5270 C C . THR A 1 665 ? 7.948 27.241 42.063 1.00 58.12 665 THR A C 1
ATOM 5272 O O . THR A 1 665 ? 6.920 26.568 42.039 1.00 58.12 665 THR A O 1
ATOM 5275 N N . ILE A 1 666 ? 9.075 26.802 41.491 1.00 66.38 666 ILE A N 1
ATOM 5276 C CA . ILE A 1 666 ? 9.182 25.480 40.848 1.00 66.38 666 ILE A CA 1
ATOM 5277 C C . ILE A 1 666 ? 9.143 24.353 41.899 1.00 66.38 666 ILE A C 1
ATOM 5279 O O . ILE A 1 666 ? 8.546 23.308 41.637 1.00 66.38 666 ILE A O 1
ATOM 5283 N N . GLU A 1 667 ? 9.726 24.560 43.085 1.00 73.00 667 GLU A N 1
ATOM 5284 C CA . GLU A 1 667 ? 9.638 23.626 44.220 1.00 73.00 667 GLU A CA 1
ATOM 5285 C C . GLU A 1 667 ? 8.192 23.486 44.728 1.00 73.00 667 GLU A C 1
ATOM 5287 O O . GLU A 1 667 ? 7.694 22.363 44.832 1.00 73.00 667 GLU A O 1
ATOM 5292 N N . ASP A 1 668 ? 7.478 24.599 44.916 1.00 63.06 668 ASP A N 1
ATOM 5293 C CA . ASP A 1 668 ? 6.070 24.606 45.329 1.00 63.06 668 ASP A CA 1
ATOM 5294 C C . ASP A 1 668 ? 5.171 23.924 44.275 1.00 63.06 668 ASP A C 1
ATOM 5296 O O . ASP A 1 668 ? 4.267 23.155 44.611 1.00 63.06 668 ASP A O 1
ATOM 5300 N N . LEU A 1 669 ? 5.427 24.143 42.977 1.00 61.16 669 LEU A N 1
ATOM 5301 C CA . LEU A 1 669 ? 4.705 23.469 41.889 1.00 61.16 669 LEU A CA 1
ATOM 5302 C C . LEU A 1 669 ? 4.986 21.960 41.856 1.00 61.16 669 LEU A C 1
ATOM 5304 O O . LEU A 1 669 ? 4.058 21.180 41.651 1.00 61.16 669 LEU A O 1
ATOM 5308 N N . ARG A 1 670 ? 6.234 21.529 42.089 1.00 71.31 670 ARG A N 1
ATOM 5309 C CA . ARG A 1 670 ? 6.608 20.106 42.176 1.00 71.31 670 ARG A CA 1
ATOM 5310 C C . ARG A 1 670 ? 5.877 19.401 43.314 1.00 71.31 670 ARG A C 1
ATOM 5312 O O . ARG A 1 670 ? 5.399 18.280 43.136 1.00 71.31 670 ARG A O 1
ATOM 5319 N N . ASP A 1 671 ? 5.785 20.046 44.467 1.00 62.09 671 ASP A N 1
ATOM 5320 C CA . ASP A 1 671 ? 5.174 19.444 45.648 1.00 62.09 671 ASP A CA 1
ATOM 5321 C C . ASP A 1 671 ? 3.637 19.359 45.493 1.00 62.09 671 ASP A C 1
ATOM 5323 O O . ASP A 1 671 ? 3.029 18.375 45.920 1.00 62.09 671 ASP A O 1
ATOM 5327 N N . ASN A 1 672 ? 3.027 20.287 44.741 1.00 55.09 672 ASN A N 1
ATOM 5328 C CA . ASN A 1 672 ? 1.611 20.261 44.339 1.00 55.09 672 ASN A CA 1
ATOM 5329 C C . ASN A 1 672 ? 1.291 19.339 43.139 1.00 55.09 672 ASN A C 1
ATOM 5331 O O . ASN A 1 672 ? 0.124 19.099 42.831 1.00 55.09 672 ASN A O 1
ATOM 5335 N N . LEU A 1 673 ? 2.299 18.818 42.434 1.00 56.22 673 LEU A N 1
ATOM 5336 C CA . LEU A 1 673 ? 2.128 17.829 41.360 1.00 56.22 673 LEU A CA 1
ATOM 5337 C C . LEU A 1 673 ? 1.927 16.400 41.909 1.00 56.22 673 LEU A C 1
ATOM 5339 O O . LEU A 1 673 ? 1.348 15.560 41.225 1.00 56.22 673 LEU A O 1
ATOM 5343 N N . ASN A 1 674 ? 2.338 16.135 43.156 1.00 45.12 674 ASN A N 1
ATOM 5344 C CA . ASN A 1 674 ? 2.136 14.851 43.846 1.00 45.12 674 ASN A CA 1
ATOM 5345 C C . ASN A 1 674 ? 0.746 14.691 44.488 1.00 45.12 674 ASN A C 1
ATOM 5347 O O . ASN A 1 674 ? 0.420 13.595 44.941 1.00 45.12 674 ASN A O 1
ATOM 5351 N N . THR A 1 675 ? -0.057 15.753 44.574 1.00 45.12 675 THR A N 1
ATOM 5352 C CA . THR A 1 675 ? -1.317 15.741 45.335 1.00 45.12 675 THR A CA 1
ATOM 5353 C C . THR A 1 675 ? -2.564 15.452 44.503 1.00 45.12 675 THR A C 1
ATOM 5355 O O . THR A 1 675 ? -3.611 15.305 45.113 1.00 45.12 675 THR A O 1
ATOM 5358 N N . GLY A 1 676 ? -2.448 15.297 43.172 1.00 36.66 676 GLY A N 1
ATOM 5359 C CA . GLY A 1 676 ? -3.468 14.735 42.268 1.00 36.66 676 GLY A CA 1
ATOM 5360 C C . GLY A 1 676 ? -4.873 15.347 42.375 1.00 36.66 676 GLY A C 1
ATOM 5361 O O . GLY A 1 676 ? -5.619 15.054 43.301 1.00 36.66 676 GLY A O 1
ATOM 5362 N N . TYR A 1 677 ? -5.300 16.120 41.375 1.00 31.19 677 TYR A N 1
ATOM 5363 C CA . TYR A 1 677 ? -6.731 16.389 41.205 1.00 31.19 677 TYR A CA 1
ATOM 5364 C C . TYR A 1 677 ? -7.395 15.104 40.691 1.00 31.19 677 TYR A C 1
ATOM 5366 O O . TYR A 1 677 ? -7.284 14.780 39.514 1.00 31.19 677 TYR A O 1
ATOM 5374 N N . PHE A 1 678 ? -8.026 14.337 41.578 1.00 30.41 678 PHE A N 1
ATOM 5375 C CA . PHE A 1 678 ? -8.975 13.297 41.187 1.00 30.41 678 PHE A CA 1
ATOM 5376 C C . PHE A 1 678 ? -10.321 13.970 40.870 1.00 30.41 678 PHE A C 1
ATOM 5378 O O . PHE A 1 678 ? -10.702 14.894 41.597 1.00 30.41 678 PHE A O 1
ATOM 5385 N N . PRO A 1 679 ? -11.091 13.529 39.855 1.00 31.84 679 PRO A N 1
ATOM 5386 C CA . PRO A 1 679 ? -12.523 13.769 39.891 1.00 31.84 679 PRO A CA 1
ATOM 5387 C C . PRO A 1 679 ? -13.036 13.095 41.163 1.00 31.84 679 PRO A C 1
ATOM 5389 O O . PRO A 1 679 ? -12.846 11.894 41.365 1.00 31.84 679 PRO A O 1
ATOM 5392 N N . ILE A 1 680 ? -13.626 13.883 42.054 1.00 35.94 680 ILE A N 1
ATOM 5393 C CA . ILE A 1 680 ? -14.311 13.348 43.222 1.00 35.94 680 ILE A CA 1
ATOM 5394 C C . ILE A 1 680 ? -15.474 12.524 42.674 1.00 35.94 680 ILE A C 1
ATOM 5396 O O . ILE A 1 680 ? -16.464 13.086 42.211 1.00 35.94 680 ILE A O 1
ATOM 5400 N N . ILE A 1 681 ? -15.341 11.194 42.676 1.00 37.12 681 ILE A N 1
ATOM 5401 C CA . ILE A 1 681 ? -16.516 10.329 42.743 1.00 37.12 681 ILE A CA 1
ATOM 5402 C C . ILE A 1 681 ? -17.081 10.641 44.117 1.00 37.12 681 ILE A C 1
ATOM 5404 O O . ILE A 1 681 ? -16.507 10.222 45.118 1.00 37.12 681 ILE A O 1
ATOM 5408 N N . ALA A 1 682 ? -18.117 11.469 44.166 1.00 37.34 682 ALA A N 1
ATOM 5409 C CA . ALA A 1 682 ? -18.782 11.754 45.420 1.00 37.34 682 ALA A CA 1
ATOM 5410 C C . ALA A 1 682 ? -19.242 10.434 46.038 1.00 37.34 682 ALA A C 1
ATOM 5412 O O . ALA A 1 682 ? -19.835 9.615 45.321 1.00 37.34 682 ALA A O 1
ATOM 5413 N N . ASP A 1 683 ? -19.008 10.224 47.336 1.00 38.69 683 ASP A N 1
ATOM 5414 C CA . ASP A 1 683 ? -19.664 9.129 48.045 1.00 38.69 683 ASP A CA 1
ATOM 5415 C C . ASP A 1 683 ? -21.178 9.255 47.800 1.00 38.69 683 ASP A C 1
ATOM 5417 O O . ASP A 1 683 ? -21.824 10.240 48.169 1.00 38.69 683 ASP A O 1
ATOM 5421 N N . GLY A 1 684 ? -21.732 8.272 47.086 1.00 44.28 684 GLY A N 1
ATOM 5422 C CA . GLY A 1 684 ? -23.119 8.262 46.625 1.00 44.28 684 GLY A CA 1
ATOM 5423 C C . GLY A 1 684 ? -23.290 7.974 45.135 1.00 44.28 684 GLY A C 1
ATOM 5424 O O . GLY A 1 684 ? -24.212 7.250 44.793 1.00 44.28 684 GLY A O 1
ATOM 5425 N N . ASP A 1 685 ? -22.396 8.421 44.241 1.00 39.03 685 ASP A N 1
ATOM 5426 C CA . ASP A 1 685 ? -22.627 8.306 42.781 1.00 39.03 685 ASP A CA 1
ATOM 5427 C C . ASP A 1 685 ? -22.661 6.857 42.262 1.00 39.03 685 ASP A C 1
ATOM 5429 O O . ASP A 1 685 ? -23.232 6.581 41.203 1.00 39.03 685 ASP A O 1
ATOM 5433 N N . VAL A 1 686 ? -22.120 5.917 43.038 1.00 40.47 686 VAL A N 1
ATOM 5434 C CA . VAL A 1 686 ? -22.326 4.478 42.874 1.00 40.47 686 VAL A CA 1
ATOM 5435 C C . VAL A 1 686 ? -23.346 4.031 43.914 1.00 40.47 686 VAL A C 1
ATOM 5437 O O . VAL A 1 686 ? -23.110 4.176 45.114 1.00 40.47 686 VAL A O 1
ATOM 5440 N N . LYS A 1 687 ? -24.455 3.418 43.478 1.00 41.28 687 LYS A N 1
ATOM 5441 C CA . LYS A 1 687 ? -25.370 2.745 44.411 1.00 41.28 687 LYS A CA 1
ATOM 5442 C C . LYS A 1 687 ? -24.595 1.664 45.169 1.00 41.28 687 LYS A C 1
ATOM 5444 O O . LYS A 1 687 ? -24.267 0.624 44.611 1.00 41.28 687 LYS A O 1
ATOM 5449 N N . SER A 1 688 ? -24.306 1.900 46.442 1.00 42.72 688 SER A N 1
ATOM 5450 C CA . SER A 1 688 ? -23.624 0.932 47.308 1.00 42.72 688 SER A CA 1
ATOM 5451 C C . SER A 1 688 ? -24.560 -0.184 47.795 1.00 42.72 688 SER A C 1
ATOM 5453 O O . SER A 1 688 ? -24.094 -1.270 48.128 1.00 42.72 688 SER A O 1
ATOM 5455 N N . ASP A 1 689 ? -25.878 0.034 47.731 1.00 43.72 689 ASP A N 1
ATOM 5456 C CA . ASP A 1 689 ? -26.913 -0.933 48.113 1.00 43.72 689 ASP A CA 1
ATOM 5457 C C . ASP A 1 689 ? -27.612 -1.553 46.888 1.00 43.72 689 ASP A C 1
ATOM 5459 O O . ASP A 1 689 ? -28.782 -1.292 46.594 1.00 43.72 689 ASP A O 1
ATOM 5463 N N . PHE A 1 690 ? -26.920 -2.436 46.166 1.00 43.28 690 PHE A N 1
ATOM 5464 C CA . PHE A 1 690 ? -27.596 -3.362 45.252 1.00 43.28 690 PHE A CA 1
ATOM 5465 C C . PHE A 1 690 ? -28.144 -4.553 46.051 1.00 43.28 690 PHE A C 1
ATOM 5467 O O . PHE A 1 690 ? -27.450 -5.548 46.264 1.00 43.28 690 PHE A O 1
ATOM 5474 N N . LYS A 1 691 ? -29.417 -4.502 46.465 1.00 43.03 691 LYS A N 1
ATOM 5475 C CA . LYS A 1 691 ? -30.137 -5.739 46.803 1.00 43.03 691 LYS A CA 1
ATOM 5476 C C . LYS A 1 691 ? -30.363 -6.508 45.507 1.00 43.03 691 LYS A C 1
ATOM 5478 O O . LYS A 1 691 ? -31.195 -6.129 44.692 1.00 43.03 691 LYS A O 1
ATOM 5483 N N . ALA A 1 692 ? -29.571 -7.552 45.297 1.00 41.25 692 ALA A N 1
ATOM 5484 C CA . ALA A 1 692 ? -29.727 -8.449 44.166 1.00 41.25 692 ALA A CA 1
ATOM 5485 C C . ALA A 1 692 ? -31.080 -9.171 44.260 1.00 41.25 692 ALA A C 1
ATOM 5487 O O . ALA A 1 692 ? -31.209 -10.152 44.991 1.00 41.25 692 ALA A O 1
ATOM 5488 N N . GLU A 1 693 ? -32.079 -8.715 43.507 1.00 43.66 693 GLU A N 1
ATOM 5489 C CA . GLU A 1 693 ? -33.125 -9.623 43.050 1.00 43.66 693 GLU A CA 1
ATOM 5490 C C . GLU A 1 693 ? -32.525 -10.475 41.927 1.00 43.66 693 GLU A C 1
ATOM 5492 O O . GLU A 1 693 ? -31.946 -9.985 40.954 1.00 43.66 693 GLU A O 1
ATOM 5497 N N . SER A 1 694 ? -32.539 -11.786 42.135 1.00 42.06 694 SER A N 1
ATOM 5498 C CA . SER A 1 694 ? -31.944 -12.759 41.230 1.00 42.06 694 SER A CA 1
ATOM 5499 C C . SER A 1 694 ? -32.720 -12.800 39.913 1.00 42.06 694 SER A C 1
ATOM 5501 O O . SER A 1 694 ? -33.853 -13.277 39.901 1.00 42.06 694 SER A O 1
ATOM 5503 N N . GLY A 1 695 ? -32.106 -12.365 38.808 1.00 45.56 695 GLY A N 1
ATOM 5504 C CA . GLY A 1 695 ? -32.628 -12.645 37.465 1.00 45.56 695 GLY A CA 1
ATOM 5505 C C . GLY A 1 695 ? -32.390 -11.589 36.387 1.00 45.56 695 GLY A C 1
ATOM 5506 O O . GLY A 1 695 ? -32.461 -11.935 35.212 1.00 45.56 695 GLY A O 1
ATOM 5507 N N . GLU A 1 696 ? -32.065 -10.339 36.727 1.00 34.94 696 GLU A N 1
ATOM 5508 C CA . GLU A 1 696 ? -31.923 -9.279 35.713 1.00 34.94 696 GLU A CA 1
ATOM 5509 C C . GLU A 1 696 ? -30.454 -9.011 35.327 1.00 34.94 696 GLU A C 1
ATOM 5511 O O . GLU A 1 696 ? -29.616 -8.650 36.161 1.00 34.94 696 GLU A O 1
ATOM 5516 N N . LEU A 1 697 ? -30.144 -9.213 34.036 1.00 39.62 697 LEU A N 1
ATOM 5517 C CA . LEU A 1 697 ? -28.810 -9.072 33.424 1.00 39.62 697 LEU A CA 1
ATOM 5518 C C . LEU A 1 697 ? -28.424 -7.615 33.087 1.00 39.62 697 LEU A C 1
ATOM 5520 O O . LEU A 1 697 ? -27.259 -7.353 32.802 1.00 39.62 697 LEU A O 1
ATOM 5524 N N . GLN A 1 698 ? -29.367 -6.666 33.106 1.00 35.16 698 GLN A N 1
ATOM 5525 C CA . GLN A 1 698 ? -29.140 -5.256 32.749 1.00 35.16 698 GLN A CA 1
ATOM 5526 C C . GLN A 1 698 ? -29.235 -4.369 33.994 1.00 35.16 698 GLN A C 1
ATOM 5528 O O . GLN A 1 698 ? -30.138 -4.548 34.808 1.00 35.16 698 GLN A O 1
ATOM 5533 N N . ARG A 1 699 ? -28.295 -3.428 34.176 1.00 50.84 699 ARG A N 1
ATOM 5534 C CA . ARG A 1 699 ? -28.215 -2.593 35.389 1.00 50.84 699 ARG A CA 1
ATOM 5535 C C . ARG A 1 699 ? -27.783 -1.162 35.080 1.00 50.84 699 ARG A C 1
ATOM 5537 O O . ARG A 1 699 ? -26.846 -0.946 34.319 1.00 50.84 699 ARG A O 1
ATOM 5544 N N . ILE A 1 700 ? -28.424 -0.197 35.735 1.00 46.09 700 ILE A N 1
ATOM 5545 C CA . ILE A 1 700 ? -27.945 1.187 35.829 1.00 46.09 700 ILE A CA 1
ATOM 5546 C C . ILE A 1 700 ? -26.944 1.241 36.989 1.00 46.09 700 ILE A C 1
ATOM 5548 O O . ILE A 1 700 ? -27.290 0.892 38.117 1.00 46.09 700 ILE A O 1
ATOM 5552 N N . ILE A 1 701 ? -25.698 1.614 36.691 1.00 44.12 701 ILE A N 1
ATOM 5553 C CA . ILE A 1 701 ? -24.560 1.489 37.618 1.00 44.12 701 ILE A CA 1
ATOM 5554 C C . ILE A 1 701 ? -24.417 2.725 38.529 1.00 44.12 701 ILE A C 1
ATOM 5556 O O . ILE A 1 701 ? -23.968 2.590 39.665 1.00 44.12 701 ILE A O 1
ATOM 5560 N N . GLY A 1 702 ? -24.847 3.906 38.066 1.00 50.00 702 GLY A N 1
ATOM 5561 C CA . GLY A 1 702 ? -24.856 5.145 38.856 1.00 50.00 702 GLY A CA 1
ATOM 5562 C C . GLY A 1 702 ? -26.193 5.435 39.557 1.00 50.00 702 GLY A C 1
ATOM 5563 O O . GLY A 1 702 ? -27.186 4.739 39.331 1.00 50.00 702 GLY A O 1
ATOM 5564 N N . GLU A 1 703 ? -26.263 6.489 40.381 1.00 48.47 703 GLU A N 1
ATOM 5565 C CA . GLU A 1 703 ? -27.536 6.940 40.990 1.00 48.47 703 GLU A CA 1
ATOM 5566 C C . GLU A 1 703 ? -28.611 7.286 39.944 1.00 48.47 703 GLU A C 1
ATOM 5568 O O . GLU A 1 703 ? -29.803 7.075 40.186 1.00 48.47 703 GLU A O 1
ATOM 5573 N N . ARG A 1 704 ? -28.192 7.779 38.769 1.00 49.84 704 ARG A N 1
ATOM 5574 C CA . ARG A 1 704 ? -29.046 8.131 37.625 1.00 49.84 704 ARG A CA 1
ATOM 5575 C C . ARG A 1 704 ? -28.590 7.396 36.359 1.00 49.84 704 ARG A C 1
ATOM 5577 O O . ARG A 1 704 ? -27.404 7.140 36.164 1.00 49.84 704 ARG A O 1
ATOM 5584 N N . SER A 1 705 ? -29.544 7.058 35.491 1.00 57.31 705 SER A N 1
ATOM 5585 C CA . SER A 1 705 ? -29.258 6.473 34.175 1.00 57.31 705 SER A CA 1
ATOM 5586 C C . SER A 1 705 ? -28.596 7.498 33.260 1.00 57.31 705 SER A C 1
ATOM 5588 O O . SER A 1 705 ? -29.079 8.621 33.156 1.00 57.31 705 SER A O 1
ATOM 5590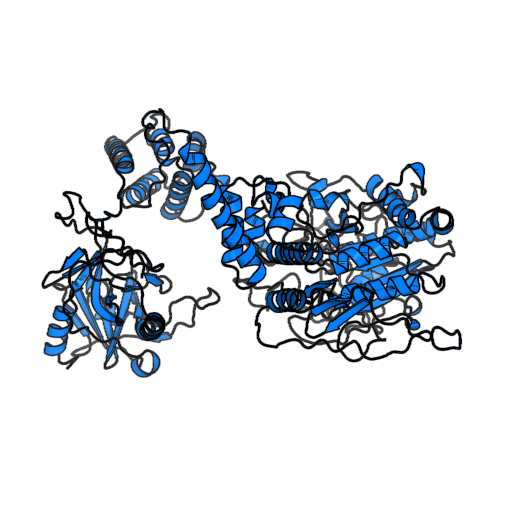 N N . THR A 1 706 ? -27.550 7.088 32.549 1.00 61.12 706 THR A N 1
ATOM 5591 C CA . THR A 1 706 ? -26.950 7.848 31.441 1.00 61.12 706 THR A CA 1
ATOM 5592 C C . THR A 1 706 ? -27.452 7.376 30.072 1.00 61.12 706 THR A C 1
ATOM 5594 O O . THR A 1 706 ? -26.982 7.852 29.041 1.00 61.12 706 THR A O 1
ATOM 5597 N N . LEU A 1 707 ? -28.411 6.440 30.037 1.00 52.81 707 LEU A N 1
ATOM 5598 C CA . LEU A 1 707 ? -29.048 6.003 28.797 1.00 52.81 707 LEU A CA 1
ATOM 5599 C C . LEU A 1 707 ? -29.915 7.137 28.242 1.00 52.81 707 LEU A C 1
ATOM 5601 O O . LEU A 1 707 ? -30.931 7.498 28.835 1.00 52.81 707 LEU A O 1
ATOM 5605 N N . LEU A 1 708 ? -29.519 7.662 27.086 1.00 62.12 708 LEU A N 1
ATOM 5606 C CA . LEU A 1 708 ? -30.258 8.663 26.326 1.00 62.12 708 LEU A CA 1
ATOM 5607 C C . LEU A 1 708 ? -30.772 8.032 25.022 1.00 62.12 708 LEU A C 1
ATOM 5609 O O . LEU A 1 708 ? -30.074 7.207 24.426 1.00 62.12 708 LEU A O 1
ATOM 5613 N N . PRO A 1 709 ? -31.980 8.388 24.551 1.00 52.59 709 PRO A N 1
ATOM 5614 C CA . PRO A 1 709 ? -32.471 7.913 23.261 1.00 52.59 709 PRO A CA 1
ATOM 5615 C C . PRO A 1 709 ? -31.602 8.466 22.126 1.00 52.59 709 PRO A C 1
ATOM 5617 O O . PRO A 1 709 ? -31.112 9.586 22.221 1.00 52.59 709 PRO A O 1
ATOM 5620 N N . VAL A 1 710 ? -31.472 7.744 21.008 1.00 56.31 710 VAL A N 1
ATOM 5621 C CA . VAL A 1 710 ? -30.675 8.194 19.841 1.00 56.31 710 VAL A CA 1
ATOM 5622 C C . VAL A 1 710 ? -31.113 9.577 19.333 1.00 56.31 710 VAL A C 1
ATOM 5624 O O . VAL A 1 710 ? -30.278 10.376 18.911 1.00 56.31 710 VAL A O 1
ATOM 5627 N N . SER A 1 711 ? -32.397 9.923 19.479 1.00 60.44 711 SER A N 1
ATOM 5628 C CA . SER A 1 711 ? -32.935 11.256 19.170 1.00 60.44 711 SER A CA 1
ATOM 5629 C C . SER A 1 711 ? -32.240 12.401 19.922 1.00 60.44 711 SER A C 1
ATOM 5631 O O . SER A 1 711 ? -32.312 13.546 19.485 1.00 60.44 711 SER A O 1
ATOM 5633 N N . PHE A 1 712 ? -31.559 12.123 21.039 1.00 78.62 712 PHE A N 1
ATOM 5634 C CA . PHE A 1 712 ? -30.681 13.075 21.721 1.00 78.62 712 PHE A CA 1
ATOM 5635 C C . PHE A 1 712 ? -29.584 13.605 20.787 1.00 78.62 712 PHE A C 1
ATOM 5637 O O . PHE A 1 712 ? -29.349 14.812 20.749 1.00 78.62 712 PHE A O 1
ATOM 5644 N N . LEU A 1 713 ? -28.955 12.732 19.991 1.00 77.75 713 LEU A N 1
ATOM 5645 C CA . LEU A 1 713 ? -27.915 13.123 19.036 1.00 77.75 713 LEU A CA 1
ATOM 5646 C C . LEU A 1 713 ? -28.502 13.929 17.875 1.00 77.75 713 LEU A C 1
ATOM 5648 O O . LEU A 1 713 ? -27.927 14.939 17.479 1.00 77.75 713 LEU A O 1
ATOM 5652 N N . GLU A 1 714 ? -29.676 13.545 17.370 1.00 78.38 714 GLU A N 1
ATOM 5653 C CA . GLU A 1 714 ? -30.357 14.296 16.308 1.00 78.38 714 GLU A CA 1
ATOM 5654 C C . GLU A 1 714 ? -30.740 15.713 16.748 1.00 78.38 714 GLU A C 1
ATOM 5656 O O . GLU A 1 714 ? -30.540 16.670 15.995 1.00 78.38 714 GLU A O 1
ATOM 5661 N N . LYS A 1 715 ? -31.261 15.865 17.974 1.00 78.06 715 LYS A N 1
ATOM 5662 C CA . LYS A 1 715 ? -31.540 17.178 18.571 1.00 78.06 715 LYS A CA 1
ATOM 5663 C C . LYS A 1 715 ? -30.252 17.995 18.702 1.00 78.06 715 LYS A C 1
ATOM 5665 O O . LYS A 1 715 ? -30.228 19.143 18.270 1.00 78.06 715 LYS A O 1
ATOM 5670 N N . GLY A 1 716 ? -29.161 17.385 19.167 1.00 87.44 716 GLY A N 1
ATOM 5671 C CA . GLY A 1 716 ? -27.852 18.039 19.252 1.00 87.44 716 GLY A CA 1
ATOM 5672 C C . GLY A 1 716 ? -27.298 18.511 17.913 1.00 87.44 716 GLY A C 1
ATOM 5673 O O . GLY A 1 716 ? -26.835 19.646 17.798 1.00 87.44 716 GLY A O 1
ATOM 5674 N N . LEU A 1 717 ? -27.418 17.689 16.868 1.00 89.69 717 LEU A N 1
ATOM 5675 C CA . LEU A 1 717 ? -27.019 18.053 15.506 1.00 89.69 717 LEU A CA 1
ATOM 5676 C C . LEU A 1 717 ? -27.839 19.217 14.935 1.00 89.69 717 LEU A C 1
ATOM 5678 O O . LEU A 1 717 ? -27.328 19.958 14.089 1.00 89.69 717 LEU A O 1
ATOM 5682 N N . ARG A 1 718 ? -29.089 19.397 15.380 1.00 92.00 718 ARG A N 1
ATOM 5683 C CA . ARG A 1 718 ? -29.912 20.564 15.031 1.00 92.00 718 ARG A CA 1
ATOM 5684 C C . ARG A 1 718 ? -29.482 21.790 15.831 1.00 92.00 718 ARG A C 1
ATOM 5686 O O . ARG A 1 718 ? -29.154 22.802 15.219 1.00 92.00 718 ARG A O 1
ATOM 5693 N N . SER A 1 719 ? -29.405 21.684 17.156 1.00 92.56 719 SER A N 1
ATOM 5694 C CA . SER A 1 719 ? -29.097 22.811 18.046 1.00 92.56 719 SER A CA 1
ATOM 5695 C C . SER A 1 719 ? -27.693 23.380 17.821 1.00 92.56 719 SER A C 1
ATOM 5697 O O . SER A 1 719 ? -27.512 24.596 17.803 1.00 92.56 719 SER A O 1
ATOM 5699 N N . GLN A 1 720 ? -26.689 22.542 17.545 1.00 95.75 720 GLN A N 1
ATOM 5700 C CA . GLN A 1 720 ? -25.318 23.022 17.325 1.00 95.75 720 GLN A CA 1
ATOM 5701 C C . GLN A 1 720 ? -25.196 23.997 16.140 1.00 95.75 720 GLN A C 1
ATOM 5703 O O . GLN A 1 720 ? -24.289 24.833 16.130 1.00 95.75 720 GLN A O 1
ATOM 5708 N N . LYS A 1 721 ? -26.097 23.918 15.144 1.00 96.31 721 LYS A N 1
ATOM 5709 C CA . LYS A 1 721 ? -26.066 24.777 13.945 1.00 96.31 721 LYS A CA 1
ATOM 5710 C C . LYS A 1 721 ? -26.164 26.259 14.297 1.00 96.31 721 LYS A C 1
ATOM 5712 O O . LYS A 1 721 ? -25.550 27.075 13.621 1.00 96.31 721 LYS A O 1
ATOM 5717 N N . ALA A 1 722 ? -26.877 26.579 15.374 1.00 97.19 722 ALA A N 1
ATOM 5718 C CA . ALA A 1 722 ? -27.048 27.932 15.884 1.00 97.19 722 ALA A CA 1
ATOM 5719 C C . ALA A 1 722 ? -25.870 28.415 16.756 1.00 97.19 722 ALA A C 1
ATOM 5721 O O . ALA A 1 722 ? -25.868 29.568 17.177 1.00 97.19 722 ALA A O 1
ATOM 5722 N N . VAL A 1 723 ? -24.865 27.574 17.029 1.00 98.00 723 VAL A N 1
ATOM 5723 C CA . VAL A 1 723 ? -23.649 27.953 17.771 1.00 98.00 723 VAL A CA 1
ATOM 5724 C C . VAL A 1 723 ? -22.595 28.490 16.808 1.00 98.00 723 VAL A C 1
ATOM 5726 O O . VAL A 1 723 ? -22.325 27.884 15.767 1.00 98.00 723 VAL A O 1
ATOM 5729 N N . VAL A 1 724 ? -21.989 29.620 17.162 1.00 97.75 724 VAL A N 1
ATOM 5730 C CA . VAL A 1 724 ? -21.119 30.407 16.283 1.00 97.75 724 VAL A CA 1
ATOM 5731 C C . VAL A 1 724 ? -19.778 30.726 16.928 1.00 97.75 724 VAL A C 1
ATOM 5733 O O . VAL A 1 724 ? -19.661 30.836 18.154 1.00 97.75 724 VAL A O 1
ATOM 5736 N N . ARG A 1 725 ? -18.777 30.963 16.078 1.00 97.31 725 ARG A N 1
ATOM 5737 C CA . ARG A 1 725 ? -17.511 31.580 16.472 1.00 97.31 725 ARG A CA 1
ATOM 5738 C C . ARG A 1 725 ? -17.594 33.083 16.246 1.00 97.31 725 ARG A C 1
ATOM 5740 O O . ARG A 1 725 ? -17.955 33.522 15.160 1.00 97.31 725 ARG A O 1
ATOM 5747 N N . ILE A 1 726 ? -17.232 33.868 17.253 1.00 95.81 726 ILE A N 1
ATOM 5748 C CA . ILE A 1 726 ? -17.173 35.328 17.174 1.00 95.81 726 ILE A CA 1
ATOM 5749 C C . ILE A 1 726 ? -15.706 35.744 17.142 1.00 95.81 726 ILE A C 1
ATOM 5751 O O . ILE A 1 726 ? -14.945 35.456 18.071 1.00 95.81 726 ILE A O 1
ATOM 5755 N N . LEU A 1 727 ? -15.316 36.423 16.069 1.00 91.38 727 LEU A N 1
ATOM 5756 C CA . LEU A 1 727 ? -13.989 36.995 15.891 1.00 91.38 727 LEU A CA 1
ATOM 5757 C C . LEU A 1 727 ? -14.063 38.509 16.062 1.00 91.38 727 LEU A C 1
ATOM 5759 O O . LEU A 1 727 ? -14.856 39.176 15.406 1.00 91.38 727 LEU A O 1
ATOM 5763 N N . VAL A 1 728 ? -13.208 39.045 16.926 1.00 85.56 728 VAL A N 1
ATOM 5764 C CA . VAL A 1 728 ? -12.990 40.485 17.106 1.00 85.56 728 VAL A CA 1
ATOM 5765 C C . VAL A 1 728 ? -11.498 40.772 16.988 1.00 85.56 728 VAL A C 1
ATOM 5767 O O . VAL A 1 728 ? -10.671 39.883 17.178 1.00 85.56 728 VAL A O 1
ATOM 5770 N N . ASN A 1 729 ? -11.110 42.002 16.653 1.00 69.44 729 ASN A N 1
ATOM 5771 C CA . ASN A 1 729 ? -9.698 42.320 16.427 1.00 69.44 729 ASN A CA 1
ATOM 5772 C C . ASN A 1 729 ? -8.846 42.016 17.684 1.00 69.44 729 ASN A C 1
ATOM 5774 O O . ASN A 1 729 ? -8.965 42.695 18.702 1.00 69.44 729 ASN A O 1
ATOM 5778 N N . GLY A 1 730 ? -8.022 40.961 17.621 1.00 60.19 730 GLY A N 1
ATOM 5779 C CA . GLY A 1 730 ? -7.194 40.471 18.732 1.00 60.19 730 GLY A CA 1
ATOM 5780 C C . GLY A 1 730 ? -7.886 39.544 19.750 1.00 60.19 730 GLY A C 1
ATOM 5781 O O . GLY A 1 730 ? -7.240 39.146 20.721 1.00 60.19 730 GLY A O 1
ATOM 5782 N N . GLY A 1 731 ? -9.156 39.169 19.549 1.00 71.00 731 GLY A N 1
ATOM 5783 C CA . GLY A 1 731 ? -9.930 38.324 20.467 1.00 71.00 731 GLY A CA 1
ATOM 5784 C C . GLY A 1 731 ? -10.865 37.340 19.757 1.00 71.00 731 GLY A C 1
ATOM 5785 O O . GLY A 1 731 ? -11.271 37.537 18.616 1.00 71.00 731 GLY A O 1
ATOM 5786 N N . LYS A 1 732 ? -11.199 36.241 20.434 1.00 84.56 732 LYS A N 1
ATOM 5787 C CA . LYS A 1 732 ? -12.061 35.175 19.905 1.00 84.56 732 LYS A CA 1
ATOM 5788 C C . LYS A 1 732 ? -12.943 34.618 21.015 1.00 84.56 732 LYS A C 1
ATOM 5790 O O . LYS A 1 732 ? -12.472 34.473 22.145 1.00 84.56 732 LYS A O 1
ATOM 5795 N N . GLY A 1 733 ? -14.191 34.312 20.688 1.00 89.25 733 GLY A N 1
ATOM 5796 C CA . GLY A 1 733 ? -15.169 33.756 21.617 1.00 89.25 733 GLY A CA 1
ATOM 5797 C C . GLY A 1 733 ? -16.213 32.901 20.910 1.00 89.25 733 GLY A C 1
ATOM 5798 O O . GLY A 1 733 ? -16.246 32.813 19.681 1.00 89.25 733 GLY A O 1
ATOM 5799 N N . SER A 1 734 ? -17.065 32.272 21.703 1.00 96.69 734 SER A N 1
ATOM 5800 C CA . SER A 1 734 ? -18.233 31.533 21.241 1.00 96.69 734 SER A CA 1
ATOM 5801 C C . SER A 1 734 ? -19.485 32.402 21.390 1.00 96.69 734 SER A C 1
ATOM 5803 O O . SER A 1 734 ? -19.515 33.371 22.151 1.00 96.69 734 SER A O 1
ATOM 5805 N N . GLY A 1 735 ? -20.531 32.069 20.653 1.00 97.12 735 GLY A N 1
ATOM 5806 C CA . GLY A 1 735 ? -21.841 32.689 20.789 1.00 97.12 735 GLY A CA 1
ATOM 5807 C C . GLY A 1 735 ? -22.918 31.769 20.255 1.00 97.12 735 GLY A C 1
ATOM 5808 O O . GLY A 1 735 ? -22.625 30.690 19.733 1.00 97.12 735 GLY A O 1
ATOM 5809 N N . PHE A 1 736 ? -24.168 32.197 20.344 1.00 98.19 736 PHE A N 1
ATOM 5810 C CA . PHE A 1 736 ? -25.263 31.445 19.750 1.00 98.19 736 PHE A CA 1
ATOM 5811 C C . PHE A 1 736 ? -26.419 32.325 19.285 1.00 98.19 736 PHE A C 1
ATOM 5813 O O . PHE A 1 736 ? -26.626 33.429 19.788 1.00 98.19 736 PHE A O 1
ATOM 5820 N N . LEU A 1 737 ? -27.154 31.809 18.305 1.00 97.88 737 LEU A N 1
ATOM 5821 C CA . LEU A 1 737 ? -28.263 32.456 17.621 1.00 97.88 737 LEU A CA 1
ATOM 5822 C C . LEU A 1 737 ? -29.601 32.106 18.284 1.00 97.88 737 LEU A C 1
ATOM 5824 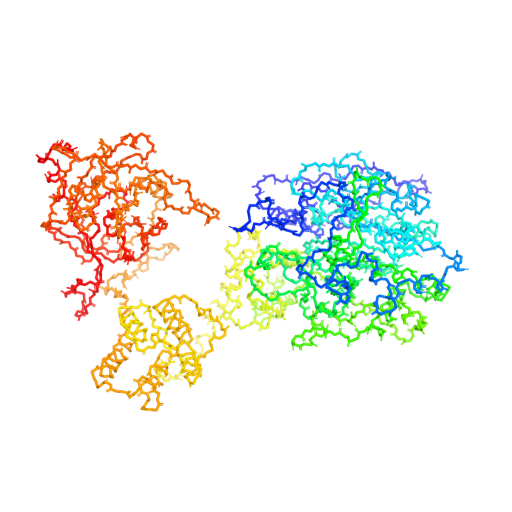O O . LEU A 1 737 ? -29.927 30.934 18.469 1.00 97.88 737 LEU A O 1
ATOM 5828 N N . ILE A 1 738 ? -30.389 33.131 18.598 1.00 96.38 738 ILE A N 1
ATOM 5829 C CA . ILE A 1 738 ? -31.782 33.019 19.048 1.00 96.38 738 ILE A CA 1
ATOM 5830 C C . ILE A 1 738 ? -32.724 33.603 17.983 1.00 96.38 738 ILE A C 1
ATOM 5832 O O . ILE A 1 738 ? -32.278 34.071 16.930 1.00 96.38 738 ILE A O 1
ATOM 5836 N N . ASP A 1 739 ? -34.029 33.562 18.246 1.00 92.88 739 ASP A N 1
ATOM 5837 C CA . ASP A 1 739 ? -35.052 34.085 17.339 1.00 92.88 739 ASP A CA 1
ATOM 5838 C C . ASP A 1 739 ? -34.806 35.534 16.913 1.00 92.88 739 ASP A C 1
ATOM 5840 O O . ASP A 1 739 ? -34.210 36.344 17.626 1.00 92.88 739 ASP A O 1
ATOM 5844 N N . ASN A 1 740 ? -35.336 35.881 15.741 1.00 92.06 740 ASN A N 1
ATOM 5845 C CA . ASN A 1 740 ? -35.208 37.203 15.141 1.00 92.06 740 ASN A CA 1
ATOM 5846 C C . ASN A 1 740 ? -33.743 37.634 14.955 1.00 92.06 740 ASN A C 1
ATOM 5848 O O . ASN A 1 740 ? -33.428 38.804 15.113 1.00 92.06 740 ASN A O 1
ATOM 5852 N N . ASN A 1 741 ? -32.843 36.732 14.594 1.00 94.56 741 ASN A N 1
ATOM 5853 C CA . ASN A 1 741 ? -31.468 36.995 14.185 1.00 94.56 741 ASN A CA 1
ATOM 5854 C C . ASN A 1 741 ? -30.653 37.741 15.248 1.00 94.56 741 ASN A C 1
ATOM 5856 O O . ASN A 1 741 ? -29.894 38.659 14.938 1.00 94.56 741 ASN A O 1
ATOM 5860 N N . TRP A 1 742 ? -30.838 37.376 16.515 1.00 96.44 742 TRP A N 1
ATOM 5861 C CA . TRP A 1 742 ? -30.056 37.903 17.629 1.00 96.44 742 TRP A CA 1
ATOM 5862 C C . TRP A 1 742 ? -28.976 36.902 18.040 1.00 96.44 742 TRP A C 1
ATOM 5864 O O . TRP A 1 742 ? -29.261 35.725 18.238 1.00 96.44 742 TRP A O 1
ATOM 5874 N N . ILE A 1 743 ? -27.740 37.373 18.191 1.00 97.06 743 ILE A N 1
ATOM 5875 C CA . ILE A 1 743 ? -26.627 36.600 18.752 1.00 97.06 743 ILE A CA 1
ATOM 5876 C C . ILE A 1 743 ? -26.458 36.963 20.222 1.00 97.06 743 ILE A C 1
ATOM 5878 O O . ILE A 1 743 ? -26.504 38.144 20.566 1.00 97.06 743 ILE A O 1
ATOM 5882 N N . ILE A 1 744 ? -26.204 35.964 21.065 1.00 97.69 744 ILE A N 1
ATOM 5883 C CA . ILE A 1 744 ? -25.805 36.129 22.466 1.00 97.69 744 ILE A CA 1
ATOM 5884 C C . ILE A 1 744 ? -24.368 35.642 22.658 1.00 97.69 744 ILE A C 1
ATOM 5886 O O . ILE A 1 744 ? -23.963 34.622 22.103 1.00 97.69 744 ILE A O 1
ATOM 5890 N N . THR A 1 745 ? -23.604 36.382 23.461 1.00 97.50 745 THR A N 1
ATOM 5891 C CA . THR A 1 745 ? -22.264 36.016 23.947 1.00 97.50 745 THR A CA 1
ATOM 5892 C C . THR A 1 745 ? -21.972 36.746 25.268 1.00 97.50 745 THR A C 1
ATOM 5894 O O . THR A 1 745 ? -22.854 37.417 25.805 1.00 97.50 745 THR A O 1
ATOM 5897 N N . ASN A 1 746 ? -20.764 36.639 25.825 1.00 96.19 746 ASN A N 1
ATOM 5898 C CA . ASN A 1 746 ? -20.388 37.391 27.026 1.00 96.19 746 ASN A CA 1
ATOM 5899 C C . ASN A 1 746 ? -20.060 38.865 26.737 1.00 96.19 746 ASN A C 1
ATOM 5901 O O . ASN A 1 746 ? -19.585 39.211 25.652 1.00 96.19 746 ASN A O 1
ATOM 5905 N N . ASN A 1 747 ? -20.210 39.730 27.749 1.00 95.25 747 ASN A N 1
ATOM 5906 C CA . ASN A 1 747 ? -19.759 41.124 27.663 1.00 95.25 747 ASN A CA 1
ATOM 5907 C C . ASN A 1 747 ? -18.256 41.190 27.407 1.00 95.25 747 ASN A C 1
ATOM 5909 O O . ASN A 1 747 ? -17.821 41.956 26.561 1.00 95.25 747 ASN A O 1
ATOM 5913 N N . HIS A 1 748 ? -17.446 40.367 28.063 1.00 91.38 748 HIS A N 1
ATOM 5914 C CA . HIS A 1 748 ? -16.004 40.418 27.824 1.00 91.38 748 HIS A CA 1
ATOM 5915 C C . HIS A 1 748 ? -15.579 39.936 26.417 1.00 91.38 748 HIS A C 1
ATOM 5917 O O . HIS A 1 748 ? -14.449 40.208 26.012 1.00 91.38 748 HIS A O 1
ATOM 5923 N N . VAL A 1 749 ? -16.460 39.256 25.666 1.00 91.94 749 VAL A N 1
ATOM 5924 C CA . VAL A 1 749 ? -16.246 38.904 24.247 1.00 91.94 749 VAL A CA 1
ATOM 5925 C C . VAL A 1 749 ? -16.662 40.063 23.333 1.00 91.94 749 VAL A C 1
ATOM 5927 O O . VAL A 1 749 ? -15.907 40.434 22.437 1.00 91.94 749 VAL A O 1
ATOM 5930 N N . LEU A 1 750 ? -17.828 40.670 23.586 1.00 93.69 750 LEU A N 1
ATOM 5931 C CA . LEU A 1 750 ? -18.324 41.861 22.881 1.00 93.69 750 LEU A CA 1
ATOM 5932 C C . LEU A 1 750 ? -18.623 42.998 23.874 1.00 93.69 750 LEU A C 1
ATOM 5934 O O . LEU A 1 750 ? -19.785 43.185 24.247 1.00 93.69 750 LEU A O 1
ATOM 5938 N N . PRO A 1 751 ? -17.612 43.762 24.332 1.00 92.00 751 PRO A N 1
ATOM 5939 C CA . PRO A 1 751 ? -17.779 44.698 25.449 1.00 92.00 751 PRO A CA 1
ATOM 5940 C C . PRO A 1 751 ? -18.542 45.978 25.117 1.00 92.00 751 PRO A C 1
ATOM 5942 O O . PRO A 1 751 ? -19.022 46.649 26.033 1.00 92.00 751 PRO A O 1
ATOM 5945 N N . ASN A 1 752 ? -18.614 46.362 23.842 1.00 91.31 752 ASN A N 1
ATOM 5946 C CA . ASN A 1 752 ? -19.214 47.622 23.397 1.00 91.31 752 ASN A CA 1
ATOM 5947 C C . ASN A 1 752 ? -19.570 47.603 21.898 1.00 91.31 752 ASN A C 1
ATOM 5949 O O . ASN A 1 752 ? -19.159 46.707 21.160 1.00 91.31 752 ASN A O 1
ATOM 5953 N N . GLU A 1 753 ? -20.298 48.622 21.435 1.00 91.31 753 GLU A N 1
ATOM 5954 C CA . GLU A 1 753 ? -20.706 48.741 20.027 1.00 91.31 753 GLU A CA 1
ATOM 5955 C C . GLU A 1 753 ? -19.522 48.797 19.051 1.00 91.31 753 GLU A C 1
ATOM 5957 O O . GLU A 1 753 ? -19.610 48.226 17.969 1.00 91.31 753 GLU A O 1
ATOM 5962 N N . GLU A 1 754 ? -18.394 49.409 19.427 1.00 89.06 754 GLU A N 1
ATOM 5963 C CA . GLU A 1 754 ? -17.203 49.452 18.565 1.00 89.06 754 GLU A CA 1
ATOM 5964 C C . GLU A 1 754 ? -16.647 48.047 18.302 1.00 89.06 754 GLU A C 1
ATOM 5966 O O . GLU A 1 754 ? -16.311 47.717 17.166 1.00 89.06 754 GLU A O 1
ATOM 5971 N N . SER A 1 755 ? -16.618 47.185 19.326 1.00 90.06 755 SER A N 1
ATOM 5972 C CA . SER A 1 755 ? -16.239 45.778 19.155 1.00 90.06 755 SER A CA 1
ATOM 5973 C C . SER A 1 755 ? -17.242 45.006 18.297 1.00 90.06 755 SER A C 1
ATOM 5975 O O . SER A 1 755 ? -16.828 44.211 17.460 1.00 90.06 755 SER A O 1
ATOM 5977 N N . ALA A 1 756 ? -18.543 45.280 18.445 1.00 91.06 756 ALA A N 1
ATOM 5978 C CA . ALA A 1 756 ? -19.585 44.644 17.644 1.00 91.06 756 ALA A CA 1
ATOM 5979 C C . ALA A 1 756 ? -19.518 45.067 16.168 1.00 91.06 756 ALA A C 1
ATOM 5981 O O . ALA A 1 756 ? -19.723 44.242 15.283 1.00 91.06 756 ALA A O 1
ATOM 5982 N N . LYS A 1 757 ? -19.162 46.326 15.890 1.00 90.19 757 LYS A N 1
ATOM 5983 C CA . LYS A 1 757 ? -19.066 46.885 14.533 1.00 90.19 757 LYS A CA 1
ATOM 5984 C C . LYS A 1 757 ? -18.015 46.189 13.670 1.00 90.19 757 LYS A C 1
ATOM 5986 O O . LYS A 1 757 ? -18.173 46.117 12.455 1.00 90.19 757 LYS A O 1
ATOM 5991 N N . ILE A 1 758 ? -16.941 45.711 14.294 1.00 90.56 758 ILE A N 1
ATOM 5992 C CA . ILE A 1 758 ? -15.834 45.013 13.626 1.00 90.56 758 ILE A CA 1
ATOM 5993 C C . ILE A 1 758 ? -15.867 43.497 13.856 1.00 90.56 758 ILE A C 1
ATOM 5995 O O . ILE A 1 758 ? -14.927 42.807 13.465 1.00 90.56 758 ILE A O 1
ATOM 5999 N N . ALA A 1 759 ? -16.899 42.985 14.531 1.00 93.38 759 ALA A N 1
ATOM 6000 C CA . ALA A 1 759 ? -17.018 41.567 14.818 1.00 93.38 759 ALA A CA 1
ATOM 6001 C C . ALA A 1 759 ? -17.466 40.792 13.576 1.00 93.38 759 ALA A C 1
ATOM 6003 O O . ALA A 1 759 ? -18.369 41.219 12.852 1.00 93.38 759 ALA A O 1
ATOM 6004 N N . VAL A 1 760 ? -16.877 39.614 13.389 1.00 94.88 760 VAL A N 1
ATOM 6005 C CA . VAL A 1 760 ? -17.295 38.635 12.382 1.00 94.88 760 VAL A CA 1
ATOM 6006 C C . VAL A 1 760 ? -17.872 37.422 13.099 1.00 94.88 760 VAL A C 1
ATOM 6008 O O . VAL A 1 760 ? -17.208 36.810 13.940 1.00 94.88 760 VAL A O 1
ATOM 6011 N N . VAL A 1 761 ? -19.118 37.083 12.776 1.00 97.00 761 VAL A N 1
ATOM 6012 C CA . VAL A 1 761 ? -19.815 35.902 13.289 1.00 97.00 761 VAL A CA 1
ATOM 6013 C C . VAL A 1 761 ? -19.728 34.796 12.246 1.00 97.00 761 VAL A C 1
ATOM 6015 O O . VAL A 1 761 ? -20.278 34.927 11.158 1.00 97.00 761 VAL A O 1
ATOM 6018 N N . GLN A 1 762 ? -19.045 33.710 12.585 1.00 96.75 762 GLN A N 1
ATOM 6019 C CA . GLN A 1 762 ? -18.801 32.577 11.702 1.00 96.75 762 GLN A CA 1
ATOM 6020 C C . GLN A 1 762 ? -19.669 31.380 12.097 1.00 96.75 762 GLN A C 1
ATOM 6022 O O . GLN A 1 762 ? -19.522 30.812 13.187 1.00 96.75 762 GLN A O 1
ATOM 6027 N N . PHE A 1 763 ? -20.540 30.971 11.183 1.00 96.75 763 PHE A N 1
ATOM 6028 C CA . PHE A 1 763 ? -21.256 29.700 11.244 1.00 96.75 763 PHE A CA 1
ATOM 6029 C C . PHE A 1 763 ? -20.409 28.600 10.605 1.00 96.75 763 PHE A C 1
ATOM 6031 O O . PHE A 1 763 ? -19.525 28.877 9.799 1.00 96.75 763 PHE A O 1
ATOM 6038 N N . ASN A 1 764 ? -20.671 27.344 10.981 1.00 94.06 764 ASN A N 1
ATOM 6039 C CA . ASN A 1 764 ? -19.976 26.161 10.455 1.00 94.06 764 ASN A CA 1
ATOM 6040 C C . ASN A 1 764 ? -18.440 26.192 10.557 1.00 94.06 764 ASN A C 1
ATOM 6042 O O . ASN A 1 764 ? -17.773 25.425 9.877 1.00 94.06 764 ASN A O 1
ATOM 6046 N N . ALA A 1 765 ? -17.857 27.000 11.446 1.00 90.50 765 ALA A N 1
ATOM 6047 C CA . ALA A 1 765 ? -16.437 26.908 11.773 1.00 90.50 765 ALA A CA 1
ATOM 6048 C C . ALA A 1 765 ? -16.156 25.601 12.543 1.00 90.50 765 ALA A C 1
ATOM 6050 O O . ALA A 1 765 ? -15.962 25.620 13.753 1.00 90.50 765 ALA A O 1
ATOM 6051 N N . GLN A 1 766 ? -16.212 24.454 11.871 1.00 88.19 766 GLN A N 1
ATOM 6052 C CA . GLN A 1 766 ? -16.173 23.101 12.426 1.00 88.19 766 GLN A CA 1
ATOM 6053 C C . GLN A 1 766 ? -15.500 22.140 11.445 1.00 88.19 766 GLN A C 1
ATOM 6055 O O . GLN A 1 766 ? -15.309 22.484 10.282 1.00 88.19 766 GLN A O 1
ATOM 6060 N N . LYS A 1 767 ? -15.184 20.923 11.896 1.00 78.56 767 LYS A N 1
ATOM 6061 C CA . LYS A 1 767 ? -14.730 19.861 10.995 1.00 78.56 767 LYS A CA 1
ATOM 6062 C C . LYS A 1 767 ? -15.912 19.116 10.361 1.00 78.56 767 LYS A C 1
ATOM 6064 O O . LYS A 1 767 ? -16.955 18.953 11.002 1.00 78.56 767 LYS A O 1
ATOM 6069 N N . THR A 1 768 ? -15.761 18.680 9.114 1.00 73.50 768 THR A N 1
ATOM 6070 C CA . THR A 1 768 ? -16.672 17.739 8.443 1.00 73.50 768 THR A CA 1
ATOM 6071 C C . THR A 1 768 ? -16.396 16.304 8.909 1.00 73.50 768 THR A C 1
ATOM 6073 O O . THR A 1 768 ? -15.459 16.059 9.672 1.00 73.50 768 THR A O 1
ATOM 6076 N N . MET A 1 769 ? -17.185 15.328 8.440 1.00 52.25 769 MET A N 1
ATOM 6077 C CA . MET A 1 769 ? -16.934 13.905 8.725 1.00 52.25 769 MET A CA 1
ATOM 6078 C C . MET A 1 769 ? -15.567 13.424 8.206 1.00 52.25 769 MET A C 1
ATOM 6080 O O . MET A 1 769 ? -15.017 12.473 8.745 1.00 52.25 769 MET A O 1
ATOM 6084 N N . GLN A 1 770 ? -15.001 14.114 7.214 1.00 59.84 770 GLN A N 1
ATOM 6085 C CA . GLN A 1 770 ? -13.683 13.862 6.625 1.00 59.84 770 GLN A CA 1
ATOM 6086 C C . GLN A 1 770 ? -12.541 14.556 7.396 1.00 59.84 770 GLN A C 1
ATOM 6088 O O . GLN A 1 770 ? -11.390 14.519 6.973 1.00 59.84 770 GLN A O 1
ATOM 6093 N N . GLY A 1 771 ? -12.836 15.238 8.511 1.00 54.78 771 GLY A N 1
ATOM 6094 C CA . GLY A 1 771 ? -11.831 15.916 9.340 1.00 54.78 771 GLY A CA 1
ATOM 6095 C C . GLY A 1 771 ? -11.291 17.238 8.772 1.00 54.78 771 GLY A C 1
ATOM 6096 O O . GLY A 1 771 ? -10.443 17.871 9.408 1.00 54.78 771 GLY A O 1
ATOM 6097 N N . ILE A 1 772 ? -11.796 17.691 7.621 1.00 65.62 772 ILE A N 1
ATOM 6098 C CA . ILE A 1 772 ? -11.462 18.981 6.991 1.00 65.62 772 ILE A CA 1
ATOM 6099 C C . ILE A 1 772 ? -12.383 20.102 7.487 1.00 65.62 772 ILE A C 1
ATOM 6101 O O . ILE A 1 772 ? -13.416 19.824 8.092 1.00 65.62 772 ILE A O 1
ATOM 6105 N N . ASP A 1 773 ? -12.008 21.369 7.296 1.00 72.94 773 ASP A N 1
ATOM 6106 C CA . ASP A 1 773 ? -12.862 22.496 7.701 1.00 72.94 773 ASP A CA 1
ATOM 6107 C C . ASP A 1 773 ? -14.113 22.581 6.814 1.00 72.94 773 ASP A C 1
ATOM 6109 O O . ASP A 1 773 ? -14.027 22.473 5.594 1.00 72.94 773 ASP A O 1
ATOM 6113 N N . ALA A 1 774 ? -15.282 22.746 7.433 1.00 80.38 774 ALA A N 1
ATOM 6114 C CA . ALA A 1 774 ? -16.530 22.979 6.718 1.00 80.38 774 ALA A CA 1
ATOM 6115 C C . ALA A 1 774 ? -16.590 24.412 6.166 1.00 80.38 774 ALA A C 1
ATOM 6117 O O . ALA A 1 774 ? -15.957 25.320 6.711 1.00 80.38 774 ALA A O 1
ATOM 6118 N N . ASP A 1 775 ? -17.405 24.620 5.128 1.00 88.31 775 ASP A N 1
ATOM 6119 C CA . ASP A 1 775 ? -17.615 25.945 4.542 1.00 88.31 775 ASP A CA 1
ATOM 6120 C C . ASP A 1 775 ? -18.149 26.930 5.584 1.00 88.31 775 ASP A C 1
ATOM 6122 O O . ASP A 1 775 ? -19.257 26.780 6.117 1.00 88.31 775 ASP A O 1
ATOM 6126 N N . ILE A 1 776 ? -17.337 27.950 5.860 1.00 93.38 776 ILE A N 1
ATOM 6127 C CA . ILE A 1 776 ? -17.650 29.000 6.822 1.00 93.38 776 ILE A CA 1
ATOM 6128 C C . ILE A 1 776 ? -18.564 30.026 6.160 1.00 93.38 776 ILE A C 1
ATOM 6130 O O . ILE A 1 776 ? -18.263 30.554 5.091 1.00 93.38 776 ILE A O 1
ATOM 6134 N N . GLU A 1 777 ? -19.657 30.360 6.843 1.00 94.44 777 GLU A N 1
ATOM 6135 C CA . GLU A 1 777 ? -20.517 31.476 6.459 1.00 94.44 777 GLU A CA 1
ATOM 6136 C C . GLU A 1 777 ? -20.381 32.601 7.480 1.00 94.44 777 GLU A C 1
ATOM 6138 O O . GLU A 1 777 ? -20.530 32.386 8.687 1.00 94.44 777 GLU A O 1
ATOM 6143 N N . GLU A 1 778 ? -20.078 33.799 6.989 1.00 96.19 778 GLU A N 1
ATOM 6144 C CA . GLU A 1 778 ? -19.768 34.956 7.818 1.00 96.19 778 GLU A CA 1
ATOM 6145 C C . GLU A 1 778 ? -20.889 35.987 7.788 1.00 96.19 778 GLU A C 1
ATOM 6147 O O . GLU A 1 778 ? -21.403 36.349 6.730 1.00 96.19 778 GLU A O 1
ATOM 6152 N N . PHE A 1 779 ? -21.213 36.522 8.960 1.00 95.00 779 PHE A N 1
ATOM 6153 C CA . PHE A 1 779 ? -22.145 37.628 9.108 1.00 95.00 779 PHE A CA 1
ATOM 6154 C C . PHE A 1 779 ? -21.541 38.723 9.983 1.00 95.00 779 PHE A C 1
ATOM 6156 O O . PHE A 1 779 ? -20.874 38.454 10.984 1.00 95.00 779 PHE A O 1
ATOM 6163 N N . GLY A 1 780 ? -21.818 39.974 9.623 1.00 94.75 780 GLY A N 1
ATOM 6164 C CA . GLY A 1 780 ? -21.553 41.124 10.484 1.00 94.75 780 GLY A CA 1
ATOM 6165 C C . GLY A 1 780 ? -22.686 41.368 11.483 1.00 94.75 780 GLY A C 1
ATOM 6166 O O . GLY A 1 780 ? -23.784 40.818 11.355 1.00 94.75 780 GLY A O 1
ATOM 6167 N N . LEU A 1 781 ? -22.442 42.245 12.455 1.00 94.75 781 LEU A N 1
ATOM 6168 C CA . LEU A 1 781 ? -23.452 42.707 13.410 1.00 94.75 781 LEU A CA 1
ATOM 6169 C C . LEU A 1 781 ? -23.956 44.111 13.048 1.00 94.75 781 LEU A C 1
ATOM 6171 O O . LEU A 1 781 ? -23.210 44.958 12.557 1.00 94.75 781 LEU A O 1
ATOM 6175 N N . ILE A 1 782 ? -25.235 44.363 13.317 1.00 89.38 782 ILE A N 1
ATOM 6176 C CA . ILE A 1 782 ? -25.853 45.684 13.224 1.00 89.38 782 ILE A CA 1
ATOM 6177 C C . ILE A 1 782 ? -25.583 46.421 14.537 1.00 89.38 782 ILE A C 1
ATOM 6179 O O . ILE A 1 782 ? -25.867 45.909 15.619 1.00 89.38 782 ILE A O 1
ATOM 6183 N N . VAL A 1 783 ? -25.058 47.639 14.434 1.00 81.25 783 VAL A N 1
ATOM 6184 C CA . VAL A 1 783 ? -24.761 48.515 15.576 1.00 81.25 783 VAL A CA 1
ATOM 6185 C C . VAL A 1 783 ? -25.632 49.771 15.540 1.00 81.25 783 VAL A C 1
ATOM 6187 O O . VAL A 1 783 ? -26.050 50.209 14.467 1.00 81.25 783 VAL A O 1
ATOM 6190 N N . GLY A 1 784 ? -25.915 50.343 16.711 1.00 75.50 784 GLY A N 1
ATOM 6191 C CA . GLY A 1 784 ? -26.784 51.507 16.886 1.00 75.50 784 GLY A CA 1
ATOM 6192 C C . GLY A 1 784 ? -27.995 51.235 17.782 1.00 75.50 784 GLY A C 1
ATOM 6193 O O . GLY A 1 784 ? -28.250 50.106 18.212 1.00 75.50 784 GLY A O 1
ATOM 6194 N N . VAL A 1 785 ? -28.755 52.300 18.065 1.00 75.88 785 VAL A N 1
ATOM 6195 C CA . VAL A 1 785 ? -29.865 52.292 19.032 1.00 75.88 785 VAL A CA 1
ATOM 6196 C C . VAL A 1 785 ? -30.855 51.168 18.721 1.00 75.88 785 VAL A C 1
ATOM 6198 O O . VAL A 1 785 ? -31.483 51.158 17.667 1.00 75.88 785 VAL A O 1
ATOM 6201 N N . GLY A 1 786 ? -31.014 50.239 19.666 1.00 83.75 786 GLY A N 1
ATOM 6202 C CA . GLY A 1 786 ? -31.959 49.125 19.557 1.00 83.75 786 GLY A CA 1
ATOM 6203 C C . GLY A 1 786 ? -31.410 47.850 18.908 1.00 83.75 786 GLY A C 1
ATOM 6204 O O . GLY A 1 786 ? -32.170 46.894 18.774 1.00 83.75 786 GLY A O 1
ATOM 6205 N N . HIS A 1 787 ? -30.127 47.808 18.526 1.00 90.06 787 HIS A N 1
ATOM 6206 C CA . HIS A 1 787 ? -29.511 46.663 17.833 1.00 90.06 787 HIS A CA 1
ATOM 6207 C C . HIS A 1 787 ? -28.341 46.012 18.583 1.00 90.06 787 HIS A C 1
ATOM 6209 O O . HIS A 1 787 ? -27.926 44.912 18.220 1.00 90.06 787 HIS A O 1
ATOM 6215 N N . PHE A 1 788 ? -27.854 46.637 19.654 1.00 94.94 788 PHE A N 1
ATOM 6216 C CA . PHE A 1 788 ? -26.836 46.086 20.541 1.00 94.94 788 PHE A CA 1
ATOM 6217 C C . PHE A 1 788 ? -27.178 46.413 21.996 1.00 94.94 788 PHE A C 1
ATOM 6219 O O . PHE A 1 788 ? -27.494 47.556 22.326 1.00 94.94 788 PHE A O 1
ATOM 6226 N N . PHE A 1 789 ? -27.094 45.415 22.872 1.00 94.81 789 PHE A N 1
ATOM 6227 C CA . PHE A 1 789 ? -27.273 45.582 24.311 1.00 94.81 789 PHE A CA 1
ATOM 6228 C C . PHE A 1 789 ? -26.235 44.758 25.056 1.00 94.81 789 PHE A C 1
ATOM 6230 O O . PHE A 1 789 ? -25.887 43.656 24.636 1.00 94.81 789 PHE A O 1
ATOM 6237 N N . THR A 1 790 ? -25.752 45.274 26.180 1.00 94.81 790 THR A N 1
ATOM 6238 C CA . THR A 1 790 ? -24.738 44.584 26.970 1.00 94.81 790 THR A CA 1
ATOM 6239 C C . THR A 1 790 ? -24.876 44.881 28.459 1.00 94.81 790 THR A C 1
ATOM 6241 O O . THR A 1 790 ? -25.219 45.999 28.845 1.00 94.81 790 THR A O 1
ATOM 6244 N N . SER A 1 791 ? -24.593 43.886 29.296 1.00 95.19 791 SER A N 1
ATOM 6245 C CA . SER A 1 791 ? -24.449 44.017 30.743 1.00 95.19 791 SER A CA 1
ATOM 6246 C C . SER A 1 791 ? -23.050 43.572 31.144 1.00 95.19 791 SER A C 1
ATOM 6248 O O . SER A 1 791 ? -22.724 42.386 31.123 1.00 95.19 791 SER A O 1
ATOM 6250 N N . LYS A 1 792 ? -22.219 44.529 31.563 1.00 92.12 792 LYS A N 1
ATOM 6251 C CA . LYS A 1 792 ? -20.907 44.233 32.155 1.00 92.12 792 LYS A CA 1
ATOM 6252 C C . LYS A 1 792 ? -21.030 43.557 33.524 1.00 92.12 792 LYS A C 1
ATOM 6254 O O . LYS A 1 792 ? -20.173 42.760 33.881 1.00 92.12 792 LYS A O 1
ATOM 6259 N N . ALA A 1 793 ? -22.075 43.884 34.288 1.00 88.94 793 ALA A N 1
ATOM 6260 C CA . ALA A 1 793 ? -22.297 43.325 35.623 1.00 88.94 793 ALA A CA 1
ATOM 6261 C C . ALA A 1 793 ? -22.657 41.834 35.565 1.00 88.94 793 ALA A C 1
ATOM 6263 O O . ALA A 1 793 ? -22.172 41.049 36.375 1.00 88.94 793 ALA A O 1
ATOM 6264 N N . ASP A 1 794 ? -23.460 41.452 34.572 1.00 90.06 794 ASP A N 1
ATOM 6265 C CA . ASP A 1 794 ? -23.944 40.078 34.402 1.00 90.06 794 ASP A CA 1
ATOM 6266 C C . ASP A 1 794 ? -23.187 39.313 33.310 1.00 90.06 794 ASP A C 1
ATOM 6268 O O . ASP A 1 794 ? -23.533 38.180 32.997 1.00 90.06 794 ASP A O 1
ATOM 6272 N N . ASP A 1 795 ? -22.167 39.945 32.732 1.00 93.81 795 ASP A N 1
ATOM 6273 C CA . ASP A 1 795 ? -21.281 39.429 31.694 1.00 93.81 795 ASP A CA 1
ATOM 6274 C C . ASP A 1 795 ? -21.991 38.813 30.476 1.00 93.81 795 ASP A C 1
ATOM 6276 O O . ASP A 1 795 ? -21.674 37.707 30.038 1.00 93.81 795 ASP A O 1
ATOM 6280 N N . TRP A 1 796 ? -22.929 39.547 29.878 1.00 96.62 796 TRP A N 1
ATOM 6281 C CA . TRP A 1 796 ? -23.572 39.151 28.622 1.00 96.62 796 TRP A CA 1
ATOM 6282 C C . TRP A 1 796 ? -23.711 40.326 27.650 1.00 96.62 796 TRP A C 1
ATOM 6284 O O . TRP A 1 796 ? -23.835 41.482 28.051 1.00 96.62 796 TRP A O 1
ATOM 6294 N N . SER A 1 797 ? -23.713 40.010 26.361 1.00 96.12 797 SER A N 1
ATOM 6295 C CA . SER A 1 797 ? -24.007 40.911 25.250 1.00 96.12 797 SER A CA 1
ATOM 6296 C C . SER A 1 797 ? -24.965 40.233 24.287 1.00 96.12 797 SER A C 1
ATOM 6298 O O . SER A 1 797 ? -24.859 39.030 24.046 1.00 96.12 797 SER A O 1
ATOM 6300 N N . CYS A 1 798 ? -25.872 41.009 23.704 1.00 95.69 798 CYS A N 1
ATOM 6301 C CA . CYS A 1 798 ? -26.672 40.575 22.573 1.00 95.69 798 CYS A CA 1
ATOM 6302 C C . CYS A 1 798 ? -26.612 41.602 21.441 1.00 95.69 798 CYS A C 1
ATOM 6304 O O . CYS A 1 798 ? -26.604 42.813 21.679 1.00 95.69 798 CYS A O 1
ATOM 6306 N N . ALA A 1 799 ? -26.549 41.111 20.210 1.00 95.62 799 ALA A N 1
ATOM 6307 C CA . ALA A 1 799 ? -26.398 41.937 19.023 1.00 95.62 799 ALA A CA 1
ATOM 6308 C C . ALA A 1 799 ? -27.237 41.383 17.875 1.00 95.62 799 ALA A C 1
ATOM 6310 O O . ALA A 1 799 ? -27.351 40.165 17.710 1.00 95.62 799 ALA A O 1
ATOM 6311 N N . LYS A 1 800 ? -27.818 42.273 17.075 1.00 95.81 800 LYS A N 1
ATOM 6312 C CA . LYS A 1 800 ? -28.587 41.890 15.895 1.00 95.81 800 LYS A CA 1
ATOM 6313 C C . LYS A 1 800 ? -27.633 41.542 14.756 1.00 95.81 800 LYS A C 1
ATOM 6315 O O . LYS A 1 800 ? -26.720 42.303 14.452 1.00 95.81 800 LYS A O 1
ATOM 6320 N N . LEU A 1 801 ? -27.852 40.409 14.114 1.00 95.44 801 LEU A N 1
ATOM 6321 C CA . LEU A 1 801 ? -27.068 39.946 12.979 1.00 95.44 801 LEU A CA 1
ATOM 6322 C C . LEU A 1 801 ? -27.533 40.633 11.684 1.00 95.44 801 LEU A C 1
ATOM 6324 O O . LEU A 1 801 ? -28.730 40.845 11.477 1.00 95.44 801 LEU A O 1
ATOM 6328 N N . ASN A 1 802 ? -26.591 41.003 10.815 1.00 92.69 802 ASN A N 1
ATOM 6329 C CA . ASN A 1 802 ? -26.880 41.607 9.516 1.00 92.69 802 ASN A CA 1
ATOM 6330 C C . ASN A 1 802 ? -27.182 40.515 8.476 1.00 92.69 802 ASN A C 1
ATOM 6332 O O . ASN A 1 802 ? -26.298 40.091 7.734 1.00 92.69 802 ASN A O 1
ATOM 6336 N N . GLY A 1 803 ? -28.422 40.024 8.470 1.00 89.75 803 GLY A N 1
ATOM 6337 C CA . GLY A 1 803 ? -28.881 38.947 7.593 1.00 89.75 803 GLY A CA 1
ATOM 6338 C C . GLY A 1 803 ? -30.022 38.139 8.215 1.00 89.75 803 GLY A C 1
ATOM 6339 O O . GLY A 1 803 ? -30.522 38.483 9.286 1.00 89.75 803 GLY A O 1
ATOM 6340 N N . ASP A 1 804 ? -30.422 37.058 7.541 1.00 88.50 804 ASP A N 1
ATOM 6341 C CA . ASP A 1 804 ? -31.450 36.125 8.022 1.00 88.50 804 ASP A CA 1
ATOM 6342 C C . ASP A 1 804 ? -30.878 34.715 8.238 1.00 88.50 804 ASP A C 1
ATOM 6344 O O . ASP A 1 804 ? -31.148 33.772 7.492 1.00 88.50 804 ASP A O 1
ATOM 6348 N N . ALA A 1 805 ? -30.029 34.591 9.259 1.00 92.19 805 ALA A N 1
ATOM 6349 C CA . ALA A 1 805 ? -29.376 33.341 9.627 1.00 92.19 805 ALA A CA 1
ATOM 6350 C C . ALA A 1 805 ? -30.357 32.310 10.216 1.00 92.19 805 ALA A C 1
ATOM 6352 O O . ALA A 1 805 ? -30.164 31.111 9.997 1.00 92.19 805 ALA A O 1
ATOM 6353 N N . ASN A 1 806 ? -31.433 32.729 10.903 1.00 94.19 806 ASN A N 1
ATOM 6354 C CA . ASN A 1 806 ? -32.393 31.788 11.500 1.00 94.19 806 ASN A CA 1
ATOM 6355 C C . ASN A 1 806 ? -33.032 30.864 10.461 1.00 94.19 806 ASN A C 1
ATOM 6357 O O . ASN A 1 806 ? -33.277 29.696 10.758 1.00 94.19 806 ASN A O 1
ATOM 6361 N N . LYS A 1 807 ? -33.251 31.346 9.230 1.00 89.38 807 LYS A N 1
ATOM 6362 C CA . LYS A 1 807 ? -33.817 30.537 8.143 1.00 89.38 807 LYS A CA 1
ATOM 6363 C C . LYS A 1 807 ? -32.984 29.286 7.830 1.00 89.38 807 LYS A C 1
ATOM 6365 O O . LYS A 1 807 ? -33.545 28.269 7.427 1.00 89.38 807 LYS A O 1
ATOM 6370 N N . LYS A 1 808 ? -31.658 29.360 7.996 1.00 91.50 808 LYS A N 1
ATOM 6371 C CA . LYS A 1 808 ? -30.712 28.279 7.671 1.00 91.50 808 LYS A CA 1
ATOM 6372 C C . LYS A 1 808 ? -30.214 27.532 8.909 1.00 91.50 808 LYS A C 1
ATOM 6374 O O . LYS A 1 808 ? -30.061 26.311 8.866 1.00 91.50 808 LYS A O 1
ATOM 6379 N N . TYR A 1 809 ? -29.969 28.252 10.000 1.00 94.88 809 TYR A N 1
ATOM 6380 C CA . TYR A 1 809 ? -29.303 27.731 11.196 1.00 94.88 809 TYR A CA 1
ATOM 6381 C C . TYR A 1 809 ? -30.247 27.489 12.379 1.00 94.88 809 TYR A C 1
ATOM 6383 O O . TYR A 1 809 ? -29.821 26.912 13.377 1.00 94.88 809 TYR A O 1
ATOM 6391 N N . GLY A 1 810 ? -31.523 27.866 12.255 1.00 93.19 810 GLY A N 1
ATOM 6392 C CA . GLY A 1 810 ? -32.505 27.772 13.331 1.00 93.19 810 GLY A CA 1
ATOM 6393 C C . GLY A 1 810 ? -32.251 28.790 14.441 1.00 93.19 810 GLY A C 1
ATOM 6394 O O . GLY A 1 810 ? -31.559 29.792 14.248 1.00 93.19 810 GLY A O 1
ATOM 6395 N N . SER A 1 811 ? -32.826 28.541 15.607 1.00 93.75 811 SER A N 1
ATOM 6396 C CA . SER A 1 811 ? -32.637 29.324 16.826 1.00 93.75 811 SER A CA 1
ATOM 6397 C C . SER A 1 811 ? -32.521 28.386 18.021 1.00 93.75 811 SER A C 1
ATOM 6399 O O . SER A 1 811 ? -33.011 27.256 17.990 1.00 93.75 811 SER A O 1
ATOM 6401 N N . LEU A 1 812 ? -31.831 28.843 19.064 1.00 96.62 812 LEU A N 1
ATOM 6402 C CA . LEU A 1 812 ? -31.803 28.157 20.348 1.00 96.62 812 LEU A CA 1
ATOM 6403 C C . LEU A 1 812 ? -32.892 28.681 21.277 1.00 96.62 812 LEU A C 1
ATOM 6405 O O . LEU A 1 812 ? -33.084 29.891 21.411 1.00 96.62 812 LEU A O 1
ATOM 6409 N N . GLU A 1 813 ? -33.538 27.751 21.971 1.00 91.56 813 GLU A N 1
ATOM 6410 C CA . GLU A 1 813 ? -34.555 28.033 22.978 1.00 91.56 813 GLU A CA 1
ATOM 6411 C C . GLU A 1 813 ? -33.949 28.043 24.386 1.00 91.56 813 GLU A C 1
ATOM 6413 O O . GLU A 1 813 ? -33.002 27.311 24.692 1.00 91.56 813 GLU A O 1
ATOM 6418 N N . PHE A 1 814 ? -34.499 28.885 25.261 1.00 94.56 814 PHE A N 1
ATOM 6419 C CA . PHE A 1 814 ? -34.107 28.926 26.669 1.00 94.56 814 PHE A CA 1
ATOM 6420 C C . PHE A 1 814 ? -34.961 27.977 27.486 1.00 94.56 814 PHE A C 1
ATOM 6422 O O . PHE A 1 814 ? -36.188 28.002 27.392 1.00 94.56 814 PHE A O 1
ATOM 6429 N N . SER A 1 815 ? -34.315 27.213 28.360 1.00 90.75 815 SER A N 1
ATOM 6430 C CA . SER A 1 815 ? -35.039 26.320 29.247 1.00 90.75 815 SER A CA 1
ATOM 6431 C C . SER A 1 815 ? -35.849 27.107 30.278 1.00 90.75 815 SER A C 1
ATOM 6433 O O . SER A 1 815 ? -35.353 28.017 30.951 1.00 90.75 815 SER A O 1
ATOM 6435 N N . SER A 1 816 ? -37.109 26.711 30.445 1.00 79.12 816 SER A N 1
ATOM 6436 C CA . SER A 1 816 ? -37.946 27.153 31.566 1.00 79.12 816 SER A CA 1
ATOM 6437 C C . SER A 1 816 ? -37.730 26.300 32.825 1.00 79.12 816 SER A C 1
ATOM 6439 O O . SER A 1 816 ? -38.039 26.748 33.939 1.00 79.12 816 SER A O 1
ATOM 6441 N N . ALA A 1 817 ? -37.143 25.107 32.671 1.00 78.56 817 ALA A N 1
ATOM 6442 C CA . ALA A 1 817 ? -36.882 24.176 33.759 1.00 78.56 817 ALA A CA 1
ATOM 6443 C C . ALA A 1 817 ? -35.898 24.764 34.782 1.00 78.56 817 ALA A C 1
ATOM 6445 O O . ALA A 1 817 ? -35.105 25.667 34.502 1.00 78.56 817 ALA A O 1
ATOM 6446 N N . LYS A 1 818 ? -35.998 24.319 36.034 1.00 82.38 818 LYS A N 1
ATOM 6447 C CA . LYS A 1 818 ? -35.011 24.652 37.064 1.00 82.38 818 LYS A CA 1
ATOM 6448 C C . LYS A 1 818 ? -33.868 23.644 36.953 1.00 82.38 818 LYS A C 1
ATOM 6450 O O . LYS A 1 818 ? -34.141 22.455 36.921 1.00 82.38 818 LYS A O 1
ATOM 6455 N N . VAL A 1 819 ? -32.631 24.133 36.891 1.00 87.12 819 VAL A N 1
ATOM 6456 C CA . VAL A 1 819 ? -31.433 23.286 36.945 1.00 87.12 819 VAL A CA 1
ATOM 6457 C C . VAL A 1 819 ? -31.118 22.968 38.399 1.00 87.12 819 VAL A C 1
ATOM 6459 O O . VAL A 1 819 ? -31.170 23.863 39.248 1.00 87.12 819 VAL A O 1
ATOM 6462 N N . GLU A 1 820 ? -30.786 21.716 38.679 1.00 83.06 820 GLU A N 1
ATOM 6463 C CA . GLU A 1 820 ? -30.418 21.233 40.005 1.00 83.06 820 GLU A CA 1
ATOM 6464 C C . GLU A 1 820 ? -28.985 20.684 40.025 1.00 83.06 820 GLU A C 1
ATOM 6466 O O . GLU A 1 820 ? -28.391 20.341 39.003 1.00 83.06 820 GLU A O 1
ATOM 6471 N N . VAL A 1 821 ? -28.396 20.626 41.221 1.00 78.44 821 VAL A N 1
ATOM 6472 C CA . VAL A 1 821 ? -27.106 19.953 41.424 1.00 78.44 821 VAL A CA 1
ATOM 6473 C C . VAL A 1 821 ? -27.267 18.469 41.069 1.00 78.44 821 VAL A C 1
ATOM 6475 O O . VAL A 1 821 ? -28.295 17.870 41.379 1.00 78.44 821 VAL A O 1
ATOM 6478 N N . LYS A 1 822 ? -26.245 17.884 40.435 1.00 73.62 822 LYS A N 1
ATOM 6479 C CA . LYS A 1 822 ? -26.225 16.550 39.807 1.00 73.62 822 LYS A CA 1
ATOM 6480 C C . LYS A 1 822 ? -26.994 16.412 38.482 1.00 73.62 822 LYS A C 1
ATOM 6482 O O . LYS A 1 822 ? -27.099 15.301 37.960 1.00 73.62 822 LYS A O 1
ATOM 6487 N N . ASP A 1 823 ? -27.515 17.493 37.905 1.00 78.12 823 ASP A N 1
ATOM 6488 C CA . ASP A 1 823 ? -28.030 17.442 36.532 1.00 78.12 823 ASP A CA 1
ATOM 6489 C C . ASP A 1 823 ? -26.893 17.339 35.507 1.00 78.12 823 ASP A C 1
ATOM 6491 O O . ASP A 1 823 ? -25.786 17.832 35.732 1.00 78.12 823 ASP A O 1
ATOM 6495 N N . PHE A 1 824 ? -27.174 16.704 34.367 1.00 80.62 824 PHE A N 1
ATOM 6496 C CA . PHE A 1 824 ? -26.245 16.624 33.241 1.00 80.62 824 PHE A CA 1
ATOM 6497 C C . PHE A 1 824 ? -26.462 17.795 32.285 1.00 80.62 824 PHE A C 1
ATOM 6499 O O . PHE A 1 824 ? -27.591 18.057 31.852 1.00 80.62 824 PHE A O 1
ATOM 6506 N N . VAL A 1 825 ? -25.372 18.463 31.919 1.00 86.25 825 VAL A N 1
ATOM 6507 C CA . VAL A 1 825 ? -25.367 19.573 30.961 1.00 86.25 825 VAL A CA 1
ATOM 6508 C C . VAL A 1 825 ? -24.489 19.267 29.757 1.00 86.25 825 VAL A C 1
ATOM 6510 O O . VAL A 1 825 ? -23.534 18.532 29.871 1.00 86.25 825 VAL A O 1
ATOM 6513 N N . ASN A 1 826 ? -24.753 19.819 28.583 1.00 88.94 826 ASN A N 1
ATOM 6514 C CA . ASN A 1 826 ? -23.900 19.625 27.404 1.00 88.94 826 ASN A CA 1
ATOM 6515 C C . ASN A 1 826 ? -23.395 20.977 26.920 1.00 88.94 826 ASN A C 1
ATOM 6517 O O . ASN A 1 826 ? -24.112 21.968 27.024 1.00 88.94 826 ASN A O 1
ATOM 6521 N N . ILE A 1 827 ? -22.185 21.045 26.376 1.00 91.44 827 ILE A N 1
ATOM 6522 C CA . ILE A 1 827 ? -21.637 22.311 25.878 1.00 91.44 827 ILE A CA 1
ATOM 6523 C C . ILE A 1 827 ? -21.115 22.141 24.457 1.00 91.44 827 ILE A C 1
ATOM 6525 O O . ILE A 1 827 ? -20.385 21.200 24.147 1.00 91.44 827 ILE A O 1
ATOM 6529 N N . VAL A 1 828 ? -21.515 23.061 23.580 1.00 94.81 828 VAL A N 1
ATOM 6530 C CA . VAL A 1 828 ? -20.998 23.180 22.213 1.00 94.81 828 VAL A CA 1
ATOM 6531 C C . VAL A 1 828 ? -20.305 24.526 22.115 1.00 94.81 828 VAL A C 1
ATOM 6533 O O . VAL A 1 828 ? -20.894 25.556 22.432 1.00 94.81 828 VAL A O 1
ATOM 6536 N N . GLN A 1 829 ? -19.045 24.522 21.703 1.00 92.00 829 GLN A N 1
ATOM 6537 C CA . GLN A 1 829 ? -18.149 25.657 21.902 1.00 92.00 829 GLN A CA 1
ATOM 6538 C C . GLN A 1 829 ? -17.042 25.695 20.847 1.00 92.00 829 GLN A C 1
ATOM 6540 O O . GLN A 1 829 ? -16.864 24.745 20.085 1.00 92.00 829 GLN A O 1
ATOM 6545 N N . HIS A 1 830 ? -16.275 26.784 20.829 1.00 87.81 830 HIS A N 1
ATOM 6546 C CA . HIS A 1 830 ? -15.054 26.933 20.036 1.00 87.81 830 HIS A CA 1
ATOM 6547 C C . HIS A 1 830 ? -13.823 27.034 20.959 1.00 87.81 830 HIS A C 1
ATOM 6549 O O . HIS A 1 830 ? -13.345 28.142 21.227 1.00 87.81 830 HIS A O 1
ATOM 6555 N N . PRO A 1 831 ? -13.291 25.903 21.467 1.00 78.44 831 PRO A N 1
ATOM 6556 C CA . PRO A 1 831 ? -12.102 25.887 22.318 1.00 78.44 831 PRO A CA 1
ATOM 6557 C C . PRO A 1 831 ? -10.901 26.480 21.578 1.00 78.44 831 PRO A C 1
ATOM 6559 O O . PRO A 1 831 ? -10.686 26.205 20.399 1.00 78.44 831 PRO A O 1
ATOM 6562 N N . GLU A 1 832 ? -10.142 27.346 22.241 1.00 77.38 832 GLU A N 1
ATOM 6563 C CA . GLU A 1 832 ? -9.084 28.174 21.644 1.00 77.38 832 GLU A CA 1
ATOM 6564 C C . GLU A 1 832 ? -9.554 28.961 20.406 1.00 77.38 832 GLU A C 1
ATOM 6566 O O . GLU A 1 832 ? -8.755 29.306 19.537 1.00 77.38 832 GLU A O 1
ATOM 6571 N N . GLY A 1 833 ? -10.856 29.247 20.286 1.00 72.38 833 GLY A N 1
ATOM 6572 C CA . GLY A 1 833 ? -11.483 29.792 19.076 1.00 72.38 833 GLY A CA 1
ATOM 6573 C C . GLY A 1 833 ? -11.209 28.971 17.808 1.00 72.38 833 GLY A C 1
ATOM 6574 O O . GLY A 1 833 ? -11.217 29.521 16.708 1.00 72.38 833 GLY A O 1
ATOM 6575 N N . GLY A 1 834 ? -10.916 27.678 17.953 1.00 75.06 834 GLY A N 1
ATOM 6576 C CA . GLY A 1 834 ? -10.718 26.728 16.865 1.00 75.06 834 GLY A CA 1
ATOM 6577 C C . GLY A 1 834 ? -12.038 26.198 16.289 1.00 75.06 834 GLY A C 1
ATOM 6578 O O . GLY A 1 834 ? -13.095 26.815 16.477 1.00 75.06 834 GLY A O 1
ATOM 6579 N N . PRO A 1 835 ? -11.991 25.066 15.566 1.00 81.75 835 PRO A N 1
ATOM 6580 C CA . PRO A 1 835 ? -13.188 24.378 15.096 1.00 81.75 835 PRO A CA 1
ATOM 6581 C C . PRO A 1 835 ? -14.155 24.062 16.246 1.00 81.75 835 PRO A C 1
ATOM 6583 O O . PRO A 1 835 ? -13.727 23.794 17.369 1.00 81.75 835 PRO A O 1
ATOM 6586 N N . LYS A 1 836 ? -15.457 24.094 15.959 1.00 94.00 836 LYS A N 1
ATOM 6587 C CA . LYS A 1 836 ? -16.536 23.786 16.898 1.00 94.00 836 LYS A CA 1
ATOM 6588 C C . LYS A 1 836 ? -16.363 22.373 17.444 1.00 94.00 836 LYS A C 1
ATOM 6590 O O . LYS A 1 836 ? -16.164 21.432 16.677 1.00 94.00 836 LYS A O 1
ATOM 6595 N N . GLN A 1 837 ? -16.470 22.234 18.757 1.00 86.31 837 GLN A N 1
ATOM 6596 C CA . GLN A 1 837 ? -16.374 20.968 19.476 1.00 86.31 837 GLN A CA 1
ATOM 6597 C C . GLN A 1 837 ? -17.520 20.855 20.483 1.00 86.31 837 GLN A C 1
ATOM 6599 O O . GLN A 1 837 ? -18.121 21.857 20.879 1.00 86.31 837 GLN A O 1
ATOM 6604 N N . ILE A 1 838 ? -17.818 19.625 20.889 1.00 86.88 838 ILE A N 1
ATOM 6605 C CA . ILE A 1 838 ? -18.870 19.287 21.844 1.00 86.88 838 ILE A CA 1
ATOM 6606 C C . ILE A 1 838 ? -18.252 18.548 23.036 1.00 86.88 838 ILE A C 1
ATOM 6608 O O . ILE A 1 838 ? -17.463 17.625 22.836 1.00 86.88 838 ILE A O 1
ATOM 6612 N N . ALA A 1 839 ? -18.623 18.926 24.259 1.00 79.62 839 ALA A N 1
ATOM 6613 C CA . ALA A 1 839 ? -18.336 18.142 25.456 1.00 79.62 839 ALA A CA 1
ATOM 6614 C C . ALA A 1 839 ? -19.643 17.589 26.048 1.00 79.62 839 ALA A C 1
ATOM 6616 O O . ALA A 1 839 ? -20.571 18.334 26.374 1.00 79.62 839 ALA A O 1
ATOM 6617 N N . VAL A 1 840 ? -19.694 16.256 26.125 1.00 70.62 840 VAL A N 1
ATOM 6618 C CA . VAL A 1 840 ? -20.815 15.443 26.645 1.00 70.62 840 VAL A CA 1
ATOM 6619 C C . VAL A 1 840 ? -20.365 14.446 27.720 1.00 70.62 840 VAL A C 1
ATOM 6621 O O . VAL A 1 840 ? -21.177 13.694 28.247 1.00 70.62 840 VAL A O 1
ATOM 6624 N N . TYR A 1 841 ? -19.066 14.423 28.034 1.00 51.28 841 TYR A N 1
ATOM 6625 C CA . TYR A 1 841 ? -18.459 13.573 29.058 1.00 51.28 841 TYR A CA 1
ATOM 6626 C C . TYR A 1 841 ? -18.035 14.443 30.251 1.00 51.28 841 TYR A C 1
ATOM 6628 O O . TYR A 1 841 ? -17.633 15.588 30.053 1.00 51.28 841 TYR A O 1
ATOM 6636 N N . HIS A 1 842 ? -18.134 13.910 31.476 1.00 61.44 842 HIS A N 1
ATOM 6637 C CA . HIS A 1 842 ? -17.813 14.614 32.733 1.00 61.44 842 HIS A CA 1
ATOM 6638 C C . HIS A 1 842 ? -18.548 15.953 32.904 1.00 61.44 842 HIS A C 1
ATOM 6640 O O . HIS A 1 842 ? -17.927 16.982 33.146 1.00 61.44 842 HIS A O 1
ATOM 6646 N N . ASN A 1 843 ? -19.874 15.932 32.762 1.00 70.12 843 ASN A N 1
ATOM 6647 C CA . ASN A 1 843 ? -20.690 17.102 32.453 1.00 70.12 843 ASN A CA 1
ATOM 6648 C C . ASN A 1 843 ? -21.755 17.440 33.526 1.00 70.12 843 ASN A C 1
ATOM 6650 O O . ASN A 1 843 ? -22.908 17.743 33.216 1.00 70.12 843 ASN A O 1
ATOM 6654 N N . ILE A 1 844 ? -21.388 17.319 34.804 1.00 74.75 844 ILE A N 1
ATOM 6655 C CA . ILE A 1 844 ? -22.319 17.344 35.946 1.00 74.75 844 ILE A CA 1
ATOM 6656 C C . ILE A 1 844 ? -22.389 18.739 36.580 1.00 74.75 844 ILE A C 1
ATOM 6658 O O . ILE A 1 844 ? -21.363 19.370 36.838 1.00 74.75 844 ILE A O 1
ATOM 6662 N N . VAL A 1 845 ? -23.594 19.208 36.901 1.00 76.69 845 VAL A N 1
ATOM 6663 C CA . VAL A 1 845 ? -23.820 20.429 37.686 1.00 76.69 845 VAL A CA 1
ATOM 6664 C C . VAL A 1 845 ? -23.418 20.205 39.143 1.00 76.69 845 VAL A C 1
ATOM 6666 O O . VAL A 1 845 ? -23.927 19.309 39.809 1.00 76.69 845 VAL A O 1
ATOM 6669 N N . VAL A 1 846 ? -22.542 21.058 39.666 1.00 71.94 846 VAL A N 1
ATOM 6670 C CA . VAL A 1 846 ? -22.005 20.970 41.037 1.00 71.94 846 VAL A CA 1
ATOM 6671 C C . VAL A 1 846 ? -22.447 22.119 41.939 1.00 71.94 846 VAL A C 1
ATOM 6673 O O . VAL A 1 846 ? -22.267 22.055 43.149 1.00 71.94 846 VAL A O 1
ATOM 6676 N N . GLY A 1 847 ? -23.062 23.161 41.380 1.00 76.06 847 GLY A N 1
ATOM 6677 C CA . GLY A 1 847 ? -23.635 24.249 42.164 1.00 76.06 847 GLY A CA 1
ATOM 6678 C C . GLY A 1 847 ? -24.598 25.087 41.338 1.00 76.06 847 GLY A C 1
ATOM 6679 O O . GLY A 1 847 ? -24.355 25.333 40.161 1.00 76.06 847 GLY A O 1
ATOM 6680 N N . VAL A 1 848 ? -25.679 25.548 41.956 1.00 82.81 848 VAL A N 1
ATOM 6681 C CA . VAL A 1 848 ? -26.670 26.416 41.315 1.00 82.81 848 VAL A CA 1
ATOM 6682 C C . VAL A 1 848 ? -27.020 27.538 42.281 1.00 82.81 848 VAL A C 1
ATOM 6684 O O . VAL A 1 848 ? -27.404 27.271 43.418 1.00 82.81 848 VAL A O 1
ATOM 6687 N N . ASP A 1 849 ? -26.904 28.776 41.817 1.00 83.38 849 ASP A N 1
ATOM 6688 C CA . ASP A 1 849 ? -27.436 29.963 42.477 1.00 83.38 849 ASP A CA 1
ATOM 6689 C C . ASP A 1 849 ? -28.308 30.774 41.494 1.00 83.38 849 ASP A C 1
ATOM 6691 O O . ASP A 1 849 ? -28.485 30.399 40.326 1.00 83.38 849 ASP A O 1
ATOM 6695 N N . ASP A 1 850 ? -28.919 31.858 41.978 1.00 80.88 850 ASP A N 1
ATOM 6696 C CA . ASP A 1 850 ? -29.838 32.676 41.173 1.00 80.88 850 ASP A CA 1
ATOM 6697 C C . ASP A 1 850 ? -29.144 33.321 39.959 1.00 80.88 850 ASP A C 1
ATOM 6699 O O . ASP A 1 850 ? -29.774 33.556 38.924 1.00 80.88 850 ASP A O 1
ATOM 6703 N N . ASP A 1 851 ? -27.837 33.565 40.055 1.00 84.44 851 ASP A N 1
ATOM 6704 C CA . ASP A 1 851 ? -27.052 34.268 39.048 1.00 84.44 851 ASP A CA 1
ATOM 6705 C C . ASP A 1 851 ? -26.224 33.322 38.166 1.00 84.44 851 ASP A C 1
ATOM 6707 O O . ASP A 1 851 ? -25.926 33.654 37.015 1.00 84.44 851 ASP A O 1
ATOM 6711 N N . ASN A 1 852 ? -25.831 32.155 38.681 1.00 87.50 852 ASN A N 1
ATOM 6712 C CA . ASN A 1 852 ? -24.813 31.295 38.094 1.00 87.50 852 ASN A CA 1
ATOM 6713 C C . ASN A 1 852 ? -25.117 29.805 38.260 1.00 87.50 852 ASN A C 1
ATOM 6715 O O . ASN A 1 852 ? -25.687 29.344 39.246 1.00 87.50 852 ASN A O 1
ATOM 6719 N N . ILE A 1 853 ? -24.623 29.034 37.297 1.00 87.31 853 ILE A N 1
ATOM 6720 C CA . ILE A 1 853 ? -24.603 27.575 37.332 1.00 87.31 853 ILE A CA 1
ATOM 6721 C C . ILE A 1 853 ? -23.143 27.142 37.235 1.00 87.31 853 ILE A C 1
ATOM 6723 O O . ILE A 1 853 ? -22.435 27.537 36.306 1.00 87.31 853 ILE A O 1
ATOM 6727 N N . ASN A 1 854 ? -22.697 26.349 38.203 1.00 80.56 854 ASN A N 1
ATOM 6728 C CA . ASN A 1 854 ? -21.370 25.757 38.252 1.00 80.56 854 ASN A CA 1
ATOM 6729 C C . ASN A 1 854 ? -21.454 24.283 37.848 1.00 80.56 854 ASN A C 1
ATOM 6731 O O . ASN A 1 854 ? -22.293 23.544 38.365 1.00 80.56 854 ASN A O 1
ATOM 6735 N N . TYR A 1 855 ? -20.592 23.849 36.938 1.00 75.06 855 TYR A N 1
ATOM 6736 C CA . TYR A 1 855 ? -20.610 22.500 36.376 1.00 75.06 855 TYR A CA 1
ATOM 6737 C C . TYR A 1 855 ? -19.197 22.027 36.034 1.00 75.06 855 TYR A C 1
ATOM 6739 O O . TYR A 1 855 ? -18.285 22.823 35.795 1.00 75.06 855 TYR A O 1
ATOM 6747 N N . LEU A 1 856 ? -19.018 20.714 36.028 1.00 71.06 856 LEU A N 1
ATOM 6748 C CA . LEU A 1 856 ? -17.825 20.041 35.528 1.00 71.06 856 LEU A CA 1
ATOM 6749 C C . LEU A 1 856 ? -18.023 19.846 34.027 1.00 71.06 856 LEU A C 1
ATOM 6751 O O . LEU A 1 856 ? -19.125 19.504 33.627 1.00 71.06 856 LEU A O 1
ATOM 6755 N N . THR A 1 857 ? -17.029 20.181 33.207 1.00 65.38 857 THR A N 1
ATOM 6756 C CA . THR A 1 857 ? -16.935 19.858 31.767 1.00 65.38 857 THR A CA 1
ATOM 6757 C C . THR A 1 857 ? -15.587 20.378 31.256 1.00 65.38 857 THR A C 1
ATOM 6759 O O . THR A 1 857 ? -14.962 21.223 31.898 1.00 65.38 857 THR A O 1
ATOM 6762 N N . ASP A 1 858 ? -15.138 19.951 30.083 1.00 65.94 858 ASP A N 1
ATOM 6763 C CA . ASP A 1 858 ? -13.920 20.502 29.483 1.00 65.94 858 ASP A CA 1
ATOM 6764 C C . ASP A 1 858 ? -14.203 21.845 28.795 1.00 65.94 858 ASP A C 1
ATOM 6766 O O . ASP A 1 858 ? -15.090 21.941 27.946 1.00 65.94 858 ASP A O 1
ATOM 6770 N N . THR A 1 859 ? -13.447 22.895 29.138 1.00 56.69 859 THR A N 1
ATOM 6771 C CA . THR A 1 859 ? -13.483 24.211 28.463 1.00 56.69 859 THR A CA 1
ATOM 6772 C C . THR A 1 859 ? -12.067 24.768 28.332 1.00 56.69 859 THR A C 1
ATOM 6774 O O . THR A 1 859 ? -11.262 24.627 29.251 1.00 56.69 859 THR A O 1
ATOM 6777 N N . LEU A 1 860 ? -11.764 25.431 27.213 1.00 63.66 860 LEU A N 1
ATOM 6778 C CA . LEU A 1 860 ? -10.510 26.176 27.000 1.00 63.66 860 LEU A CA 1
ATOM 6779 C C . LEU A 1 860 ? -10.797 27.654 26.706 1.00 63.66 860 LEU A C 1
ATOM 6781 O O . LEU A 1 860 ? -11.953 28.048 26.516 1.00 63.66 860 LEU A O 1
ATOM 6785 N N . ARG A 1 861 ? -9.758 28.492 26.621 1.00 69.38 861 ARG A N 1
ATOM 6786 C CA . ARG A 1 861 ? -9.919 29.917 26.290 1.00 69.38 861 ARG A CA 1
ATOM 6787 C C . ARG A 1 861 ? -10.673 30.059 24.963 1.00 69.38 861 ARG A C 1
ATOM 6789 O O . ARG A 1 861 ? -10.427 29.301 24.045 1.00 69.38 861 ARG A O 1
ATOM 6796 N N . GLY A 1 862 ? -11.603 31.002 24.829 1.00 70.69 862 GLY A N 1
ATOM 6797 C CA . GLY A 1 862 ? -12.457 31.118 23.628 1.00 70.69 862 GLY A CA 1
ATOM 6798 C C . GLY A 1 862 ? -13.773 30.326 23.690 1.00 70.69 862 GLY A C 1
ATOM 6799 O O . GLY A 1 862 ? -14.667 30.571 22.881 1.00 70.69 862 GLY A O 1
ATOM 6800 N N . SER A 1 863 ? -13.948 29.473 24.705 1.00 84.81 863 SER A N 1
ATOM 6801 C CA . SER A 1 863 ? -15.247 28.856 25.024 1.00 84.81 863 SER A CA 1
ATOM 6802 C C . SER A 1 863 ? -16.245 29.851 25.627 1.00 84.81 863 SER A C 1
ATOM 6804 O O . SER A 1 863 ? -17.446 29.586 25.631 1.00 84.81 863 SER A O 1
ATOM 6806 N N . SER A 1 864 ? -15.771 31.000 26.125 1.00 90.19 864 SER A N 1
ATOM 6807 C CA . SER A 1 864 ? -16.610 32.088 26.634 1.00 90.19 864 SER A CA 1
ATOM 6808 C C . SER A 1 864 ? -17.693 32.467 25.633 1.00 90.19 864 SER A C 1
ATOM 6810 O O . SER A 1 864 ? -17.402 32.733 24.466 1.00 90.19 864 SER A O 1
ATOM 6812 N N . GLY A 1 865 ? -18.932 32.481 26.101 1.00 92.19 865 GLY A N 1
ATOM 6813 C CA . GLY A 1 865 ? -20.115 32.838 25.338 1.00 92.19 865 GLY A CA 1
ATOM 6814 C C . GLY A 1 865 ? -20.825 31.643 24.707 1.00 92.19 865 GLY A C 1
ATOM 6815 O O . GLY A 1 865 ? -21.831 31.827 24.027 1.00 92.19 865 GLY A O 1
ATOM 6816 N N . SER A 1 866 ? -20.338 30.420 24.929 1.00 96.00 866 SER A N 1
ATOM 6817 C CA . SER A 1 866 ? -21.016 29.205 24.473 1.00 96.00 866 SER A CA 1
ATOM 6818 C C . SER A 1 866 ? -22.294 28.918 25.277 1.00 96.00 866 SER A C 1
ATOM 6820 O O . SER A 1 866 ? -22.365 29.224 26.476 1.00 96.00 866 SER A O 1
ATOM 6822 N N . PRO A 1 867 ? -23.317 28.330 24.632 1.00 96.81 867 PRO A N 1
ATOM 6823 C CA . PRO A 1 867 ? -24.496 27.845 25.328 1.00 96.81 867 PRO A CA 1
ATOM 6824 C C . PRO A 1 867 ? -24.182 26.552 26.085 1.00 96.81 867 PRO A C 1
ATOM 6826 O O . PRO A 1 867 ? -23.591 25.614 25.548 1.00 96.81 867 PRO A O 1
ATOM 6829 N N . VAL A 1 868 ? -24.644 26.501 27.329 1.00 95.31 868 VAL A N 1
ATOM 6830 C CA . VAL A 1 868 ? -24.717 25.287 28.141 1.00 95.31 868 VAL A CA 1
ATOM 6831 C C . VAL A 1 868 ? -26.139 24.764 28.035 1.00 95.31 868 VAL A C 1
ATOM 6833 O O . VAL A 1 868 ? -27.080 25.503 28.322 1.00 95.31 868 VAL A O 1
ATOM 6836 N N . PHE A 1 869 ? -26.298 23.514 27.629 1.00 94.75 869 PHE A N 1
ATOM 6837 C CA . PHE A 1 869 ? -27.576 22.867 27.364 1.00 94.75 869 PHE A CA 1
ATOM 6838 C C . PHE A 1 869 ? -27.967 21.895 28.472 1.00 94.75 869 PHE A C 1
ATOM 6840 O O . PHE A 1 869 ? -27.093 21.282 29.075 1.00 94.75 869 PHE A O 1
ATOM 6847 N N . ASN A 1 870 ? -29.263 21.683 28.692 1.00 88.81 870 ASN A N 1
ATOM 6848 C CA . ASN A 1 870 ? -29.746 20.487 29.389 1.00 88.81 870 ASN A CA 1
ATOM 6849 C C . ASN A 1 870 ? -29.761 19.263 28.443 1.00 88.81 870 ASN A C 1
ATOM 6851 O O . ASN A 1 870 ? -29.310 19.323 27.296 1.00 88.81 870 ASN A O 1
ATOM 6855 N N . SER A 1 871 ? -30.289 18.131 28.916 1.00 84.31 871 SER A N 1
ATOM 6856 C CA . SER A 1 871 ? -30.410 16.908 28.104 1.00 84.31 871 SER A CA 1
ATOM 6857 C C . SER A 1 871 ? -31.452 17.004 26.975 1.00 84.31 871 SER A C 1
ATOM 6859 O O . SER A 1 871 ? -31.451 16.166 26.076 1.00 84.31 871 SER A O 1
ATOM 6861 N N . ASP A 1 872 ? -32.299 18.035 26.970 1.00 83.19 872 ASP A N 1
ATOM 6862 C CA . ASP A 1 872 ? -33.256 18.320 25.894 1.00 83.19 872 ASP A CA 1
ATOM 6863 C C . ASP A 1 872 ? -32.733 19.316 24.852 1.00 83.19 872 ASP A C 1
ATOM 6865 O O . ASP A 1 872 ? -33.449 19.636 23.904 1.00 83.19 872 ASP A O 1
ATOM 6869 N N . TRP A 1 873 ? -31.468 19.735 24.969 1.00 91.75 873 TRP A N 1
ATOM 6870 C CA . TRP A 1 873 ? -30.832 20.732 24.104 1.00 91.75 873 TRP A CA 1
ATOM 6871 C C . TRP A 1 873 ? -31.427 22.144 24.202 1.00 91.75 873 TRP A C 1
ATOM 6873 O O . TRP A 1 873 ? -31.274 22.951 23.282 1.00 91.75 873 TRP A O 1
ATOM 6883 N N . GLU A 1 874 ? -32.024 22.473 25.348 1.00 94.44 874 GLU A N 1
ATOM 6884 C CA . GLU A 1 874 ? -32.421 23.835 25.710 1.00 94.44 874 GLU A CA 1
ATOM 6885 C C . GLU A 1 874 ? -31.281 24.533 26.460 1.00 94.44 874 GLU A C 1
ATOM 6887 O O . GLU A 1 874 ? -30.621 23.926 27.310 1.00 94.44 874 GLU A O 1
ATOM 6892 N N . VAL A 1 875 ? -31.052 25.819 26.188 1.00 96.88 875 VAL A N 1
ATOM 6893 C CA . VAL A 1 875 ? -29.988 26.585 26.850 1.00 96.88 875 VAL A CA 1
ATOM 6894 C C . VAL A 1 875 ? -30.376 26.836 28.303 1.00 96.88 875 VAL A C 1
ATOM 6896 O O . VAL A 1 875 ? -31.439 27.393 28.569 1.00 96.88 875 VAL A O 1
ATOM 6899 N N . VAL A 1 876 ? -29.502 26.460 29.235 1.00 95.62 876 VAL A N 1
ATOM 6900 C CA . VAL A 1 876 ? -29.649 26.664 30.683 1.00 95.62 876 VAL A CA 1
ATOM 6901 C C . VAL A 1 876 ? -28.645 27.660 31.263 1.00 95.62 876 VAL A C 1
ATOM 6903 O O . VAL A 1 876 ? -28.922 28.284 32.289 1.00 95.62 876 VAL A O 1
ATOM 6906 N N . ALA A 1 877 ? -27.501 27.866 30.605 1.00 95.19 877 ALA A N 1
ATOM 6907 C CA . ALA A 1 877 ? -26.526 28.878 31.005 1.00 95.19 877 ALA A CA 1
ATOM 6908 C C . ALA A 1 877 ? -25.710 29.416 29.821 1.00 95.19 877 ALA A C 1
ATOM 6910 O O . ALA A 1 877 ? -25.592 28.770 28.782 1.00 95.19 877 ALA A O 1
ATOM 6911 N N . LEU A 1 878 ? -25.099 30.585 30.016 1.00 96.31 878 LEU A N 1
ATOM 6912 C CA . LEU A 1 878 ? -24.075 31.159 29.140 1.00 96.31 878 LEU A CA 1
ATOM 6913 C C . LEU A 1 878 ? -22.698 30.956 29.786 1.00 96.31 878 LEU A C 1
ATOM 6915 O O . LEU A 1 878 ? -22.423 31.565 30.822 1.00 96.31 878 LEU A O 1
ATOM 6919 N N . HIS A 1 879 ? -21.834 30.110 29.220 1.00 94.12 879 HIS A N 1
ATOM 6920 C CA . HIS A 1 879 ? -20.510 29.834 29.794 1.00 94.12 879 HIS A CA 1
ATOM 6921 C C . HIS A 1 879 ? -19.654 31.107 29.850 1.00 94.12 879 HIS A C 1
ATOM 6923 O O . HIS A 1 879 ? -19.527 31.783 28.833 1.00 94.12 879 HIS A O 1
ATOM 6929 N N . ARG A 1 880 ? -19.057 31.424 31.012 1.00 85.12 880 ARG A N 1
ATOM 6930 C CA . ARG A 1 880 ? -18.296 32.675 31.213 1.00 85.12 880 ARG A CA 1
ATOM 6931 C C . ARG A 1 880 ? -16.842 32.484 31.644 1.00 85.12 880 ARG A C 1
ATOM 6933 O O . ARG A 1 880 ? -15.984 33.256 31.228 1.00 85.12 880 ARG A O 1
ATOM 6940 N N . LYS A 1 881 ? -16.562 31.505 32.511 1.00 77.94 881 LYS A N 1
ATOM 6941 C CA . LYS A 1 881 ? -15.222 31.277 33.077 1.00 77.94 881 LYS A CA 1
ATOM 6942 C C . LYS A 1 881 ? -15.023 29.811 33.464 1.00 77.94 881 LYS A C 1
ATOM 6944 O O . LYS A 1 881 ? -15.979 29.156 33.884 1.00 77.94 881 LYS A O 1
ATOM 6949 N N . GLY A 1 882 ? -13.780 29.339 33.394 1.00 61.41 882 GLY A N 1
ATOM 6950 C CA . GLY A 1 882 ? -13.373 28.010 33.854 1.00 61.41 882 GLY A CA 1
ATOM 6951 C C . GLY A 1 882 ? -12.264 28.065 34.904 1.00 61.41 882 GLY A C 1
ATOM 6952 O O . GLY A 1 882 ? -11.434 28.968 34.873 1.00 61.41 882 GLY A O 1
ATOM 6953 N N . GLY A 1 883 ? -12.257 27.106 35.834 1.00 55.91 883 GLY A N 1
ATOM 6954 C CA . GLY A 1 883 ? -11.074 26.773 36.639 1.00 55.91 883 GLY A CA 1
ATOM 6955 C C . GLY A 1 883 ? -10.769 27.598 37.900 1.00 55.91 883 GLY A C 1
ATOM 6956 O O . GLY A 1 883 ? -9.767 27.300 38.531 1.00 55.91 883 GLY A O 1
ATOM 6957 N N . ASP A 1 884 ? -11.589 28.575 38.304 1.00 47.03 884 ASP A N 1
ATOM 6958 C CA . ASP A 1 884 ? -11.283 29.453 39.463 1.00 47.03 884 ASP A CA 1
ATOM 6959 C C . ASP A 1 884 ? -12.352 29.465 40.573 1.00 47.03 884 ASP A C 1
ATOM 6961 O O . ASP A 1 884 ? -12.183 30.121 41.603 1.00 47.03 884 ASP A O 1
ATOM 6965 N N . THR A 1 885 ? -13.477 28.766 40.402 1.00 49.22 885 THR A N 1
ATOM 6966 C CA . THR A 1 885 ? -14.529 28.729 41.431 1.00 49.22 885 THR A CA 1
ATOM 6967 C C . THR A 1 885 ? -14.301 27.530 42.341 1.00 49.22 885 THR A C 1
ATOM 6969 O O . THR A 1 885 ? -14.638 26.407 41.969 1.00 49.22 885 THR A O 1
ATOM 6972 N N . SER A 1 886 ? -13.730 27.768 43.525 1.00 44.44 886 SER A N 1
ATOM 6973 C CA . SER A 1 886 ? -13.672 26.770 44.590 1.00 44.44 886 SER A CA 1
ATOM 6974 C C . SER A 1 886 ? -15.041 26.651 45.251 1.00 44.44 886 SER A C 1
ATOM 6976 O O . SER A 1 886 ? -15.521 27.571 45.913 1.00 44.44 886 SER A O 1
ATOM 6978 N N . LEU A 1 887 ? -15.686 25.504 45.073 1.00 49.47 887 LEU A N 1
ATOM 6979 C CA . LEU A 1 887 ? -16.804 25.118 45.925 1.00 49.47 887 LEU A CA 1
ATOM 6980 C C . LEU A 1 887 ? -16.220 24.354 47.116 1.00 49.47 887 LEU A C 1
ATOM 6982 O O . LEU A 1 887 ? -15.511 23.367 46.932 1.00 49.47 887 LEU A O 1
ATOM 6986 N N . LYS A 1 888 ? -16.476 24.834 48.335 1.00 45.66 888 LYS A N 1
ATOM 6987 C CA . LYS A 1 888 ? -16.300 24.034 49.551 1.00 45.66 888 LYS A CA 1
ATOM 6988 C C . LYS A 1 888 ? -17.650 23.392 49.825 1.00 45.66 888 LYS A C 1
ATOM 6990 O O . LYS A 1 888 ? -18.534 24.136 50.219 1.00 45.66 888 LYS A O 1
ATOM 6995 N N . ASP A 1 889 ? -17.802 22.098 49.537 1.00 46.53 889 ASP A N 1
ATOM 6996 C CA . ASP A 1 889 ? -18.813 21.230 50.185 1.00 46.53 889 ASP A CA 1
ATOM 6997 C C . ASP A 1 889 ? -18.854 19.776 49.669 1.00 46.53 889 ASP A C 1
ATOM 6999 O O . ASP A 1 889 ? -19.531 18.949 50.272 1.00 46.53 889 ASP A O 1
ATOM 7003 N N . PHE A 1 890 ? -18.085 19.392 48.643 1.00 38.97 890 PHE A N 1
ATOM 7004 C CA . PHE A 1 890 ? -17.832 17.967 48.384 1.00 38.97 890 PHE A CA 1
ATOM 7005 C C . PHE A 1 890 ? -16.656 17.498 49.250 1.00 38.97 890 PHE A C 1
ATOM 7007 O O . PHE A 1 890 ? -15.493 17.747 48.941 1.00 38.97 890 PHE A O 1
ATOM 7014 N N . GLU A 1 891 ? -16.974 16.882 50.391 1.00 45.25 891 GLU A N 1
ATOM 7015 C CA . GLU A 1 891 ? -16.028 16.112 51.219 1.00 45.25 891 GLU A CA 1
ATOM 7016 C C . GLU A 1 891 ? -14.734 16.853 51.622 1.00 45.25 891 GLU A C 1
ATOM 7018 O O . GLU A 1 891 ? -13.653 16.269 51.686 1.00 45.25 891 GLU A O 1
ATOM 7023 N N . ASN A 1 892 ? -14.822 18.155 51.925 1.00 44.34 892 ASN A N 1
ATOM 7024 C CA . ASN A 1 892 ? -13.676 19.002 52.309 1.00 44.34 892 ASN A CA 1
ATOM 7025 C C . ASN A 1 892 ? -12.550 19.114 51.258 1.00 44.34 892 ASN A C 1
ATOM 7027 O O . ASN A 1 892 ? -11.449 19.564 51.591 1.00 44.34 892 ASN A O 1
ATOM 7031 N N . GLN A 1 893 ? -12.809 18.774 49.997 1.00 42.66 893 GLN A N 1
ATOM 7032 C CA . GLN A 1 893 ? -11.867 18.974 48.899 1.00 42.66 893 GLN A CA 1
ATOM 7033 C C . GLN A 1 893 ? -12.264 20.200 48.069 1.00 42.66 893 GLN A C 1
ATOM 7035 O O . GLN A 1 893 ? -13.439 20.472 47.828 1.00 42.66 893 GLN A O 1
ATOM 7040 N N . THR A 1 894 ? -11.266 20.972 47.638 1.00 49.53 894 THR A N 1
ATOM 7041 C CA . THR A 1 894 ? -11.476 22.043 46.661 1.00 49.53 894 THR A CA 1
ATOM 7042 C C . THR A 1 894 ? -11.763 21.383 45.317 1.00 49.53 894 THR A C 1
ATOM 7044 O O . THR A 1 894 ? -10.931 20.611 44.856 1.00 49.53 894 THR A O 1
ATOM 7047 N N . ILE A 1 895 ? -12.907 21.681 44.696 1.00 50.59 895 ILE A N 1
ATOM 7048 C CA . ILE A 1 895 ? -13.189 21.318 43.301 1.00 50.59 895 ILE A CA 1
ATOM 7049 C C . ILE A 1 895 ? -13.144 22.592 42.457 1.00 50.59 895 ILE A C 1
ATOM 7051 O O . ILE A 1 895 ? -13.851 23.556 42.764 1.00 50.59 895 ILE A O 1
ATOM 7055 N N . TYR A 1 896 ? -12.355 22.592 41.380 1.00 60.53 896 TYR A N 1
ATOM 7056 C CA . TYR A 1 896 ? -12.440 23.607 40.332 1.00 60.53 896 TYR A CA 1
ATOM 7057 C C . TYR A 1 896 ? -13.592 23.279 39.383 1.00 60.53 896 TYR A C 1
ATOM 7059 O O . TYR A 1 896 ? -13.644 22.201 38.796 1.00 60.53 896 TYR A O 1
ATOM 7067 N N . SER A 1 897 ? -14.512 24.225 39.225 1.00 64.00 897 SER A N 1
ATOM 7068 C CA . SER A 1 897 ? -15.670 24.094 38.339 1.00 64.00 897 SER A CA 1
ATOM 7069 C C . SER A 1 897 ? -15.696 25.197 37.285 1.00 64.00 897 SER A C 1
ATOM 7071 O O . SER A 1 897 ? -15.149 26.291 37.479 1.00 64.00 897 SER A O 1
ATOM 7073 N N . ASN A 1 898 ? -16.344 24.910 36.158 1.00 79.12 898 ASN A N 1
ATOM 7074 C CA . ASN A 1 898 ? -16.740 25.941 35.210 1.00 79.12 898 ASN A CA 1
ATOM 7075 C C . ASN A 1 898 ? -17.979 26.649 35.716 1.00 79.12 898 ASN A C 1
ATOM 7077 O O . ASN A 1 898 ? -18.782 26.073 36.444 1.00 79.12 898 ASN A O 1
ATOM 7081 N N . GLN A 1 899 ? -18.146 27.894 35.295 1.00 85.56 899 GLN A N 1
ATOM 7082 C CA . GLN A 1 899 ? -19.282 28.706 35.676 1.00 85.56 899 GLN A CA 1
ATOM 7083 C C . GLN A 1 899 ? -19.915 29.329 34.437 1.00 85.56 899 GLN A C 1
ATOM 7085 O O . GLN A 1 899 ? -19.233 29.902 33.581 1.00 85.56 899 GLN A O 1
ATOM 7090 N N . GLY A 1 900 ? -21.237 29.237 34.360 1.00 89.62 900 GLY A N 1
ATOM 7091 C CA . GLY A 1 900 ? -22.058 29.957 33.399 1.00 89.62 900 GLY A CA 1
ATOM 7092 C C . GLY A 1 900 ? -23.026 30.903 34.097 1.00 89.62 900 GLY A C 1
ATOM 7093 O O . GLY A 1 900 ? -23.453 30.640 35.219 1.00 89.62 900 GLY A O 1
ATOM 7094 N N . VAL A 1 901 ? -23.376 31.999 33.428 1.00 93.06 901 VAL A N 1
ATOM 7095 C CA . VAL A 1 901 ? -24.457 32.898 33.850 1.00 93.06 901 VAL A CA 1
ATOM 7096 C C . VAL A 1 901 ? -25.778 32.166 33.653 1.00 93.06 901 VAL A C 1
ATOM 7098 O O . VAL A 1 901 ? -26.025 31.625 32.573 1.00 93.06 901 VAL A O 1
ATOM 7101 N N . ASN A 1 902 ? -26.622 32.140 34.680 1.00 93.56 902 ASN A N 1
ATOM 7102 C CA . ASN A 1 902 ? -27.913 31.466 34.635 1.00 93.56 902 ASN A CA 1
ATOM 7103 C C . ASN A 1 902 ? -28.793 32.082 33.533 1.00 93.56 902 ASN A C 1
ATOM 7105 O O . ASN A 1 902 ? -29.037 33.295 33.523 1.00 93.56 902 ASN A O 1
ATOM 7109 N N . ILE A 1 903 ? -29.286 31.259 32.598 1.00 94.94 903 ILE A N 1
ATOM 7110 C CA . ILE A 1 903 ? -30.015 31.765 31.428 1.00 94.94 903 ILE A CA 1
ATOM 7111 C C . ILE A 1 903 ? -31.286 32.520 31.821 1.00 94.94 903 ILE A C 1
ATOM 7113 O O . ILE A 1 903 ? -31.684 33.443 31.117 1.00 94.94 903 ILE A O 1
ATOM 7117 N N . LYS A 1 904 ? -31.908 32.189 32.964 1.00 91.75 904 LYS A N 1
ATOM 7118 C CA . LYS A 1 904 ? -33.142 32.843 33.430 1.00 91.75 904 LYS A CA 1
ATOM 7119 C C . LYS A 1 904 ? -32.934 34.334 33.676 1.00 91.75 904 LYS A C 1
ATOM 7121 O O . LYS A 1 904 ? -33.821 35.134 33.377 1.00 91.75 904 LYS A O 1
ATOM 7126 N N . LYS A 1 905 ? -31.745 34.711 34.150 1.00 90.94 905 LYS A N 1
ATOM 7127 C CA . LYS A 1 905 ? -31.357 36.106 34.367 1.00 90.94 905 LYS A CA 1
ATOM 7128 C C . LYS A 1 905 ? -31.241 36.868 33.047 1.00 90.94 905 LYS A C 1
ATOM 7130 O O . LYS A 1 905 ? -31.791 37.960 32.911 1.00 90.94 905 LYS A O 1
ATOM 7135 N N . ILE A 1 906 ? -30.594 36.258 32.054 1.00 93.56 906 ILE A N 1
ATOM 7136 C CA . ILE A 1 906 ? -30.465 36.825 30.705 1.00 93.56 906 ILE A CA 1
ATOM 7137 C C . ILE A 1 906 ? -31.847 36.911 30.041 1.00 93.56 906 ILE A C 1
ATOM 7139 O O . ILE A 1 906 ? -32.208 37.954 29.504 1.00 93.56 906 ILE A O 1
ATOM 7143 N N . ALA A 1 907 ? -32.671 35.867 30.151 1.00 92.81 907 ALA A N 1
ATOM 7144 C CA . ALA A 1 907 ? -34.027 35.838 29.613 1.00 92.81 907 ALA A CA 1
ATOM 7145 C C . ALA A 1 907 ? -34.902 36.966 30.186 1.00 92.81 907 ALA A C 1
ATOM 7147 O O . ALA A 1 907 ? -35.587 37.653 29.431 1.00 92.81 907 ALA A O 1
ATOM 7148 N N . ALA A 1 908 ? -34.853 37.210 31.501 1.00 91.94 908 ALA A N 1
ATOM 7149 C CA . ALA A 1 908 ? -35.584 38.311 32.130 1.00 91.94 908 ALA A CA 1
ATOM 7150 C C . ALA A 1 908 ? -35.150 39.685 31.585 1.00 91.94 908 ALA A C 1
ATOM 7152 O O . ALA A 1 908 ? -36.002 40.526 31.284 1.00 91.94 908 ALA A O 1
ATOM 7153 N N . ALA A 1 909 ? -33.843 39.894 31.392 1.00 92.88 909 ALA A N 1
ATOM 7154 C CA . ALA A 1 909 ? -33.321 41.122 30.798 1.00 92.88 909 ALA A CA 1
ATOM 7155 C C . ALA A 1 909 ? -33.779 41.293 29.337 1.00 92.88 909 ALA A C 1
ATOM 7157 O O . ALA A 1 909 ? -34.270 42.359 28.963 1.00 92.88 909 ALA A O 1
ATOM 7158 N N . LEU A 1 910 ? -33.699 40.235 28.525 1.00 93.69 910 LEU A N 1
ATOM 7159 C CA . LEU A 1 910 ? -34.113 40.260 27.119 1.00 93.69 910 LEU A CA 1
ATOM 7160 C C . LEU A 1 910 ? -35.625 40.476 26.946 1.00 93.69 910 LEU A C 1
ATOM 7162 O O . LEU A 1 910 ? -36.029 41.168 26.009 1.00 93.69 910 LEU A O 1
ATOM 7166 N N . LYS A 1 911 ? -36.460 39.968 27.865 1.00 92.81 911 LYS A N 1
ATOM 7167 C CA . LYS A 1 911 ? -37.901 40.287 27.917 1.00 92.81 911 LYS A CA 1
ATOM 7168 C C . LYS A 1 911 ? -38.143 41.761 28.226 1.00 92.81 911 LYS A C 1
ATOM 7170 O O . LYS A 1 911 ? -38.950 42.403 27.558 1.00 92.81 911 LYS A O 1
ATOM 7175 N N . GLY A 1 912 ? -37.405 42.326 29.186 1.00 89.81 912 GLY A N 1
ATOM 7176 C CA . GLY A 1 912 ? -37.451 43.761 29.490 1.00 89.81 912 GLY A CA 1
ATOM 7177 C C . GLY A 1 912 ? -37.078 44.641 28.289 1.00 89.81 912 GLY A C 1
ATOM 7178 O O . GLY A 1 912 ? -37.665 45.705 28.094 1.00 89.81 912 GLY A O 1
ATOM 7179 N N . LEU A 1 913 ? -36.161 44.158 27.444 1.00 90.75 913 LEU A N 1
ATOM 7180 C CA . LEU A 1 913 ? -35.746 44.797 26.191 1.00 90.75 913 LEU A CA 1
ATOM 7181 C C . LEU A 1 913 ? -36.668 44.492 24.995 1.00 90.75 913 LEU A C 1
ATOM 7183 O O . LEU A 1 913 ? -36.451 45.041 23.916 1.00 90.75 913 LEU A O 1
ATOM 7187 N N . LYS A 1 914 ? -37.699 43.650 25.170 1.00 89.44 914 LYS A N 1
ATOM 7188 C CA . LYS A 1 914 ? -38.616 43.179 24.113 1.00 89.44 914 LYS A CA 1
ATOM 7189 C C . LYS A 1 914 ? -37.911 42.463 22.950 1.00 89.44 914 LYS A C 1
ATOM 7191 O O . LYS A 1 914 ? -38.349 42.553 21.805 1.00 89.44 914 LYS A O 1
ATOM 7196 N N . ILE A 1 915 ? -36.811 41.770 23.243 1.00 88.69 915 ILE A N 1
ATOM 7197 C CA . ILE A 1 915 ? -36.067 40.955 22.269 1.00 88.69 915 ILE A CA 1
ATOM 7198 C C . ILE A 1 915 ? -36.693 39.562 22.140 1.00 88.69 915 ILE A C 1
ATOM 7200 O O . ILE A 1 915 ? -36.765 39.020 21.038 1.00 88.69 915 ILE A O 1
ATOM 7204 N N . ILE A 1 916 ? -37.178 39.019 23.259 1.00 87.62 916 I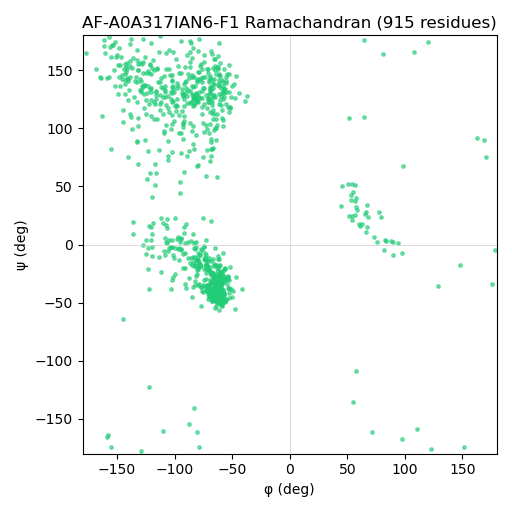LE A N 1
ATOM 7205 C CA . ILE A 1 916 ? -37.913 37.752 23.345 1.00 87.62 916 ILE A CA 1
ATOM 7206 C C . ILE A 1 916 ? -39.261 37.973 24.044 1.00 87.62 916 ILE A C 1
ATOM 7208 O O . ILE A 1 916 ? -39.431 38.970 24.752 1.00 87.62 916 ILE A O 1
ATOM 7212 N N . ASN A 1 917 ? -40.193 37.034 23.853 1.00 74.19 917 ASN A N 1
ATOM 7213 C CA . ASN A 1 917 ? -41.552 37.083 24.412 1.00 74.19 917 ASN A CA 1
ATOM 7214 C C . ASN A 1 917 ? -41.640 36.599 25.868 1.00 74.19 917 ASN A C 1
ATOM 7216 O O . ASN A 1 917 ? -40.929 35.644 26.264 1.00 74.19 917 ASN A O 1
#

Nearest PDB structures (foldseek):
  3lgv-assembly1_A  TM=7.504E-01  e=5.276E-11  Escherichia coli K-12
  2qf0-assembly2_D  TM=7.172E-01  e=4.369E-10  Escherichia coli K-12
  6gt6-assembly1_B  TM=7.315E-01  e=7.320E-09  Homo sapiens
  2vid-assembly2_A  TM=6.861E-01  e=1.993E-09  Staphylococcus aureus
  6sf7-assembly1_A  TM=7.083E-01  e=7.529E-08  Staphylococcus aureus subsp. aureus USA300